Protein AF-A4HVX0-F1 (afdb_monomer_lite)

Organism: Leishmania infantum (NCBI:txid5671)

Foldseek 3Di:
DDPVPADPLLLLQLLQLQQAQQQDPVVLVVSLVLLLVVCLVPCQPHLQSNLLSLLQLLLLLDDLDLDLSSLRSNLSSLSSSLSNLLLCQDPVGSNVVGCNNVNNLVLLLQSLLFRLFARWHDPPDPPDPPPSVVVSVCGGWDWLCRRVCPPPRTGDPVSNVVSVVSSVVSLVSVVSRDDPVSSVSNVVSNVCCNVTTHDHDPVCCVRRDDDLSSSLSSNVNVDPADWQLRLVSLCVSLPNPQDFDDDPDPQKQFPRDGDADQDLVVLCVSDVSDDPVSSVRSVLCNVLVGDCSLQRDSPHHVCPQLQGPIAGLAQPDVVSVVVRQCRCCVSFVPPVQPQAFLLNLLVLCVVLVQAPVGDLQVLLQSLLVCLLVVHDCSNNQSSVCNSQQAGCGSLLSSLSSNCSVVVHGLCQFQVQAPDDPGTGPVLVVVVVVCVVSSVVVSNVSNVSSSVVCNCQPVVVHDDPLLVVLLVVCQVVLFDACSQQVSNDDPVRHCVQAGPCRVSSVVCSVCSRQAEQQRRRGHHYLVPDVVLVCVVVVVCVVCLQAQDPDRWPRDGSNLVSLCVLCVVQVNNPDDPPVRVVSLVVSLVVLVVPPDPCSSNSNVNNVVSCCCFPVPPDDQLPQPRHGPQTVVNLSVLLQVLCVVVVHALVNCLLPVVVLVVVLVVDDPPDPSNVSSVSNCSVRVDDPNHDDNLLVVLVVVCVVLVNQLLLLQLVVVLVLVLCVLVVVVVNNVSSVSSLDPPRAAAQLQPSHSRGHVLSDPRQDPLLNQQQVLCVSSVHHPSNCSVPVVVCVRSPPGPSPVNVVVSVVSSVLSSQLSHQVHVVLVCSCVVVVHQRPRPVVVVVVVVPVVDDDDDDDDDDDDDDDDDDDDDDDDDDDDDDDDDDDDDDDDDDDDDDDDDDDDDDDDDDDDDDDDDDDDDDDDYDDDDDDDDDDDDDDDDDDDDDDDDDDDDDDDDDDDDDDDDDDDD

Sequence (963 aa):
MFSSGLDEQFLHRCCVQLSAPLVDPAVLSTEQGNATRFAKQHAAAHPREVARALIWRVVDSADDTLDQSVNEDRAGAWSVLTAVIAECGDASSEVFRTSLGDHLASLLPYLVGYRWHTSVRSIQEDGLHSSAEVVLNYDKVVPASLINGFSSRNVDSYAVATMNRRYRNYLTLWKSVWRPDVYQTLKDMVKRVEATGNFLPPMAEDVLVVPDGYRESLWRLRRTAPRPSITLELLRNYGWPMTMIPRENNNTVRAPSYVLPKTEAELRQLDPAMHRTVFQWLKTMHQKRGGCAGCDSWDHTDTRCPCEGPFWRSPSDENAMKTHRALVATVTGGAALPVLTYVQSARILYASNLRLPLRVPEALDTIAMLIRDEKPYEELLAAFDTVRGAVTGPRERHALWRHASYHLLPSKTVFAKPHDEALSPCMNKIRNLFRSSRRFQEWEQLMDAVDVLDMCFRRRDVSSRVRRNLEEVQATASFFFCLVDGSLAASFNPATYARVPEEVEALAPLKDNLCRVCLEPFHTAVTCPIVREDEEAEHRRHSTGTSATKPVIEEWDLQVARRVLEDNDCLFMKYPAEAYRLAAAMERIDVDDRPAKDFRKAELQLAVKLIHERRVAVCPQCNVTGHSLRNCERRAYRALSRESLRPIDVRLDPHKLRQCVRRYASEDALHGELLDAMDLYGRGAQLLPTAFMKAIREMDDARIPLAAARYATDTVQSFLLFSNSTDLLQHLRQFRATRFPEVCIFCDSYHHRSEDCTRCREDERGYLQELRRTGLTLWTYLLHRDAYDQLLPTDYARGKESVLALVEQFETDYRPGGVGRSRFFKDNDLPDMTPGAMIANTYASITEAPIPTQTRAAAAETSTAATETATAETVGAAGGEAALNGGEEDTLGRVSDSSDDKHQSALANCALSEEGHPQKKRPRSDGDGEQADADARAGEEARVRQDTAEEPPTARVHVEKEA

Structure (mmCIF, N/CA/C/O backbone):
data_AF-A4HVX0-F1
#
_entry.id   AF-A4HVX0-F1
#
loop_
_atom_site.group_PDB
_atom_site.id
_atom_site.type_symbol
_atom_site.label_atom_id
_atom_site.label_alt_id
_atom_site.label_comp_id
_atom_site.label_asym_id
_atom_site.label_entity_id
_atom_site.label_seq_id
_atom_site.pdbx_PDB_ins_code
_atom_site.Cartn_x
_atom_site.Cartn_y
_atom_site.Cartn_z
_atom_site.occupancy
_atom_site.B_iso_or_equiv
_atom_site.auth_seq_id
_atom_site.auth_comp_id
_atom_site.auth_asym_id
_atom_site.auth_atom_id
_atom_site.pdbx_PDB_model_num
ATOM 1 N N . MET A 1 1 ? -29.251 -16.070 8.543 1.00 30.70 1 MET A N 1
ATOM 2 C CA . MET A 1 1 ? -30.402 -15.141 8.628 1.00 30.70 1 MET A CA 1
ATOM 3 C C . MET A 1 1 ? -30.089 -14.124 9.723 1.00 30.70 1 MET A C 1
ATOM 5 O O . MET A 1 1 ? -30.451 -14.325 10.866 1.00 30.70 1 MET A O 1
ATOM 9 N N . PHE A 1 2 ? -29.062 -13.300 9.517 1.00 41.66 2 PHE A N 1
ATOM 10 C CA . PHE A 1 2 ? -29.127 -11.874 9.158 1.00 41.66 2 PHE A CA 1
ATOM 11 C C . PHE A 1 2 ? -30.052 -11.049 10.054 1.00 41.66 2 PHE A C 1
ATOM 13 O O . PHE A 1 2 ? -31.232 -11.347 10.173 1.00 41.66 2 PHE A O 1
ATOM 20 N N . SER A 1 3 ? -29.475 -9.996 10.626 1.00 50.59 3 SER A N 1
ATOM 21 C CA . SER A 1 3 ? -29.982 -8.912 11.478 1.00 50.59 3 SER A CA 1
ATOM 22 C C . SER A 1 3 ? -31.218 -8.164 10.939 1.00 50.59 3 SER A C 1
ATOM 24 O O . SER A 1 3 ? -31.450 -7.021 11.319 1.00 50.59 3 SER A O 1
ATOM 26 N N . SER A 1 4 ? -32.016 -8.762 10.049 1.00 51.00 4 SER A N 1
ATOM 27 C CA . SER A 1 4 ? -33.147 -8.146 9.360 1.00 51.00 4 SER A CA 1
ATOM 28 C C . SER A 1 4 ? -34.122 -7.532 10.368 1.00 51.00 4 SER A C 1
ATOM 30 O O . SER A 1 4 ? -34.889 -8.242 11.019 1.00 51.00 4 SER A O 1
ATOM 32 N N . GLY A 1 5 ? -34.062 -6.207 10.506 1.00 74.44 5 GLY A N 1
ATOM 33 C CA . GLY A 1 5 ? -34.918 -5.410 11.383 1.00 74.44 5 GLY A CA 1
ATOM 34 C C . GLY A 1 5 ? -34.277 -4.894 12.677 1.00 74.44 5 GLY A C 1
ATOM 35 O O . GLY A 1 5 ? -34.974 -4.193 13.403 1.00 74.44 5 GLY A O 1
ATOM 36 N N . LEU A 1 6 ? -33.012 -5.213 12.978 1.00 83.69 6 LEU A N 1
ATOM 37 C CA . LEU A 1 6 ? -32.254 -4.549 14.048 1.00 83.69 6 LEU A CA 1
ATOM 38 C C . LEU A 1 6 ? -31.460 -3.371 13.483 1.00 83.69 6 LEU A C 1
ATOM 40 O O . LEU A 1 6 ? -30.903 -3.463 12.388 1.00 83.69 6 LEU A O 1
ATOM 44 N N . ASP A 1 7 ? -31.352 -2.292 14.252 1.00 90.12 7 ASP A N 1
ATOM 45 C CA . ASP A 1 7 ? -30.384 -1.236 13.963 1.00 90.12 7 ASP A CA 1
ATOM 46 C C . ASP A 1 7 ? -28.975 -1.728 14.328 1.00 90.12 7 ASP A C 1
ATOM 48 O O . ASP A 1 7 ? -28.592 -1.786 15.499 1.00 90.12 7 ASP A O 1
ATOM 52 N N . GLU A 1 8 ? -28.191 -2.110 13.318 1.00 91.62 8 GLU A N 1
ATOM 53 C CA . GLU A 1 8 ? -26.843 -2.649 13.517 1.00 91.62 8 GLU A CA 1
ATOM 54 C C . GLU A 1 8 ? -25.897 -1.647 14.194 1.00 91.62 8 GLU A C 1
ATOM 56 O O . GLU A 1 8 ? -25.105 -2.043 15.053 1.00 91.62 8 GLU A O 1
ATOM 61 N N . GLN A 1 9 ? -25.995 -0.355 13.858 1.00 91.44 9 GLN A N 1
ATOM 62 C CA . GLN A 1 9 ? -25.138 0.687 14.437 1.00 91.44 9 GLN A CA 1
ATOM 63 C C . GLN A 1 9 ? -25.470 0.876 15.916 1.00 91.44 9 GLN A C 1
ATOM 65 O O . GLN A 1 9 ? -24.575 0.922 16.770 1.00 91.44 9 GLN A O 1
ATOM 70 N N . PHE A 1 10 ? -26.766 0.910 16.232 1.00 94.62 10 PHE A N 1
ATOM 71 C CA . PHE A 1 10 ? -27.224 1.001 17.609 1.00 94.62 10 PHE A CA 1
ATOM 72 C C . PHE A 1 10 ? -26.897 -0.268 18.413 1.00 94.62 10 PHE A C 1
ATOM 74 O O . PHE A 1 10 ? -26.500 -0.178 19.577 1.00 94.62 10 PHE A O 1
ATOM 81 N N . LEU A 1 11 ? -26.967 -1.454 17.804 1.00 95.00 11 LEU A N 1
ATOM 82 C CA . LEU A 1 11 ? -26.571 -2.705 18.450 1.00 95.00 11 LEU A CA 1
ATOM 83 C C . LEU A 1 11 ? -25.074 -2.722 18.798 1.00 95.00 11 LEU A C 1
ATOM 85 O O . LEU A 1 11 ? -24.720 -3.062 19.928 1.00 95.00 11 LEU A O 1
ATOM 89 N N . HIS A 1 12 ? -24.194 -2.280 17.891 1.00 94.81 12 HIS A N 1
ATOM 90 C CA . HIS A 1 12 ? -22.771 -2.100 18.201 1.00 94.81 12 HIS A CA 1
ATOM 91 C C . HIS A 1 12 ? -22.565 -1.146 19.380 1.00 94.81 12 HIS A C 1
ATOM 93 O O . HIS A 1 12 ? -21.800 -1.447 20.298 1.00 94.81 12 HIS A O 1
ATOM 99 N N . ARG A 1 13 ? -23.286 -0.019 19.408 1.00 95.00 13 ARG A N 1
ATOM 100 C CA . ARG A 1 13 ? -23.265 0.915 20.541 1.00 95.00 13 ARG A CA 1
ATOM 101 C C . ARG A 1 13 ? -23.686 0.242 21.849 1.00 95.00 13 ARG A C 1
ATOM 103 O O . ARG A 1 13 ? -22.984 0.410 22.846 1.00 95.00 13 ARG A O 1
ATOM 110 N N . CYS A 1 14 ? -24.760 -0.549 21.845 1.00 95.88 14 CYS A N 1
ATOM 111 C CA . CYS A 1 14 ? -25.203 -1.316 23.014 1.00 95.88 14 CYS A CA 1
ATOM 112 C C . CYS A 1 14 ? -24.118 -2.287 23.498 1.00 95.88 14 CYS A C 1
ATOM 114 O O . CYS A 1 14 ? -23.804 -2.323 24.686 1.00 95.88 14 CYS A O 1
ATOM 116 N N . CYS A 1 15 ? -23.503 -3.041 22.583 1.00 95.62 15 CYS A N 1
ATOM 117 C CA . CYS A 1 15 ? -22.414 -3.960 22.907 1.00 95.62 15 CYS A CA 1
ATOM 118 C C . CYS A 1 15 ? -21.236 -3.239 23.576 1.00 95.62 15 CYS A C 1
ATOM 120 O O . CYS A 1 15 ? -20.710 -3.712 24.581 1.00 95.62 15 CYS A O 1
ATOM 122 N N . VAL A 1 16 ? -20.853 -2.066 23.067 1.00 94.50 16 VAL A N 1
ATOM 123 C CA . VAL A 1 16 ? -19.753 -1.280 23.639 1.00 94.50 16 VAL A CA 1
ATOM 124 C C . VAL A 1 16 ? -20.096 -0.758 25.028 1.00 94.50 16 VAL A C 1
ATOM 126 O O . VAL A 1 16 ? -19.263 -0.860 25.924 1.00 94.50 16 VAL A O 1
ATOM 129 N N . GLN A 1 17 ? -21.310 -0.250 25.235 1.00 94.44 17 GLN A N 1
ATOM 130 C CA . GLN A 1 17 ? -21.773 0.251 26.537 1.00 94.44 17 GLN A CA 1
ATOM 131 C C . GLN A 1 17 ? -21.705 -0.808 27.643 1.00 94.44 17 GLN A C 1
ATOM 133 O O . GLN A 1 17 ? -21.498 -0.477 28.804 1.00 94.44 17 GLN A O 1
ATOM 138 N N . LEU A 1 18 ? -21.826 -2.083 27.275 1.00 93.69 18 LEU A N 1
ATOM 139 C CA . LEU A 1 18 ? -21.809 -3.218 28.197 1.00 93.69 18 LEU A CA 1
ATOM 140 C C . LEU A 1 18 ? -20.448 -3.932 28.255 1.00 93.69 18 LEU A C 1
ATOM 142 O O . LEU A 1 18 ? -20.309 -4.947 28.934 1.00 93.69 18 LEU A O 1
ATOM 146 N N . SER A 1 19 ? -19.437 -3.436 27.537 1.00 92.50 19 SER A N 1
ATOM 147 C CA . SER A 1 19 ? -18.173 -4.155 27.324 1.00 92.50 19 SER A CA 1
ATOM 148 C C . SER A 1 19 ? -17.138 -4.012 28.444 1.00 92.50 19 SER A C 1
ATOM 150 O O . SER A 1 19 ? -16.074 -4.622 28.349 1.00 92.50 19 SER A O 1
ATOM 152 N N . ALA A 1 20 ? -17.413 -3.232 29.493 1.00 90.06 20 ALA A N 1
ATOM 153 C CA . ALA A 1 20 ? -16.489 -3.014 30.609 1.00 90.06 20 ALA A CA 1
ATOM 154 C C . ALA A 1 20 ? -16.117 -4.331 31.337 1.00 90.06 20 ALA A C 1
ATOM 156 O O . ALA A 1 20 ? -16.907 -5.285 31.321 1.00 90.06 20 ALA A O 1
ATOM 157 N N . PRO A 1 21 ? -14.926 -4.411 31.970 1.00 88.06 21 PRO A N 1
ATOM 158 C CA . PRO A 1 21 ? -14.564 -5.546 32.819 1.00 88.06 21 PRO A CA 1
ATOM 159 C C . PRO A 1 21 ? -15.384 -5.523 34.118 1.00 88.06 21 PRO A C 1
ATOM 161 O O . PRO A 1 21 ? -15.416 -4.510 34.813 1.00 88.06 21 PRO A O 1
ATOM 164 N N . LEU A 1 22 ? -16.025 -6.639 34.469 1.00 89.56 22 LEU A N 1
ATOM 165 C CA . LEU A 1 22 ? -16.975 -6.728 35.591 1.00 89.56 22 LEU A CA 1
ATOM 166 C C . LEU A 1 22 ? -16.444 -7.566 36.766 1.00 89.56 22 LEU A C 1
ATOM 168 O O . LEU A 1 22 ? -17.214 -8.180 37.503 1.00 89.56 22 LEU A O 1
ATOM 172 N N . VAL A 1 23 ? -15.119 -7.599 36.917 1.00 84.50 23 VAL A N 1
ATOM 173 C CA . VAL A 1 23 ? -14.402 -8.399 37.923 1.00 84.50 23 VAL A CA 1
ATOM 174 C C . VAL A 1 23 ? -14.424 -7.719 39.300 1.00 84.50 23 VAL A C 1
ATOM 176 O O . VAL A 1 23 ? -14.764 -8.344 40.301 1.00 84.50 23 VAL A O 1
ATOM 179 N N . ASP A 1 24 ? -14.120 -6.417 39.357 1.00 85.38 24 ASP A N 1
ATOM 180 C CA . ASP A 1 24 ? -14.088 -5.646 40.608 1.00 85.38 24 ASP A CA 1
ATOM 181 C C . ASP A 1 24 ? -15.514 -5.268 41.072 1.00 85.38 24 ASP A C 1
ATOM 183 O O . ASP A 1 24 ? -16.249 -4.622 40.318 1.00 85.38 24 ASP A O 1
ATOM 187 N N . PRO A 1 25 ? -15.918 -5.594 42.317 1.00 84.50 25 PRO A N 1
ATOM 188 C CA . PRO A 1 25 ? -17.199 -5.175 42.887 1.00 84.50 25 PRO A CA 1
ATOM 189 C C . PRO A 1 25 ? -17.485 -3.663 42.828 1.00 84.50 25 PRO A C 1
ATOM 191 O O . PRO A 1 25 ? -18.642 -3.272 42.646 1.00 84.50 25 PRO A O 1
ATOM 194 N N . ALA A 1 26 ? -16.470 -2.804 42.981 1.00 85.56 26 ALA A N 1
ATOM 195 C CA . ALA A 1 26 ? -16.647 -1.349 42.923 1.00 85.56 26 ALA A CA 1
ATOM 196 C C . ALA A 1 26 ? -16.970 -0.875 41.495 1.00 85.56 26 ALA A C 1
ATOM 198 O O . ALA A 1 26 ? -17.853 -0.034 41.287 1.00 85.56 26 ALA A O 1
ATOM 199 N N . VAL A 1 27 ? -16.297 -1.470 40.507 1.00 87.56 27 VAL A N 1
ATOM 200 C CA . VAL A 1 27 ? -16.576 -1.256 39.083 1.00 87.56 27 VAL A CA 1
ATOM 201 C C . VAL A 1 27 ? -17.963 -1.794 38.741 1.00 87.56 27 VAL A C 1
ATOM 203 O O . VAL A 1 27 ? -18.756 -1.078 38.139 1.00 87.56 27 VAL A O 1
ATOM 206 N N . LEU A 1 28 ? -18.318 -2.991 39.217 1.00 91.44 28 LEU A N 1
ATOM 207 C CA . LEU A 1 28 ? -19.610 -3.621 38.943 1.00 91.44 28 LEU A CA 1
ATOM 208 C C . LEU A 1 28 ? -20.805 -2.741 39.336 1.00 91.44 28 LEU A C 1
ATOM 210 O O . LEU A 1 28 ? -21.733 -2.598 38.545 1.00 91.44 28 LEU A O 1
ATOM 214 N N . SER A 1 29 ? -20.788 -2.129 40.524 1.00 92.31 29 SER A N 1
ATOM 215 C CA . SER A 1 29 ? -21.863 -1.220 40.960 1.00 92.31 29 SER A CA 1
ATOM 216 C C . SER A 1 29 ? -22.001 -0.005 40.031 1.00 92.31 29 SER A C 1
ATOM 218 O O . SER A 1 29 ? -23.105 0.397 39.652 1.00 92.31 29 SER A O 1
ATOM 220 N N . THR A 1 30 ? -20.865 0.545 39.594 1.00 92.38 30 THR A N 1
ATOM 221 C CA . THR A 1 30 ? -20.827 1.661 38.640 1.00 92.38 30 THR A CA 1
ATOM 222 C C . THR A 1 30 ? -21.393 1.243 37.281 1.00 92.38 30 THR A C 1
ATOM 224 O O . THR A 1 30 ? -22.219 1.959 36.712 1.00 92.38 30 THR A O 1
ATOM 227 N N . GLU A 1 31 ? -21.020 0.059 36.792 1.00 94.38 31 GLU A N 1
ATOM 228 C CA . GLU A 1 31 ? -21.482 -0.465 35.505 1.00 94.38 31 GLU A CA 1
ATOM 229 C C . GLU A 1 31 ? -22.955 -0.880 35.513 1.00 94.38 31 GLU A C 1
ATOM 231 O O . GLU A 1 31 ? -23.652 -0.664 34.524 1.00 94.38 31 GLU A O 1
ATOM 236 N N . GLN A 1 32 ? -23.483 -1.373 36.637 1.00 95.25 32 GLN A N 1
ATOM 237 C CA . GLN A 1 32 ? -24.927 -1.555 36.815 1.00 95.25 32 GLN A CA 1
ATOM 238 C C . GLN A 1 32 ? -25.669 -0.223 36.661 1.00 95.25 32 GLN A C 1
ATOM 240 O O . GLN A 1 32 ? -26.643 -0.138 35.914 1.00 95.25 32 GLN A O 1
ATOM 245 N N . GLY A 1 33 ? -25.179 0.838 37.312 1.00 94.00 33 GLY A N 1
ATOM 246 C CA . GLY A 1 33 ? -25.746 2.179 37.179 1.00 94.00 33 GLY A CA 1
ATOM 247 C C . GLY A 1 33 ? -25.676 2.723 35.748 1.00 94.00 33 GLY A C 1
ATOM 248 O O . GLY A 1 33 ? -26.645 3.316 35.268 1.00 94.00 33 GLY A O 1
ATOM 249 N N . ASN A 1 34 ? -24.559 2.503 35.046 1.00 94.06 34 ASN A N 1
ATOM 250 C CA . ASN A 1 34 ? -24.389 2.910 33.649 1.00 94.06 34 ASN A CA 1
ATOM 251 C C . ASN A 1 34 ? -25.337 2.148 32.712 1.00 94.06 34 ASN A C 1
ATOM 253 O O . ASN A 1 34 ? -26.031 2.780 31.916 1.00 94.06 34 ASN A O 1
ATOM 257 N N . ALA A 1 35 ? -25.428 0.822 32.844 1.00 95.50 35 ALA A N 1
ATOM 258 C CA . ALA A 1 35 ? -26.313 -0.013 32.036 1.00 95.50 35 ALA A CA 1
ATOM 259 C C . ALA A 1 35 ? -27.792 0.339 32.253 1.00 95.50 35 ALA A C 1
ATOM 261 O O . ALA A 1 35 ? -28.540 0.485 31.288 1.00 95.50 35 ALA A O 1
ATOM 262 N N . THR A 1 36 ? -28.206 0.556 33.505 1.00 95.12 36 THR A N 1
ATOM 263 C CA . THR A 1 36 ? -29.563 1.006 33.835 1.00 95.12 36 THR A CA 1
ATOM 264 C C . THR A 1 36 ? -29.868 2.382 33.248 1.00 95.12 36 THR A C 1
ATOM 266 O O . THR A 1 36 ? -30.939 2.579 32.676 1.00 95.12 36 THR A O 1
ATOM 269 N N . ARG A 1 37 ? -28.938 3.343 33.349 1.00 94.81 37 ARG A N 1
ATOM 270 C CA . ARG A 1 37 ? -29.102 4.674 32.741 1.00 94.81 37 ARG A CA 1
ATOM 271 C C . ARG A 1 37 ? -29.260 4.568 31.224 1.00 94.81 37 ARG A C 1
ATOM 273 O O . ARG A 1 37 ? -30.146 5.200 30.658 1.00 94.81 37 ARG A O 1
ATOM 280 N N . PHE A 1 38 ? -28.429 3.747 30.585 1.00 95.25 38 PHE A N 1
ATOM 281 C CA . PHE A 1 38 ? -28.488 3.508 29.147 1.00 95.25 38 PHE A CA 1
ATOM 282 C C . PHE A 1 38 ? -29.819 2.865 28.730 1.00 95.25 38 PHE A C 1
ATOM 284 O O . PHE A 1 38 ? -30.456 3.329 27.786 1.00 95.25 38 PHE A O 1
ATOM 291 N N . ALA A 1 39 ? -30.291 1.858 29.472 1.00 95.50 39 ALA A N 1
ATOM 292 C CA . ALA A 1 39 ? -31.586 1.228 29.233 1.00 95.50 39 ALA A CA 1
ATOM 293 C C . ALA A 1 39 ? -32.750 2.220 29.396 1.00 95.50 39 ALA A C 1
ATOM 295 O O . ALA A 1 39 ? -33.598 2.287 28.514 1.00 95.50 39 ALA A O 1
ATOM 296 N N . LYS A 1 40 ? -32.767 3.040 30.458 1.00 94.31 40 LYS A N 1
ATOM 297 C CA . LYS A 1 40 ? -33.793 4.084 30.666 1.00 94.31 40 LYS A CA 1
ATOM 298 C C . LYS A 1 40 ? -33.924 5.005 29.460 1.00 94.31 40 LYS A C 1
ATOM 300 O O . LYS A 1 40 ? -35.029 5.271 29.004 1.00 94.31 40 LYS A O 1
ATOM 305 N N . GLN A 1 41 ? -32.792 5.422 28.903 1.00 93.31 41 GLN A N 1
ATOM 306 C CA . GLN A 1 41 ? -32.785 6.381 27.811 1.00 93.31 41 GLN A CA 1
ATOM 307 C C . GLN A 1 41 ? -33.171 5.785 26.449 1.00 93.31 41 GLN A C 1
ATOM 309 O O . GLN A 1 41 ? -33.746 6.494 25.626 1.00 93.31 41 GLN A O 1
ATOM 314 N N . HIS A 1 42 ? -32.872 4.504 26.197 1.00 95.06 42 HIS A N 1
ATOM 315 C CA . HIS A 1 42 ? -32.956 3.937 24.842 1.00 95.06 42 HIS A CA 1
ATOM 316 C C . HIS A 1 42 ? -33.907 2.747 24.675 1.00 95.06 42 HIS A C 1
ATOM 318 O O . HIS A 1 42 ? -34.305 2.444 23.550 1.00 95.06 42 HIS A O 1
ATOM 324 N N . ALA A 1 43 ? -34.323 2.081 25.756 1.00 93.31 43 ALA A N 1
ATOM 325 C CA . ALA A 1 43 ? -35.149 0.871 25.685 1.00 93.31 43 ALA A CA 1
ATOM 326 C C . ALA A 1 43 ? -36.524 1.094 25.036 1.00 93.31 43 ALA A C 1
ATOM 328 O O . ALA A 1 43 ? -37.113 0.151 24.518 1.00 93.31 43 ALA A O 1
ATOM 329 N N . ALA A 1 44 ? -37.040 2.326 25.044 1.00 93.06 44 ALA A N 1
ATOM 330 C CA . ALA A 1 44 ? -38.305 2.652 24.391 1.00 93.06 44 ALA A CA 1
ATOM 331 C C . ALA A 1 44 ? -38.211 2.573 22.857 1.00 93.06 44 ALA A C 1
ATOM 333 O O . ALA A 1 44 ? -39.146 2.105 22.213 1.00 93.06 44 ALA A O 1
ATOM 334 N N . ALA A 1 45 ? -37.084 3.009 22.285 1.00 92.38 45 ALA A N 1
ATOM 335 C CA . ALA A 1 45 ? -36.860 3.036 20.840 1.00 92.38 45 ALA A CA 1
ATOM 336 C C . ALA A 1 45 ? -36.199 1.749 20.322 1.00 92.38 45 ALA A C 1
ATOM 338 O O . ALA A 1 45 ? -36.563 1.261 19.255 1.00 92.38 45 ALA A O 1
ATOM 339 N N . HIS A 1 46 ? -35.272 1.177 21.098 1.00 94.25 46 HIS A N 1
ATOM 340 C CA . HIS A 1 46 ? -34.432 0.044 20.692 1.00 94.25 46 HIS A CA 1
ATOM 341 C C . HIS A 1 46 ? -34.460 -1.123 21.705 1.00 94.25 46 HIS A C 1
ATOM 343 O O . HIS A 1 46 ? -33.411 -1.577 22.178 1.00 94.25 46 HIS A O 1
ATOM 349 N N . PRO A 1 47 ? -35.646 -1.628 22.103 1.00 94.38 47 PRO A N 1
ATOM 350 C CA . PRO A 1 47 ? -35.748 -2.673 23.127 1.00 94.38 47 PRO A CA 1
ATOM 351 C C . PRO A 1 47 ? -35.059 -3.977 22.703 1.00 94.38 47 PRO A C 1
ATOM 353 O O . PRO A 1 47 ? -34.501 -4.685 23.541 1.00 94.38 47 PRO A O 1
ATOM 356 N N . ARG A 1 48 ? -35.075 -4.297 21.404 1.00 94.81 48 ARG A N 1
ATOM 357 C CA . ARG A 1 48 ? -34.517 -5.541 20.857 1.00 94.81 48 ARG A CA 1
ATOM 358 C C . ARG A 1 48 ? -32.996 -5.545 20.885 1.00 94.81 48 ARG A C 1
ATOM 360 O O . ARG A 1 48 ? -32.402 -6.549 21.271 1.00 94.81 48 ARG A O 1
ATOM 367 N N . GLU A 1 49 ? -32.379 -4.437 20.500 1.00 95.31 49 GLU A N 1
ATOM 368 C CA . GLU A 1 49 ? -30.933 -4.249 20.466 1.00 95.31 49 GLU A CA 1
ATOM 369 C C . GLU A 1 49 ? -30.357 -4.261 21.883 1.00 95.31 49 GLU A C 1
ATOM 371 O O . GLU A 1 49 ? -29.386 -4.972 22.149 1.00 95.31 49 GLU A O 1
ATOM 376 N N . VAL A 1 50 ? -31.007 -3.550 22.814 1.00 96.19 50 VAL A N 1
ATOM 377 C CA . VAL A 1 50 ? -30.621 -3.536 24.232 1.00 96.19 50 VAL A CA 1
ATOM 378 C C . VAL A 1 50 ? -30.743 -4.936 24.834 1.00 96.19 50 VAL A C 1
ATOM 380 O O . VAL A 1 50 ? -29.789 -5.420 25.449 1.00 96.19 50 VAL A O 1
ATOM 383 N N . ALA A 1 51 ? -31.873 -5.623 24.616 1.00 95.81 51 ALA A N 1
ATOM 384 C CA . ALA A 1 51 ? -32.061 -6.996 25.085 1.00 95.81 51 ALA A CA 1
ATOM 385 C C . ALA A 1 51 ? -30.974 -7.924 24.533 1.00 95.81 51 ALA A C 1
ATOM 387 O O . ALA A 1 51 ? -30.340 -8.664 25.285 1.00 95.81 51 ALA A O 1
ATOM 388 N N . ARG A 1 52 ? -30.722 -7.861 23.221 1.00 94.19 52 ARG A N 1
ATOM 389 C CA . ARG A 1 52 ? -29.737 -8.711 22.552 1.00 94.19 52 ARG A CA 1
ATOM 390 C C . ARG A 1 52 ? -28.329 -8.482 23.096 1.00 94.19 52 ARG A C 1
ATOM 392 O O . ARG A 1 52 ? -27.657 -9.456 23.423 1.00 94.19 52 ARG A O 1
ATOM 399 N N . ALA A 1 53 ? -27.900 -7.229 23.240 1.00 95.81 53 ALA A N 1
ATOM 400 C CA . ALA A 1 53 ? -26.570 -6.899 23.742 1.00 95.81 53 ALA A CA 1
ATOM 401 C C . ALA A 1 53 ? -26.358 -7.346 25.198 1.00 95.81 53 ALA A C 1
ATOM 403 O O . ALA A 1 53 ? -25.286 -7.854 25.524 1.00 95.81 53 ALA A O 1
ATOM 404 N N . LEU A 1 54 ? -27.377 -7.225 26.060 1.00 96.19 54 LEU A N 1
ATOM 405 C CA . LEU A 1 54 ? -27.324 -7.720 27.442 1.00 96.19 54 LEU A CA 1
ATOM 406 C C . LEU A 1 54 ? -27.163 -9.242 27.498 1.00 96.19 54 LEU A C 1
ATOM 408 O O . LEU A 1 54 ? -26.312 -9.746 28.229 1.00 96.19 54 LEU A O 1
ATOM 412 N N . ILE A 1 55 ? -27.943 -9.973 26.697 1.00 94.38 55 ILE A N 1
ATOM 413 C CA . ILE A 1 55 ? -27.841 -11.434 26.606 1.00 94.38 55 ILE A CA 1
ATOM 414 C C . ILE A 1 55 ? -26.465 -11.837 26.065 1.00 94.38 55 ILE A C 1
ATOM 416 O O . ILE A 1 55 ? -25.792 -12.684 26.654 1.00 94.38 55 ILE A O 1
ATOM 420 N N . TRP A 1 56 ? -26.001 -11.197 24.990 1.00 93.81 56 TRP A N 1
ATOM 421 C CA . TRP A 1 56 ? -24.690 -11.477 24.411 1.00 93.81 56 TRP A CA 1
ATOM 422 C C . TRP A 1 56 ? -23.533 -11.143 25.347 1.00 93.81 56 TRP A C 1
ATOM 424 O O . TRP A 1 56 ? -22.566 -11.896 25.375 1.00 93.81 56 TRP A O 1
ATOM 434 N N . ARG A 1 57 ? -23.630 -10.099 26.178 1.00 92.81 57 ARG A N 1
ATOM 435 C CA . ARG A 1 57 ? -22.599 -9.787 27.181 1.00 92.81 57 ARG A CA 1
ATOM 436 C C . ARG A 1 57 ? -22.398 -10.914 28.197 1.00 92.81 57 ARG A C 1
ATOM 438 O O . ARG A 1 57 ? -21.270 -11.128 28.646 1.00 92.81 57 ARG A O 1
ATOM 445 N N . VAL A 1 58 ? -23.467 -11.633 28.545 1.00 90.62 58 VAL A N 1
ATOM 446 C CA . VAL A 1 58 ? -23.399 -12.827 29.403 1.00 90.62 58 VAL A CA 1
ATOM 447 C C . VAL A 1 58 ? -22.859 -14.032 28.631 1.00 90.62 58 VAL A C 1
ATOM 449 O O . VAL A 1 58 ? -22.092 -14.821 29.173 1.00 90.62 58 VAL A O 1
ATOM 452 N N . VAL A 1 59 ? -23.226 -14.184 27.357 1.00 87.25 59 VAL A N 1
ATOM 453 C CA . VAL A 1 59 ? -22.695 -15.264 26.509 1.00 87.25 59 VAL A CA 1
ATOM 454 C C . VAL A 1 59 ? -21.179 -15.143 26.305 1.00 87.25 59 VAL A C 1
ATOM 456 O O . VAL A 1 59 ? -20.472 -16.152 26.361 1.00 87.25 59 VAL A O 1
ATOM 459 N N . ASP A 1 60 ? -20.712 -13.918 26.074 1.00 83.62 60 ASP A N 1
ATOM 460 C CA . ASP A 1 60 ? -19.356 -13.538 25.669 1.00 83.62 60 ASP A CA 1
ATOM 461 C C . ASP A 1 60 ? -18.363 -13.407 26.843 1.00 83.62 60 ASP A C 1
ATOM 463 O O . ASP A 1 60 ? -17.166 -13.222 26.638 1.00 83.62 60 ASP A O 1
ATOM 467 N N . SER A 1 61 ? -18.821 -13.535 28.092 1.00 71.75 61 SER A N 1
ATOM 468 C CA . SER A 1 61 ? -17.987 -13.382 29.294 1.00 71.75 61 SER A CA 1
ATOM 469 C C . SER A 1 61 ? -16.960 -14.508 29.523 1.00 71.75 61 SER A C 1
ATOM 471 O O . SER A 1 61 ? -16.355 -14.547 30.587 1.00 71.75 61 SER A O 1
ATOM 473 N N . ALA A 1 62 ? -16.802 -15.460 28.599 1.00 57.91 62 ALA A N 1
ATOM 474 C CA . ALA A 1 62 ? -15.913 -16.612 28.748 1.00 57.91 62 ALA A CA 1
ATOM 475 C C . ALA A 1 62 ? -15.273 -17.021 27.409 1.00 57.91 62 ALA A C 1
ATOM 477 O O . ALA A 1 62 ? -15.996 -17.268 26.444 1.00 57.91 62 ALA A O 1
ATOM 478 N N . ASP A 1 63 ? -13.941 -17.134 27.404 1.00 52.69 63 ASP A N 1
ATOM 479 C CA . ASP A 1 63 ? -13.177 -18.118 26.622 1.00 52.69 63 ASP A CA 1
ATOM 480 C C . ASP A 1 63 ? -12.320 -18.926 27.603 1.00 52.69 63 ASP A C 1
ATOM 482 O O . ASP A 1 63 ? -11.889 -18.372 28.612 1.00 52.69 63 ASP A O 1
ATOM 486 N N . ASP A 1 64 ? -12.127 -20.203 27.267 1.00 47.81 64 ASP A N 1
ATOM 487 C CA . ASP A 1 64 ? -11.133 -21.261 27.555 1.00 47.81 64 ASP A CA 1
ATOM 488 C C . ASP A 1 64 ? -10.051 -21.130 28.645 1.00 47.81 64 ASP A C 1
ATOM 490 O O . ASP A 1 64 ? -9.360 -22.107 28.937 1.00 47.81 64 ASP A O 1
ATOM 494 N N . THR A 1 65 ? -9.862 -19.989 29.296 1.00 48.12 65 THR A N 1
ATOM 495 C CA . THR A 1 65 ? -8.963 -19.871 30.438 1.00 48.12 65 THR A CA 1
ATOM 496 C C . THR A 1 65 ? -9.740 -20.125 31.725 1.00 48.12 65 THR A C 1
ATOM 498 O O . THR A 1 65 ? -10.697 -19.440 32.075 1.00 48.12 65 THR A O 1
ATOM 501 N N . LEU A 1 66 ? -9.314 -21.141 32.474 1.00 50.81 66 LEU A N 1
ATOM 502 C CA . LEU A 1 66 ? -9.890 -21.529 33.767 1.00 50.81 66 LEU A CA 1
ATOM 503 C C . LEU A 1 66 ? -9.489 -20.565 34.906 1.00 50.81 66 LEU A C 1
ATOM 505 O O . LEU A 1 66 ? -9.243 -20.991 36.036 1.00 50.81 66 LEU A O 1
ATOM 509 N N . ASP A 1 67 ? -9.368 -19.275 34.591 1.00 58.19 67 ASP A N 1
ATOM 510 C CA . ASP A 1 67 ? -8.977 -18.218 35.517 1.00 58.19 67 ASP A CA 1
ATOM 511 C C . ASP A 1 67 ? -10.189 -17.745 36.343 1.00 58.19 67 ASP A C 1
ATOM 513 O O . ASP A 1 67 ? -11.310 -17.616 35.844 1.00 58.19 67 ASP A O 1
ATOM 517 N N . GLN A 1 68 ? -9.974 -17.474 37.630 1.00 63.81 68 GLN A N 1
ATOM 518 C CA . GLN A 1 68 ? -11.014 -17.017 38.554 1.00 63.81 68 GLN A CA 1
ATOM 519 C C . GLN A 1 68 ? -11.635 -15.685 38.104 1.00 63.81 68 GLN A C 1
ATOM 521 O O . GLN A 1 68 ? -12.841 -15.483 38.271 1.00 63.81 68 GLN A O 1
ATOM 526 N N . SER A 1 69 ? -10.839 -14.825 37.460 1.00 68.31 69 SER A N 1
ATOM 527 C CA . SER A 1 69 ? -11.278 -13.544 36.895 1.00 68.31 69 SER A CA 1
ATOM 528 C C . SER A 1 69 ? -12.440 -13.691 35.893 1.00 68.31 69 SER A C 1
ATOM 530 O O . SER A 1 69 ? -13.339 -12.850 35.855 1.00 68.31 69 SER A O 1
ATOM 532 N N . VAL A 1 70 ? -12.494 -14.799 35.144 1.00 69.75 70 VAL A N 1
ATOM 533 C CA . VAL A 1 70 ? -13.542 -15.094 34.147 1.00 69.75 70 VAL A CA 1
ATOM 534 C C . VAL A 1 70 ? -14.884 -15.394 34.820 1.00 69.75 70 VAL A C 1
ATOM 536 O O . VAL A 1 70 ? -15.948 -14.958 34.369 1.00 69.75 70 VAL A O 1
ATOM 539 N N . ASN A 1 71 ? -14.856 -16.124 35.938 1.00 74.06 71 ASN A N 1
ATOM 540 C CA . ASN A 1 71 ? -16.063 -16.421 36.710 1.00 74.06 71 ASN A CA 1
ATOM 541 C C . ASN A 1 71 ? -16.655 -15.152 37.328 1.00 74.06 71 ASN A C 1
ATOM 543 O O . ASN A 1 71 ? -17.877 -14.986 37.346 1.00 74.06 71 ASN A O 1
ATOM 547 N N . GLU A 1 72 ? -15.791 -14.256 37.800 1.00 80.88 72 GLU A N 1
ATOM 548 C CA . GLU A 1 72 ? -16.189 -12.970 38.361 1.00 80.88 72 GLU A CA 1
ATOM 549 C C . GLU A 1 72 ? -16.778 -12.042 37.295 1.00 80.88 72 GLU A C 1
ATOM 551 O O . GLU A 1 72 ? -17.871 -11.523 37.517 1.00 80.88 72 GLU A O 1
ATOM 556 N N . ASP A 1 73 ? -16.153 -11.928 36.117 1.00 85.19 73 ASP A N 1
ATOM 557 C CA . ASP A 1 73 ? -16.679 -11.125 35.003 1.00 85.19 73 ASP A CA 1
ATOM 558 C C . ASP A 1 73 ? -18.067 -11.597 34.550 1.00 85.19 73 ASP A C 1
ATOM 560 O O . ASP A 1 73 ? -18.977 -10.793 34.344 1.00 85.19 73 ASP A O 1
ATOM 564 N N . ARG A 1 74 ? -18.274 -12.913 34.460 1.00 84.19 74 ARG A N 1
ATOM 565 C CA . ARG A 1 74 ? -19.574 -13.495 34.107 1.00 84.19 74 ARG A CA 1
ATOM 566 C C . ARG A 1 74 ? -20.644 -13.261 35.162 1.00 84.19 74 ARG A C 1
ATOM 568 O O . ARG A 1 74 ? -21.777 -12.924 34.819 1.00 84.19 74 ARG A O 1
ATOM 575 N N . ALA A 1 75 ? -20.315 -13.458 36.438 1.00 85.25 75 ALA A N 1
ATOM 576 C CA . ALA A 1 75 ? -21.233 -13.113 37.521 1.00 85.25 75 ALA A CA 1
ATOM 577 C C . ALA A 1 75 ? -21.576 -11.621 37.471 1.00 85.25 75 ALA A C 1
ATOM 579 O O . ALA A 1 75 ? -22.729 -11.241 37.647 1.00 85.25 75 ALA A O 1
ATOM 580 N N . GLY A 1 76 ? -20.586 -10.784 37.168 1.00 90.56 76 GLY A N 1
ATOM 581 C CA . GLY A 1 76 ? -20.769 -9.372 36.895 1.00 90.56 76 GLY A CA 1
ATOM 582 C C . GLY A 1 76 ? -21.737 -9.114 35.736 1.00 90.56 76 GLY A C 1
ATOM 583 O O . GLY A 1 76 ? -22.666 -8.323 35.884 1.00 90.56 76 GLY A O 1
ATOM 584 N N . ALA A 1 77 ? -21.608 -9.829 34.617 1.00 92.50 77 ALA A N 1
ATOM 585 C CA . ALA A 1 77 ? -22.513 -9.706 33.472 1.00 92.50 77 ALA A CA 1
ATOM 586 C C . ALA A 1 77 ? -23.959 -10.092 33.834 1.00 92.50 77 ALA A C 1
ATOM 588 O O . ALA A 1 77 ? -24.900 -9.371 33.498 1.00 92.50 77 ALA A O 1
ATOM 589 N N . TRP A 1 78 ? -24.143 -11.178 34.593 1.00 93.38 78 TRP A N 1
ATOM 590 C CA . TRP A 1 78 ? -25.446 -11.557 35.147 1.00 93.38 78 TRP A CA 1
ATOM 591 C C . TRP A 1 78 ? -26.003 -10.506 36.109 1.00 93.38 78 TRP A C 1
ATOM 593 O O . TRP A 1 78 ? -27.196 -10.207 36.063 1.00 93.38 78 TRP A O 1
ATOM 603 N N . SER A 1 79 ? -25.155 -9.920 36.953 1.00 94.06 79 SER A N 1
ATOM 604 C CA . SER A 1 79 ? -25.502 -8.809 37.844 1.00 94.06 79 SER A CA 1
ATOM 605 C C . SER A 1 79 ? -25.961 -7.567 37.073 1.00 94.06 79 SER A C 1
ATOM 607 O O . SER A 1 79 ? -26.904 -6.910 37.513 1.00 94.06 79 SER A O 1
ATOM 609 N N . VAL A 1 80 ? -25.330 -7.240 35.941 1.00 95.56 80 VAL A N 1
ATOM 610 C CA . VAL A 1 80 ? -25.729 -6.124 35.064 1.00 95.56 80 VAL A CA 1
ATOM 611 C C . VAL A 1 80 ? -27.076 -6.410 34.401 1.00 95.56 80 VAL A C 1
ATOM 613 O O . VAL A 1 80 ? -27.995 -5.600 34.516 1.00 95.56 80 VAL A O 1
ATOM 616 N N . LEU A 1 81 ? -27.241 -7.588 33.790 1.00 96.25 81 LEU A N 1
ATOM 617 C CA . LEU A 1 81 ? -28.520 -8.020 33.215 1.00 96.25 81 LEU A CA 1
ATOM 618 C C . LEU A 1 81 ? -29.643 -7.985 34.264 1.00 96.25 81 LEU A C 1
ATOM 620 O O . LEU A 1 81 ? -30.728 -7.471 34.013 1.00 96.25 81 LEU A O 1
ATOM 624 N N . THR A 1 82 ? -29.367 -8.490 35.463 1.00 95.94 82 THR A N 1
ATOM 625 C CA . THR A 1 82 ? -30.337 -8.557 36.559 1.00 95.94 82 THR A CA 1
ATOM 626 C C . THR A 1 82 ? -30.702 -7.174 37.104 1.00 95.94 82 THR A C 1
ATOM 628 O O . THR A 1 82 ? -31.860 -6.961 37.457 1.00 95.94 82 THR A O 1
ATOM 631 N N . ALA A 1 83 ? -29.767 -6.218 37.119 1.00 95.81 83 ALA A N 1
ATOM 632 C CA . ALA A 1 83 ? -30.058 -4.829 37.476 1.00 95.81 83 ALA A CA 1
ATOM 633 C C . ALA A 1 83 ? -31.023 -4.169 36.474 1.00 95.81 83 ALA A C 1
ATOM 635 O O . ALA A 1 83 ? -31.975 -3.511 36.886 1.00 95.81 83 ALA A O 1
ATOM 636 N N . VAL A 1 84 ? -30.845 -4.412 35.170 1.00 96.62 84 VAL A N 1
ATOM 637 C CA . VAL A 1 84 ? -31.776 -3.919 34.138 1.00 96.62 84 VAL A CA 1
ATOM 638 C C . VAL A 1 84 ? -33.140 -4.617 34.228 1.00 96.62 84 VAL A C 1
ATOM 640 O O . VAL A 1 84 ? -34.174 -3.971 34.077 1.00 96.62 84 VAL A O 1
ATOM 643 N N . ILE A 1 85 ? -33.174 -5.920 34.530 1.00 96.31 85 ILE A N 1
ATOM 644 C CA . ILE A 1 85 ? -34.430 -6.652 34.771 1.00 96.31 85 ILE A CA 1
ATOM 645 C C . ILE A 1 85 ? -35.189 -6.061 35.966 1.00 96.31 85 ILE A C 1
ATOM 647 O O . ILE A 1 85 ? -36.403 -5.906 35.887 1.00 96.31 85 ILE A O 1
ATOM 651 N N . ALA A 1 86 ? -34.500 -5.697 37.051 1.00 95.25 86 ALA A N 1
ATOM 652 C CA . ALA A 1 86 ? -35.135 -5.075 38.215 1.00 95.25 86 ALA A CA 1
ATOM 653 C C . ALA A 1 86 ? -35.896 -3.795 37.838 1.00 95.25 86 ALA A C 1
ATOM 655 O O . ALA A 1 86 ? -37.030 -3.598 38.260 1.00 95.25 86 ALA A O 1
ATOM 656 N N . GLU A 1 87 ? -35.303 -2.979 36.968 1.00 94.75 87 GLU A N 1
ATOM 657 C CA . GLU A 1 87 ? -35.905 -1.752 36.437 1.00 94.75 87 GLU A CA 1
ATOM 658 C C . GLU A 1 87 ? -37.096 -2.029 35.507 1.00 94.75 87 GLU A C 1
ATOM 660 O O . GLU A 1 87 ? -38.024 -1.231 35.445 1.00 94.75 87 GLU A O 1
ATOM 665 N N . CYS A 1 88 ? -37.126 -3.182 34.830 1.00 93.44 88 CYS A N 1
ATOM 666 C CA . CYS A 1 88 ? -38.295 -3.618 34.058 1.00 93.44 88 CYS A CA 1
ATOM 667 C C . CYS A 1 88 ? -39.487 -4.007 34.950 1.00 93.44 88 CYS A C 1
ATOM 669 O O . CYS A 1 88 ? -40.604 -4.072 34.449 1.00 93.44 88 CYS A O 1
ATOM 671 N N . GLY A 1 89 ? -39.262 -4.305 36.237 1.00 90.25 89 GLY A N 1
ATOM 672 C CA . GLY A 1 89 ? -40.311 -4.625 37.215 1.00 90.25 89 GLY A CA 1
ATOM 673 C C . GLY A 1 89 ? -40.701 -3.461 38.125 1.00 90.25 89 GLY A C 1
ATOM 674 O O . GLY A 1 89 ? -41.703 -3.546 38.833 1.00 90.25 89 GLY A O 1
ATOM 675 N N . ASP A 1 90 ? -39.928 -2.377 38.119 1.00 91.19 90 ASP A N 1
ATOM 676 C CA . ASP A 1 90 ? -40.203 -1.187 38.914 1.00 91.19 90 ASP A CA 1
ATOM 677 C C . ASP A 1 90 ? -41.178 -0.267 38.173 1.00 91.19 90 ASP A C 1
ATOM 679 O O . ASP A 1 90 ? -40.808 0.419 37.224 1.00 91.19 90 ASP A O 1
ATOM 683 N N . ALA A 1 91 ? -42.426 -0.205 38.642 1.00 88.25 91 ALA A N 1
ATOM 684 C CA . ALA A 1 91 ? -43.471 0.639 38.061 1.00 88.25 91 ALA A CA 1
ATOM 685 C C . ALA A 1 91 ? -43.124 2.144 38.030 1.00 88.25 91 ALA A C 1
ATOM 687 O O . ALA A 1 91 ? -43.757 2.902 37.290 1.00 88.25 91 ALA A O 1
ATOM 688 N N . SER A 1 92 ? -42.148 2.589 38.831 1.00 90.12 92 SER A N 1
ATOM 689 C CA . SER A 1 92 ? -41.651 3.968 38.820 1.00 90.12 92 SER A CA 1
ATOM 690 C C . SER A 1 92 ? -40.594 4.230 37.738 1.00 90.12 92 SER A C 1
ATOM 692 O O . SER A 1 92 ? -40.333 5.388 37.406 1.00 90.12 92 SER A O 1
ATOM 694 N N . SER A 1 93 ? -40.019 3.179 37.149 1.00 90.88 93 SER A N 1
ATOM 695 C CA . SER A 1 93 ? -38.999 3.269 36.107 1.00 90.88 93 SER A CA 1
ATOM 696 C C . SER A 1 93 ? -39.606 3.506 34.725 1.00 90.88 93 SER A C 1
ATOM 698 O O . SER A 1 93 ? -40.628 2.929 34.355 1.00 90.88 93 SER A O 1
ATOM 700 N N . GLU A 1 94 ? -38.939 4.313 33.901 1.00 86.62 94 GLU A N 1
ATOM 701 C CA . GLU A 1 94 ? -39.326 4.509 32.496 1.00 86.62 94 GLU A CA 1
ATOM 702 C C . GLU A 1 94 ? -39.225 3.206 31.687 1.00 86.62 94 GLU A C 1
ATOM 704 O O . GLU A 1 94 ? -40.027 2.977 30.781 1.00 86.62 94 GLU A O 1
ATOM 709 N N . VAL A 1 95 ? -38.298 2.314 32.063 1.00 89.44 95 VAL A N 1
ATOM 710 C CA . VAL A 1 95 ? -38.069 1.023 31.394 1.00 89.44 95 VAL A CA 1
ATOM 711 C C . VAL A 1 95 ? -39.283 0.104 31.509 1.00 89.44 95 VAL A C 1
ATOM 713 O O . VAL A 1 95 ? -39.585 -0.613 30.555 1.00 89.44 95 VAL A O 1
ATOM 716 N N . PHE A 1 96 ? -40.021 0.161 32.622 1.00 89.88 96 PHE A N 1
ATOM 717 C CA . PHE A 1 96 ? -41.230 -0.638 32.849 1.00 89.88 96 PHE A CA 1
ATOM 718 C C . PHE A 1 96 ? -42.291 -0.438 31.757 1.00 89.88 96 PHE A C 1
ATOM 720 O O . PHE A 1 96 ? -43.053 -1.347 31.446 1.00 89.88 96 PHE A O 1
ATOM 727 N N . ARG A 1 97 ? -42.334 0.748 31.137 1.00 88.38 97 ARG A N 1
ATOM 728 C CA . ARG A 1 97 ? -43.291 1.077 30.065 1.00 88.38 97 ARG A CA 1
ATOM 729 C C . ARG A 1 97 ? -42.834 0.619 28.676 1.00 88.38 97 ARG A C 1
ATOM 731 O O . ARG A 1 97 ? -43.539 0.854 27.698 1.00 88.38 97 ARG A O 1
ATOM 738 N N . THR A 1 98 ? -41.655 0.012 28.571 1.00 92.44 98 THR A N 1
ATOM 739 C CA . THR A 1 98 ? -41.058 -0.441 27.309 1.00 92.44 98 THR A CA 1
ATOM 740 C C . THR A 1 98 ? -41.244 -1.945 27.122 1.00 92.44 98 THR A C 1
ATOM 742 O O . THR A 1 98 ? -41.478 -2.678 28.078 1.00 92.44 98 THR A O 1
ATOM 745 N N . SER A 1 99 ? -41.066 -2.441 25.896 1.00 93.38 99 SER A N 1
ATOM 746 C CA . SER A 1 99 ? -41.097 -3.887 25.621 1.00 93.38 99 SER A CA 1
ATOM 747 C C . SER A 1 99 ? -39.776 -4.603 25.946 1.00 93.38 99 SER A C 1
ATOM 749 O O . SER A 1 99 ? -39.615 -5.774 25.601 1.00 93.38 99 SER A O 1
ATOM 751 N N . LEU A 1 100 ? -38.804 -3.941 26.593 1.00 95.75 100 LEU A N 1
ATOM 752 C CA . LEU A 1 100 ? -37.510 -4.552 26.926 1.00 95.75 100 LEU A CA 1
ATOM 753 C C . LEU A 1 100 ? -37.677 -5.794 27.811 1.00 95.75 100 LEU A C 1
ATOM 755 O O . LEU A 1 100 ? -37.036 -6.814 27.556 1.00 95.75 100 LEU A O 1
ATOM 759 N N . GLY A 1 101 ? -38.566 -5.726 28.808 1.00 93.50 101 GLY A N 1
ATOM 760 C CA . GLY A 1 101 ? -38.866 -6.848 29.697 1.00 93.50 101 GLY A CA 1
ATOM 761 C C . GLY A 1 101 ? -39.346 -8.085 28.933 1.00 93.50 101 GLY A C 1
ATOM 762 O O . GLY A 1 101 ? -38.820 -9.174 29.148 1.00 93.50 101 GLY A O 1
ATOM 763 N N . ASP A 1 102 ? -40.262 -7.916 27.978 1.00 93.44 102 ASP A N 1
ATOM 764 C CA . ASP A 1 102 ? -40.784 -9.018 27.159 1.00 93.44 102 ASP A CA 1
ATOM 765 C C . ASP A 1 102 ? -39.689 -9.663 26.297 1.00 93.44 102 ASP A C 1
ATOM 767 O O . ASP A 1 102 ? -39.582 -10.891 26.216 1.00 93.44 102 ASP A O 1
ATOM 771 N N . HIS A 1 103 ? -38.824 -8.843 25.691 1.00 94.62 103 HIS A N 1
ATOM 772 C CA . HIS A 1 103 ? -37.708 -9.344 24.890 1.00 94.62 103 HIS A CA 1
ATOM 773 C C . HIS A 1 103 ? -36.692 -10.092 25.758 1.00 94.62 103 HIS A C 1
ATOM 775 O O . HIS A 1 103 ? -36.287 -11.195 25.395 1.00 94.62 103 HIS A O 1
ATOM 781 N N . LEU A 1 104 ? -36.326 -9.566 26.931 1.00 95.56 104 LEU A N 1
ATOM 782 C CA . LEU A 1 104 ? -35.457 -10.275 27.873 1.00 95.56 104 LEU A CA 1
ATOM 783 C C . LEU A 1 104 ? -36.091 -11.595 28.327 1.00 95.56 104 LEU A C 1
ATOM 785 O O . LEU A 1 104 ? -35.440 -12.636 28.243 1.00 95.56 104 LEU A O 1
ATOM 789 N N . ALA A 1 105 ? -37.367 -11.585 28.720 1.00 93.69 105 ALA A N 1
ATOM 790 C CA . ALA A 1 105 ? -38.097 -12.782 29.132 1.00 93.69 105 ALA A CA 1
ATOM 791 C C . ALA A 1 105 ? -38.093 -13.874 28.052 1.00 93.69 105 ALA A C 1
ATOM 793 O O . ALA A 1 105 ? -37.943 -15.050 28.379 1.00 93.69 105 ALA A O 1
ATOM 794 N N . SER A 1 106 ? -38.191 -13.498 26.773 1.00 92.12 106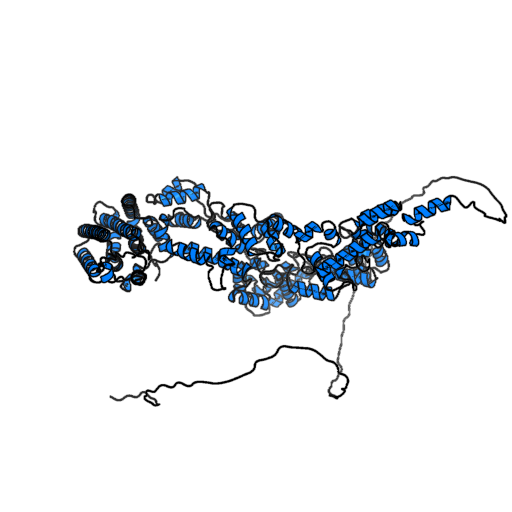 SER A N 1
ATOM 795 C CA . SER A 1 106 ? -38.143 -14.448 25.653 1.00 92.12 106 SER A CA 1
ATOM 796 C C . SER A 1 106 ? -36.762 -15.091 25.437 1.00 92.12 106 SER A C 1
ATOM 798 O O . SER A 1 106 ? -36.674 -16.219 24.956 1.00 92.12 106 SER A O 1
ATOM 800 N N . LEU A 1 107 ? -35.681 -14.397 25.813 1.00 93.44 107 LEU A N 1
ATOM 801 C CA . LEU A 1 107 ? -34.294 -14.829 25.598 1.00 93.44 107 LEU A CA 1
ATOM 802 C C . LEU A 1 107 ? -33.709 -15.568 26.811 1.00 93.44 107 LEU A C 1
ATOM 804 O O . LEU A 1 107 ? -32.814 -16.405 26.665 1.00 93.44 107 LEU A O 1
ATOM 808 N N . LEU A 1 108 ? -34.216 -15.276 28.012 1.00 93.62 108 LEU A N 1
ATOM 809 C CA . LEU A 1 108 ? -33.722 -15.830 29.272 1.00 93.62 108 LEU A CA 1
ATOM 810 C C . LEU A 1 108 ? -33.743 -17.367 29.339 1.00 93.62 108 LEU A C 1
ATOM 812 O O . LEU A 1 108 ? -32.744 -17.913 29.798 1.00 93.62 108 LEU A O 1
ATOM 816 N N . PRO A 1 109 ? -34.779 -18.102 28.883 1.00 91.88 109 PRO A N 1
ATOM 817 C CA . PRO A 1 109 ? -34.762 -19.566 28.928 1.00 91.88 109 PRO A CA 1
ATOM 818 C C . PRO A 1 109 ? -33.578 -20.171 28.168 1.00 91.88 109 PRO A C 1
ATOM 820 O O . PRO A 1 109 ? -32.957 -21.118 28.653 1.00 91.88 109 PRO A O 1
ATOM 823 N N . TYR A 1 110 ? -33.226 -19.591 27.015 1.00 91.50 110 TYR A N 1
ATOM 824 C CA . TYR A 1 110 ? -32.064 -20.004 26.232 1.00 91.50 110 TYR A CA 1
ATOM 825 C C . TYR A 1 110 ? -30.760 -19.651 26.948 1.00 91.50 110 TYR A C 1
ATOM 827 O O . TYR A 1 110 ? -29.875 -20.496 27.068 1.00 91.50 110 TYR A O 1
ATOM 835 N N . LEU A 1 111 ? -30.652 -18.424 27.472 1.00 91.12 111 LEU A N 1
ATOM 836 C CA . LEU A 1 111 ? -29.455 -17.983 28.186 1.00 91.12 111 LEU A CA 1
ATOM 837 C C . LEU A 1 111 ? -29.209 -18.796 29.465 1.00 91.12 111 LEU A C 1
ATOM 839 O O . LEU A 1 111 ? -28.072 -19.163 29.736 1.00 91.12 111 LEU A O 1
ATOM 843 N N . VAL A 1 112 ? -30.254 -19.097 30.239 1.00 90.19 112 VAL A N 1
ATOM 844 C CA . VAL A 1 112 ? -30.172 -19.948 31.434 1.00 90.19 112 VAL A CA 1
ATOM 845 C C . VAL A 1 112 ? -29.729 -21.353 31.033 1.00 90.19 112 VAL A C 1
ATOM 847 O O . VAL A 1 112 ? -28.746 -21.843 31.580 1.00 90.19 112 VAL A O 1
ATOM 850 N N . GLY A 1 113 ? -30.389 -21.962 30.038 1.00 86.69 113 GLY A N 1
ATOM 851 C CA . GLY A 1 113 ? -30.017 -23.280 29.509 1.00 86.69 113 GLY A CA 1
ATOM 852 C C . GLY A 1 113 ? -28.539 -23.378 29.121 1.00 86.69 113 GLY A C 1
ATOM 853 O O . GLY A 1 113 ? -27.896 -24.400 29.354 1.00 86.69 113 GLY A O 1
ATOM 854 N N . TYR A 1 114 ? -27.990 -22.286 28.587 1.00 83.69 114 TYR A N 1
ATOM 855 C CA . TYR A 1 114 ? -26.634 -22.241 28.058 1.00 83.69 114 TYR A CA 1
ATOM 856 C C . TYR A 1 114 ? -25.556 -21.778 29.062 1.00 83.69 114 TYR A C 1
ATOM 858 O O . TYR A 1 114 ? -24.437 -22.292 29.041 1.00 83.69 114 TYR A O 1
ATOM 866 N N . ARG A 1 115 ? -25.843 -20.785 29.917 1.00 80.00 115 ARG A N 1
ATOM 867 C CA . ARG A 1 115 ? -24.839 -20.030 30.704 1.00 80.00 115 ARG A CA 1
ATOM 868 C C . ARG A 1 115 ? -25.224 -19.769 32.166 1.00 80.00 115 ARG A C 1
ATOM 870 O O . ARG A 1 115 ? -24.651 -18.863 32.776 1.00 80.00 115 ARG A O 1
ATOM 877 N N . TRP A 1 116 ? -26.143 -20.541 32.754 1.00 78.19 116 TRP A N 1
ATOM 878 C CA . TRP A 1 116 ? -26.535 -20.341 34.157 1.00 78.19 116 TRP A CA 1
ATOM 879 C C . TRP A 1 116 ? -25.384 -20.542 35.149 1.00 78.19 116 TRP A C 1
ATOM 881 O O . TRP A 1 116 ? -25.063 -19.625 35.893 1.00 78.19 116 TRP A O 1
ATOM 891 N N . HIS A 1 117 ? -24.723 -21.704 35.159 1.00 68.06 117 HIS A N 1
ATOM 892 C CA . HIS A 1 117 ? -23.627 -21.980 36.092 1.00 68.06 117 HIS A CA 1
ATOM 893 C C . HIS A 1 117 ? -22.577 -22.888 35.444 1.00 68.06 117 HIS A C 1
ATOM 895 O O . HIS A 1 117 ? -22.895 -23.985 35.011 1.00 68.06 117 HIS A O 1
ATOM 901 N N . THR A 1 118 ? -21.310 -22.465 35.406 1.00 62.28 118 THR A N 1
ATOM 902 C CA . THR A 1 118 ? -20.162 -23.375 35.236 1.00 62.28 118 THR A CA 1
ATOM 903 C C . THR A 1 118 ? -19.059 -22.919 36.172 1.00 62.28 118 THR A C 1
ATOM 905 O O . THR A 1 118 ? -18.739 -21.737 36.212 1.00 62.28 118 THR A O 1
ATOM 908 N N . SER A 1 119 ? -18.469 -23.827 36.929 1.00 57.22 119 SER A N 1
ATOM 909 C CA . SER A 1 119 ? -17.308 -23.532 37.760 1.00 57.22 119 SER A CA 1
ATOM 910 C C . SER A 1 119 ? -16.290 -24.617 37.503 1.00 57.22 119 SER A C 1
ATOM 912 O O . SER A 1 119 ? -16.425 -25.724 38.019 1.00 57.22 119 SER A O 1
ATOM 914 N N . VAL A 1 120 ? -15.303 -24.325 36.669 1.00 52.41 120 VAL A N 1
ATOM 915 C CA . VAL A 1 120 ? -14.241 -25.284 36.396 1.00 52.41 120 VAL A CA 1
ATOM 916 C C . VAL A 1 120 ? -12.904 -24.634 36.712 1.00 52.41 120 VAL A C 1
ATOM 918 O O . VAL A 1 120 ? -12.709 -23.458 36.411 1.00 52.41 120 VAL A O 1
ATOM 921 N N . ARG A 1 121 ? -12.010 -25.377 37.372 1.00 47.09 121 ARG A N 1
ATOM 922 C CA . ARG A 1 121 ? -10.639 -24.954 37.670 1.00 47.09 121 ARG A CA 1
ATOM 923 C C . ARG A 1 121 ? -9.659 -25.702 36.767 1.00 47.09 121 ARG A C 1
ATOM 925 O O . ARG A 1 121 ? -9.838 -26.889 36.500 1.00 47.09 121 ARG A O 1
ATOM 932 N N . SER A 1 122 ? -8.598 -25.017 36.352 1.00 45.22 122 SER A N 1
ATOM 933 C CA . SER A 1 122 ? -7.393 -25.640 35.802 1.00 45.22 122 SER A CA 1
ATOM 934 C C . SER A 1 122 ? -6.617 -26.252 36.959 1.00 45.22 122 SER A C 1
ATOM 936 O O . SER A 1 122 ? -6.292 -25.558 37.924 1.00 45.22 122 SER A O 1
ATOM 938 N N . ILE A 1 123 ? -6.334 -27.550 36.880 1.00 44.72 123 ILE A N 1
ATOM 939 C CA . ILE A 1 123 ? -5.340 -28.176 37.749 1.00 44.72 123 ILE A CA 1
ATOM 940 C C . ILE A 1 123 ? -3.979 -27.878 37.118 1.00 44.72 123 ILE A C 1
ATOM 942 O O . ILE A 1 123 ? -3.560 -28.567 36.194 1.00 44.72 123 ILE A O 1
ATOM 946 N N . GLN A 1 124 ? -3.299 -26.836 37.592 1.00 41.50 124 GLN A N 1
ATOM 947 C CA . GLN A 1 124 ? -1.848 -26.717 37.434 1.00 41.50 124 GLN A CA 1
ATOM 948 C C . GLN A 1 124 ? -1.193 -27.357 38.662 1.00 41.50 124 GLN A C 1
ATOM 950 O O . GLN A 1 124 ? -0.720 -26.664 39.554 1.00 41.50 124 GLN A O 1
ATOM 955 N N . GLU A 1 125 ? -1.233 -28.684 38.746 1.00 41.19 125 GLU A N 1
ATOM 956 C CA . GLU A 1 125 ? -0.276 -29.429 39.567 1.00 41.19 125 GLU A CA 1
ATOM 957 C C . GLU A 1 125 ? 0.654 -30.173 38.610 1.00 41.19 125 GLU A C 1
ATOM 959 O O . GLU A 1 125 ? 0.192 -30.820 37.663 1.00 41.19 125 GLU A O 1
ATOM 964 N N . ASP A 1 126 ? 1.960 -30.029 38.841 1.00 42.56 126 ASP A N 1
ATOM 965 C CA . ASP A 1 126 ? 3.030 -30.613 38.034 1.00 42.56 126 ASP A CA 1
ATOM 966 C C . ASP A 1 126 ? 2.798 -32.126 37.843 1.00 42.56 126 ASP A C 1
ATOM 968 O O . ASP A 1 126 ? 2.996 -32.921 38.760 1.00 42.56 126 ASP A O 1
ATOM 972 N N . GLY A 1 127 ? 2.353 -32.531 36.646 1.00 47.19 127 GLY A N 1
ATOM 973 C CA . GLY A 1 127 ? 2.273 -33.939 36.229 1.00 47.19 127 GLY A CA 1
ATOM 974 C C . GLY A 1 127 ? 0.907 -34.474 35.773 1.00 47.19 127 GLY A C 1
ATOM 975 O O . GLY A 1 127 ? 0.860 -35.590 35.260 1.00 47.19 127 GLY A O 1
ATOM 976 N N . LEU A 1 128 ? -0.198 -33.725 35.885 1.00 45.69 128 LEU A N 1
ATOM 977 C CA . LEU A 1 128 ? -1.534 -34.173 35.437 1.00 45.69 128 LEU A CA 1
ATOM 978 C C . LEU A 1 128 ? -2.071 -33.328 34.271 1.00 45.69 128 LEU A C 1
ATOM 980 O O . LEU A 1 128 ? -3.024 -32.567 34.411 1.00 45.69 128 LEU A O 1
ATOM 984 N N . HIS A 1 129 ? -1.491 -33.494 33.080 1.00 44.47 129 HIS A N 1
ATOM 985 C CA . HIS A 1 129 ? -1.998 -32.848 31.860 1.00 44.47 129 HIS A CA 1
ATOM 986 C C . HIS A 1 129 ? -3.404 -33.333 31.431 1.00 44.47 129 HIS A C 1
ATOM 988 O O . HIS A 1 129 ? -4.106 -32.607 30.734 1.00 44.47 129 HIS A O 1
ATOM 994 N N . SER A 1 130 ? -3.874 -34.503 31.889 1.00 46.12 130 SER A N 1
ATOM 995 C CA . SER A 1 130 ? -5.090 -35.134 31.343 1.00 46.12 130 SER A CA 1
ATOM 996 C C . SER A 1 130 ? -6.417 -34.487 31.767 1.00 46.12 130 SER A C 1
ATOM 998 O O . SER A 1 130 ? -7.354 -34.435 30.975 1.00 46.12 130 SER A O 1
ATOM 1000 N N . SER A 1 131 ? -6.549 -33.973 32.995 1.00 46.19 131 SER A N 1
ATOM 1001 C CA . SER A 1 131 ? -7.836 -33.438 33.479 1.00 46.19 131 SER A CA 1
ATOM 1002 C C . SER A 1 131 ? -8.140 -32.020 32.994 1.00 46.19 131 SER A C 1
ATOM 1004 O O . SER A 1 131 ? -9.311 -31.671 32.854 1.00 46.19 131 SER A O 1
ATOM 1006 N N . ALA A 1 132 ? -7.111 -31.209 32.731 1.00 48.41 132 ALA A N 1
ATOM 1007 C CA . ALA A 1 132 ? -7.286 -29.876 32.156 1.00 48.41 132 ALA A CA 1
ATOM 1008 C C . ALA A 1 132 ? -7.735 -29.963 30.686 1.00 48.41 132 ALA A C 1
ATOM 1010 O O . ALA A 1 132 ? -8.656 -29.251 30.296 1.00 48.41 132 ALA A O 1
ATOM 1011 N N . GLU A 1 133 ? -7.173 -30.893 29.903 1.00 49.38 133 GLU A N 1
ATOM 1012 C CA . GLU A 1 133 ? -7.605 -31.158 28.521 1.00 49.38 133 GLU A CA 1
ATOM 1013 C C . GLU A 1 133 ? -9.064 -31.616 28.438 1.00 49.38 133 GLU A C 1
ATOM 1015 O O . GLU A 1 133 ? -9.814 -31.125 27.601 1.00 49.38 133 GLU A O 1
ATOM 1020 N N . VAL A 1 134 ? -9.508 -32.506 29.337 1.00 52.03 134 VAL A N 1
ATOM 1021 C CA . VAL A 1 134 ? -10.907 -32.972 29.356 1.00 52.03 134 VAL A CA 1
ATOM 1022 C C . VAL A 1 134 ? -11.882 -31.809 29.533 1.00 52.03 134 VAL A C 1
ATOM 1024 O O . VAL A 1 134 ? -12.930 -31.810 28.903 1.00 52.03 134 VAL A O 1
ATOM 1027 N N . VAL A 1 135 ? -11.542 -30.818 30.359 1.00 52.59 135 VAL A N 1
ATOM 1028 C CA . VAL A 1 135 ? -12.358 -29.613 30.566 1.00 52.59 135 VAL A CA 1
ATOM 1029 C C . VAL A 1 135 ? -12.342 -28.701 29.341 1.00 52.59 135 VAL A C 1
ATOM 1031 O O . VAL A 1 135 ? -13.398 -28.211 28.949 1.00 52.59 135 VAL A O 1
ATOM 1034 N N . LEU A 1 136 ? -11.168 -28.498 28.739 1.00 53.53 136 LEU A N 1
ATOM 1035 C CA . LEU A 1 136 ? -10.991 -27.679 27.536 1.00 53.53 136 LEU A CA 1
ATOM 1036 C C . LEU A 1 136 ? -11.700 -28.276 26.307 1.00 53.53 136 LEU A C 1
ATOM 1038 O O . LEU A 1 136 ? -12.089 -27.538 25.412 1.00 53.53 136 LEU A O 1
ATOM 1042 N N . ASN A 1 137 ? -11.925 -29.593 26.278 1.00 53.94 137 ASN A N 1
ATOM 1043 C CA . ASN A 1 137 ? -12.658 -30.262 25.199 1.00 53.94 137 ASN A CA 1
ATOM 1044 C C . ASN A 1 137 ? -14.177 -29.997 25.221 1.00 53.94 137 ASN A C 1
ATOM 1046 O O . ASN A 1 137 ? -14.855 -30.252 24.224 1.00 53.94 137 ASN A O 1
ATOM 1050 N N . TYR A 1 138 ? -14.741 -29.497 26.329 1.00 54.31 138 TYR A N 1
ATOM 1051 C CA . TYR A 1 138 ? -16.154 -29.109 26.390 1.00 54.31 138 TYR A CA 1
ATOM 1052 C C . TYR A 1 138 ? -16.327 -27.664 25.909 1.00 54.31 138 TYR A C 1
ATOM 1054 O O . TYR A 1 138 ? -16.516 -26.753 26.707 1.00 54.31 138 TYR A O 1
ATOM 1062 N N . ASP A 1 139 ? -16.298 -27.485 24.590 1.00 56.25 139 ASP A N 1
ATOM 1063 C CA . ASP A 1 139 ? -16.382 -26.200 23.878 1.00 56.25 139 ASP A CA 1
ATOM 1064 C C . ASP A 1 139 ? -17.514 -25.281 24.413 1.00 56.25 139 ASP A C 1
ATOM 1066 O O . ASP A 1 139 ? -17.294 -24.209 24.978 1.00 56.25 139 ASP A O 1
ATOM 1070 N N . LYS A 1 140 ? -18.773 -25.727 24.293 1.00 60.75 140 LYS A N 1
ATOM 1071 C CA . LYS A 1 140 ? -19.975 -24.924 24.620 1.00 60.75 140 LYS A CA 1
ATOM 1072 C C . LYS A 1 140 ? -20.896 -25.568 25.654 1.00 60.75 140 LYS A C 1
ATOM 1074 O O . LYS A 1 140 ? -21.581 -24.867 26.401 1.00 60.75 140 LYS A O 1
ATOM 1079 N N . VAL A 1 141 ? -20.930 -26.897 25.695 1.00 66.12 141 VAL A N 1
ATOM 1080 C CA . VAL A 1 141 ? -21.880 -27.684 26.487 1.00 66.12 141 VAL A CA 1
ATOM 1081 C C . VAL A 1 141 ? -21.115 -28.467 27.543 1.00 66.12 141 VAL A C 1
ATOM 1083 O O . VAL A 1 141 ? -20.402 -29.413 27.227 1.00 66.12 141 VAL A O 1
ATOM 1086 N N . VAL A 1 142 ? -21.265 -28.059 28.804 1.00 67.81 142 VAL A N 1
ATOM 1087 C CA . VAL A 1 142 ? -20.594 -28.689 29.946 1.00 67.81 142 VAL A CA 1
ATOM 1088 C C . VAL A 1 142 ? -21.578 -29.638 30.646 1.00 67.81 142 VAL A C 1
ATOM 1090 O O . VAL A 1 142 ? -22.662 -29.189 31.031 1.00 67.81 142 VAL A O 1
ATOM 1093 N N . PRO A 1 143 ? -21.240 -30.924 30.845 1.00 66.38 143 PRO A N 1
ATOM 1094 C CA . PRO A 1 143 ? -22.093 -31.872 31.559 1.00 66.38 143 PRO A CA 1
ATOM 1095 C C . PRO A 1 143 ? -22.167 -31.558 33.060 1.00 66.38 143 PRO A C 1
ATOM 1097 O O . PRO A 1 143 ? -21.214 -31.037 33.645 1.00 66.38 143 PRO A O 1
ATOM 1100 N N . ALA A 1 144 ? -23.266 -31.951 33.719 1.00 65.06 144 ALA A N 1
ATOM 1101 C CA . ALA A 1 144 ? -23.465 -31.743 35.163 1.00 65.06 144 ALA A CA 1
ATOM 1102 C C . ALA A 1 144 ? -22.299 -32.234 36.036 1.00 65.06 144 ALA A C 1
ATOM 1104 O O . ALA A 1 144 ? -22.000 -31.625 37.061 1.00 65.06 144 ALA A O 1
ATOM 1105 N N . SER A 1 145 ? -21.618 -33.311 35.635 1.00 60.72 145 SER A N 1
ATOM 1106 C CA . SER A 1 145 ? -20.477 -33.876 36.368 1.00 60.72 145 SER A CA 1
ATOM 1107 C C . SER A 1 145 ? -19.332 -32.874 36.572 1.00 60.72 145 SER A C 1
ATOM 1109 O O . SER A 1 145 ? -18.681 -32.902 37.618 1.00 60.72 145 SER A O 1
ATOM 1111 N N . LEU A 1 146 ? -19.122 -31.968 35.612 1.00 60.31 146 LEU A N 1
ATOM 1112 C CA . LEU A 1 146 ? -18.117 -30.904 35.671 1.00 60.31 146 LEU A CA 1
ATOM 1113 C C . LEU A 1 146 ? -18.664 -29.604 36.270 1.00 60.31 146 LEU A C 1
ATOM 1115 O O . LEU A 1 146 ? -17.914 -28.872 36.908 1.00 60.31 146 LEU A O 1
ATOM 1119 N N . ILE A 1 147 ? -19.963 -29.330 36.110 1.00 57.72 147 ILE A N 1
ATOM 1120 C CA . ILE A 1 147 ? -20.613 -28.150 36.705 1.00 57.72 147 ILE A CA 1
ATOM 1121 C C . ILE A 1 147 ? -20.709 -28.274 38.231 1.00 57.72 147 ILE A C 1
ATOM 1123 O O . ILE A 1 147 ? -20.496 -27.293 38.941 1.00 57.72 147 ILE A O 1
ATOM 1127 N N . ASN A 1 148 ? -21.010 -29.477 38.72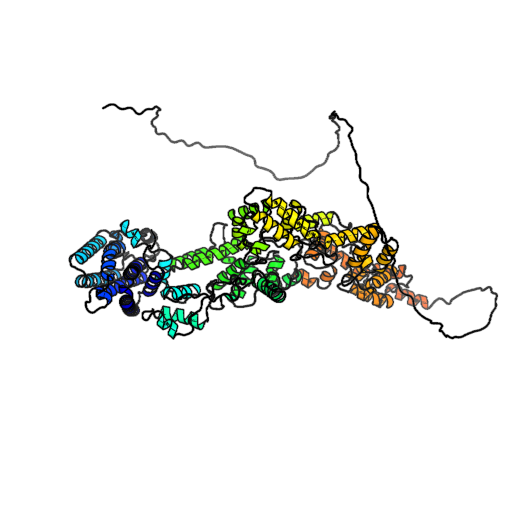5 1.00 53.69 148 ASN A N 1
ATOM 1128 C CA . ASN A 1 148 ? -21.319 -29.734 40.133 1.00 53.69 148 ASN A CA 1
ATOM 1129 C C . ASN A 1 148 ? -20.119 -30.225 40.954 1.00 53.69 148 ASN A C 1
ATOM 1131 O O . ASN A 1 148 ? -20.269 -30.498 42.142 1.00 53.69 148 ASN A O 1
ATOM 1135 N N . GLY A 1 149 ? -18.933 -30.336 40.347 1.00 47.97 149 GLY A N 1
ATOM 1136 C CA . GLY A 1 149 ? -17.693 -30.562 41.086 1.00 47.97 149 GLY A CA 1
ATOM 1137 C C . GLY A 1 149 ? -17.592 -31.898 41.820 1.00 47.97 149 GLY A C 1
ATOM 1138 O O . GLY A 1 149 ? -17.091 -31.926 42.940 1.00 47.97 149 GLY A O 1
ATOM 1139 N N . PHE A 1 150 ? -17.997 -33.018 41.207 1.00 45.81 150 PHE A N 1
ATOM 1140 C CA . PHE A 1 150 ? -17.813 -34.338 41.839 1.00 45.81 150 PHE A CA 1
ATOM 1141 C C . PHE A 1 150 ? -16.338 -34.683 42.137 1.00 45.81 150 PHE A C 1
ATOM 1143 O O . PHE A 1 150 ? -16.074 -35.529 42.986 1.00 45.81 150 PHE A O 1
ATOM 1150 N N . SER A 1 151 ? -15.369 -34.002 41.511 1.00 48.91 151 SER A N 1
ATOM 1151 C CA . SER A 1 151 ? -13.975 -34.016 41.967 1.00 48.91 151 SER A CA 1
ATOM 1152 C C . SER A 1 151 ? -13.700 -32.800 42.854 1.00 48.91 151 SER A C 1
ATOM 1154 O O . SER A 1 151 ? -13.558 -31.683 42.350 1.00 48.91 151 SER A O 1
ATOM 1156 N N . SER A 1 152 ? -13.530 -33.021 44.161 1.00 48.25 152 SER A N 1
ATOM 1157 C CA . SER A 1 152 ? -13.069 -31.997 45.114 1.00 48.25 152 SER A CA 1
ATOM 1158 C C . SER A 1 152 ? -11.703 -31.397 44.752 1.00 48.25 152 SER A C 1
ATOM 1160 O O . SER A 1 152 ? -11.350 -30.339 45.263 1.00 48.25 152 SER A O 1
ATOM 1162 N N . ARG A 1 153 ? -10.941 -32.032 43.847 1.00 51.81 153 ARG A N 1
ATOM 1163 C CA . ARG A 1 153 ? -9.662 -31.518 43.333 1.00 51.81 153 ARG A CA 1
ATOM 1164 C C . ARG A 1 153 ? -9.818 -30.449 42.243 1.00 51.81 153 ARG A C 1
ATOM 1166 O O . ARG A 1 153 ? -8.898 -29.664 42.041 1.00 51.81 153 ARG A O 1
ATOM 1173 N N . ASN A 1 154 ? -10.965 -30.380 41.560 1.00 51.38 154 ASN A N 1
ATOM 1174 C CA . ASN A 1 154 ? -11.122 -29.585 40.329 1.00 51.38 154 ASN A CA 1
ATOM 1175 C C . ASN A 1 154 ? -11.936 -28.299 40.535 1.00 51.38 154 ASN A C 1
ATOM 1177 O O . ASN A 1 154 ? -12.216 -27.584 39.572 1.00 51.38 154 ASN A O 1
ATOM 1181 N N . VAL A 1 155 ? -12.367 -28.020 41.766 1.00 56.03 155 VAL A N 1
ATOM 1182 C CA . VAL A 1 155 ? -13.327 -26.957 42.066 1.00 56.03 155 VAL A CA 1
ATOM 1183 C C . VAL A 1 155 ? -12.930 -26.249 43.355 1.00 56.03 155 VAL A C 1
ATOM 1185 O O . VAL A 1 155 ? -12.758 -26.886 44.390 1.00 56.03 155 VAL A O 1
ATOM 1188 N N . ASP A 1 156 ? -12.819 -24.920 43.310 1.00 60.88 156 ASP A N 1
ATOM 1189 C CA . ASP A 1 156 ? -12.746 -24.120 44.531 1.00 60.88 156 ASP A CA 1
ATOM 1190 C C . ASP A 1 156 ? -14.137 -24.069 45.179 1.00 60.88 156 ASP A C 1
ATOM 1192 O O . ASP A 1 156 ? -15.036 -23.355 44.726 1.00 60.88 156 ASP A O 1
ATOM 1196 N N . SER A 1 157 ? -14.318 -24.837 46.255 1.00 67.38 157 SER A N 1
ATOM 1197 C CA . SER A 1 157 ? -15.576 -24.887 47.003 1.00 67.38 157 SER A CA 1
ATOM 1198 C C . SER A 1 157 ? -16.047 -23.511 47.482 1.00 67.38 157 SER A C 1
ATOM 1200 O O . SER A 1 157 ? -17.254 -23.266 47.537 1.00 67.38 157 SER A O 1
ATOM 1202 N N . TYR A 1 158 ? -15.119 -22.601 47.804 1.00 69.25 158 TYR A N 1
ATOM 1203 C CA . TYR A 1 158 ? -15.451 -21.255 48.263 1.00 69.25 158 TYR A CA 1
ATOM 1204 C C . TYR A 1 158 ? -15.966 -20.389 47.109 1.00 69.25 158 TYR A C 1
ATOM 1206 O O . TYR A 1 158 ? -17.021 -19.752 47.233 1.00 69.25 158 TYR A O 1
ATOM 1214 N N . ALA A 1 159 ? -15.281 -20.411 45.962 1.00 68.75 159 ALA A N 1
ATOM 1215 C CA . ALA A 1 159 ? -15.736 -19.721 44.757 1.00 68.75 159 ALA A CA 1
ATOM 1216 C C . ALA A 1 159 ? -17.110 -20.237 44.300 1.00 68.75 159 ALA A C 1
ATOM 1218 O O . ALA A 1 159 ? -18.004 -19.438 44.019 1.00 68.75 159 ALA A O 1
ATOM 1219 N N . VAL A 1 160 ? -17.332 -21.555 44.313 1.00 71.12 160 VAL A N 1
ATOM 1220 C CA . VAL A 1 160 ? -18.627 -22.153 43.946 1.00 71.12 160 VAL A CA 1
ATOM 1221 C C . VAL A 1 160 ? -19.735 -21.775 44.912 1.00 71.12 160 VAL A C 1
ATOM 1223 O O . VAL A 1 160 ? -20.815 -21.375 44.477 1.00 71.12 160 VAL A O 1
ATOM 1226 N N . ALA A 1 161 ? -19.491 -21.840 46.222 1.00 76.88 161 ALA A N 1
ATOM 1227 C CA . ALA A 1 161 ? -20.472 -21.399 47.210 1.00 76.88 161 ALA A CA 1
ATOM 1228 C C . ALA A 1 161 ? -20.844 -19.918 47.014 1.00 76.88 161 ALA A C 1
ATOM 1230 O O . ALA A 1 161 ? -22.021 -19.552 47.082 1.00 76.88 161 ALA A O 1
ATOM 1231 N N . THR A 1 162 ? -19.853 -19.078 46.707 1.00 77.50 162 THR A N 1
ATOM 1232 C CA . THR A 1 162 ? -20.044 -17.650 46.432 1.00 77.50 162 THR A CA 1
ATOM 1233 C C . THR A 1 162 ? -20.865 -17.421 45.162 1.00 77.50 162 THR A C 1
ATOM 1235 O O . THR A 1 162 ? -21.825 -16.648 45.186 1.00 77.50 162 THR A O 1
ATOM 1238 N N . MET A 1 163 ? -20.552 -18.126 44.073 1.00 77.88 163 MET A N 1
ATOM 1239 C CA . MET A 1 163 ? -21.300 -18.059 42.813 1.00 77.88 163 MET A CA 1
ATOM 1240 C C . MET A 1 163 ? -22.743 -18.532 42.987 1.00 77.88 163 MET A C 1
ATOM 1242 O O . MET A 1 163 ? -23.673 -17.815 42.624 1.00 77.88 163 MET A O 1
ATOM 1246 N N . ASN A 1 164 ? -22.951 -19.680 43.634 1.00 80.81 164 ASN A N 1
ATOM 1247 C CA . ASN A 1 164 ? -24.284 -20.203 43.937 1.00 80.81 164 ASN A CA 1
ATOM 1248 C C . ASN A 1 164 ? -25.115 -19.218 44.760 1.00 80.81 164 ASN A C 1
ATOM 1250 O O . ASN A 1 164 ? -26.307 -19.034 44.506 1.00 80.81 164 ASN A O 1
ATOM 1254 N N . ARG A 1 165 ? -24.495 -18.538 45.731 1.00 85.56 165 ARG A N 1
ATOM 1255 C CA . ARG A 1 165 ? -25.164 -17.483 46.497 1.00 85.56 165 ARG A CA 1
ATOM 1256 C C . ARG A 1 165 ? -25.583 -16.314 45.598 1.00 85.56 165 ARG A C 1
ATOM 1258 O O . ARG A 1 165 ? -26.714 -15.852 45.724 1.00 85.56 165 ARG A O 1
ATOM 1265 N N . ARG A 1 166 ? -24.720 -15.863 44.681 1.00 86.44 166 ARG A N 1
ATOM 1266 C CA . ARG A 1 166 ? -25.040 -14.791 43.717 1.00 86.44 166 ARG A CA 1
ATOM 1267 C C . ARG A 1 166 ? -26.203 -15.184 42.794 1.00 86.44 166 ARG A C 1
ATOM 1269 O O . ARG A 1 166 ? -27.181 -14.447 42.727 1.00 86.44 166 ARG A O 1
ATOM 1276 N N . TYR A 1 167 ? -26.170 -16.372 42.190 1.00 87.38 167 TYR A N 1
ATOM 1277 C CA . TYR A 1 167 ? -27.248 -16.853 41.311 1.00 87.38 167 TYR A CA 1
ATOM 1278 C C . TYR A 1 167 ? -28.592 -17.021 42.025 1.00 87.38 167 TYR A C 1
ATOM 1280 O O . TYR A 1 167 ? -29.639 -16.650 41.489 1.00 87.38 167 TYR A O 1
ATOM 1288 N N . ARG A 1 168 ? -28.585 -17.507 43.273 1.00 88.50 168 ARG A N 1
ATOM 1289 C CA . ARG A 1 168 ? -29.800 -17.562 44.105 1.00 88.50 168 ARG A CA 1
ATOM 1290 C C . ARG A 1 168 ? -30.367 -16.175 44.394 1.00 88.50 168 ARG A C 1
ATOM 1292 O O . ARG A 1 168 ? -31.589 -16.011 44.400 1.00 88.50 168 ARG A O 1
ATOM 1299 N N . ASN A 1 169 ? -29.508 -15.177 44.600 1.00 90.88 169 ASN A N 1
ATOM 1300 C CA . ASN A 1 169 ? -29.954 -13.796 44.764 1.00 90.88 169 ASN A CA 1
ATOM 1301 C C . ASN A 1 169 ? -30.607 -13.270 43.475 1.00 90.88 169 ASN A C 1
ATOM 1303 O O . ASN A 1 169 ? -31.664 -12.648 43.560 1.00 90.88 169 ASN A O 1
ATOM 1307 N N . TYR A 1 170 ? -30.057 -13.584 42.294 1.00 92.56 170 TYR A N 1
ATOM 1308 C CA . TYR A 1 170 ? -30.678 -13.207 41.016 1.00 92.56 170 TYR A CA 1
ATOM 1309 C C . TYR A 1 170 ? -32.062 -13.841 40.846 1.00 92.56 170 TYR A C 1
ATOM 1311 O O . TYR A 1 170 ? -33.022 -13.131 40.565 1.00 92.56 170 TYR A O 1
ATOM 1319 N N . LEU A 1 171 ? -32.209 -15.144 41.121 1.00 91.38 171 LEU A N 1
ATOM 1320 C CA . LEU A 1 171 ? -33.519 -15.811 41.094 1.00 91.38 171 LEU A CA 1
ATOM 1321 C C . LEU A 1 171 ? -34.521 -15.204 42.073 1.00 91.38 171 LEU A C 1
ATOM 1323 O O . LEU A 1 171 ? -35.714 -15.137 41.779 1.00 91.38 171 LEU A O 1
ATOM 1327 N N . THR A 1 172 ? -34.055 -14.793 43.249 1.00 93.06 172 THR A N 1
ATOM 1328 C CA . THR A 1 172 ? -34.917 -14.163 44.253 1.00 93.06 172 THR A CA 1
ATOM 1329 C C . THR A 1 172 ? -35.446 -12.827 43.743 1.00 93.06 172 THR A C 1
ATOM 1331 O O . THR A 1 172 ? -36.640 -12.570 43.869 1.00 93.06 172 THR A O 1
ATOM 1334 N N . LEU A 1 173 ? -34.595 -12.024 43.098 1.00 92.94 173 LEU A N 1
ATOM 1335 C CA . LEU A 1 173 ? -35.006 -10.770 42.466 1.00 92.94 173 LEU A CA 1
ATOM 1336 C C . LEU A 1 173 ? -35.950 -11.007 41.280 1.00 92.94 173 LEU A C 1
ATOM 1338 O O . LEU A 1 173 ? -36.964 -10.340 41.129 1.00 92.94 173 LEU A O 1
ATOM 1342 N N . TRP A 1 174 ? -35.661 -12.000 40.446 1.00 94.00 174 TRP A N 1
ATOM 1343 C CA . TRP A 1 174 ? -36.503 -12.335 39.299 1.00 94.00 174 TRP A CA 1
ATOM 1344 C C . TRP A 1 174 ? -37.912 -12.772 39.704 1.00 94.00 174 TRP A C 1
ATOM 1346 O O . TRP A 1 174 ? -38.862 -12.504 38.973 1.00 94.00 174 TRP A O 1
ATOM 1356 N N . LYS A 1 175 ? -38.071 -13.390 40.882 1.00 93.38 175 LYS A N 1
ATOM 1357 C CA . LYS A 1 175 ? -39.381 -13.750 41.439 1.00 93.38 175 LYS A CA 1
ATOM 1358 C C . LYS A 1 175 ? -40.272 -12.531 41.699 1.00 93.38 175 LYS A C 1
ATOM 1360 O O . LYS A 1 175 ? -41.487 -12.663 41.612 1.00 93.38 175 LYS A O 1
ATOM 1365 N N . SER A 1 176 ? -39.695 -11.380 42.056 1.00 90.62 176 SER A N 1
ATOM 1366 C CA . SER A 1 176 ? -40.466 -10.151 42.285 1.00 90.62 176 SER A CA 1
ATOM 1367 C C . SER A 1 176 ? -40.765 -9.373 41.004 1.00 90.62 176 SER A C 1
ATOM 1369 O O . SER A 1 176 ? -41.631 -8.510 41.029 1.00 90.62 176 SER A O 1
ATOM 1371 N N . VAL A 1 177 ? -40.056 -9.660 39.909 1.00 91.75 177 VAL A N 1
ATOM 1372 C CA . VAL A 1 177 ? -40.205 -8.952 38.628 1.00 91.75 177 VAL A CA 1
ATOM 1373 C C . VAL A 1 177 ? -41.128 -9.705 37.675 1.00 91.75 177 VAL A C 1
ATOM 1375 O O . VAL A 1 177 ? -42.047 -9.127 37.101 1.00 91.75 177 VAL A O 1
ATOM 1378 N N . TRP A 1 178 ? -40.882 -11.000 37.479 1.00 92.56 178 TRP A N 1
ATOM 1379 C CA . TRP A 1 178 ? -41.591 -11.778 36.471 1.00 92.56 178 TRP A CA 1
ATOM 1380 C C . TRP A 1 178 ? -42.923 -12.305 36.984 1.00 92.56 178 TRP A C 1
ATOM 1382 O O . TRP A 1 178 ? -43.079 -12.655 38.156 1.00 92.56 178 TRP A O 1
ATOM 1392 N N . ARG A 1 179 ? -43.873 -12.456 36.057 1.00 89.81 179 ARG A N 1
ATOM 1393 C CA . ARG A 1 179 ? -45.118 -13.174 36.331 1.00 89.81 179 ARG A CA 1
ATOM 1394 C C . ARG A 1 179 ? -44.824 -14.607 36.816 1.00 89.81 179 ARG A C 1
ATOM 1396 O O . ARG A 1 179 ? -43.809 -15.189 36.414 1.00 89.81 179 ARG A O 1
ATOM 1403 N N . PRO A 1 180 ? -45.707 -15.205 37.638 1.00 92.06 180 PRO A N 1
ATOM 1404 C CA . PRO A 1 180 ? -45.466 -16.523 38.225 1.00 92.06 180 PRO A CA 1
ATOM 1405 C C . PRO A 1 180 ? -45.158 -17.638 37.212 1.00 92.06 180 PRO A C 1
ATOM 1407 O O . PRO A 1 180 ? -44.309 -18.481 37.491 1.00 92.06 180 PRO A O 1
ATOM 1410 N N . ASP A 1 181 ? -45.798 -17.630 36.040 1.00 92.06 181 ASP A N 1
ATOM 1411 C CA . ASP A 1 181 ? -45.594 -18.584 34.938 1.00 92.06 181 ASP A CA 1
ATOM 1412 C C . ASP A 1 181 ? -44.182 -18.492 34.336 1.00 92.06 181 ASP A C 1
ATOM 1414 O O . ASP A 1 181 ? -43.479 -19.499 34.191 1.00 92.06 181 ASP A O 1
ATOM 1418 N N . VAL A 1 182 ? -43.736 -17.268 34.046 1.00 91.88 182 VAL A N 1
ATOM 1419 C CA . VAL A 1 182 ? -42.406 -16.988 33.489 1.00 91.88 182 VAL A CA 1
ATOM 1420 C C . VAL A 1 182 ? -41.327 -17.335 34.513 1.00 91.88 182 VAL A C 1
ATOM 1422 O O . VAL A 1 182 ? -40.375 -18.050 34.198 1.00 91.88 182 VAL A O 1
ATOM 1425 N N . TYR A 1 183 ? -41.499 -16.901 35.765 1.00 95.06 183 TYR A N 1
ATOM 1426 C CA . TYR A 1 183 ? -40.567 -17.221 36.845 1.00 95.06 183 TYR A CA 1
ATOM 1427 C C . TYR A 1 183 ? -40.435 -18.732 37.064 1.00 95.06 183 TYR A C 1
ATOM 1429 O O . TYR A 1 183 ? -39.319 -19.238 37.194 1.00 95.06 183 TYR A O 1
ATOM 1437 N N . GLN A 1 184 ? -41.555 -19.459 37.092 1.00 94.62 184 GLN A N 1
ATOM 1438 C CA . GLN A 1 184 ? -41.540 -20.903 37.302 1.00 94.62 184 GLN A CA 1
ATOM 1439 C C . GLN A 1 184 ? -40.819 -21.623 36.153 1.00 94.62 184 GLN A C 1
ATOM 1441 O O . GLN A 1 184 ? -39.983 -22.485 36.416 1.00 94.62 184 GLN A O 1
ATOM 1446 N N . THR A 1 185 ? -41.030 -21.185 34.907 1.00 93.38 185 THR A N 1
ATOM 1447 C CA . THR A 1 185 ? -40.301 -21.690 33.730 1.00 93.38 185 THR A CA 1
ATOM 1448 C C . THR A 1 185 ? -38.789 -21.490 33.864 1.00 93.38 185 THR A C 1
ATOM 1450 O O . THR A 1 185 ? -38.015 -22.424 33.650 1.00 93.38 185 THR A O 1
ATOM 1453 N N . LEU A 1 186 ? -38.347 -20.295 34.270 1.00 93.12 186 LEU A N 1
ATOM 1454 C CA . LEU A 1 186 ? -36.926 -19.998 34.484 1.00 93.12 186 LEU A CA 1
ATOM 1455 C C . LEU A 1 186 ? -36.339 -20.823 35.633 1.00 93.12 186 LEU A C 1
ATOM 1457 O O . LEU A 1 186 ? -35.252 -21.379 35.506 1.00 93.12 186 LEU A O 1
ATOM 1461 N N . LYS A 1 187 ? -37.069 -20.951 36.743 1.00 93.44 187 LYS A N 1
ATOM 1462 C CA . LYS A 1 187 ? -36.657 -21.746 37.905 1.00 93.44 187 LYS A CA 1
ATOM 1463 C C . LYS A 1 187 ? -36.505 -23.229 37.561 1.00 93.44 187 LYS A C 1
ATOM 1465 O O . LYS A 1 187 ? -35.555 -23.863 38.019 1.00 93.44 187 LYS A O 1
ATOM 1470 N N . ASP A 1 188 ? -37.419 -23.783 36.772 1.00 93.12 188 ASP A N 1
ATOM 1471 C CA . ASP A 1 188 ? -37.341 -25.175 36.328 1.00 93.12 188 ASP A CA 1
ATOM 1472 C C . ASP A 1 188 ? -36.202 -25.380 35.324 1.00 93.12 188 ASP A C 1
ATOM 1474 O O . ASP A 1 188 ? -35.525 -26.408 35.370 1.00 93.12 188 ASP A O 1
ATOM 1478 N N . MET A 1 189 ? -35.917 -24.374 34.490 1.00 90.88 189 MET A N 1
ATOM 1479 C CA . MET A 1 189 ? -34.740 -24.377 33.623 1.00 90.88 189 MET A CA 1
ATOM 1480 C C . MET A 1 189 ? -33.435 -24.378 34.424 1.00 90.88 189 MET A C 1
ATOM 1482 O O . MET A 1 189 ? -32.546 -25.172 34.136 1.00 90.88 189 MET A O 1
ATOM 1486 N N . VAL A 1 190 ? -33.341 -23.554 35.472 1.00 89.50 190 VAL A N 1
ATOM 1487 C CA . VAL A 1 190 ? -32.186 -23.543 36.381 1.00 89.50 190 VAL A CA 1
ATOM 1488 C C . VAL A 1 190 ? -31.973 -24.908 37.020 1.00 89.50 190 VAL A C 1
ATOM 1490 O O . VAL A 1 190 ? -30.879 -25.456 36.929 1.00 89.50 190 VAL A O 1
ATOM 1493 N N . LYS A 1 191 ? -33.021 -25.492 37.612 1.00 88.75 191 LYS A N 1
ATOM 1494 C CA . LYS A 1 191 ? -32.935 -26.826 38.223 1.00 88.75 191 LYS A CA 1
ATOM 1495 C C . LYS A 1 191 ? -32.485 -27.885 37.225 1.00 88.75 191 LYS A C 1
ATOM 1497 O O . LYS A 1 191 ? -31.744 -28.790 37.592 1.00 88.75 191 LYS A O 1
ATOM 1502 N N . ARG A 1 192 ? -32.946 -27.786 35.975 1.00 88.31 192 ARG A N 1
ATOM 1503 C CA . ARG A 1 192 ? -32.524 -28.684 34.901 1.00 88.31 192 ARG A CA 1
ATOM 1504 C C . ARG A 1 192 ? -31.034 -28.524 34.629 1.00 88.31 192 ARG A C 1
ATOM 1506 O O . ARG A 1 192 ? -30.334 -29.521 34.675 1.00 88.31 192 ARG A O 1
ATOM 1513 N N . VAL A 1 193 ? -30.544 -27.302 34.424 1.00 85.25 193 VAL A N 1
ATOM 1514 C CA . VAL A 1 193 ? -29.117 -27.045 34.165 1.00 85.25 193 VAL A CA 1
ATOM 1515 C C . VAL A 1 193 ? -28.238 -27.507 35.327 1.00 85.25 193 VAL A C 1
ATOM 1517 O O . VAL A 1 193 ? -27.231 -28.174 35.105 1.00 85.25 193 VAL A O 1
ATOM 1520 N N . GLU A 1 194 ? -28.653 -27.235 36.566 1.00 82.19 194 GLU A N 1
ATOM 1521 C CA . GLU A 1 194 ? -27.980 -27.731 37.772 1.00 82.19 194 GLU A CA 1
ATOM 1522 C C . GLU A 1 194 ? -27.984 -29.268 37.844 1.00 82.19 194 GLU A C 1
ATOM 1524 O O . GLU A 1 194 ? -27.013 -29.858 38.300 1.00 82.19 194 GLU A O 1
ATOM 1529 N N . ALA A 1 195 ? -29.036 -29.948 37.380 1.00 80.75 195 ALA A N 1
ATOM 1530 C CA . ALA A 1 195 ? -29.120 -31.409 37.417 1.00 80.75 195 ALA A CA 1
ATOM 1531 C C . ALA A 1 195 ? -28.385 -32.105 36.257 1.00 80.75 195 ALA A C 1
ATOM 1533 O O . ALA A 1 195 ? -27.771 -33.150 36.467 1.00 80.75 195 ALA A O 1
ATOM 1534 N N . THR A 1 196 ? -28.471 -31.570 35.035 1.00 81.25 196 THR A N 1
ATOM 1535 C CA . THR A 1 196 ? -28.068 -32.269 33.798 1.00 81.25 196 THR A CA 1
ATOM 1536 C C . THR A 1 196 ? -26.856 -31.659 33.104 1.00 81.25 196 THR A C 1
ATOM 1538 O O . THR A 1 196 ? -26.187 -32.344 32.334 1.00 81.25 196 THR A O 1
ATOM 1541 N N . GLY A 1 197 ? -26.525 -30.403 33.392 1.00 78.31 197 GLY A N 1
ATOM 1542 C CA . GLY A 1 197 ? -25.522 -29.649 32.650 1.00 78.31 197 GLY A CA 1
ATOM 1543 C C . GLY A 1 197 ? -26.144 -28.568 31.771 1.00 78.31 197 GLY A C 1
ATOM 1544 O O . GLY A 1 197 ? -27.367 -28.503 31.618 1.00 78.31 197 GLY A O 1
ATOM 1545 N N . ASN A 1 198 ? -25.292 -27.741 31.164 1.00 81.88 198 ASN A N 1
ATOM 1546 C CA . ASN A 1 198 ? -25.735 -26.779 30.155 1.00 81.88 198 ASN A CA 1
ATOM 1547 C C . ASN A 1 198 ? -26.241 -27.517 28.913 1.00 81.88 198 ASN A C 1
ATOM 1549 O O . ASN A 1 198 ? -25.850 -28.650 28.644 1.00 81.88 198 ASN A O 1
ATOM 1553 N N . PHE A 1 199 ? -27.061 -26.853 28.112 1.00 82.25 199 PHE A N 1
ATOM 1554 C CA . PHE A 1 199 ? -27.444 -27.330 26.791 1.00 82.25 199 PHE A CA 1
ATOM 1555 C C . PHE A 1 199 ? -27.713 -26.140 25.866 1.00 82.25 199 PHE A C 1
ATOM 1557 O O . PHE A 1 199 ? -28.134 -25.072 26.311 1.00 82.25 199 PHE A O 1
ATOM 1564 N N . LEU A 1 200 ? -27.475 -26.325 24.568 1.00 78.81 200 LEU A N 1
ATOM 1565 C CA . LEU A 1 200 ? -27.769 -25.332 23.539 1.00 78.81 200 LEU A CA 1
ATOM 1566 C C . LEU A 1 200 ? -28.762 -25.956 22.551 1.00 78.81 200 LEU A C 1
ATOM 1568 O O . LEU A 1 200 ? -28.359 -26.785 21.738 1.00 78.81 200 LEU A O 1
ATOM 1572 N N . PRO A 1 201 ? -30.068 -25.655 22.647 1.00 79.12 201 PRO A N 1
ATOM 1573 C CA . PRO A 1 201 ? -31.017 -26.155 21.662 1.00 79.12 201 PRO A CA 1
ATOM 1574 C C . PRO A 1 201 ? -30.744 -25.494 20.297 1.00 79.12 201 PRO A C 1
ATOM 1576 O O . PRO A 1 201 ? -30.319 -24.339 20.282 1.00 79.12 201 PRO A O 1
ATOM 1579 N N . PRO A 1 202 ? -31.050 -26.147 19.158 1.00 78.62 202 PRO A N 1
ATOM 1580 C CA . PRO A 1 202 ? -30.780 -25.589 17.826 1.00 78.62 202 PRO A CA 1
ATOM 1581 C C . PRO A 1 202 ? -31.363 -24.181 17.623 1.00 78.62 202 PRO A C 1
ATOM 1583 O O . PRO A 1 202 ? -30.704 -23.295 17.098 1.00 78.62 202 PRO A O 1
ATOM 1586 N N . MET A 1 203 ? -32.567 -23.929 18.149 1.00 79.25 203 MET A N 1
ATOM 1587 C CA . MET A 1 203 ? -33.214 -22.607 18.108 1.00 79.25 203 MET A CA 1
ATOM 1588 C C . MET A 1 203 ? -32.468 -21.516 18.896 1.00 79.25 203 MET A C 1
ATOM 1590 O O . MET A 1 203 ? -32.651 -20.331 18.633 1.00 79.25 203 MET A O 1
ATOM 1594 N N . ALA A 1 204 ? -31.656 -21.891 19.888 1.00 82.25 204 ALA A N 1
ATOM 1595 C CA . ALA A 1 204 ? -30.852 -20.944 20.651 1.00 82.25 204 ALA A CA 1
ATOM 1596 C C . ALA A 1 204 ? -29.551 -20.570 19.939 1.00 82.25 204 ALA A C 1
ATOM 1598 O O . ALA A 1 204 ? -28.983 -19.533 20.277 1.00 82.25 204 ALA A O 1
ATOM 1599 N N . GLU A 1 205 ? -29.073 -21.365 18.975 1.00 78.44 205 GLU A N 1
ATOM 1600 C CA . GLU A 1 205 ? -27.853 -21.041 18.226 1.00 78.44 205 GLU A CA 1
ATOM 1601 C C . GLU A 1 205 ? -28.010 -19.709 17.487 1.00 78.44 205 GLU A C 1
ATOM 1603 O O . GLU A 1 205 ? -27.185 -18.815 17.664 1.00 78.44 205 GLU A O 1
ATOM 1608 N N . ASP A 1 206 ? -29.136 -19.506 16.799 1.00 78.88 206 ASP A N 1
ATOM 1609 C CA . ASP A 1 206 ? -29.454 -18.257 16.086 1.00 78.88 206 ASP A CA 1
ATOM 1610 C C . ASP A 1 206 ? -29.524 -17.022 17.005 1.00 78.88 206 ASP A C 1
ATOM 1612 O O . ASP A 1 206 ? -29.413 -15.867 16.576 1.00 78.88 206 ASP A O 1
ATOM 1616 N N . VAL A 1 207 ? -29.746 -17.248 18.299 1.00 83.44 207 VAL A N 1
ATOM 1617 C CA . VAL A 1 207 ? -29.981 -16.189 19.276 1.00 83.44 207 VAL A CA 1
ATOM 1618 C C . VAL A 1 207 ? -28.726 -15.865 20.081 1.00 83.44 207 VAL A C 1
ATOM 1620 O O . VAL A 1 207 ? -28.413 -14.690 20.297 1.00 83.44 207 VAL A O 1
ATOM 1623 N N . LEU A 1 208 ? -28.022 -16.900 20.535 1.00 87.00 208 LEU A N 1
ATOM 1624 C CA . LEU A 1 208 ? -26.905 -16.805 21.469 1.00 87.00 208 LEU A CA 1
ATOM 1625 C C . LEU A 1 208 ? -25.547 -16.776 20.768 1.00 87.00 208 LEU A C 1
ATOM 1627 O O . LEU A 1 208 ? -24.586 -16.312 21.377 1.00 87.00 208 LEU A O 1
ATOM 1631 N N . VAL A 1 209 ? -25.430 -17.225 19.512 1.00 85.06 209 VAL A N 1
ATOM 1632 C CA . VAL A 1 209 ? -24.176 -17.063 18.766 1.00 85.06 209 VAL A CA 1
ATOM 1633 C C . VAL A 1 209 ? -23.936 -15.578 18.523 1.00 85.06 209 VAL A C 1
ATOM 1635 O O . VAL A 1 209 ? -24.727 -14.894 17.880 1.00 85.06 209 VAL A O 1
ATOM 1638 N N . VAL A 1 210 ? -22.819 -15.088 19.051 1.00 87.06 210 VAL A N 1
ATOM 1639 C CA . VAL A 1 210 ? -22.359 -13.716 18.840 1.00 87.06 210 VAL A CA 1
ATOM 1640 C C . VAL A 1 210 ? -21.455 -13.695 17.604 1.00 87.06 210 VAL A C 1
ATOM 1642 O O . VAL A 1 210 ? -20.423 -14.371 17.642 1.00 87.06 210 VAL A O 1
ATOM 1645 N N . PRO A 1 211 ? -21.791 -12.950 16.537 1.00 87.19 211 PRO A N 1
ATOM 1646 C CA . PRO A 1 211 ? -20.889 -12.732 15.405 1.00 87.19 211 PRO A CA 1
ATOM 1647 C C . PRO A 1 211 ? -19.618 -11.974 15.816 1.00 87.19 211 PRO A C 1
ATOM 1649 O O . PRO A 1 211 ? -19.651 -11.161 16.742 1.00 87.19 211 PRO A O 1
ATOM 1652 N N . ASP A 1 212 ? -18.510 -12.182 15.101 1.00 85.00 212 ASP A N 1
ATOM 1653 C CA . ASP A 1 212 ? -17.187 -11.683 15.510 1.00 85.00 212 ASP A CA 1
ATOM 1654 C C . ASP A 1 212 ? -17.111 -10.153 15.653 1.00 85.00 212 ASP A C 1
ATOM 1656 O O . ASP A 1 212 ? -16.535 -9.661 16.624 1.00 85.00 212 ASP A O 1
ATOM 1660 N N . GLY A 1 213 ? -17.785 -9.387 14.786 1.00 87.06 213 GLY A N 1
ATOM 1661 C CA . GLY A 1 213 ? -17.848 -7.922 14.911 1.00 87.06 213 GLY A CA 1
ATOM 1662 C C . GLY A 1 213 ? -18.521 -7.437 16.209 1.00 87.06 213 GLY A C 1
ATOM 1663 O O . GLY A 1 213 ? -18.113 -6.435 16.810 1.00 87.06 213 GLY A O 1
ATOM 1664 N N . TYR A 1 214 ? -19.523 -8.170 16.703 1.00 91.31 214 TYR A N 1
ATOM 1665 C CA . TYR A 1 214 ? -20.175 -7.864 17.979 1.00 91.31 214 TYR A CA 1
ATOM 1666 C C . TYR A 1 214 ? -19.378 -8.391 19.174 1.00 91.31 214 TYR A C 1
ATOM 1668 O O . TYR A 1 214 ? -19.349 -7.721 20.205 1.00 91.31 214 TYR A O 1
ATOM 1676 N N . ARG A 1 215 ? -18.670 -9.523 19.037 1.00 88.38 215 ARG A N 1
ATOM 1677 C CA . ARG A 1 215 ? -17.707 -9.997 20.052 1.00 88.38 215 ARG A CA 1
ATOM 1678 C C . ARG A 1 215 ? -16.610 -8.968 20.288 1.00 88.38 215 ARG A C 1
ATOM 1680 O O . ARG A 1 215 ? -16.323 -8.611 21.425 1.00 88.38 215 ARG A O 1
ATOM 1687 N N . GLU A 1 216 ? -16.052 -8.433 19.206 1.00 88.38 216 GLU A N 1
ATOM 1688 C CA . GLU A 1 216 ? -15.089 -7.336 19.257 1.00 88.38 216 GLU A CA 1
ATOM 1689 C C . GLU A 1 216 ? -15.684 -6.120 19.988 1.00 88.38 216 GLU A C 1
ATOM 1691 O O . GLU A 1 216 ? -15.043 -5.555 20.875 1.00 88.38 216 GLU A O 1
ATOM 1696 N N . SER A 1 217 ? -16.940 -5.767 19.695 1.00 92.12 217 SER A N 1
ATOM 1697 C CA . SER A 1 217 ? -17.662 -4.669 20.358 1.00 92.12 217 SER A CA 1
ATOM 1698 C C . SER A 1 217 ? -17.865 -4.892 21.862 1.00 92.12 217 SER A C 1
ATOM 1700 O O . SER A 1 217 ? -17.637 -3.973 22.648 1.00 92.12 217 SER A O 1
ATOM 1702 N N . LEU A 1 218 ? -18.216 -6.114 22.273 1.00 91.81 218 LEU A N 1
ATOM 1703 C CA . LEU A 1 218 ? -18.397 -6.543 23.672 1.00 91.81 218 LEU A CA 1
ATOM 1704 C C . LEU A 1 218 ? -17.092 -6.630 24.479 1.00 91.81 218 LEU A C 1
ATOM 1706 O O . LEU A 1 218 ? -17.130 -6.797 25.704 1.00 91.81 218 LEU A O 1
ATOM 1710 N N . TRP A 1 219 ? -15.950 -6.462 23.814 1.00 88.00 219 TRP A N 1
ATOM 1711 C CA . TRP A 1 219 ? -14.624 -6.410 24.427 1.00 88.00 219 TRP A CA 1
ATOM 1712 C C . TRP A 1 219 ? -13.956 -5.043 24.357 1.00 88.00 219 TRP A C 1
ATOM 1714 O O . TRP A 1 219 ? -12.880 -4.870 24.935 1.00 88.00 219 TRP A O 1
ATOM 1724 N N . ARG A 1 220 ? -14.563 -4.053 23.686 1.00 88.69 220 ARG A N 1
ATOM 1725 C CA . ARG A 1 220 ? -13.900 -2.763 23.439 1.00 88.69 220 ARG A CA 1
ATOM 1726 C C . ARG A 1 220 ? -13.441 -2.096 24.727 1.00 88.69 220 ARG A C 1
ATOM 1728 O O . ARG A 1 220 ? -12.255 -1.818 24.850 1.00 88.69 220 ARG A O 1
ATOM 1735 N N . LEU A 1 221 ? -14.314 -1.898 25.713 1.00 88.62 221 LEU A N 1
ATOM 1736 C CA . LEU A 1 221 ? -13.959 -1.178 26.944 1.00 88.62 221 LEU A CA 1
ATOM 1737 C C . LEU A 1 221 ? -13.021 -1.940 27.891 1.00 88.62 221 LEU A C 1
ATOM 1739 O O . LEU A 1 221 ? -12.590 -1.373 28.892 1.00 88.62 221 LEU A O 1
ATOM 1743 N N . ARG A 1 222 ? -12.652 -3.187 27.570 1.00 85.88 222 ARG A N 1
ATOM 1744 C CA . ARG A 1 222 ? -11.587 -3.928 28.272 1.00 85.88 222 ARG A CA 1
ATOM 1745 C C . ARG A 1 222 ? -10.194 -3.582 27.738 1.00 85.88 222 ARG A C 1
ATOM 1747 O O . ARG A 1 222 ? -9.192 -3.982 28.325 1.00 85.88 222 ARG A O 1
ATOM 1754 N N . ARG A 1 223 ? -10.114 -2.844 26.625 1.00 82.31 223 ARG A N 1
ATOM 1755 C CA . ARG A 1 223 ? -8.859 -2.356 26.039 1.00 82.31 223 ARG A CA 1
ATOM 1756 C C . ARG A 1 223 ? -8.376 -1.125 26.808 1.00 82.31 223 ARG A C 1
ATOM 1758 O O . ARG A 1 223 ? -9.165 -0.265 27.189 1.00 82.31 223 ARG A O 1
ATOM 1765 N N . THR A 1 224 ? -7.065 -1.013 26.996 1.00 74.81 224 THR A N 1
ATOM 1766 C CA . THR A 1 224 ? -6.449 0.100 27.739 1.00 74.81 224 THR A CA 1
ATOM 1767 C C . THR A 1 224 ? -6.364 1.396 26.932 1.00 74.81 224 THR A C 1
ATOM 1769 O O . THR A 1 224 ? -6.396 2.476 27.517 1.00 74.81 224 THR A O 1
ATOM 1772 N N . ALA A 1 225 ? -6.267 1.310 25.602 1.00 82.19 225 ALA A N 1
ATOM 1773 C CA . ALA A 1 225 ? -6.083 2.463 24.725 1.00 82.19 225 ALA A CA 1
ATOM 1774 C C . ALA A 1 225 ? -6.988 2.399 23.480 1.00 82.19 225 ALA A C 1
ATOM 1776 O O . ALA A 1 225 ? -7.137 1.321 22.895 1.00 82.19 225 ALA A O 1
ATOM 1777 N N . PRO A 1 226 ? -7.559 3.540 23.042 1.00 87.31 226 PRO A N 1
ATOM 1778 C CA . PRO A 1 226 ? -8.301 3.615 21.789 1.00 87.31 226 PRO A CA 1
ATOM 1779 C C . PRO A 1 226 ? -7.372 3.559 20.573 1.00 87.31 226 PRO A C 1
ATOM 1781 O O . PRO A 1 226 ? -6.241 4.044 20.629 1.00 87.31 226 PRO A O 1
ATOM 1784 N N . ARG A 1 227 ? -7.886 3.070 19.440 1.00 88.12 227 ARG A N 1
ATOM 1785 C CA . ARG A 1 227 ? -7.258 3.215 18.113 1.00 88.12 227 ARG A CA 1
ATOM 1786 C C . ARG A 1 227 ? -8.123 4.077 17.192 1.00 88.12 227 ARG A C 1
ATOM 1788 O O . ARG A 1 227 ? -9.339 4.091 17.387 1.00 88.12 227 ARG A O 1
ATOM 1795 N N . PRO A 1 228 ? -7.539 4.783 16.210 1.00 89.69 228 PRO A N 1
ATOM 1796 C CA . PRO A 1 228 ? -8.288 5.677 15.332 1.00 89.69 228 PRO A CA 1
ATOM 1797 C C . PRO A 1 228 ? -9.462 5.014 14.603 1.00 89.69 228 PRO A C 1
ATOM 1799 O O . PRO A 1 228 ? -10.554 5.580 14.637 1.00 89.69 228 PRO A O 1
ATOM 1802 N N . SER A 1 229 ? -9.282 3.825 14.005 1.00 88.50 229 SER A N 1
ATOM 1803 C CA . SER A 1 229 ? -10.365 3.128 13.286 1.00 88.50 229 SER A CA 1
ATOM 1804 C C . SER A 1 229 ? -11.545 2.813 14.207 1.00 88.50 229 SER A C 1
ATOM 1806 O O . SER A 1 229 ? -12.688 3.154 13.904 1.00 88.50 229 SER A O 1
ATOM 1808 N N . ILE A 1 230 ? -11.251 2.263 15.387 1.00 88.44 230 ILE A N 1
ATOM 1809 C CA . ILE A 1 230 ? -12.240 1.917 16.411 1.00 88.44 230 ILE A CA 1
ATOM 1810 C C . ILE A 1 230 ? -12.966 3.170 16.888 1.00 88.44 230 ILE A C 1
ATOM 1812 O O . ILE A 1 230 ? -14.190 3.186 16.976 1.00 88.44 230 ILE A O 1
ATOM 1816 N N . THR A 1 231 ? -12.231 4.234 17.207 1.00 92.19 231 THR A N 1
ATOM 1817 C CA . THR A 1 231 ? -12.836 5.476 17.689 1.00 92.19 231 THR A CA 1
ATOM 1818 C C . THR A 1 231 ? -13.720 6.111 16.618 1.00 92.19 231 THR A C 1
ATOM 1820 O O . THR A 1 231 ? -14.742 6.703 16.958 1.00 92.19 231 THR A O 1
ATOM 1823 N N . LEU A 1 232 ? -13.366 5.984 15.333 1.00 91.25 232 LEU A N 1
ATOM 1824 C CA . LEU A 1 232 ? -14.167 6.504 14.220 1.00 91.25 232 LEU A CA 1
ATOM 1825 C C . LEU A 1 232 ? -15.468 5.717 14.062 1.00 91.25 232 LEU A C 1
ATOM 1827 O O . LEU A 1 232 ? -16.535 6.301 13.879 1.00 91.25 232 LEU A O 1
ATOM 1831 N N . GLU A 1 233 ? -15.395 4.398 14.202 1.00 90.81 233 GLU A N 1
ATOM 1832 C CA . GLU A 1 233 ? -16.575 3.543 14.206 1.00 90.81 233 GLU A CA 1
ATOM 1833 C C . GLU A 1 233 ? -17.474 3.827 15.418 1.00 90.81 233 GLU A C 1
ATOM 1835 O O . GLU A 1 233 ? -18.691 3.915 15.282 1.00 90.81 233 GLU A O 1
ATOM 1840 N N . LEU A 1 234 ? -16.892 4.061 16.599 1.00 93.12 234 LEU A N 1
ATOM 1841 C CA . LEU A 1 234 ? -17.648 4.507 17.770 1.00 93.12 234 LEU A CA 1
ATOM 1842 C C . LEU A 1 234 ? -18.344 5.839 17.502 1.00 93.12 234 LEU A C 1
ATOM 1844 O O . LEU A 1 234 ? -19.526 5.966 17.791 1.00 93.12 234 LEU A O 1
ATOM 1848 N N . LEU A 1 235 ? -17.653 6.814 16.914 1.00 93.25 235 LEU A N 1
ATOM 1849 C CA . LEU A 1 235 ? -18.254 8.102 16.586 1.00 93.25 235 LEU A CA 1
ATOM 1850 C C . LEU A 1 235 ? -19.501 7.925 15.698 1.00 93.25 235 LEU A C 1
ATOM 1852 O O . LEU A 1 235 ? -20.552 8.492 16.000 1.00 93.25 235 LEU A O 1
ATOM 1856 N N . ARG A 1 236 ? -19.408 7.071 14.670 1.00 92.94 236 ARG A N 1
ATOM 1857 C CA . ARG A 1 236 ? -20.539 6.685 13.813 1.00 92.94 236 ARG A CA 1
ATOM 1858 C C . ARG A 1 236 ? -21.664 6.013 14.605 1.00 92.94 236 ARG A C 1
ATOM 1860 O O . ARG A 1 236 ? -22.805 6.452 14.526 1.00 92.94 236 ARG A O 1
ATOM 1867 N N . ASN A 1 237 ? -21.351 4.985 15.394 1.00 92.88 237 ASN A N 1
ATOM 1868 C CA . ASN A 1 237 ? -22.345 4.200 16.138 1.00 92.88 237 ASN A CA 1
ATOM 1869 C C . ASN A 1 237 ? -23.083 5.031 17.205 1.00 92.88 237 ASN A C 1
ATOM 1871 O O . ASN A 1 237 ? -24.205 4.707 17.588 1.00 92.88 237 ASN A O 1
ATOM 1875 N N . TYR A 1 238 ? -22.473 6.120 17.682 1.00 94.19 238 TYR A N 1
ATOM 1876 C CA . TYR A 1 238 ? -23.096 7.081 18.597 1.00 94.19 238 TYR A CA 1
ATOM 1877 C C . TYR A 1 238 ? -23.921 8.168 17.889 1.00 94.19 238 TYR A C 1
ATOM 1879 O O . TYR A 1 238 ? -24.400 9.087 18.547 1.00 94.19 238 TYR A O 1
ATOM 1887 N N . GLY A 1 239 ? -24.144 8.043 16.578 1.00 90.31 239 GLY A N 1
ATOM 1888 C CA . GLY A 1 239 ? -25.070 8.887 15.823 1.00 90.31 239 GLY A CA 1
ATOM 1889 C C . GLY A 1 239 ? -24.435 10.127 15.204 1.00 90.31 239 GLY A C 1
ATOM 1890 O O . GLY A 1 239 ? -25.153 11.015 14.746 1.00 90.31 239 GLY A O 1
ATOM 1891 N N . TRP A 1 240 ? -23.103 10.217 15.160 1.00 93.19 240 TRP A N 1
ATOM 1892 C CA . TRP A 1 240 ? -22.473 11.270 14.374 1.00 93.19 240 TRP A CA 1
ATOM 1893 C C . TRP A 1 240 ? -22.803 11.063 12.886 1.00 93.19 240 TRP A C 1
ATOM 1895 O O . TRP A 1 240 ? -22.634 9.949 12.387 1.00 93.19 240 TRP A O 1
ATOM 1905 N N . PRO A 1 241 ? -23.227 12.101 12.141 1.00 88.56 241 PRO A N 1
ATOM 1906 C CA . PRO A 1 241 ? -23.768 11.950 10.785 1.00 88.56 241 PRO A CA 1
ATOM 1907 C C . PRO A 1 241 ? -22.755 11.460 9.740 1.00 88.56 241 PRO A C 1
ATOM 1909 O O . PRO A 1 241 ? -23.137 11.217 8.599 1.00 88.56 241 PRO A O 1
ATOM 1912 N N . MET A 1 242 ? -21.471 11.332 10.100 1.00 89.44 242 MET A N 1
ATOM 1913 C CA . MET A 1 242 ? -20.385 10.918 9.203 1.00 89.44 242 MET A CA 1
ATOM 1914 C C . MET A 1 242 ? -20.406 11.690 7.876 1.00 89.44 242 MET A C 1
ATOM 1916 O O . MET A 1 242 ? -20.248 11.127 6.793 1.00 89.44 242 MET A O 1
ATOM 1920 N N . THR A 1 243 ? -20.592 13.010 7.957 1.00 88.75 243 THR A N 1
ATOM 1921 C CA . THR A 1 243 ? -20.560 13.882 6.784 1.00 88.75 243 THR A CA 1
ATOM 1922 C C . THR A 1 243 ? -19.163 13.856 6.180 1.00 88.75 243 THR A C 1
ATOM 1924 O O . THR A 1 243 ? -18.198 14.284 6.818 1.00 88.75 243 THR A O 1
ATOM 1927 N N . MET A 1 244 ? -19.039 13.358 4.951 1.00 85.94 244 MET A N 1
ATOM 1928 C CA . MET A 1 244 ? -17.771 13.394 4.227 1.00 85.94 244 MET A CA 1
ATOM 1929 C C . MET A 1 244 ? -17.386 14.842 3.917 1.00 85.94 244 MET A C 1
ATOM 1931 O O . MET A 1 244 ? -18.223 15.635 3.487 1.00 85.94 244 MET A O 1
ATOM 1935 N N . ILE A 1 245 ? -16.111 15.186 4.093 1.00 82.62 245 ILE A N 1
ATOM 1936 C CA . ILE A 1 245 ? -15.578 16.469 3.642 1.00 82.62 245 ILE A CA 1
ATOM 1937 C C . ILE A 1 245 ? -15.627 16.454 2.109 1.00 82.62 245 ILE A C 1
ATOM 1939 O O . ILE A 1 245 ? -14.922 15.637 1.495 1.00 82.62 245 ILE A O 1
ATOM 1943 N N . PRO A 1 246 ? -16.422 17.339 1.475 1.00 76.19 246 PRO A N 1
ATOM 1944 C CA . PRO A 1 246 ? -16.548 17.356 0.028 1.00 76.19 246 PRO A CA 1
ATOM 1945 C C . PRO A 1 246 ? -15.167 17.526 -0.596 1.00 76.19 246 PRO A C 1
ATOM 1947 O O . PRO A 1 246 ? -14.323 18.293 -0.119 1.00 76.19 246 PRO A O 1
ATOM 1950 N N . ARG A 1 247 ? -14.908 16.736 -1.637 1.00 72.25 247 ARG A N 1
ATOM 1951 C CA . ARG A 1 247 ? -13.699 16.891 -2.439 1.00 72.25 247 ARG A CA 1
ATOM 1952 C C . ARG A 1 247 ? -13.782 18.252 -3.122 1.00 72.25 247 ARG A C 1
ATOM 1954 O O . ARG A 1 247 ? -14.819 18.584 -3.684 1.00 72.25 247 ARG A O 1
ATOM 1961 N N . GLU A 1 248 ? -12.697 19.020 -3.075 1.00 71.06 248 GLU A N 1
ATOM 1962 C CA . GLU A 1 248 ? -12.614 20.307 -3.783 1.00 71.06 248 GLU A CA 1
ATOM 1963 C C . GLU A 1 248 ? -12.800 20.116 -5.296 1.00 71.06 248 GLU A C 1
ATOM 1965 O O . GLU A 1 248 ? -13.317 20.995 -5.978 1.00 71.06 248 GLU A O 1
ATOM 1970 N N . ASN A 1 249 ? -12.425 18.939 -5.814 1.00 67.44 249 ASN A N 1
ATOM 1971 C CA . ASN A 1 249 ? -12.610 18.550 -7.203 1.00 67.44 249 ASN A CA 1
ATOM 1972 C C . ASN A 1 249 ? -12.905 17.037 -7.318 1.00 67.44 249 ASN A C 1
ATOM 1974 O O . ASN A 1 249 ? -12.261 16.223 -6.654 1.00 67.44 249 ASN A O 1
ATOM 1978 N N . ASN A 1 250 ? -13.827 16.640 -8.207 1.00 67.12 250 ASN A N 1
ATOM 1979 C CA . ASN A 1 250 ? -14.081 15.231 -8.576 1.00 67.12 250 ASN A CA 1
ATOM 1980 C C . ASN A 1 250 ? -12.842 14.528 -9.150 1.00 67.12 250 ASN A C 1
ATOM 1982 O O . ASN A 1 250 ? -12.723 13.305 -9.114 1.00 67.12 250 ASN A O 1
ATOM 1986 N N . ASN A 1 251 ? -11.915 15.321 -9.667 1.00 62.44 251 ASN A N 1
ATOM 1987 C CA . ASN A 1 251 ? -10.633 14.894 -10.177 1.00 62.44 251 ASN A CA 1
ATOM 1988 C C . ASN A 1 251 ? -9.613 14.570 -9.068 1.00 62.44 251 ASN A C 1
ATOM 1990 O O . ASN A 1 251 ? -8.580 13.984 -9.357 1.00 62.44 251 ASN A O 1
ATOM 1994 N N . THR A 1 252 ? -9.865 14.931 -7.807 1.00 64.38 252 THR A N 1
ATOM 1995 C CA . THR A 1 252 ? -8.994 14.578 -6.676 1.00 64.38 252 THR A CA 1
ATOM 1996 C C . THR A 1 252 ? -9.412 13.223 -6.097 1.00 64.38 252 THR A C 1
ATOM 1998 O O . THR A 1 252 ? -10.521 13.065 -5.586 1.00 64.38 252 THR A O 1
ATOM 2001 N N . VAL A 1 253 ? -8.524 12.231 -6.143 1.00 64.81 253 VAL A N 1
ATOM 2002 C CA . VAL A 1 253 ? -8.669 10.949 -5.446 1.00 64.81 253 VAL A CA 1
ATOM 2003 C C . VAL A 1 253 ? -8.049 11.080 -4.066 1.00 64.81 253 VAL A C 1
ATOM 2005 O O . VAL A 1 253 ? -6.858 11.328 -3.932 1.00 64.81 253 VAL A O 1
ATOM 2008 N N . ARG A 1 254 ? -8.873 10.937 -3.033 1.00 68.81 254 ARG A N 1
ATOM 2009 C CA . ARG A 1 254 ? -8.449 10.873 -1.632 1.00 68.81 254 ARG A CA 1
ATOM 2010 C C . ARG A 1 254 ? -9.410 9.992 -0.845 1.00 68.81 254 ARG A C 1
ATOM 2012 O O . ARG A 1 254 ? -10.580 9.882 -1.253 1.00 68.81 254 ARG A O 1
ATOM 2019 N N . ALA A 1 255 ? -8.941 9.454 0.278 1.00 68.62 255 ALA A N 1
ATOM 2020 C CA . ALA A 1 255 ? -9.778 8.784 1.269 1.00 68.62 255 ALA A CA 1
ATOM 2021 C C . ALA A 1 255 ? -11.040 9.597 1.580 1.00 68.62 255 ALA A C 1
ATOM 2023 O O . ALA A 1 255 ? -10.984 10.836 1.607 1.00 68.62 255 ALA A O 1
ATOM 2024 N N . PRO A 1 256 ? -12.168 8.943 1.886 1.00 73.44 256 PRO A N 1
ATOM 2025 C CA . PRO A 1 256 ? -13.257 9.594 2.593 1.00 73.44 256 PRO A CA 1
ATOM 2026 C C . PRO A 1 256 ? -12.741 10.125 3.936 1.00 73.44 256 PRO A C 1
ATOM 2028 O O . PRO A 1 256 ? -12.485 9.365 4.864 1.00 73.44 256 PRO A O 1
ATOM 2031 N N . SER A 1 257 ? -12.580 11.441 4.039 1.00 79.00 257 SER A N 1
ATOM 2032 C CA . SER A 1 257 ? -12.371 12.115 5.315 1.00 79.00 257 SER A CA 1
ATOM 2033 C C . SER A 1 257 ? -13.712 12.608 5.838 1.00 79.00 257 SER A C 1
ATOM 2035 O O . SER A 1 257 ? -14.554 13.079 5.072 1.00 79.00 257 SER A O 1
ATOM 2037 N N . TYR A 1 258 ? -13.920 12.498 7.145 1.00 85.94 258 TYR A N 1
ATOM 2038 C CA . TYR A 1 258 ? -15.178 12.868 7.785 1.00 85.94 258 TYR A CA 1
ATOM 2039 C C . TYR A 1 258 ? -15.015 14.167 8.565 1.00 85.94 258 TYR A C 1
ATOM 2041 O O . TYR A 1 258 ? -13.973 14.420 9.171 1.00 85.94 258 TYR A O 1
ATOM 2049 N N . VAL A 1 259 ? -16.056 14.998 8.564 1.00 88.19 259 VAL A N 1
ATOM 2050 C CA . VAL A 1 259 ? -16.140 16.142 9.472 1.00 88.19 259 VAL A CA 1
ATOM 2051 C C . VAL A 1 259 ? -16.148 15.591 10.892 1.00 88.19 259 VAL A C 1
ATOM 2053 O O . VAL A 1 259 ? -17.029 14.808 11.230 1.00 88.19 259 VAL A O 1
ATOM 2056 N N . LEU A 1 260 ? -15.170 15.976 11.710 1.00 89.50 260 LEU A N 1
ATOM 2057 C CA . LEU A 1 260 ? -15.067 15.536 13.101 1.00 89.50 260 LEU A CA 1
ATOM 2058 C C . LEU A 1 260 ? -15.690 16.565 14.061 1.00 89.50 260 LEU A C 1
ATOM 2060 O O . LEU A 1 260 ? -15.715 17.758 13.734 1.00 89.50 260 LEU A O 1
ATOM 2064 N N . PRO A 1 261 ? -16.133 16.133 15.256 1.00 91.00 261 PRO A N 1
ATOM 2065 C CA . PRO A 1 261 ? -16.575 17.029 16.317 1.00 91.00 261 PRO A CA 1
ATOM 2066 C C . PRO A 1 261 ? -15.502 18.062 16.677 1.00 91.00 261 PRO A C 1
ATOM 2068 O O . PRO A 1 261 ? -14.338 17.732 16.939 1.00 91.00 261 PRO A O 1
ATOM 2071 N N . LYS A 1 262 ? -15.900 19.333 16.701 1.00 88.88 262 LYS A N 1
ATOM 2072 C CA . LYS A 1 262 ? -15.028 20.485 16.958 1.00 88.88 262 LYS A CA 1
ATOM 2073 C C . LYS A 1 262 ? -14.945 20.846 18.432 1.00 88.88 262 LYS A C 1
ATOM 2075 O O . LYS A 1 262 ? -14.032 21.572 18.814 1.00 88.88 262 LYS A O 1
ATOM 2080 N N . THR A 1 263 ? -15.884 20.386 19.254 1.00 91.06 263 THR A N 1
ATOM 2081 C CA . THR A 1 263 ? -15.934 20.731 20.678 1.00 91.06 263 THR A CA 1
ATOM 2082 C C . THR A 1 263 ? -16.303 19.531 21.542 1.00 91.06 263 THR A C 1
ATOM 2084 O O . THR A 1 263 ? -16.996 18.611 21.112 1.00 91.06 263 THR A O 1
ATOM 2087 N N . GLU A 1 264 ? -15.902 19.557 22.816 1.00 91.19 264 GLU A N 1
ATOM 2088 C CA . GLU A 1 264 ? -16.379 18.559 23.781 1.00 91.19 264 GLU A CA 1
ATOM 2089 C C . GLU A 1 264 ? -17.899 18.631 24.007 1.00 91.19 264 GLU A C 1
ATOM 2091 O O . GLU A 1 264 ? -18.497 17.650 24.439 1.00 91.19 264 GLU A O 1
ATOM 2096 N N . ALA A 1 265 ? -18.527 19.787 23.766 1.00 92.56 265 ALA A N 1
ATOM 2097 C CA . ALA A 1 265 ? -19.971 19.951 23.904 1.00 92.56 265 ALA A CA 1
ATOM 2098 C C . ALA A 1 265 ? -20.726 19.127 22.851 1.00 92.56 265 ALA A C 1
ATOM 2100 O O . ALA A 1 265 ? -21.659 18.416 23.209 1.00 92.56 265 ALA A O 1
ATOM 2101 N N . GLU A 1 266 ? -20.265 19.141 21.596 1.00 93.56 266 GLU A N 1
ATOM 2102 C CA . GLU A 1 266 ? -20.804 18.295 20.520 1.00 93.56 266 GLU A CA 1
ATOM 2103 C C . GLU A 1 266 ? -20.690 16.805 20.869 1.00 93.56 266 GLU A C 1
ATOM 2105 O O . GLU A 1 266 ? -21.646 16.053 20.706 1.00 93.56 266 GLU A O 1
ATOM 2110 N N . LEU A 1 267 ? -19.556 16.385 21.443 1.00 93.12 267 LEU A N 1
ATOM 2111 C CA . LEU A 1 267 ? -19.372 15.003 21.897 1.00 93.12 267 LEU A CA 1
ATOM 2112 C C . LEU A 1 267 ? -20.347 14.607 23.014 1.00 93.12 267 LEU A C 1
ATOM 2114 O O . LEU A 1 267 ? -20.852 13.489 23.011 1.00 93.12 267 LEU A O 1
ATOM 2118 N N . ARG A 1 268 ? -20.627 15.507 23.968 1.00 92.31 268 ARG A N 1
ATOM 2119 C CA . ARG A 1 268 ? -21.606 15.252 25.044 1.00 92.31 268 ARG A CA 1
ATOM 2120 C C . ARG A 1 268 ? -23.045 15.209 24.525 1.00 92.31 268 ARG A C 1
ATOM 2122 O O . ARG A 1 268 ? -23.872 14.529 25.121 1.00 92.31 268 ARG A O 1
ATOM 2129 N N . GLN A 1 269 ? -23.345 15.928 23.444 1.00 93.25 269 GLN A N 1
ATOM 2130 C CA . GLN A 1 269 ? -24.676 15.953 22.830 1.00 93.25 269 GLN A CA 1
ATOM 2131 C C . GLN A 1 269 ? -25.014 14.668 22.065 1.00 93.25 269 GLN A C 1
ATOM 2133 O O . GLN A 1 269 ? -26.196 14.381 21.904 1.00 93.25 269 GLN A O 1
ATOM 2138 N N . LEU A 1 270 ? -24.011 13.889 21.635 1.00 92.38 270 LEU A N 1
ATOM 2139 C CA . LEU A 1 270 ? -24.224 12.610 20.945 1.00 92.38 270 LEU A CA 1
ATOM 2140 C C . LEU A 1 270 ? -25.083 11.640 21.766 1.00 92.38 270 LEU A C 1
ATOM 2142 O O . LEU A 1 270 ? -26.011 11.024 21.249 1.00 92.38 270 LEU A O 1
ATOM 2146 N N . ASP A 1 271 ? -24.759 11.494 23.051 1.00 92.12 271 ASP A N 1
ATOM 2147 C CA . ASP A 1 271 ? -25.497 10.624 23.960 1.00 92.12 271 ASP A CA 1
ATOM 2148 C C . ASP A 1 271 ? -25.276 11.022 25.428 1.00 92.12 271 ASP A C 1
ATOM 2150 O O . ASP A 1 271 ? -24.178 10.830 25.958 1.00 92.12 271 ASP A O 1
ATOM 2154 N N . PRO A 1 272 ? -26.316 11.499 26.130 1.00 90.19 272 PRO A N 1
ATOM 2155 C CA . PRO A 1 272 ? -26.257 11.739 27.571 1.00 90.19 272 PRO A CA 1
ATOM 2156 C C . PRO A 1 272 ? -25.947 10.484 28.408 1.00 90.19 272 PRO A C 1
ATOM 2158 O O . PRO A 1 272 ? -25.395 10.607 29.502 1.00 90.19 272 PRO A O 1
ATOM 2161 N N . ALA A 1 273 ? -26.254 9.284 27.902 1.00 92.69 273 ALA A N 1
ATOM 2162 C CA . ALA A 1 273 ? -25.929 8.005 28.535 1.00 92.69 273 ALA A CA 1
ATOM 2163 C C . ALA A 1 273 ? -24.605 7.390 28.033 1.00 92.69 273 ALA A C 1
ATOM 2165 O O . ALA A 1 273 ? -24.348 6.206 28.258 1.00 92.69 273 ALA A O 1
ATOM 2166 N N . MET A 1 274 ? -23.739 8.163 27.365 1.00 94.25 274 MET A N 1
ATOM 2167 C CA . MET A 1 274 ? -22.439 7.679 26.891 1.00 94.25 274 MET A CA 1
ATOM 2168 C C . MET A 1 274 ? -21.556 7.186 28.044 1.00 94.25 274 MET A C 1
ATOM 2170 O O . MET A 1 274 ? -21.328 7.906 29.020 1.00 94.25 274 MET A O 1
ATOM 2174 N N . HIS A 1 275 ? -20.982 5.987 27.905 1.00 93.81 275 HIS A N 1
ATOM 2175 C CA . HIS A 1 275 ? -19.999 5.492 28.865 1.00 93.81 275 HIS A CA 1
ATOM 2176 C C . HIS A 1 275 ? -18.795 6.443 28.965 1.00 93.81 275 HIS A C 1
ATOM 2178 O O . HIS A 1 275 ? -18.247 6.892 27.953 1.00 93.81 275 HIS A O 1
ATOM 2184 N N . ARG A 1 276 ? -18.309 6.701 30.186 1.00 91.50 276 ARG A N 1
ATOM 2185 C CA . ARG A 1 276 ? -17.218 7.661 30.444 1.00 91.50 276 ARG A CA 1
ATOM 2186 C C . ARG A 1 276 ? -15.951 7.361 29.637 1.00 91.50 276 ARG A C 1
ATOM 2188 O O . ARG A 1 276 ? -15.333 8.282 29.107 1.00 91.50 276 ARG A O 1
ATOM 2195 N N . THR A 1 277 ? -15.569 6.091 29.528 1.00 91.94 277 THR A N 1
ATOM 2196 C CA . THR A 1 277 ? -14.405 5.661 28.733 1.00 91.94 277 THR A CA 1
ATOM 2197 C C . THR A 1 277 ? -14.609 5.904 27.237 1.00 91.94 277 THR A C 1
ATOM 2199 O O . THR A 1 277 ? -13.689 6.372 26.575 1.00 91.94 277 THR A O 1
ATOM 2202 N N . VAL A 1 278 ? -15.819 5.682 26.704 1.00 93.81 278 VAL A N 1
ATOM 2203 C CA . VAL A 1 278 ? -16.121 5.999 25.297 1.00 93.81 278 VAL A CA 1
ATOM 2204 C C . VAL A 1 278 ? -15.996 7.499 25.062 1.00 93.81 278 VAL A C 1
ATOM 2206 O O . VAL A 1 278 ? -15.336 7.917 24.115 1.00 93.81 278 VAL A O 1
ATOM 2209 N N . PHE A 1 279 ? -16.544 8.312 25.968 1.00 94.06 279 PHE A N 1
ATOM 2210 C CA . PHE A 1 279 ? -16.393 9.763 25.902 1.00 94.06 279 PHE A CA 1
ATOM 2211 C C . PHE A 1 279 ? -14.917 10.184 25.902 1.00 94.06 279 PHE A C 1
ATOM 2213 O O . PHE A 1 279 ? -14.516 11.037 25.112 1.00 94.06 279 PHE A O 1
ATOM 2220 N N . GLN A 1 280 ? -14.083 9.565 26.747 1.00 92.50 280 GLN A N 1
ATOM 2221 C CA . GLN A 1 280 ? -12.639 9.817 26.762 1.00 92.50 280 GLN A CA 1
ATOM 2222 C C . GLN A 1 280 ? -11.969 9.443 25.436 1.00 92.50 280 GLN A C 1
ATOM 2224 O O . GLN A 1 280 ? -11.144 10.209 24.947 1.00 92.50 280 GLN A O 1
ATOM 2229 N N . TRP A 1 281 ? -12.342 8.317 24.828 1.00 92.94 281 TRP A N 1
ATOM 2230 C CA . TRP A 1 281 ? -11.799 7.891 23.539 1.00 92.94 281 TRP A CA 1
ATOM 2231 C C . TRP A 1 281 ? -12.187 8.840 22.399 1.00 92.94 281 TRP A C 1
ATOM 2233 O O . TRP A 1 281 ? -11.320 9.266 21.634 1.00 92.94 281 TRP A O 1
ATOM 2243 N N . LEU A 1 282 ? -13.460 9.245 22.318 1.00 93.62 282 LEU A N 1
ATOM 2244 C CA . LEU A 1 282 ? -13.916 10.247 21.346 1.00 93.62 282 LEU A CA 1
ATOM 2245 C C . LEU A 1 282 ? -13.229 11.602 21.573 1.00 93.62 282 LEU A C 1
ATOM 2247 O O . LEU A 1 282 ? -12.829 12.278 20.623 1.00 93.62 282 LEU A O 1
ATOM 2251 N N . LYS A 1 283 ? -13.008 11.976 22.838 1.00 92.69 283 LYS A N 1
ATOM 2252 C CA . LYS A 1 283 ? -12.225 13.160 23.198 1.00 92.69 283 LYS A CA 1
ATOM 2253 C C . LYS A 1 283 ? -10.773 13.054 22.720 1.00 92.69 283 LYS A C 1
ATOM 2255 O O . LYS A 1 283 ? -10.247 14.053 22.237 1.00 92.69 283 LYS A O 1
ATOM 2260 N N . THR A 1 284 ? -10.132 11.884 22.787 1.00 92.12 284 THR A N 1
ATOM 2261 C CA . THR A 1 284 ? -8.782 11.678 22.227 1.00 92.12 284 THR A CA 1
ATOM 2262 C C . THR A 1 284 ? -8.748 11.944 20.722 1.00 92.12 284 THR A C 1
ATOM 2264 O O . THR A 1 284 ? -7.845 12.639 20.260 1.00 92.12 284 THR A O 1
ATOM 2267 N N . MET A 1 285 ? -9.745 11.475 19.963 1.00 90.50 285 MET A N 1
ATOM 2268 C CA . MET A 1 285 ? -9.841 11.774 18.527 1.00 90.50 285 MET A CA 1
ATOM 2269 C C . MET A 1 285 ? -9.931 13.277 18.261 1.00 90.50 285 MET A C 1
ATOM 2271 O O . MET A 1 285 ? -9.216 13.790 17.399 1.00 90.50 285 MET A O 1
ATOM 2275 N N . HIS A 1 286 ? -10.768 13.983 19.023 1.00 86.81 286 HIS A N 1
ATOM 2276 C CA . HIS A 1 286 ? -10.873 15.436 18.942 1.00 86.81 286 HIS A CA 1
ATOM 2277 C C . HIS A 1 286 ? -9.529 16.124 19.259 1.00 86.81 286 HIS A C 1
ATOM 2279 O O . HIS A 1 286 ? -9.054 16.947 18.478 1.00 86.81 286 HIS A O 1
ATOM 2285 N N . GLN A 1 287 ? -8.865 15.740 20.356 1.00 88.81 287 GLN A N 1
ATOM 2286 C CA . GLN A 1 287 ? -7.576 16.306 20.781 1.00 88.81 287 GLN A CA 1
ATOM 2287 C C . GLN A 1 287 ? -6.453 16.086 19.761 1.00 88.81 287 GLN A C 1
ATOM 2289 O O . GLN A 1 287 ? -5.637 16.979 19.541 1.00 88.81 287 GLN A O 1
ATOM 2294 N N . LYS A 1 288 ? -6.417 14.910 19.127 1.00 87.50 288 LYS A N 1
ATOM 2295 C CA . LYS A 1 288 ? -5.438 14.565 18.089 1.00 87.50 288 LYS A CA 1
ATOM 2296 C C . LYS A 1 288 ? -5.775 15.156 16.716 1.00 87.50 288 LYS A C 1
ATOM 2298 O O . LYS A 1 288 ? -4.954 15.054 15.817 1.00 87.50 288 LYS A O 1
ATOM 2303 N N . ARG A 1 289 ? -6.926 15.834 16.573 1.00 81.94 289 ARG A N 1
ATOM 2304 C CA . ARG A 1 289 ? -7.466 16.357 15.301 1.00 81.94 289 ARG A CA 1
ATOM 2305 C C . ARG A 1 289 ? -7.690 15.259 14.250 1.00 81.94 289 ARG A C 1
ATOM 2307 O O . ARG A 1 289 ? -7.568 15.509 13.055 1.00 81.94 289 ARG A O 1
ATOM 2314 N N . GLY A 1 290 ? -8.046 14.061 14.708 1.00 80.62 290 GLY A N 1
ATOM 2315 C CA . GLY A 1 290 ? -8.058 12.848 13.893 1.00 80.62 290 GLY A CA 1
ATOM 2316 C C . GLY A 1 290 ? -6.716 12.108 13.928 1.00 80.62 290 GLY A C 1
ATOM 2317 O O . GLY A 1 290 ? -5.661 12.703 14.108 1.00 80.62 290 GLY A O 1
ATOM 2318 N N . GLY A 1 291 ? -6.776 10.786 13.800 1.00 84.88 291 GLY A N 1
ATOM 2319 C CA . GLY A 1 291 ? -5.621 9.913 13.570 1.00 84.88 291 GLY A CA 1
ATOM 2320 C C . GLY A 1 291 ? -5.828 9.144 12.270 1.00 84.88 291 GLY A C 1
ATOM 2321 O O . GLY A 1 291 ? -6.889 9.271 11.658 1.00 84.88 291 GLY A O 1
ATOM 2322 N N . CYS A 1 292 ? -4.853 8.344 11.849 1.00 86.38 292 CYS A N 1
ATOM 2323 C CA . CYS A 1 292 ? -5.021 7.533 10.655 1.00 86.38 292 CYS A CA 1
ATOM 2324 C C . CYS A 1 292 ? -5.838 6.273 10.965 1.00 86.38 292 CYS A C 1
ATOM 2326 O O . CYS A 1 292 ? -5.338 5.356 11.621 1.00 86.38 292 CYS A O 1
ATOM 2328 N N . ALA A 1 293 ? -7.083 6.207 10.484 1.00 84.25 293 ALA A N 1
ATOM 2329 C CA . ALA A 1 293 ? -7.903 4.993 10.574 1.00 84.25 293 ALA A CA 1
ATOM 2330 C C . ALA A 1 293 ? -7.369 3.892 9.645 1.00 84.25 293 ALA A C 1
ATOM 2332 O O . ALA A 1 293 ? -7.517 2.707 9.935 1.00 84.25 293 ALA A O 1
ATOM 2333 N N . GLY A 1 294 ? -6.699 4.298 8.563 1.00 82.50 294 GLY A N 1
ATOM 2334 C CA . GLY A 1 294 ? -6.069 3.400 7.609 1.00 82.50 294 GLY A CA 1
ATOM 2335 C C . GLY A 1 294 ? -4.959 2.555 8.222 1.00 82.50 294 GLY A C 1
ATOM 2336 O O . GLY A 1 294 ? -4.934 1.367 7.943 1.00 82.50 294 GLY A O 1
ATOM 2337 N N . CYS A 1 295 ? -4.051 3.115 9.035 1.00 83.88 295 CYS A N 1
ATOM 2338 C CA . CYS A 1 295 ? -2.928 2.380 9.649 1.00 83.88 295 CYS A CA 1
ATOM 2339 C C . CYS A 1 295 ? -3.014 2.235 11.184 1.00 83.88 295 CYS A C 1
ATOM 2341 O O . CYS A 1 295 ? -2.078 1.736 11.805 1.00 83.88 295 CYS A O 1
ATOM 2343 N N . ASP A 1 296 ? -4.102 2.704 11.797 1.00 86.44 296 ASP A N 1
ATOM 2344 C CA . ASP A 1 296 ? -4.341 2.729 13.246 1.00 86.44 296 ASP A CA 1
ATOM 2345 C C . ASP A 1 296 ? -3.278 3.438 14.102 1.00 86.44 296 ASP A C 1
ATOM 2347 O O . ASP A 1 296 ? -2.965 3.000 15.213 1.00 86.44 296 ASP A O 1
ATOM 2351 N N . SER A 1 297 ? -2.754 4.572 13.629 1.00 87.31 297 SER A N 1
ATOM 2352 C CA . SER A 1 297 ? -1.814 5.409 14.392 1.00 87.31 297 SER A CA 1
ATOM 2353 C C . SER A 1 297 ? -2.400 6.778 14.748 1.00 87.31 297 SER A C 1
ATOM 2355 O O . SER A 1 297 ? -3.075 7.425 13.947 1.00 87.31 297 SER A O 1
ATOM 2357 N N . TRP A 1 298 ? -2.110 7.232 15.971 1.00 87.25 298 TRP A N 1
ATOM 2358 C CA . TRP A 1 298 ? -2.415 8.585 16.455 1.00 87.25 298 TRP A CA 1
ATOM 2359 C C . TRP A 1 298 ? -1.304 9.602 16.168 1.00 87.25 298 TRP A C 1
ATOM 2361 O O . TRP A 1 298 ? -1.453 10.773 16.526 1.00 87.25 298 TRP A O 1
ATOM 2371 N N . ASP A 1 299 ? -0.186 9.163 15.594 1.00 84.19 299 ASP A N 1
ATOM 2372 C CA . ASP A 1 299 ? 1.015 9.984 15.400 1.00 84.19 299 ASP A CA 1
ATOM 2373 C C . ASP A 1 299 ? 0.951 10.788 14.095 1.00 84.19 299 ASP A C 1
ATOM 2375 O O . ASP A 1 299 ? 1.646 11.789 13.924 1.00 84.19 299 ASP A O 1
ATOM 2379 N N . HIS A 1 300 ? 0.042 10.408 13.197 1.00 81.62 300 HIS A N 1
ATOM 2380 C CA . HIS A 1 300 ? -0.241 11.122 11.961 1.00 81.62 300 HIS A CA 1
ATOM 2381 C C . HIS A 1 300 ? -1.706 10.980 11.530 1.00 81.62 300 HIS A C 1
ATOM 2383 O O . HIS A 1 300 ? -2.464 10.158 12.041 1.00 81.62 300 HIS A O 1
ATOM 2389 N N . THR A 1 301 ? -2.099 11.808 10.565 1.00 77.69 301 THR A N 1
ATOM 2390 C CA . THR A 1 301 ? -3.436 11.841 9.960 1.00 77.69 301 THR A CA 1
ATOM 2391 C C . THR A 1 301 ? -3.499 11.002 8.683 1.00 77.69 301 THR A C 1
ATOM 2393 O O . THR A 1 301 ? -2.463 10.749 8.070 1.00 77.69 301 THR A O 1
ATOM 2396 N N . ASP A 1 302 ? -4.704 10.646 8.217 1.00 73.69 302 ASP A N 1
ATOM 2397 C CA . ASP A 1 302 ? -4.904 9.867 6.975 1.00 73.69 302 ASP A CA 1
ATOM 2398 C C . ASP A 1 302 ? -4.149 10.447 5.766 1.00 73.69 302 ASP A C 1
ATOM 2400 O O . ASP A 1 302 ? -3.624 9.707 4.945 1.00 73.69 302 ASP A O 1
ATOM 2404 N N . THR A 1 303 ? -3.986 11.770 5.702 1.00 68.62 303 THR A N 1
ATOM 2405 C CA . THR A 1 303 ? -3.229 12.465 4.645 1.00 68.62 303 THR A CA 1
ATOM 2406 C C . THR A 1 303 ? -1.758 12.059 4.525 1.00 68.62 303 THR A C 1
ATOM 2408 O O . THR A 1 303 ? -1.161 12.296 3.477 1.00 68.62 303 THR A O 1
ATOM 2411 N N . ARG A 1 304 ? -1.163 11.476 5.574 1.00 74.44 304 ARG A N 1
ATOM 2412 C CA . ARG A 1 304 ? 0.213 10.963 5.562 1.00 74.44 304 ARG A CA 1
ATOM 2413 C C . ARG A 1 304 ? 0.274 9.460 5.275 1.00 74.44 304 ARG A C 1
ATOM 2415 O O . ARG A 1 304 ? 1.368 8.977 4.995 1.00 74.44 304 ARG A O 1
ATOM 2422 N N . CYS A 1 305 ? -0.849 8.722 5.292 1.00 74.81 305 CYS A N 1
ATOM 2423 C CA . CYS A 1 305 ? -0.809 7.330 4.839 1.00 74.81 305 CYS A CA 1
ATOM 2424 C C . CYS A 1 305 ? -0.402 7.304 3.360 1.00 74.81 305 CYS A C 1
ATOM 2426 O O . CYS A 1 305 ? -1.070 7.948 2.548 1.00 74.81 305 CYS A O 1
ATOM 2428 N N . PRO A 1 306 ? 0.593 6.490 2.970 1.00 71.44 306 PRO A N 1
ATOM 2429 C CA . PRO A 1 306 ? 0.933 6.278 1.564 1.00 71.44 306 PRO A CA 1
ATOM 2430 C C . PRO A 1 306 ? -0.274 5.836 0.722 1.00 71.44 306 PRO A C 1
ATOM 2432 O O . PRO A 1 306 ? -0.410 6.225 -0.430 1.00 71.44 306 PRO A O 1
ATOM 2435 N N . CYS A 1 307 ? -1.173 5.056 1.324 1.00 66.25 307 CYS A N 1
ATOM 2436 C CA . CYS A 1 307 ? -2.399 4.549 0.723 1.00 66.25 307 CYS A CA 1
ATOM 2437 C C . CYS A 1 307 ? -3.491 5.604 0.478 1.00 66.25 307 CYS A C 1
ATOM 2439 O O . CYS A 1 307 ? -4.261 5.468 -0.467 1.00 66.25 307 CYS A O 1
ATOM 2441 N N . GLU A 1 308 ? -3.555 6.639 1.321 1.00 60.56 308 GLU A N 1
ATOM 2442 C CA . GLU A 1 308 ? -4.644 7.628 1.343 1.00 60.56 308 GLU A CA 1
ATOM 2443 C C . GLU A 1 308 ? -4.200 9.026 0.887 1.00 60.56 308 GLU A C 1
ATOM 2445 O O . GLU A 1 308 ? -4.993 9.977 0.914 1.00 60.56 308 GLU A O 1
ATOM 2450 N N . GLY A 1 309 ? -2.935 9.170 0.476 1.00 62.28 309 GLY A N 1
ATOM 2451 C CA . GLY A 1 309 ? -2.389 10.428 -0.011 1.00 62.28 309 GLY A CA 1
ATOM 2452 C C . GLY A 1 309 ? -3.268 11.003 -1.131 1.00 62.28 309 GLY A C 1
ATOM 2453 O O . GLY A 1 309 ? -3.552 10.296 -2.101 1.00 62.28 309 GLY A O 1
ATOM 2454 N N . PRO A 1 310 ? -3.729 12.264 -1.029 1.00 61.03 310 PRO A N 1
ATOM 2455 C CA . PRO A 1 310 ? -4.555 12.855 -2.070 1.00 61.03 310 PRO A CA 1
ATOM 2456 C C . PRO A 1 310 ? -3.751 12.971 -3.369 1.00 61.03 310 PRO A C 1
ATOM 2458 O O . PRO A 1 310 ? -2.672 13.555 -3.377 1.00 61.03 310 PRO A O 1
ATOM 2461 N N . PHE A 1 311 ? -4.283 12.481 -4.484 1.00 60.03 311 PHE A N 1
ATOM 2462 C CA . PHE A 1 311 ? -3.700 12.689 -5.811 1.00 60.03 311 PHE A CA 1
ATOM 2463 C C . PHE A 1 311 ? -4.755 13.175 -6.805 1.00 60.03 311 PHE A C 1
ATOM 2465 O O . PHE A 1 311 ? -5.955 13.040 -6.583 1.00 60.03 311 PHE A O 1
ATOM 2472 N N . TRP A 1 312 ? -4.322 13.792 -7.900 1.00 55.59 312 TRP A N 1
ATOM 2473 C CA . TRP A 1 312 ? -5.218 14.188 -8.990 1.00 55.59 312 TRP A CA 1
ATOM 2474 C C . TRP A 1 312 ? -5.291 13.053 -10.008 1.00 55.59 312 TRP A C 1
ATOM 2476 O O . TRP A 1 312 ? -4.268 12.445 -10.272 1.00 55.59 312 TRP A O 1
ATOM 2486 N N . ARG A 1 313 ? -6.456 12.766 -10.594 1.00 56.22 313 ARG A N 1
ATOM 2487 C CA . ARG A 1 313 ? -6.552 11.864 -11.747 1.00 56.22 313 ARG A CA 1
ATOM 2488 C C . ARG A 1 313 ? -5.866 12.553 -12.934 1.00 56.22 313 ARG A C 1
ATOM 2490 O O . ARG A 1 313 ? -4.736 12.234 -13.285 1.00 56.22 313 ARG A O 1
ATOM 2497 N N . SER A 1 314 ? -6.480 13.596 -13.484 1.00 54.84 314 SER A N 1
ATOM 2498 C CA . SER A 1 314 ? -5.946 14.313 -14.645 1.00 54.84 314 SER A CA 1
ATOM 2499 C C . SER A 1 314 ? -5.674 15.784 -14.317 1.00 54.84 314 SER A C 1
ATOM 2501 O O . SER A 1 314 ? -6.635 16.542 -14.200 1.00 54.84 314 SER A O 1
ATOM 2503 N N . PRO A 1 315 ? -4.429 16.257 -14.161 1.00 51.97 315 PRO A N 1
ATOM 2504 C CA . PRO A 1 315 ? -4.186 17.669 -13.860 1.00 51.97 315 PRO A CA 1
ATOM 2505 C C . PRO A 1 315 ? -4.847 18.596 -14.897 1.00 51.97 315 PRO A C 1
ATOM 2507 O O . PRO A 1 315 ? -4.764 18.346 -16.098 1.00 51.97 315 PRO A O 1
ATOM 2510 N N . SER A 1 316 ? -5.549 19.630 -14.422 1.00 58.47 316 SER A N 1
ATOM 2511 C CA . SER A 1 316 ? -6.351 20.548 -15.250 1.00 58.47 316 SER A CA 1
ATOM 2512 C C . SER A 1 316 ? -5.513 21.524 -16.077 1.00 58.47 316 SER A C 1
ATOM 2514 O O . SER A 1 316 ? -5.966 22.001 -17.111 1.00 58.47 316 SER A O 1
ATOM 2516 N N . ASP A 1 317 ? -4.305 21.830 -15.612 1.00 56.41 317 ASP A N 1
ATOM 2517 C CA . ASP A 1 317 ? -3.373 22.798 -16.184 1.00 56.41 317 ASP A CA 1
ATOM 2518 C C . ASP A 1 317 ? -1.918 22.343 -15.959 1.00 56.41 317 ASP A C 1
ATOM 2520 O O . ASP A 1 317 ? -1.646 21.404 -15.207 1.00 56.41 317 ASP A O 1
ATOM 2524 N N . GLU A 1 318 ? -0.951 23.003 -16.604 1.00 51.53 318 GLU A N 1
ATOM 2525 C CA . GLU A 1 318 ? 0.469 22.647 -16.459 1.00 51.53 318 GLU A CA 1
ATOM 2526 C C . GLU A 1 318 ? 0.984 22.786 -15.018 1.00 51.53 318 GLU A C 1
ATOM 2528 O O . GLU A 1 318 ? 1.830 21.996 -14.588 1.00 51.53 318 GLU A O 1
ATOM 2533 N N . ASN A 1 319 ? 0.482 23.765 -14.256 1.00 54.03 319 ASN A N 1
ATOM 2534 C CA . ASN A 1 319 ? 0.862 23.935 -12.856 1.00 54.03 319 ASN A CA 1
ATOM 2535 C C . ASN A 1 319 ? 0.311 22.798 -11.995 1.00 54.03 319 ASN A C 1
ATOM 2537 O O . ASN A 1 319 ? 1.092 22.187 -11.265 1.00 54.03 319 ASN A O 1
ATOM 2541 N N . ALA A 1 320 ? -0.968 22.423 -12.131 1.00 53.38 320 ALA A N 1
ATOM 2542 C CA . ALA A 1 320 ? -1.468 21.210 -11.494 1.00 53.38 320 ALA A CA 1
ATOM 2543 C C . ALA A 1 320 ? -0.739 19.975 -12.011 1.00 53.38 320 ALA A C 1
ATOM 2545 O O . ALA A 1 320 ? -0.604 19.034 -11.249 1.00 53.38 320 ALA A O 1
ATOM 2546 N N . MET A 1 321 ? -0.223 19.950 -13.244 1.00 50.31 321 MET A N 1
ATOM 2547 C CA . MET A 1 321 ? 0.538 18.812 -13.770 1.00 50.31 321 MET A CA 1
ATOM 2548 C C . MET A 1 321 ? 1.911 18.679 -13.118 1.00 50.31 321 MET A C 1
ATOM 2550 O O . MET A 1 321 ? 2.319 17.564 -12.792 1.00 50.31 321 MET A O 1
ATOM 2554 N N . LYS A 1 322 ? 2.599 19.795 -12.853 1.00 52.75 322 LYS A N 1
ATOM 2555 C CA . LYS A 1 322 ? 3.822 19.822 -12.036 1.00 52.75 322 LYS A CA 1
ATOM 2556 C C . LYS A 1 322 ? 3.529 19.399 -10.599 1.00 52.75 322 LYS A C 1
ATOM 2558 O O . LYS A 1 322 ? 4.217 18.526 -10.080 1.00 52.75 322 LYS A O 1
ATOM 2563 N N . THR A 1 323 ? 2.477 19.949 -9.995 1.00 55.34 323 THR A N 1
ATOM 2564 C CA . THR A 1 323 ? 2.054 19.618 -8.627 1.00 55.34 323 THR A CA 1
ATOM 2565 C C . THR A 1 323 ? 1.572 18.172 -8.508 1.00 55.34 323 THR A C 1
ATOM 2567 O O . THR A 1 323 ? 1.884 17.513 -7.530 1.00 55.34 323 THR A O 1
ATOM 2570 N N . HIS A 1 324 ? 0.882 17.640 -9.517 1.00 50.28 324 HIS A N 1
ATOM 2571 C CA . HIS A 1 324 ? 0.432 16.251 -9.629 1.00 50.28 324 HIS A CA 1
ATOM 2572 C C . HIS A 1 324 ? 1.610 15.302 -9.790 1.00 50.28 324 HIS A C 1
ATOM 2574 O O . HIS A 1 324 ? 1.693 14.325 -9.057 1.00 50.28 324 HIS A O 1
ATOM 2580 N N . ARG A 1 325 ? 2.544 15.597 -10.706 1.00 50.78 325 ARG A N 1
ATOM 2581 C CA . ARG A 1 325 ? 3.784 14.824 -10.827 1.00 50.78 325 ARG A CA 1
ATOM 2582 C C . ARG A 1 325 ? 4.540 14.841 -9.509 1.00 50.78 325 ARG A C 1
ATOM 2584 O O . ARG A 1 325 ? 4.980 13.785 -9.102 1.00 50.78 325 ARG A O 1
ATOM 2591 N N . ALA A 1 326 ? 4.623 15.976 -8.815 1.00 53.19 326 ALA A N 1
ATOM 2592 C CA . ALA A 1 326 ? 5.228 16.043 -7.489 1.00 53.19 326 ALA A CA 1
ATOM 2593 C C . ALA A 1 326 ? 4.460 15.201 -6.450 1.00 53.19 326 ALA A C 1
ATOM 2595 O O . ALA A 1 326 ? 5.083 14.400 -5.768 1.00 53.19 326 ALA A O 1
ATOM 2596 N N . LEU A 1 327 ? 3.128 15.319 -6.369 1.00 52.97 327 LEU A N 1
ATOM 2597 C CA . LEU A 1 327 ? 2.271 14.626 -5.394 1.00 52.97 327 LEU A CA 1
ATOM 2598 C C . LEU A 1 327 ? 2.203 13.119 -5.614 1.00 52.97 327 LEU A C 1
ATOM 2600 O O . LEU A 1 327 ? 2.509 12.369 -4.691 1.00 52.97 327 LEU A O 1
ATOM 2604 N N . VAL A 1 328 ? 1.857 12.669 -6.826 1.00 50.91 328 VAL A N 1
ATOM 2605 C CA . VAL A 1 328 ? 1.920 11.247 -7.195 1.00 50.91 328 VAL A CA 1
ATOM 2606 C C . VAL A 1 328 ? 3.305 10.736 -6.888 1.00 50.91 328 VAL A C 1
ATOM 2608 O O . VAL A 1 328 ? 3.437 9.712 -6.248 1.00 50.91 328 VAL A O 1
ATOM 2611 N N . ALA A 1 329 ? 4.344 11.485 -7.227 1.00 52.41 329 ALA A N 1
ATOM 2612 C CA . ALA A 1 329 ? 5.683 11.007 -7.003 1.00 52.41 329 ALA A CA 1
ATOM 2613 C C . ALA A 1 329 ? 6.184 11.077 -5.553 1.00 52.41 329 ALA A C 1
ATOM 2615 O O . ALA A 1 329 ? 7.139 10.372 -5.241 1.00 52.41 329 ALA A O 1
ATOM 2616 N N . THR A 1 330 ? 5.562 11.865 -4.671 1.00 48.47 330 THR A N 1
ATOM 2617 C CA . THR A 1 330 ? 5.754 11.766 -3.214 1.00 48.47 330 THR A CA 1
ATOM 2618 C C . THR A 1 330 ? 4.956 10.614 -2.606 1.00 48.47 330 THR A C 1
ATOM 2620 O O . THR A 1 330 ? 5.452 9.943 -1.711 1.00 48.47 330 THR A O 1
ATOM 2623 N N . VAL A 1 331 ? 3.742 10.350 -3.103 1.00 49.56 331 VAL A N 1
ATOM 2624 C CA . VAL A 1 331 ? 2.826 9.330 -2.562 1.00 49.56 331 VAL A CA 1
ATOM 2625 C C . VAL A 1 331 ? 3.208 7.923 -3.042 1.00 49.56 331 VAL A C 1
ATOM 2627 O O . VAL A 1 331 ? 3.260 6.985 -2.251 1.00 49.56 331 VAL A O 1
ATOM 2630 N N . THR A 1 332 ? 3.544 7.776 -4.325 1.00 48.19 332 THR A N 1
ATOM 2631 C CA . THR A 1 332 ? 4.022 6.529 -4.947 1.00 48.19 332 THR A CA 1
ATOM 2632 C C . THR A 1 332 ? 5.545 6.397 -4.923 1.00 48.19 332 THR A C 1
ATOM 2634 O O . THR A 1 332 ? 6.077 5.390 -5.378 1.00 48.19 332 THR A O 1
ATOM 2637 N N . GLY A 1 333 ? 6.261 7.418 -4.434 1.00 45.47 333 GLY A N 1
ATOM 2638 C CA . GLY A 1 333 ? 7.726 7.473 -4.390 1.00 45.47 333 GLY A CA 1
ATOM 2639 C C . GLY A 1 333 ? 8.448 7.425 -5.738 1.00 45.47 333 GLY A C 1
ATOM 2640 O O . GLY A 1 333 ? 9.665 7.276 -5.758 1.00 45.47 333 GLY A O 1
ATOM 2641 N N . GLY A 1 334 ? 7.733 7.510 -6.864 1.00 43.75 334 GLY A N 1
ATOM 2642 C 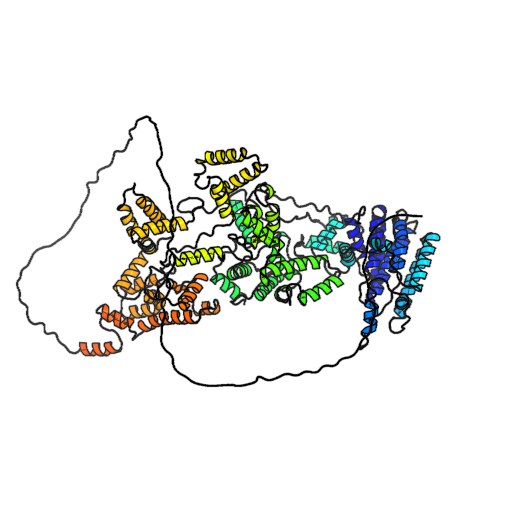CA . GLY A 1 334 ? 8.281 7.093 -8.157 1.00 43.75 334 GLY A CA 1
ATOM 2643 C C . GLY A 1 334 ? 9.104 8.122 -8.945 1.00 43.75 334 GLY A C 1
ATOM 2644 O O . GLY A 1 334 ? 9.819 7.722 -9.857 1.00 43.75 334 GLY A O 1
ATOM 2645 N N . ALA A 1 335 ? 9.000 9.432 -8.680 1.00 38.50 335 ALA A N 1
ATOM 2646 C CA . ALA A 1 335 ? 9.593 10.451 -9.581 1.00 38.50 335 ALA A CA 1
ATOM 2647 C C . ALA A 1 335 ? 9.989 11.830 -8.987 1.00 38.50 335 ALA A C 1
ATOM 2649 O O . ALA A 1 335 ? 10.629 12.611 -9.687 1.00 38.50 335 ALA A O 1
ATOM 2650 N N . ALA A 1 336 ? 9.615 12.173 -7.748 1.00 40.91 336 ALA A N 1
ATOM 2651 C CA . ALA A 1 336 ? 9.987 13.430 -7.086 1.00 40.91 336 ALA A CA 1
ATOM 2652 C C . ALA A 1 336 ? 11.132 13.205 -6.103 1.00 40.91 336 ALA A C 1
ATOM 2654 O O . ALA A 1 336 ? 11.906 14.123 -5.840 1.00 40.91 336 ALA A O 1
ATOM 2655 N N . LEU A 1 337 ? 11.277 11.970 -5.614 1.00 49.19 337 LEU A N 1
ATOM 2656 C CA . LEU A 1 337 ? 12.563 11.518 -5.117 1.00 49.19 337 LEU A CA 1
ATOM 2657 C C . LEU A 1 337 ? 13.520 11.562 -6.316 1.00 49.19 337 LEU A C 1
ATOM 2659 O O . LEU A 1 337 ? 13.142 11.088 -7.395 1.00 49.19 337 LEU A O 1
ATOM 2663 N N . PRO A 1 338 ? 14.695 12.206 -6.185 1.00 52.41 338 PRO A N 1
ATOM 2664 C CA . PRO A 1 338 ? 15.653 12.270 -7.277 1.00 52.41 338 PRO A CA 1
ATOM 2665 C C . PRO A 1 338 ? 15.855 10.855 -7.812 1.00 52.41 338 PRO A C 1
ATOM 2667 O O . PRO A 1 338 ? 15.949 9.921 -7.019 1.00 52.41 338 PRO A O 1
ATOM 2670 N N . VAL A 1 339 ? 15.885 10.687 -9.138 1.00 62.66 339 VAL A N 1
ATOM 2671 C CA . VAL A 1 339 ? 16.271 9.406 -9.741 1.00 62.66 339 VAL A CA 1
ATOM 2672 C C . VAL A 1 339 ? 17.695 9.136 -9.274 1.00 62.66 339 VAL A C 1
ATOM 2674 O O . VAL A 1 339 ? 18.651 9.697 -9.813 1.00 62.66 339 VAL A O 1
ATOM 2677 N N . LEU A 1 340 ? 17.819 8.362 -8.197 1.00 75.56 340 LEU A N 1
ATOM 2678 C CA . LEU A 1 340 ? 19.098 8.058 -7.596 1.00 75.56 340 LEU A CA 1
ATOM 2679 C C . LEU A 1 340 ? 19.842 7.161 -8.570 1.00 75.56 340 LEU A C 1
ATOM 2681 O O . LEU A 1 340 ? 19.300 6.194 -9.107 1.00 75.56 340 LEU A O 1
ATOM 2685 N N . THR A 1 341 ? 21.112 7.465 -8.798 1.00 78.69 341 THR A N 1
ATOM 2686 C CA . THR A 1 341 ? 21.976 6.491 -9.456 1.00 78.69 341 THR A CA 1
ATOM 2687 C C . THR A 1 341 ? 22.165 5.290 -8.531 1.00 78.69 341 THR A C 1
ATOM 2689 O O . THR A 1 341 ? 22.022 5.390 -7.306 1.00 78.69 341 THR A O 1
ATOM 2692 N N . TYR A 1 342 ? 22.529 4.141 -9.097 1.00 84.12 342 TYR A N 1
ATOM 2693 C CA . TYR A 1 342 ? 22.819 2.944 -8.305 1.00 84.12 342 TYR A CA 1
ATOM 2694 C C . TYR A 1 342 ? 23.888 3.223 -7.231 1.00 84.12 342 TYR A C 1
ATOM 2696 O O . TYR A 1 342 ? 23.746 2.819 -6.082 1.00 84.12 342 TYR A O 1
ATOM 2704 N N . VAL A 1 343 ? 24.913 4.016 -7.565 1.00 86.12 343 VAL A N 1
ATOM 2705 C CA . VAL A 1 343 ? 25.962 4.450 -6.627 1.00 86.12 343 VAL A CA 1
ATOM 2706 C C . VAL A 1 343 ? 25.428 5.335 -5.501 1.00 86.12 343 VAL A C 1
ATOM 2708 O O . VAL A 1 343 ? 25.801 5.143 -4.345 1.00 86.12 343 VAL A O 1
ATOM 2711 N N . GLN A 1 344 ? 24.584 6.326 -5.813 1.00 88.25 344 GLN A N 1
ATOM 2712 C CA . GLN A 1 344 ? 23.969 7.176 -4.785 1.00 88.25 344 GLN A CA 1
ATOM 2713 C C . GLN A 1 344 ? 23.122 6.331 -3.832 1.00 88.25 344 GLN A C 1
ATOM 2715 O O . GLN A 1 344 ? 23.219 6.484 -2.616 1.00 88.25 344 GLN A O 1
ATOM 2720 N N . SER A 1 345 ? 22.382 5.375 -4.390 1.00 89.25 345 SER A N 1
ATOM 2721 C CA . SER A 1 345 ? 21.575 4.423 -3.632 1.00 89.25 345 SER A CA 1
ATOM 2722 C C . SER A 1 345 ? 22.433 3.542 -2.722 1.00 89.25 345 SER A C 1
ATOM 2724 O O . SER A 1 345 ? 22.152 3.429 -1.532 1.00 89.25 345 SER A O 1
ATOM 2726 N N . ALA A 1 346 ? 23.538 2.990 -3.233 1.00 90.25 346 ALA A N 1
ATOM 2727 C CA . ALA A 1 346 ? 24.477 2.199 -2.440 1.00 90.25 346 ALA A CA 1
ATOM 2728 C C . ALA A 1 346 ? 25.071 3.000 -1.267 1.00 90.25 346 ALA A C 1
ATOM 2730 O O . ALA A 1 346 ? 25.198 2.473 -0.165 1.00 90.25 346 ALA A O 1
ATOM 2731 N N . ARG A 1 347 ? 25.377 4.291 -1.463 1.00 91.62 347 ARG A N 1
ATOM 2732 C CA . ARG A 1 347 ? 25.869 5.176 -0.390 1.00 91.62 347 ARG A CA 1
ATOM 2733 C C . ARG A 1 347 ? 24.825 5.415 0.701 1.00 91.62 347 ARG A C 1
ATOM 2735 O O . ARG A 1 347 ? 25.172 5.361 1.877 1.00 91.62 347 ARG A O 1
ATOM 2742 N N . ILE A 1 348 ? 23.569 5.658 0.324 1.00 92.06 348 ILE A N 1
ATOM 2743 C CA . ILE A 1 348 ? 22.456 5.861 1.269 1.00 92.06 348 ILE A CA 1
ATOM 2744 C C . ILE A 1 348 ? 22.196 4.585 2.082 1.00 92.06 348 ILE A C 1
ATOM 2746 O O . ILE A 1 348 ? 22.064 4.640 3.308 1.00 92.06 348 ILE A O 1
ATOM 2750 N N . LEU A 1 349 ? 22.176 3.427 1.413 1.00 93.44 349 LEU A N 1
ATOM 2751 C CA . LEU A 1 349 ? 22.038 2.123 2.065 1.00 93.44 349 LEU A CA 1
ATOM 2752 C C . LEU A 1 349 ? 23.187 1.881 3.049 1.00 93.44 349 LEU A C 1
ATOM 2754 O O . LEU A 1 349 ? 22.941 1.574 4.215 1.00 93.44 349 LEU A O 1
ATOM 2758 N N . TYR A 1 350 ? 24.429 2.119 2.623 1.00 92.56 350 TYR A N 1
ATOM 2759 C CA . TYR A 1 350 ? 25.608 1.942 3.467 1.00 92.56 350 TYR A CA 1
ATOM 2760 C C . TYR A 1 350 ? 25.601 2.861 4.695 1.00 92.56 350 TYR A C 1
ATOM 2762 O O . TYR A 1 350 ? 25.892 2.406 5.800 1.00 92.56 350 TYR A O 1
ATOM 2770 N N . ALA A 1 351 ? 25.199 4.128 4.538 1.00 91.81 351 ALA A N 1
ATOM 2771 C CA . ALA A 1 351 ? 25.030 5.070 5.650 1.00 91.81 351 ALA A CA 1
ATOM 2772 C C . ALA A 1 351 ? 23.972 4.608 6.670 1.00 91.81 351 ALA A C 1
ATOM 2774 O O . ALA A 1 351 ? 24.050 4.953 7.847 1.00 91.81 351 ALA A O 1
ATOM 2775 N N . SER A 1 352 ? 23.021 3.783 6.229 1.00 92.06 352 SER A N 1
ATOM 2776 C CA . SER A 1 352 ? 22.000 3.149 7.069 1.00 92.06 352 SER A CA 1
ATOM 2777 C C . SER A 1 352 ? 22.408 1.753 7.566 1.00 92.06 352 SER A C 1
ATOM 2779 O O . SER A 1 352 ? 21.568 1.014 8.070 1.00 92.06 352 SER A O 1
ATOM 2781 N N . ASN A 1 353 ? 23.692 1.385 7.446 1.00 92.31 353 ASN A N 1
ATOM 2782 C CA . ASN A 1 353 ? 24.261 0.069 7.772 1.00 92.31 353 ASN A CA 1
ATOM 2783 C C . ASN A 1 353 ? 23.718 -1.107 6.937 1.00 92.31 353 ASN A C 1
ATOM 2785 O O . ASN A 1 353 ? 23.844 -2.261 7.343 1.00 92.31 353 ASN A O 1
ATOM 2789 N N . LEU A 1 354 ? 23.161 -0.841 5.754 1.00 92.62 354 LEU A N 1
ATOM 2790 C CA . LEU A 1 354 ? 22.718 -1.865 4.811 1.00 92.62 354 LEU A CA 1
ATOM 2791 C C . LEU A 1 354 ? 23.792 -2.070 3.741 1.00 92.62 354 LEU A C 1
ATOM 2793 O O . LEU A 1 354 ? 24.067 -1.182 2.933 1.00 92.62 354 LEU A O 1
ATOM 2797 N N . ARG A 1 355 ? 24.422 -3.248 3.746 1.00 89.81 355 ARG A N 1
ATOM 2798 C CA . ARG A 1 355 ? 25.479 -3.608 2.789 1.00 89.81 355 ARG A CA 1
ATOM 2799 C C . ARG A 1 355 ? 24.910 -4.351 1.584 1.00 89.81 355 ARG A C 1
ATOM 2801 O O . ARG A 1 355 ? 23.875 -5.008 1.681 1.00 89.81 355 ARG A O 1
ATOM 2808 N N . LEU A 1 356 ? 25.614 -4.259 0.458 1.00 87.62 356 LEU A N 1
ATOM 2809 C CA . LEU A 1 356 ? 25.371 -5.107 -0.706 1.00 87.62 356 LEU A CA 1
ATOM 2810 C C . LEU A 1 356 ? 26.136 -6.443 -0.553 1.00 87.62 356 LEU A C 1
ATOM 2812 O O . LEU A 1 356 ? 27.199 -6.438 0.072 1.00 87.62 356 LEU A O 1
ATOM 2816 N N . PRO A 1 357 ? 25.627 -7.577 -1.081 1.00 86.31 357 PRO A N 1
ATOM 2817 C CA . PRO A 1 357 ? 24.352 -7.736 -1.786 1.00 86.31 357 PRO A CA 1
ATOM 2818 C C . PRO A 1 357 ? 23.146 -7.481 -0.873 1.00 86.31 357 PRO A C 1
ATOM 2820 O O . PRO A 1 357 ? 23.148 -7.827 0.308 1.00 86.31 357 PRO A O 1
ATOM 2823 N N . LEU A 1 358 ? 22.121 -6.834 -1.429 1.00 88.38 358 LEU A N 1
ATOM 2824 C CA . LEU A 1 358 ? 21.002 -6.291 -0.665 1.00 88.38 358 LEU A CA 1
ATOM 2825 C C . LEU A 1 358 ? 20.199 -7.390 0.049 1.00 88.38 358 LEU A C 1
ATOM 2827 O O . LEU A 1 358 ? 19.525 -8.203 -0.586 1.00 88.38 358 LEU A O 1
ATOM 2831 N N . ARG A 1 359 ? 20.190 -7.358 1.385 1.00 91.75 359 ARG A N 1
ATOM 2832 C CA . ARG A 1 359 ? 19.333 -8.216 2.211 1.00 91.75 359 ARG A CA 1
ATOM 2833 C C . ARG A 1 359 ? 17.979 -7.557 2.443 1.00 91.75 359 ARG A C 1
ATOM 2835 O O . ARG A 1 359 ? 17.825 -6.692 3.302 1.00 91.75 359 ARG A O 1
ATOM 2842 N N . VAL A 1 360 ? 16.977 -8.010 1.691 1.00 93.25 360 VAL A N 1
ATOM 2843 C CA . VAL A 1 360 ? 15.602 -7.485 1.759 1.00 93.25 360 VAL A CA 1
ATOM 2844 C C . VAL A 1 360 ? 15.024 -7.455 3.188 1.00 93.25 360 VAL A C 1
ATOM 2846 O O . VAL A 1 360 ? 14.483 -6.413 3.554 1.00 93.25 360 VAL A O 1
ATOM 2849 N N . PRO A 1 361 ? 15.158 -8.506 4.028 1.00 95.44 361 PRO A N 1
ATOM 2850 C CA . PRO A 1 361 ? 14.584 -8.486 5.376 1.00 95.44 361 PRO A CA 1
ATOM 2851 C C . PRO A 1 361 ? 15.167 -7.379 6.265 1.00 95.44 361 PRO A C 1
ATOM 2853 O O . PRO A 1 361 ? 14.424 -6.686 6.951 1.00 95.44 361 PRO A O 1
ATOM 2856 N N . GLU A 1 362 ? 16.488 -7.183 6.225 1.00 95.62 362 GLU A N 1
ATOM 2857 C CA . GLU A 1 362 ? 17.194 -6.181 7.039 1.00 95.62 362 GLU A CA 1
ATOM 2858 C C . GLU A 1 362 ? 16.824 -4.752 6.615 1.00 95.62 362 GLU A C 1
ATOM 2860 O O . GLU A 1 362 ? 16.619 -3.872 7.457 1.00 95.62 362 GLU A O 1
ATOM 2865 N N . ALA A 1 363 ? 16.681 -4.525 5.305 1.00 95.69 363 ALA A N 1
ATOM 2866 C CA . ALA A 1 363 ? 16.272 -3.234 4.767 1.00 95.69 363 ALA A CA 1
ATOM 2867 C C . ALA A 1 363 ? 14.837 -2.871 5.177 1.00 95.69 363 ALA A C 1
ATOM 2869 O O . ALA A 1 363 ? 14.596 -1.766 5.666 1.00 95.69 363 ALA A O 1
ATOM 2870 N N . LEU A 1 364 ? 13.894 -3.810 5.037 1.00 96.38 364 LEU A N 1
ATOM 2871 C CA . LEU A 1 364 ? 12.495 -3.583 5.405 1.00 96.38 364 LEU A CA 1
ATOM 2872 C C . LEU A 1 364 ? 12.310 -3.399 6.915 1.00 96.38 364 LEU A C 1
ATOM 2874 O O . LEU A 1 364 ? 11.519 -2.552 7.324 1.00 96.38 364 LEU A O 1
ATOM 2878 N N . ASP A 1 365 ? 13.066 -4.122 7.743 1.00 97.06 365 ASP A N 1
ATOM 2879 C CA . ASP A 1 365 ? 13.100 -3.896 9.191 1.00 97.06 365 ASP A CA 1
ATOM 2880 C C . ASP A 1 365 ? 13.591 -2.487 9.532 1.00 97.06 365 ASP A C 1
ATOM 2882 O O . ASP A 1 365 ? 12.983 -1.800 10.352 1.00 97.06 365 ASP A O 1
ATOM 2886 N N . THR A 1 366 ? 14.667 -2.035 8.884 1.00 96.44 366 THR A N 1
ATOM 2887 C CA . THR A 1 366 ? 15.217 -0.687 9.087 1.00 96.44 366 THR A CA 1
ATOM 2888 C C . THR A 1 366 ? 14.197 0.384 8.707 1.00 96.44 366 THR A C 1
ATOM 2890 O O . THR A 1 366 ? 13.958 1.307 9.484 1.00 96.44 366 THR A O 1
ATOM 2893 N N . ILE A 1 367 ? 13.527 0.230 7.562 1.00 95.12 367 ILE A N 1
ATOM 2894 C CA . ILE A 1 367 ? 12.467 1.142 7.113 1.00 95.12 367 ILE A CA 1
ATOM 2895 C C . ILE A 1 367 ? 11.282 1.134 8.091 1.00 95.12 367 ILE A C 1
ATOM 2897 O O . ILE A 1 367 ? 10.821 2.200 8.497 1.00 95.12 367 ILE A O 1
ATOM 2901 N N . ALA A 1 368 ? 10.820 -0.040 8.534 1.00 94.88 368 ALA A N 1
ATOM 2902 C CA . ALA A 1 368 ? 9.732 -0.154 9.508 1.00 94.88 368 ALA A CA 1
ATOM 2903 C C . ALA A 1 368 ? 10.087 0.497 10.858 1.00 94.88 368 ALA A C 1
ATOM 2905 O O . ALA A 1 368 ? 9.241 1.148 11.472 1.00 94.88 368 ALA A O 1
ATOM 2906 N N . MET A 1 369 ? 11.340 0.377 11.310 1.00 95.69 369 MET A N 1
ATOM 2907 C CA . MET A 1 369 ? 11.823 1.069 12.509 1.00 95.69 369 MET A CA 1
ATOM 2908 C C . MET A 1 369 ? 11.865 2.588 12.325 1.00 95.69 369 MET A C 1
ATOM 2910 O O . MET A 1 369 ? 11.458 3.302 13.235 1.00 95.69 369 MET A O 1
ATOM 2914 N N . LEU A 1 370 ? 12.303 3.091 11.166 1.00 93.69 370 LEU A N 1
ATOM 2915 C CA . LEU A 1 370 ? 12.275 4.529 10.877 1.00 93.69 370 LEU A CA 1
ATOM 2916 C C . LEU A 1 370 ? 10.844 5.079 10.882 1.00 93.69 370 LEU A C 1
ATOM 2918 O O . LEU A 1 370 ? 10.619 6.129 11.476 1.00 93.69 370 LEU A O 1
ATOM 2922 N N . ILE A 1 371 ? 9.880 4.357 10.297 1.00 91.25 371 ILE A N 1
ATOM 2923 C CA . ILE A 1 371 ? 8.456 4.731 10.335 1.00 91.25 371 ILE A CA 1
ATOM 2924 C C . ILE A 1 371 ? 7.959 4.786 11.781 1.00 91.25 371 ILE A C 1
ATOM 2926 O O . ILE A 1 371 ? 7.392 5.789 12.203 1.00 91.25 371 ILE A O 1
ATOM 2930 N N . ARG A 1 372 ? 8.204 3.722 12.554 1.00 89.81 372 ARG A N 1
ATOM 2931 C CA . ARG A 1 372 ? 7.791 3.626 13.961 1.00 89.81 372 ARG A CA 1
ATOM 2932 C C . ARG A 1 372 ? 8.369 4.754 14.817 1.00 89.81 372 ARG A C 1
ATOM 2934 O O . ARG A 1 372 ? 7.694 5.255 15.707 1.00 89.81 372 ARG A O 1
ATOM 2941 N N . ASP A 1 373 ? 9.622 5.118 14.567 1.00 90.94 373 ASP A N 1
ATOM 2942 C CA . ASP A 1 373 ? 10.331 6.167 15.296 1.00 90.94 373 ASP A CA 1
ATOM 2943 C C . ASP A 1 373 ? 10.032 7.580 14.739 1.00 90.94 373 ASP A C 1
ATOM 2945 O O . ASP A 1 373 ? 10.673 8.544 15.159 1.00 90.94 373 ASP A O 1
ATOM 2949 N N . GLU A 1 374 ? 9.099 7.711 13.787 1.00 85.38 374 GLU A N 1
ATOM 2950 C CA . GLU A 1 374 ? 8.709 8.970 13.135 1.00 85.38 374 GLU A CA 1
ATOM 2951 C C . GLU A 1 374 ? 9.877 9.713 12.453 1.00 85.38 374 GLU A C 1
ATOM 2953 O O . GLU A 1 374 ? 9.947 10.944 12.412 1.00 85.38 374 GLU A O 1
ATOM 2958 N N . LYS A 1 375 ? 10.811 8.946 11.880 1.00 87.75 375 LYS A N 1
ATOM 2959 C CA . LYS A 1 375 ? 11.985 9.434 11.144 1.00 87.75 375 LYS A CA 1
ATOM 2960 C C . LYS A 1 375 ? 11.765 9.375 9.625 1.00 87.75 375 LYS A C 1
ATOM 2962 O O . LYS A 1 375 ? 10.995 8.542 9.140 1.00 87.75 375 LYS A O 1
ATOM 2967 N N . PRO A 1 376 ? 12.452 10.227 8.839 1.00 85.31 376 PRO A N 1
ATOM 2968 C CA . PRO A 1 376 ? 12.373 10.166 7.382 1.00 85.31 376 PRO A CA 1
ATOM 2969 C C . PRO A 1 376 ? 12.924 8.829 6.867 1.00 85.31 376 PRO A C 1
ATOM 2971 O O . PRO A 1 376 ? 14.058 8.466 7.168 1.00 85.31 376 PRO A O 1
ATOM 2974 N N . TYR A 1 377 ? 12.123 8.109 6.079 1.00 89.31 377 TYR A N 1
ATOM 2975 C CA . TYR A 1 377 ? 12.500 6.820 5.479 1.00 89.31 377 TYR A CA 1
ATOM 2976 C C . TYR A 1 377 ? 12.472 6.833 3.942 1.00 89.31 377 TYR A C 1
ATOM 2978 O O . TYR A 1 377 ? 12.967 5.900 3.318 1.00 89.31 377 TYR A O 1
ATOM 2986 N N . GLU A 1 378 ? 11.901 7.871 3.323 1.00 86.00 378 GLU A N 1
ATOM 2987 C CA . GLU A 1 378 ? 11.641 7.924 1.876 1.00 86.00 378 GLU A CA 1
ATOM 2988 C C . GLU A 1 378 ? 12.922 7.845 1.033 1.00 86.00 378 GLU A C 1
ATOM 2990 O O . GLU A 1 378 ? 12.963 7.130 0.036 1.00 86.00 378 GLU A O 1
ATOM 2995 N N . GLU A 1 379 ? 13.996 8.520 1.454 1.00 87.50 379 GLU A N 1
ATOM 2996 C CA . GLU A 1 379 ? 15.294 8.464 0.766 1.00 87.50 379 GLU A CA 1
ATOM 2997 C C . GLU A 1 379 ? 15.911 7.058 0.828 1.00 87.50 379 GLU A C 1
ATOM 2999 O O . GLU A 1 379 ? 16.393 6.541 -0.182 1.00 87.50 379 GLU A O 1
ATOM 3004 N N . LEU A 1 380 ? 15.830 6.402 1.992 1.00 91.88 380 LEU A N 1
ATOM 3005 C CA . LEU A 1 380 ? 16.291 5.025 2.161 1.00 91.88 380 LEU A CA 1
ATOM 3006 C C . LEU A 1 380 ? 15.458 4.047 1.325 1.00 91.88 380 LEU A C 1
ATOM 3008 O O . LEU A 1 380 ? 16.012 3.131 0.720 1.00 91.88 380 LEU A O 1
ATOM 3012 N N . LEU A 1 381 ? 14.140 4.251 1.267 1.00 90.62 381 LEU A N 1
ATOM 3013 C CA . LEU A 1 381 ? 13.233 3.431 0.472 1.00 90.62 381 LEU A CA 1
ATOM 3014 C C . LEU A 1 381 ? 13.498 3.590 -1.032 1.00 90.62 381 LEU A C 1
ATOM 3016 O O . LEU A 1 381 ? 13.549 2.588 -1.738 1.00 90.62 381 LEU A O 1
ATOM 3020 N N . ALA A 1 382 ? 13.747 4.809 -1.519 1.00 85.38 382 ALA A N 1
ATOM 3021 C CA . ALA A 1 382 ? 14.133 5.037 -2.914 1.00 85.38 382 ALA A CA 1
ATOM 3022 C C . ALA A 1 382 ? 15.476 4.385 -3.262 1.00 85.38 382 ALA A C 1
ATOM 3024 O O . ALA A 1 382 ? 15.618 3.786 -4.331 1.00 85.38 382 ALA A O 1
ATOM 3025 N N . ALA A 1 383 ? 16.457 4.460 -2.359 1.00 89.44 383 ALA A N 1
ATOM 3026 C CA . ALA A 1 383 ? 17.734 3.778 -2.533 1.00 89.44 383 ALA A CA 1
ATOM 3027 C C . ALA A 1 383 ? 17.556 2.249 -2.577 1.00 89.44 383 ALA A C 1
ATOM 3029 O O . ALA A 1 383 ? 18.111 1.571 -3.445 1.00 89.44 383 ALA A O 1
ATOM 3030 N N . PHE A 1 384 ? 16.732 1.710 -1.678 1.00 92.12 384 PHE A N 1
ATOM 3031 C CA . PHE A 1 384 ? 16.359 0.300 -1.648 1.00 92.12 384 PHE A CA 1
ATOM 3032 C C . PHE A 1 384 ? 15.659 -0.145 -2.943 1.00 92.12 384 PHE A C 1
ATOM 3034 O O . PHE A 1 384 ? 16.071 -1.139 -3.539 1.00 92.12 384 PHE A O 1
ATOM 3041 N N . ASP A 1 385 ? 14.660 0.601 -3.421 1.00 88.19 385 ASP A N 1
ATOM 3042 C CA . ASP A 1 385 ? 13.920 0.303 -4.654 1.00 88.19 385 ASP A CA 1
ATOM 3043 C C . ASP A 1 385 ? 14.818 0.357 -5.897 1.00 88.19 385 ASP A C 1
ATOM 3045 O O . ASP A 1 385 ? 14.721 -0.506 -6.774 1.00 88.19 385 ASP A O 1
ATOM 3049 N N . THR A 1 386 ? 15.744 1.319 -5.942 1.00 83.12 386 THR A N 1
ATOM 3050 C CA . THR A 1 386 ? 16.714 1.468 -7.037 1.00 83.12 386 THR A CA 1
ATOM 3051 C C . THR A 1 386 ? 17.652 0.265 -7.123 1.00 83.12 386 THR A C 1
ATOM 3053 O O . THR A 1 386 ? 17.863 -0.268 -8.211 1.00 83.12 386 THR A O 1
ATOM 3056 N N . VAL A 1 387 ? 18.193 -0.198 -5.990 1.00 86.19 387 VAL A N 1
ATOM 3057 C CA . VAL A 1 387 ? 19.088 -1.369 -5.957 1.00 86.19 387 VAL A CA 1
ATOM 3058 C C . VAL A 1 387 ? 18.322 -2.672 -6.176 1.00 86.19 387 VAL A C 1
ATOM 3060 O O . VAL A 1 387 ? 18.798 -3.547 -6.896 1.00 86.19 387 VAL A O 1
ATOM 3063 N N . ARG A 1 388 ? 17.124 -2.810 -5.594 1.00 86.56 388 ARG A N 1
ATOM 3064 C CA . ARG A 1 388 ? 16.240 -3.965 -5.822 1.00 86.56 388 ARG A CA 1
ATOM 3065 C C . ARG A 1 388 ? 15.788 -4.051 -7.282 1.00 86.56 388 ARG A C 1
ATOM 3067 O O . ARG A 1 388 ? 15.501 -5.147 -7.759 1.00 86.56 388 ARG A O 1
ATOM 3074 N N . GLY A 1 389 ? 15.704 -2.913 -7.972 1.00 78.81 389 GLY A N 1
ATOM 3075 C CA . GLY A 1 389 ? 15.211 -2.816 -9.340 1.00 78.81 389 GLY A CA 1
ATOM 3076 C C . GLY A 1 389 ? 13.696 -2.981 -9.446 1.00 78.81 389 GLY A C 1
ATOM 3077 O O . GLY A 1 389 ? 13.220 -3.411 -10.494 1.00 78.81 389 GLY A O 1
ATOM 3078 N N . ALA A 1 390 ? 12.950 -2.663 -8.383 1.00 81.25 390 ALA A N 1
ATOM 3079 C CA . ALA A 1 390 ? 11.488 -2.715 -8.318 1.00 81.25 390 ALA A CA 1
ATOM 3080 C C . ALA A 1 390 ? 10.970 -1.625 -7.368 1.00 81.25 390 ALA A C 1
ATOM 3082 O O . ALA A 1 390 ? 11.612 -1.350 -6.355 1.00 81.25 390 ALA A O 1
ATOM 3083 N N . VAL A 1 391 ? 9.812 -1.034 -7.676 1.00 80.06 391 VAL A N 1
ATOM 3084 C CA . VAL A 1 391 ? 9.201 0.047 -6.879 1.00 80.06 391 VAL A CA 1
ATOM 3085 C C . VAL A 1 391 ? 8.384 -0.535 -5.728 1.00 80.06 391 VAL A C 1
ATOM 3087 O O . VAL A 1 391 ? 7.708 -1.550 -5.880 1.00 80.06 391 VAL A O 1
ATOM 3090 N N . THR A 1 392 ? 8.472 0.073 -4.548 1.00 84.62 392 THR A N 1
ATOM 3091 C CA . THR A 1 392 ? 7.593 -0.218 -3.415 1.00 84.62 392 THR A CA 1
ATOM 3092 C C . THR A 1 392 ? 6.388 0.713 -3.496 1.00 84.62 392 THR A C 1
ATOM 3094 O O . THR A 1 392 ? 6.494 1.906 -3.190 1.00 84.62 392 THR A O 1
ATOM 3097 N N . GLY A 1 393 ? 5.251 0.175 -3.931 1.00 78.50 393 GLY A N 1
ATOM 3098 C CA . GLY A 1 393 ? 4.023 0.931 -4.131 1.00 78.50 393 GLY A CA 1
ATOM 3099 C C . GLY A 1 393 ? 3.324 1.360 -2.829 1.00 78.50 393 GLY A C 1
ATOM 3100 O O . GLY A 1 393 ? 3.751 1.033 -1.715 1.00 78.50 393 GLY A O 1
ATOM 3101 N N . PRO A 1 394 ? 2.221 2.122 -2.940 1.00 78.88 394 PRO A N 1
ATOM 3102 C CA . PRO A 1 394 ? 1.467 2.638 -1.796 1.00 78.88 394 PRO A CA 1
ATOM 3103 C C . PRO A 1 394 ? 0.953 1.555 -0.842 1.00 78.88 394 PRO A C 1
ATOM 3105 O O . PRO A 1 394 ? 0.890 1.780 0.367 1.00 78.88 394 PRO A O 1
ATOM 3108 N N . ARG A 1 395 ? 0.596 0.376 -1.369 1.00 82.62 395 ARG A N 1
ATOM 3109 C CA . ARG A 1 395 ? 0.076 -0.751 -0.580 1.00 82.62 395 ARG A CA 1
ATOM 3110 C C . ARG A 1 395 ? 1.165 -1.409 0.252 1.00 82.62 395 ARG A C 1
ATOM 3112 O O . ARG A 1 395 ? 0.959 -1.679 1.430 1.00 82.62 395 ARG A O 1
ATOM 3119 N N . GLU A 1 396 ? 2.335 -1.612 -0.335 1.00 87.81 396 GLU A N 1
ATOM 3120 C CA . GLU A 1 396 ? 3.499 -2.182 0.335 1.00 87.81 396 GLU A CA 1
ATOM 3121 C C . GLU A 1 396 ? 4.009 -1.217 1.407 1.00 87.81 396 GLU A C 1
ATOM 3123 O O . GLU A 1 396 ? 4.267 -1.621 2.541 1.00 87.81 396 GLU A O 1
ATOM 3128 N N . ARG A 1 397 ? 4.067 0.085 1.090 1.00 89.06 397 ARG A N 1
ATOM 3129 C CA . ARG A 1 397 ? 4.362 1.134 2.074 1.00 89.06 397 ARG A CA 1
ATOM 3130 C C . ARG A 1 397 ? 3.346 1.104 3.209 1.00 89.06 397 ARG A C 1
ATOM 3132 O O . ARG A 1 397 ? 3.735 1.060 4.369 1.00 89.06 397 ARG A O 1
ATOM 3139 N N . HIS A 1 398 ? 2.052 1.073 2.898 1.00 88.44 398 HIS A N 1
ATOM 3140 C CA . HIS A 1 398 ? 1.006 0.981 3.912 1.00 88.44 398 HIS A CA 1
ATOM 3141 C C . HIS A 1 398 ? 1.167 -0.252 4.808 1.00 88.44 398 HIS A C 1
ATOM 3143 O O . HIS A 1 398 ? 1.052 -0.151 6.029 1.00 88.44 398 HIS A O 1
ATOM 3149 N N . ALA A 1 399 ? 1.499 -1.400 4.222 1.00 92.00 399 ALA A N 1
ATOM 3150 C CA . ALA A 1 399 ? 1.773 -2.606 4.978 1.00 92.00 399 ALA A CA 1
ATOM 3151 C C . ALA A 1 399 ? 2.968 -2.425 5.932 1.00 92.00 399 ALA A C 1
ATOM 3153 O O . ALA A 1 399 ? 2.889 -2.865 7.079 1.00 92.00 399 ALA A O 1
ATOM 3154 N N . LEU A 1 400 ? 4.034 -1.720 5.530 1.00 93.56 400 LEU A N 1
ATOM 3155 C CA . LEU A 1 400 ? 5.143 -1.361 6.429 1.00 93.56 400 LEU A CA 1
ATOM 3156 C C . LEU A 1 400 ? 4.698 -0.430 7.568 1.00 93.56 400 LEU A C 1
ATOM 3158 O O . LEU A 1 400 ? 5.093 -0.642 8.713 1.00 93.56 400 LEU A O 1
ATOM 3162 N N . TRP A 1 401 ? 3.832 0.547 7.291 1.00 91.75 401 TRP A N 1
ATOM 3163 C CA . TRP A 1 401 ? 3.239 1.408 8.323 1.00 91.75 401 TRP A CA 1
ATOM 3164 C C . TRP A 1 401 ? 2.376 0.614 9.308 1.00 91.75 401 TRP A C 1
ATOM 3166 O O . TRP A 1 401 ? 2.472 0.815 10.520 1.00 91.75 401 TRP A O 1
ATOM 3176 N N . ARG A 1 402 ? 1.584 -0.345 8.817 1.00 91.81 402 ARG A N 1
ATOM 3177 C CA . ARG A 1 402 ? 0.833 -1.278 9.665 1.00 91.81 402 ARG A CA 1
ATOM 3178 C C . ARG A 1 402 ? 1.776 -2.093 10.549 1.00 91.81 402 ARG A C 1
ATOM 3180 O O . ARG A 1 402 ? 1.567 -2.123 11.759 1.00 91.81 402 ARG A O 1
ATOM 3187 N N . HIS A 1 403 ? 2.849 -2.665 10.002 1.00 93.75 403 HIS A N 1
ATOM 3188 C CA . HIS A 1 403 ? 3.863 -3.373 10.796 1.00 93.75 403 HIS A CA 1
ATOM 3189 C C . HIS A 1 403 ? 4.468 -2.473 11.884 1.00 93.75 403 HIS A C 1
ATOM 3191 O O . HIS A 1 403 ? 4.507 -2.867 13.052 1.00 93.75 403 HIS A O 1
ATOM 3197 N N . ALA A 1 404 ? 4.852 -1.244 11.533 1.00 92.62 404 ALA A N 1
ATOM 3198 C CA . ALA A 1 404 ? 5.385 -0.256 12.468 1.00 92.62 404 ALA A CA 1
ATOM 3199 C C . ALA A 1 404 ? 4.396 0.071 13.605 1.00 92.62 404 ALA A C 1
ATOM 3201 O O . ALA A 1 404 ? 4.791 0.061 14.772 1.00 92.62 404 ALA A O 1
ATOM 3202 N N . SER A 1 405 ? 3.105 0.253 13.291 1.00 89.88 405 SER A N 1
ATOM 3203 C CA . SER A 1 405 ? 2.038 0.547 14.268 1.00 89.88 405 SER A CA 1
ATOM 3204 C C . SER A 1 405 ? 1.800 -0.567 15.301 1.00 89.88 405 SER A C 1
ATOM 3206 O O . SER A 1 405 ? 1.288 -0.322 16.397 1.00 89.88 405 SER A O 1
ATOM 3208 N N . TYR A 1 406 ? 2.165 -1.806 14.956 1.00 90.25 406 TYR A N 1
ATOM 3209 C CA . TYR A 1 406 ? 2.092 -2.973 15.838 1.00 90.25 406 TYR A CA 1
ATOM 3210 C C . TYR A 1 406 ? 3.458 -3.363 16.419 1.00 90.25 406 TYR A C 1
ATOM 3212 O O . TYR A 1 406 ? 3.565 -4.390 17.088 1.00 90.25 406 TYR A O 1
ATOM 3220 N N . HIS A 1 407 ? 4.494 -2.544 16.203 1.00 91.06 407 HIS A N 1
ATOM 3221 C CA . HIS A 1 407 ? 5.876 -2.809 16.616 1.00 91.06 407 HIS A CA 1
ATOM 3222 C C . HIS A 1 407 ? 6.426 -4.139 16.071 1.00 91.06 407 HIS A C 1
ATOM 3224 O O . HIS A 1 407 ? 7.213 -4.825 16.728 1.00 91.06 407 HIS A O 1
ATOM 3230 N N . LEU A 1 408 ? 6.007 -4.503 14.859 1.00 94.50 408 LEU A N 1
ATOM 3231 C CA . LEU A 1 408 ? 6.402 -5.725 14.175 1.00 94.50 408 LEU A CA 1
ATOM 3232 C C . LEU A 1 408 ? 7.478 -5.444 13.136 1.00 94.50 408 LEU A C 1
ATOM 3234 O O . LEU A 1 408 ? 7.534 -4.374 12.535 1.00 94.50 408 LEU A O 1
ATOM 3238 N N . LEU A 1 409 ? 8.321 -6.448 12.925 1.00 96.38 409 LEU A N 1
ATOM 3239 C CA . LEU A 1 409 ? 9.411 -6.409 11.962 1.00 96.38 409 LEU A CA 1
ATOM 3240 C C . LEU A 1 409 ? 9.122 -7.412 10.836 1.00 96.38 409 LEU A C 1
ATOM 3242 O O . LEU A 1 409 ? 8.882 -8.585 11.156 1.00 96.38 409 LEU A O 1
ATOM 3246 N N . PRO A 1 410 ? 9.150 -6.992 9.555 1.00 96.56 410 PRO A N 1
ATOM 3247 C CA . PRO A 1 410 ? 8.980 -7.877 8.404 1.00 96.56 410 PRO A CA 1
ATOM 3248 C C . PRO A 1 410 ? 9.848 -9.140 8.452 1.00 96.56 410 PRO A C 1
ATOM 3250 O O . PRO A 1 410 ? 9.376 -10.217 8.081 1.00 96.56 410 PRO A O 1
ATOM 3253 N N . SER A 1 411 ? 11.080 -9.061 8.966 1.00 96.38 411 SER A N 1
ATOM 3254 C CA . SER A 1 411 ? 11.962 -10.226 9.131 1.00 96.38 411 SER A CA 1
ATOM 3255 C C . SER A 1 411 ? 11.354 -11.329 10.003 1.00 96.38 411 SER A C 1
ATOM 3257 O O . SER A 1 411 ? 11.554 -12.512 9.738 1.00 96.38 411 SER A O 1
ATOM 3259 N N . LYS A 1 412 ? 10.568 -10.956 11.021 1.00 96.25 412 LYS A N 1
ATOM 3260 C CA . LYS A 1 412 ? 9.935 -11.873 11.981 1.00 96.25 412 LYS A CA 1
ATOM 3261 C C . LYS A 1 412 ? 8.530 -12.297 11.560 1.00 96.25 412 LYS A C 1
ATOM 3263 O O . LYS A 1 412 ? 8.046 -13.331 12.026 1.00 96.25 412 LYS A O 1
ATOM 3268 N N . THR A 1 413 ? 7.855 -11.519 10.719 1.00 95.50 413 THR A N 1
ATOM 3269 C CA . THR A 1 413 ? 6.489 -11.808 10.257 1.00 95.50 413 THR A CA 1
ATOM 3270 C C . THR A 1 413 ? 6.491 -12.515 8.907 1.00 95.50 413 THR A C 1
ATOM 3272 O O . THR A 1 413 ? 5.999 -13.634 8.803 1.00 95.50 413 THR A O 1
ATOM 3275 N N . VAL A 1 414 ? 7.093 -11.901 7.894 1.00 93.94 414 VAL A N 1
ATOM 3276 C CA . VAL A 1 414 ? 7.077 -12.367 6.504 1.00 93.94 414 VAL A CA 1
ATOM 3277 C C . VAL A 1 414 ? 8.216 -13.350 6.247 1.00 93.94 414 VAL A C 1
ATOM 3279 O O . VAL A 1 414 ? 7.982 -14.460 5.778 1.00 93.94 414 VAL A O 1
ATOM 3282 N N . PHE A 1 415 ? 9.452 -12.979 6.589 1.00 94.38 415 PHE A N 1
ATOM 3283 C CA . PHE A 1 415 ? 10.640 -13.763 6.213 1.00 94.38 415 PHE A CA 1
ATOM 3284 C C . PHE A 1 415 ? 10.964 -14.922 7.160 1.00 94.38 415 PHE A C 1
ATOM 3286 O O . PHE A 1 415 ? 11.786 -15.766 6.821 1.00 94.38 415 PHE A O 1
ATOM 3293 N N . ALA A 1 416 ? 10.291 -15.010 8.308 1.00 93.81 416 ALA A N 1
ATOM 3294 C CA . ALA A 1 416 ? 10.409 -16.130 9.244 1.00 93.81 416 ALA A CA 1
ATOM 3295 C C . ALA A 1 416 ? 9.318 -17.204 9.051 1.00 93.81 416 ALA A C 1
ATOM 3297 O O . ALA A 1 416 ? 9.076 -18.006 9.958 1.00 93.81 416 ALA A O 1
ATOM 3298 N N . LYS A 1 417 ? 8.607 -17.203 7.913 1.00 91.31 417 LYS A N 1
ATOM 3299 C CA . LYS A 1 417 ? 7.659 -18.270 7.559 1.00 91.31 417 LYS A CA 1
ATOM 3300 C C . LYS A 1 417 ? 8.428 -19.567 7.233 1.00 91.31 417 LYS A C 1
ATOM 3302 O O . LYS A 1 417 ? 9.359 -19.507 6.432 1.00 91.31 417 LYS A O 1
ATOM 3307 N N . PRO A 1 418 ? 8.055 -20.728 7.810 1.00 89.19 418 PRO A N 1
ATOM 3308 C CA . PRO A 1 418 ? 8.734 -21.996 7.527 1.00 89.19 418 PRO A CA 1
ATOM 3309 C C . PRO A 1 418 ? 8.412 -22.547 6.127 1.00 89.19 418 PRO A C 1
ATOM 3311 O O . PRO A 1 418 ? 9.260 -23.179 5.508 1.00 89.19 418 PRO A O 1
ATOM 3314 N N . HIS A 1 419 ? 7.202 -22.295 5.623 1.00 86.38 419 HIS A N 1
ATOM 3315 C CA . HIS A 1 419 ? 6.757 -22.577 4.257 1.00 86.38 419 HIS A CA 1
ATOM 3316 C C . HIS A 1 419 ? 5.640 -21.593 3.881 1.00 86.38 419 HIS A C 1
ATOM 3318 O O . HIS A 1 419 ? 5.142 -20.861 4.738 1.00 86.38 419 HIS A O 1
ATOM 3324 N N . ASP A 1 420 ? 5.244 -21.558 2.610 1.00 84.44 420 ASP A N 1
ATOM 3325 C CA . ASP A 1 420 ? 4.384 -20.499 2.073 1.00 84.44 420 ASP A CA 1
ATOM 3326 C C . ASP A 1 420 ? 3.008 -20.404 2.733 1.00 84.44 420 ASP A C 1
ATOM 3328 O O . ASP A 1 420 ? 2.549 -19.305 3.042 1.00 84.44 420 ASP A O 1
ATOM 3332 N N . GLU A 1 421 ? 2.384 -21.539 3.017 1.00 85.69 421 GLU A N 1
ATOM 3333 C CA . GLU A 1 421 ? 1.060 -21.595 3.645 1.00 85.69 421 GLU A CA 1
ATOM 3334 C C . GLU A 1 421 ? 1.087 -21.390 5.171 1.00 85.69 421 GLU A C 1
ATOM 3336 O O . GLU A 1 421 ? 0.042 -21.190 5.788 1.00 85.69 421 GLU A O 1
ATOM 3341 N N . ALA A 1 422 ? 2.264 -21.422 5.806 1.00 90.19 422 ALA A N 1
ATOM 3342 C CA . ALA A 1 422 ? 2.376 -21.282 7.253 1.00 90.19 422 ALA A CA 1
ATOM 3343 C C . ALA A 1 422 ? 2.521 -19.828 7.709 1.00 90.19 422 ALA A C 1
ATOM 3345 O O . ALA A 1 422 ? 3.168 -18.986 7.084 1.00 90.19 422 ALA A O 1
ATOM 3346 N N . LEU A 1 423 ? 1.991 -19.564 8.903 1.00 92.12 423 LEU A N 1
ATOM 3347 C CA . LEU A 1 423 ? 2.291 -18.356 9.661 1.00 92.12 423 LEU A CA 1
ATOM 3348 C C . LEU A 1 423 ? 3.668 -18.473 10.319 1.00 92.12 423 LEU A C 1
ATOM 3350 O O . LEU A 1 423 ? 4.046 -19.538 10.815 1.00 92.12 423 LEU A O 1
ATOM 3354 N N . SER A 1 424 ? 4.394 -17.358 10.399 1.00 94.50 424 SER A N 1
ATOM 3355 C CA . SER A 1 424 ? 5.634 -17.318 11.172 1.00 94.50 424 SER A CA 1
ATOM 3356 C C . SER A 1 424 ? 5.372 -17.549 12.668 1.00 94.50 424 SER A C 1
ATOM 3358 O O . SER A 1 424 ? 4.260 -17.311 13.158 1.00 94.50 424 SER A O 1
ATOM 3360 N N . PRO A 1 425 ? 6.387 -17.946 13.458 1.00 93.75 425 PRO A N 1
ATOM 3361 C CA . PRO A 1 425 ? 6.242 -18.077 14.909 1.00 93.75 425 PRO A CA 1
ATOM 3362 C C . PRO A 1 425 ? 5.760 -16.786 15.588 1.00 93.75 425 PRO A C 1
ATOM 3364 O O . PRO A 1 425 ? 5.010 -16.836 16.562 1.00 93.75 425 PRO A O 1
ATOM 3367 N N . CYS A 1 426 ? 6.162 -15.622 15.065 1.00 94.06 426 CYS A N 1
ATOM 3368 C CA . CYS A 1 426 ? 5.692 -14.325 15.545 1.00 94.06 426 CYS A CA 1
ATOM 3369 C C . CYS A 1 426 ? 4.203 -14.129 15.232 1.00 94.06 426 CYS A C 1
ATOM 3371 O O . CYS A 1 426 ? 3.432 -13.819 16.138 1.00 94.06 426 CYS A O 1
ATOM 3373 N N . MET A 1 427 ? 3.783 -14.408 13.995 1.00 95.12 427 MET A N 1
ATOM 3374 C CA . MET A 1 427 ? 2.381 -14.306 13.584 1.00 95.12 427 MET A CA 1
ATOM 3375 C C . MET A 1 427 ? 1.475 -15.297 14.318 1.00 95.12 427 MET A C 1
ATOM 3377 O O . MET A 1 427 ? 0.363 -14.935 14.679 1.00 95.12 427 MET A O 1
ATOM 3381 N N . ASN A 1 428 ? 1.950 -16.502 14.643 1.00 93.50 428 ASN A N 1
ATOM 3382 C CA . ASN A 1 428 ? 1.203 -17.443 15.483 1.00 93.50 428 ASN A CA 1
ATOM 3383 C C . ASN A 1 428 ? 0.981 -16.907 16.907 1.00 93.50 428 ASN A C 1
ATOM 3385 O O . ASN A 1 428 ? -0.126 -17.012 17.437 1.00 93.50 428 ASN A O 1
ATOM 3389 N N . LYS A 1 429 ? 2.000 -16.285 17.520 1.00 92.69 429 LYS A N 1
ATOM 3390 C CA . LYS A 1 429 ? 1.854 -15.627 18.831 1.00 92.69 429 LYS A CA 1
ATOM 3391 C C . LYS A 1 429 ? 0.856 -14.470 18.769 1.00 92.69 429 LYS A C 1
ATOM 3393 O O . LYS A 1 429 ? 0.018 -14.347 19.657 1.00 92.69 429 LYS A O 1
ATOM 3398 N N . ILE A 1 430 ? 0.919 -13.659 17.712 1.00 91.81 430 ILE A N 1
ATOM 3399 C CA . ILE A 1 430 ? 0.003 -12.531 17.503 1.00 91.81 430 ILE A CA 1
ATOM 3400 C C . ILE A 1 430 ? -1.421 -13.022 17.265 1.00 91.81 430 ILE A C 1
ATOM 3402 O O . ILE A 1 430 ? -2.339 -12.494 17.878 1.00 91.81 430 ILE A O 1
ATOM 3406 N N . ARG A 1 431 ? -1.611 -14.068 16.454 1.00 91.69 431 ARG A N 1
ATOM 3407 C CA . ARG A 1 431 ? -2.915 -14.700 16.235 1.00 91.69 431 ARG A CA 1
ATOM 3408 C C . ARG A 1 431 ? -3.547 -15.107 17.556 1.00 91.69 431 ARG A C 1
ATOM 3410 O O . ARG A 1 431 ? -4.707 -14.798 17.796 1.00 91.69 431 ARG A O 1
ATOM 3417 N N . ASN A 1 432 ? -2.780 -15.776 18.416 1.00 86.38 432 ASN A N 1
ATOM 3418 C CA . ASN A 1 432 ? -3.265 -16.208 19.723 1.00 86.38 432 ASN A CA 1
ATOM 3419 C C . ASN A 1 432 ? -3.605 -15.001 20.608 1.00 86.38 432 ASN A C 1
ATOM 3421 O O . ASN A 1 432 ? -4.686 -14.977 21.183 1.00 86.38 432 ASN A O 1
ATOM 3425 N N . LEU A 1 433 ? -2.744 -13.976 20.644 1.00 87.00 433 LEU A N 1
ATOM 3426 C CA . LEU A 1 433 ? -2.982 -12.733 21.387 1.00 87.00 433 LEU A CA 1
ATOM 3427 C C . LEU A 1 433 ? -4.231 -11.982 20.899 1.00 87.00 433 LEU A C 1
ATOM 3429 O O . LEU A 1 433 ? -5.007 -11.469 21.702 1.00 87.00 433 LEU A O 1
ATOM 3433 N N . PHE A 1 434 ? -4.423 -11.865 19.587 1.00 88.62 434 PHE A N 1
ATOM 3434 C CA . PHE A 1 434 ? -5.538 -11.124 18.999 1.00 88.62 434 PHE A CA 1
ATOM 3435 C C . PHE A 1 434 ? -6.840 -11.903 19.142 1.00 88.62 434 PHE A C 1
ATOM 3437 O O . PHE A 1 434 ? -7.852 -11.306 19.489 1.00 88.62 434 PHE A O 1
ATOM 3444 N N . ARG A 1 435 ? -6.817 -13.232 18.986 1.00 83.62 435 ARG A N 1
ATOM 3445 C CA . ARG A 1 435 ? -7.973 -14.086 19.290 1.00 83.62 435 ARG A CA 1
ATOM 3446 C C . ARG A 1 435 ? -8.355 -14.004 20.765 1.00 83.62 435 ARG A C 1
ATOM 3448 O O . ARG A 1 435 ? -9.507 -13.713 21.057 1.00 83.62 435 ARG A O 1
ATOM 3455 N N . SER A 1 436 ? -7.393 -14.142 21.681 1.00 78.75 436 SER A N 1
ATOM 3456 C CA . SER A 1 436 ? -7.659 -14.069 23.125 1.00 78.75 436 SER A CA 1
ATOM 3457 C C . SER A 1 436 ? -8.131 -12.685 23.584 1.00 78.75 436 SER A C 1
ATOM 3459 O O . SER A 1 436 ? -8.795 -12.570 24.606 1.00 78.75 436 SER A O 1
ATOM 3461 N N . SER A 1 437 ? -7.789 -11.622 22.847 1.00 80.69 437 SER A N 1
ATOM 3462 C CA . SER A 1 437 ? -8.269 -10.253 23.102 1.00 80.69 437 SER A CA 1
ATOM 3463 C C . SER A 1 437 ? -9.447 -9.828 22.215 1.00 80.69 437 SER A C 1
ATOM 3465 O O . SER A 1 437 ? -9.855 -8.665 22.263 1.00 80.69 437 SER A O 1
ATOM 3467 N N . ARG A 1 438 ? -9.994 -10.751 21.410 1.00 80.38 438 ARG A N 1
ATOM 3468 C CA . ARG A 1 438 ? -11.101 -10.526 20.462 1.00 80.38 438 ARG A CA 1
ATOM 3469 C C . ARG A 1 438 ? -10.883 -9.326 19.532 1.00 80.38 438 ARG A C 1
ATOM 3471 O O . ARG A 1 438 ? -11.772 -8.502 19.323 1.00 80.38 438 ARG A O 1
ATOM 3478 N N . ARG A 1 439 ? -9.662 -9.201 19.009 1.00 84.44 439 ARG A N 1
ATOM 3479 C CA . ARG A 1 439 ? -9.217 -8.182 18.042 1.00 84.44 439 ARG A CA 1
ATOM 3480 C C . ARG A 1 439 ? -9.205 -8.787 16.640 1.00 84.44 439 ARG A C 1
ATOM 3482 O O . ARG A 1 439 ? -8.145 -8.959 16.038 1.00 84.44 439 ARG A O 1
ATOM 3489 N N . PHE A 1 440 ? -10.379 -9.196 16.168 1.00 86.62 440 PHE A N 1
ATOM 3490 C CA . PHE A 1 440 ? -10.520 -9.957 14.925 1.00 86.62 440 PHE A CA 1
ATOM 3491 C C . PHE A 1 440 ? -10.290 -9.076 13.699 1.00 86.62 440 PHE A C 1
ATOM 3493 O O . PHE A 1 440 ? -9.499 -9.443 12.836 1.00 86.62 440 PHE A O 1
ATOM 3500 N N . GLN A 1 441 ? -10.877 -7.879 13.670 1.00 84.62 441 GLN A N 1
ATOM 3501 C CA . GLN A 1 441 ? -10.691 -6.954 12.554 1.00 84.62 441 GLN A CA 1
ATOM 3502 C C . GLN A 1 441 ? -9.226 -6.513 12.420 1.00 84.62 441 GLN A C 1
ATOM 3504 O O . GLN A 1 441 ? -8.677 -6.442 11.324 1.00 84.62 441 GLN A O 1
ATOM 3509 N N . GLU A 1 442 ? -8.561 -6.258 13.548 1.00 87.06 442 GLU A N 1
ATOM 3510 C CA . GLU A 1 442 ? -7.137 -5.913 13.560 1.00 87.06 442 GLU A CA 1
ATOM 3511 C C . GLU A 1 442 ? -6.252 -7.081 13.100 1.00 87.06 442 GLU A C 1
ATOM 3513 O O . GLU A 1 442 ? -5.206 -6.864 12.490 1.00 87.06 442 GLU A O 1
ATOM 3518 N N . TRP A 1 443 ? -6.661 -8.323 13.389 1.00 90.44 443 TRP A N 1
ATOM 3519 C CA . TRP A 1 443 ? -5.975 -9.522 12.907 1.00 90.44 443 TRP A CA 1
ATOM 3520 C C . TRP A 1 443 ? -6.075 -9.638 11.389 1.00 90.44 443 TRP A C 1
ATOM 3522 O O . TRP A 1 443 ? -5.052 -9.849 10.744 1.00 90.44 443 TRP A O 1
ATOM 3532 N N . GLU A 1 444 ? -7.270 -9.461 10.827 1.00 90.44 444 GLU A N 1
ATOM 3533 C CA . GLU A 1 444 ? -7.496 -9.488 9.377 1.00 90.44 444 GLU A CA 1
ATOM 3534 C C . GLU A 1 444 ? -6.679 -8.404 8.666 1.00 90.44 444 GLU A C 1
ATOM 3536 O O . GLU A 1 444 ? -5.910 -8.709 7.761 1.00 90.44 444 GLU A O 1
ATOM 3541 N N . GLN A 1 445 ? -6.725 -7.161 9.156 1.00 89.19 445 GLN A N 1
ATOM 3542 C CA . GLN A 1 445 ? -5.952 -6.052 8.584 1.00 89.19 445 GLN A CA 1
ATOM 3543 C C . GLN A 1 445 ? -4.436 -6.288 8.642 1.00 89.19 445 GLN A C 1
ATOM 3545 O O . GLN A 1 445 ? -3.705 -5.940 7.711 1.00 89.19 445 GLN A O 1
ATOM 3550 N N . LEU A 1 446 ? -3.935 -6.860 9.742 1.00 92.31 446 LEU A N 1
ATOM 3551 C CA . LEU A 1 446 ? -2.521 -7.206 9.859 1.00 92.31 446 LEU A CA 1
ATOM 3552 C C . LEU A 1 446 ? -2.146 -8.369 8.929 1.00 92.31 446 LEU A C 1
ATOM 3554 O O . LEU A 1 446 ? -1.057 -8.353 8.359 1.00 92.31 446 LEU A O 1
ATOM 3558 N N . MET A 1 447 ? -3.025 -9.360 8.772 1.00 93.75 447 MET A N 1
ATOM 3559 C CA . MET A 1 447 ? -2.824 -10.474 7.846 1.00 93.75 447 MET A CA 1
ATOM 3560 C C . MET A 1 447 ? -2.757 -9.995 6.399 1.00 93.75 447 MET A C 1
ATOM 3562 O O . MET A 1 447 ? -1.794 -10.332 5.715 1.00 93.75 447 MET A O 1
ATOM 3566 N N . ASP A 1 448 ? -3.672 -9.121 5.982 1.00 91.31 448 ASP A N 1
ATOM 3567 C CA . ASP A 1 448 ? -3.644 -8.507 4.652 1.00 91.31 448 ASP A CA 1
ATOM 3568 C C . ASP A 1 448 ? -2.321 -7.763 4.411 1.00 91.31 448 ASP A C 1
ATOM 3570 O O . ASP A 1 448 ? -1.695 -7.899 3.359 1.00 91.31 448 ASP A O 1
ATOM 3574 N N . ALA A 1 449 ? -1.837 -7.015 5.410 1.00 92.69 449 ALA A N 1
ATOM 3575 C CA . ALA A 1 449 ? -0.544 -6.339 5.329 1.00 92.69 449 ALA A CA 1
ATOM 3576 C C . ALA A 1 449 ? 0.631 -7.328 5.203 1.00 92.69 449 ALA A C 1
ATOM 3578 O O . ALA A 1 449 ? 1.564 -7.088 4.435 1.00 92.69 449 ALA A O 1
ATOM 3579 N N . VAL A 1 450 ? 0.613 -8.439 5.944 1.00 94.25 450 VAL A N 1
ATOM 3580 C CA . VAL A 1 450 ? 1.637 -9.492 5.844 1.00 94.25 450 VAL A CA 1
ATOM 3581 C C . VAL A 1 450 ? 1.602 -10.163 4.476 1.00 94.25 450 VAL A C 1
ATOM 3583 O O . VAL A 1 450 ? 2.666 -10.388 3.902 1.00 94.25 450 VAL A O 1
ATOM 3586 N N . ASP A 1 451 ? 0.421 -10.439 3.933 1.00 91.31 451 ASP A N 1
ATOM 3587 C CA . ASP A 1 451 ? 0.263 -11.102 2.639 1.00 91.31 451 ASP A CA 1
ATOM 3588 C C . ASP A 1 451 ? 0.709 -10.204 1.480 1.00 91.31 451 ASP A C 1
ATOM 3590 O O . ASP A 1 451 ? 1.416 -10.673 0.584 1.00 91.31 451 ASP A O 1
ATOM 3594 N N . VAL A 1 452 ? 0.423 -8.897 1.541 1.00 90.25 452 VAL A N 1
ATOM 3595 C CA . VAL A 1 452 ? 0.964 -7.910 0.589 1.00 90.25 452 VAL A CA 1
ATOM 3596 C C . VAL A 1 452 ? 2.494 -7.944 0.581 1.00 90.25 452 VAL A C 1
ATOM 3598 O O . VAL A 1 452 ? 3.104 -8.032 -0.488 1.00 90.25 452 VAL A O 1
ATOM 3601 N N . LEU A 1 453 ? 3.139 -7.916 1.753 1.00 93.12 453 LEU A N 1
ATOM 3602 C CA . LEU A 1 453 ? 4.602 -7.970 1.822 1.00 93.12 453 LEU A CA 1
ATOM 3603 C C . LEU A 1 453 ? 5.163 -9.344 1.406 1.00 93.12 453 LEU A C 1
ATOM 3605 O O . LEU A 1 453 ? 6.221 -9.415 0.778 1.00 93.12 453 LEU A O 1
ATOM 3609 N N . ASP A 1 454 ? 4.472 -10.437 1.731 1.00 92.44 454 ASP A N 1
ATOM 3610 C CA . ASP A 1 454 ? 4.876 -11.794 1.354 1.00 92.44 454 ASP A CA 1
ATOM 3611 C C . ASP A 1 454 ? 4.903 -11.964 -0.166 1.00 92.44 454 ASP A C 1
ATOM 3613 O O . ASP A 1 454 ? 5.921 -12.385 -0.726 1.00 92.44 454 ASP A O 1
ATOM 3617 N N . MET A 1 455 ? 3.827 -11.547 -0.839 1.00 88.62 455 MET A N 1
ATOM 3618 C CA . MET A 1 455 ? 3.731 -11.548 -2.297 1.00 88.62 455 MET A CA 1
ATOM 3619 C C . MET A 1 455 ? 4.828 -10.691 -2.932 1.00 88.62 455 MET A C 1
ATOM 3621 O O . MET A 1 455 ? 5.523 -11.158 -3.832 1.00 88.62 455 MET A O 1
ATOM 3625 N N . CYS A 1 456 ? 5.033 -9.467 -2.436 1.00 88.38 456 CYS A N 1
ATOM 3626 C CA . CYS A 1 456 ? 5.891 -8.490 -3.108 1.00 88.38 456 CYS A CA 1
ATOM 3627 C C . CYS A 1 456 ? 7.391 -8.652 -2.844 1.00 88.38 456 CYS A C 1
ATOM 3629 O O . CYS A 1 456 ? 8.208 -8.246 -3.674 1.00 88.38 456 CYS A O 1
ATOM 3631 N N . PHE A 1 457 ? 7.780 -9.213 -1.696 1.00 91.94 457 PHE A N 1
ATOM 3632 C CA . PHE A 1 457 ? 9.185 -9.224 -1.280 1.00 91.94 457 PHE A CA 1
ATOM 3633 C C . PHE A 1 457 ? 9.773 -10.614 -1.073 1.00 91.94 457 PHE A C 1
ATOM 3635 O O . PHE A 1 457 ? 10.933 -10.813 -1.444 1.00 91.94 457 PHE A O 1
ATOM 3642 N N . ARG A 1 458 ? 9.020 -11.556 -0.486 1.00 90.50 458 ARG A N 1
ATOM 3643 C CA . ARG A 1 458 ? 9.524 -12.910 -0.207 1.00 90.50 458 ARG A CA 1
ATOM 3644 C C . ARG A 1 458 ? 9.281 -13.852 -1.379 1.00 90.50 458 ARG A C 1
ATOM 3646 O O . ARG A 1 458 ? 10.245 -14.399 -1.899 1.00 90.50 458 ARG A O 1
ATOM 3653 N N . ARG A 1 459 ? 8.023 -14.020 -1.799 1.00 87.12 459 ARG A N 1
ATOM 3654 C CA . ARG A 1 459 ? 7.666 -14.895 -2.927 1.00 87.12 459 ARG A CA 1
ATOM 3655 C C . ARG A 1 459 ? 8.016 -14.265 -4.267 1.00 87.12 459 ARG A C 1
ATOM 3657 O O . ARG A 1 459 ? 8.449 -14.974 -5.165 1.00 87.12 459 ARG A O 1
ATOM 3664 N N . ARG A 1 460 ? 7.835 -12.941 -4.382 1.00 84.00 460 ARG A N 1
ATOM 3665 C CA . ARG A 1 460 ? 7.862 -12.219 -5.666 1.00 84.00 460 ARG A CA 1
ATOM 3666 C C . ARG A 1 460 ? 6.959 -12.907 -6.687 1.00 84.00 460 ARG A C 1
ATOM 3668 O O . ARG A 1 460 ? 7.328 -13.078 -7.845 1.00 84.00 460 ARG A O 1
ATOM 3675 N N . ASP A 1 461 ? 5.781 -13.310 -6.223 1.00 84.88 461 ASP A N 1
ATOM 3676 C CA . ASP A 1 461 ? 4.782 -13.970 -7.047 1.00 84.88 461 ASP A CA 1
ATOM 3677 C C . ASP A 1 461 ? 3.394 -13.370 -6.805 1.00 84.88 461 ASP A C 1
ATOM 3679 O O . ASP A 1 461 ? 3.067 -12.898 -5.711 1.00 84.88 461 ASP A O 1
ATOM 3683 N N . VAL A 1 462 ? 2.581 -13.376 -7.855 1.00 84.75 462 VAL A N 1
ATOM 3684 C CA . VAL A 1 462 ? 1.187 -12.947 -7.834 1.00 84.75 462 VAL A CA 1
ATOM 3685 C C . VAL A 1 462 ? 0.261 -14.152 -7.682 1.00 84.75 462 VAL A C 1
ATOM 3687 O O . VAL A 1 462 ? 0.597 -15.278 -8.039 1.00 84.75 462 VAL A O 1
ATOM 3690 N N . SER A 1 463 ? -0.946 -13.929 -7.155 1.00 84.38 463 SER A N 1
ATOM 3691 C CA . SER A 1 463 ? -1.938 -15.007 -7.059 1.00 84.38 463 SER A CA 1
ATOM 3692 C C . SER A 1 463 ? -2.314 -15.555 -8.443 1.00 84.38 463 SER A C 1
ATOM 3694 O O . SER A 1 463 ? -2.290 -14.834 -9.441 1.00 84.38 463 SER A O 1
ATOM 3696 N N . SER A 1 464 ? -2.754 -16.813 -8.508 1.00 87.94 464 SER A N 1
ATOM 3697 C CA . SER A 1 464 ? -3.181 -17.451 -9.765 1.00 87.94 464 SER A CA 1
ATOM 3698 C C . SER A 1 464 ? -4.339 -16.726 -10.462 1.00 87.94 464 SER A C 1
ATOM 3700 O O . SER A 1 464 ? -4.459 -16.774 -11.683 1.00 87.94 464 SER A O 1
ATOM 3702 N N . ARG A 1 465 ? -5.209 -16.041 -9.708 1.00 89.44 465 ARG A N 1
ATOM 3703 C CA . ARG A 1 465 ? -6.265 -15.186 -10.272 1.00 89.44 465 ARG A CA 1
ATOM 3704 C C . ARG A 1 465 ? -5.677 -13.938 -10.927 1.00 89.44 465 ARG A C 1
ATOM 3706 O O . ARG A 1 465 ? -6.060 -13.609 -12.039 1.00 89.44 465 ARG A O 1
ATOM 3713 N N . VAL A 1 466 ? -4.741 -13.275 -10.254 1.00 89.12 466 VAL A N 1
ATOM 3714 C CA . VAL A 1 466 ? -4.058 -12.091 -10.792 1.00 89.12 466 VAL A CA 1
ATOM 3715 C C . VAL A 1 466 ? -3.268 -12.449 -12.047 1.00 89.12 466 VAL A C 1
ATOM 3717 O O . VAL A 1 466 ? -3.367 -11.729 -13.031 1.00 89.12 466 VAL A O 1
ATOM 3720 N N . ARG A 1 467 ? -2.542 -13.573 -12.038 1.00 91.06 467 ARG A N 1
ATOM 3721 C CA . ARG A 1 467 ? -1.806 -14.067 -13.209 1.00 91.06 467 ARG A CA 1
ATOM 3722 C C . ARG A 1 467 ? -2.721 -14.261 -14.420 1.00 91.06 467 ARG A C 1
ATOM 3724 O O . ARG A 1 467 ? -2.419 -13.729 -15.475 1.00 91.06 467 ARG A O 1
ATOM 3731 N N . ARG A 1 468 ? -3.874 -14.918 -14.246 1.00 93.06 468 ARG A N 1
ATOM 3732 C CA . ARG A 1 468 ? -4.866 -15.077 -15.325 1.00 93.06 468 ARG A CA 1
ATOM 3733 C C . ARG A 1 468 ? -5.372 -13.740 -15.865 1.00 93.06 468 ARG A C 1
ATOM 3735 O O . ARG A 1 468 ? -5.467 -13.570 -17.070 1.00 93.06 468 ARG A O 1
ATOM 3742 N N . ASN A 1 469 ? -5.655 -12.780 -14.985 1.00 93.31 469 ASN A N 1
ATOM 3743 C CA . ASN A 1 469 ? -6.071 -11.448 -15.425 1.00 93.31 469 ASN A CA 1
ATOM 3744 C C . ASN A 1 469 ? -4.951 -10.727 -16.199 1.00 93.31 469 ASN A C 1
ATOM 3746 O O . ASN A 1 469 ? -5.241 -10.012 -17.152 1.00 93.31 469 ASN A O 1
ATOM 3750 N N . LEU A 1 470 ? -3.682 -10.892 -15.796 1.00 93.19 470 LEU A N 1
ATOM 3751 C CA . LEU A 1 470 ? -2.533 -10.321 -16.513 1.00 93.19 470 LEU A CA 1
ATOM 3752 C C . LEU A 1 470 ? -2.389 -10.940 -17.902 1.00 93.19 470 LEU A C 1
ATOM 3754 O O . LEU A 1 470 ? -2.261 -10.201 -18.873 1.00 93.19 470 LEU A O 1
ATOM 3758 N N . GLU A 1 471 ? -2.465 -12.267 -17.992 1.00 93.94 471 GLU A N 1
ATOM 3759 C CA . GLU A 1 471 ? -2.429 -13.011 -19.255 1.00 93.94 471 GLU A CA 1
ATOM 3760 C C . GLU A 1 471 ? -3.551 -12.554 -20.197 1.00 93.94 471 GLU A C 1
ATOM 3762 O O . GLU A 1 471 ? -3.310 -12.344 -21.383 1.00 93.94 471 GLU A O 1
ATOM 3767 N N . GLU A 1 472 ? -4.754 -12.315 -19.674 1.00 93.56 472 GLU A N 1
ATOM 3768 C CA . GLU A 1 472 ? -5.899 -11.844 -20.457 1.00 93.56 472 GLU A CA 1
ATOM 3769 C C . GLU A 1 472 ? -5.713 -10.396 -20.959 1.00 93.56 472 GLU A C 1
ATOM 3771 O O . GLU A 1 472 ? -5.935 -10.099 -22.138 1.00 93.56 472 GLU A O 1
ATOM 3776 N N . VAL A 1 473 ? -5.222 -9.485 -20.108 1.00 92.69 473 VAL A N 1
ATOM 3777 C CA . VAL A 1 473 ? -4.857 -8.112 -20.516 1.00 92.69 473 VAL A CA 1
ATOM 3778 C C . VAL A 1 473 ? -3.749 -8.126 -21.572 1.00 92.69 473 VAL A C 1
ATOM 3780 O O . VAL A 1 473 ? -3.809 -7.363 -22.543 1.00 92.69 473 VAL A O 1
ATOM 3783 N N . GLN A 1 474 ? -2.755 -9.003 -21.412 1.00 92.31 474 GLN A N 1
ATOM 3784 C CA . GLN A 1 474 ? -1.661 -9.176 -22.363 1.00 92.31 474 GLN A CA 1
ATOM 3785 C C . GLN A 1 474 ? -2.157 -9.729 -23.707 1.00 92.31 474 GLN A C 1
ATOM 3787 O O . GLN A 1 474 ? -1.816 -9.177 -24.757 1.00 92.31 474 GLN A O 1
ATOM 3792 N N . ALA A 1 475 ? -2.986 -10.776 -23.684 1.00 89.94 475 ALA A N 1
ATOM 3793 C CA . ALA A 1 475 ? -3.518 -11.445 -24.869 1.00 89.94 475 ALA A CA 1
ATOM 3794 C C . ALA A 1 475 ? -4.434 -10.533 -25.692 1.00 89.94 475 ALA A C 1
ATOM 3796 O O . ALA A 1 475 ? -4.367 -10.519 -26.921 1.00 89.94 475 ALA A O 1
ATOM 3797 N N . THR A 1 476 ? -5.257 -9.727 -25.022 1.00 88.19 476 THR A N 1
ATOM 3798 C CA . THR A 1 476 ? -6.167 -8.789 -25.691 1.00 88.19 476 THR A CA 1
ATOM 3799 C C . THR A 1 476 ? -5.495 -7.483 -26.101 1.00 88.19 476 THR A C 1
ATOM 3801 O O . THR A 1 476 ? -6.091 -6.722 -26.866 1.00 88.19 476 THR A O 1
ATOM 3804 N N . ALA A 1 477 ? -4.259 -7.227 -25.653 1.00 89.12 477 ALA A N 1
ATOM 3805 C CA . ALA A 1 477 ? -3.574 -5.944 -25.795 1.00 89.12 477 ALA A CA 1
ATOM 3806 C C . ALA A 1 477 ? -4.442 -4.788 -25.272 1.00 89.12 477 ALA A C 1
ATOM 3808 O O . ALA A 1 477 ? -4.634 -3.789 -25.957 1.00 89.12 477 ALA A O 1
ATOM 3809 N N . SER A 1 478 ? -5.022 -4.943 -24.080 1.00 89.81 478 SER A N 1
ATOM 3810 C CA . SER A 1 478 ? -5.842 -3.885 -23.489 1.00 89.81 478 SER A CA 1
ATOM 3811 C C . SER A 1 478 ? -4.967 -2.754 -22.953 1.00 89.81 478 SER A C 1
ATOM 3813 O O . SER A 1 478 ? -3.915 -2.995 -22.352 1.00 89.81 478 SER A O 1
ATOM 3815 N N . PHE A 1 479 ? -5.438 -1.515 -23.116 1.00 86.38 479 PHE A N 1
ATOM 3816 C CA . PHE A 1 479 ? -4.912 -0.380 -22.363 1.00 86.38 479 PHE A CA 1
ATOM 3817 C C . PHE A 1 479 ? -4.990 -0.685 -20.866 1.00 86.38 479 PHE A C 1
ATOM 3819 O O . PHE A 1 479 ? -5.979 -1.254 -20.396 1.00 86.38 479 PHE A O 1
ATOM 3826 N N . PHE A 1 480 ? -3.944 -0.320 -20.131 1.00 85.31 480 PHE A N 1
ATOM 3827 C CA . PHE A 1 480 ? -3.832 -0.590 -18.708 1.00 85.31 480 PHE A CA 1
ATOM 3828 C C . PHE A 1 480 ? -3.465 0.675 -17.935 1.00 85.31 480 PHE A C 1
ATOM 3830 O O . PHE A 1 480 ? -4.319 1.224 -17.242 1.00 85.31 480 PHE A O 1
ATOM 3837 N N . PHE A 1 481 ? -2.233 1.180 -18.064 1.00 76.00 481 PHE A N 1
ATOM 3838 C CA . PHE A 1 481 ? -1.710 2.212 -17.161 1.00 76.00 481 PHE A CA 1
ATOM 3839 C C . PHE A 1 481 ? -2.501 3.515 -17.219 1.00 76.00 481 PHE A C 1
ATOM 3841 O O . PHE A 1 481 ? -2.879 4.006 -16.169 1.00 76.00 481 PHE A O 1
ATOM 3848 N N . CYS A 1 482 ? -2.837 4.025 -18.397 1.00 71.69 482 CYS A N 1
ATOM 3849 C CA . CYS A 1 482 ? -3.600 5.250 -18.600 1.00 71.69 482 CYS A CA 1
ATOM 3850 C C . CYS A 1 482 ? -5.034 5.163 -18.054 1.00 71.69 482 CYS A C 1
ATOM 3852 O O . CYS A 1 482 ? -5.639 6.189 -17.739 1.00 71.69 482 CYS A O 1
ATOM 3854 N N . LEU A 1 483 ? -5.573 3.947 -17.905 1.00 70.75 483 LEU A N 1
ATOM 3855 C CA . LEU A 1 483 ? -6.883 3.706 -17.300 1.00 70.75 483 LEU A CA 1
ATOM 3856 C C . LEU A 1 483 ? -6.810 3.627 -15.768 1.00 70.75 483 LEU A C 1
ATOM 3858 O O . LEU A 1 483 ? -7.785 3.963 -15.097 1.00 70.75 483 LEU A O 1
ATOM 3862 N N . VAL A 1 484 ? -5.671 3.205 -15.203 1.00 69.94 484 VAL A N 1
ATOM 3863 C CA . VAL A 1 484 ? -5.530 2.927 -13.757 1.00 69.94 484 VAL A CA 1
ATOM 3864 C C . VAL A 1 484 ? -4.642 3.920 -13.000 1.00 69.94 484 VAL A C 1
ATOM 3866 O O . VAL A 1 484 ? -4.750 4.037 -11.780 1.00 69.94 484 VAL A O 1
ATOM 3869 N N . ASP A 1 485 ? -3.769 4.663 -13.682 1.00 63.78 485 ASP A N 1
ATOM 3870 C CA . ASP A 1 485 ? -2.899 5.693 -13.097 1.00 63.78 485 ASP A CA 1
ATOM 3871 C C . ASP A 1 485 ? -3.642 7.005 -12.815 1.00 63.78 485 ASP A C 1
ATOM 3873 O O . ASP A 1 485 ? -3.128 7.876 -12.114 1.00 63.78 485 ASP A O 1
ATOM 3877 N N . GLY A 1 486 ? -4.869 7.111 -13.324 1.00 59.38 486 GLY A N 1
ATOM 3878 C CA . GLY A 1 486 ? -5.714 8.283 -13.218 1.00 59.38 486 GLY A CA 1
ATOM 3879 C C . GLY A 1 486 ? -5.430 9.338 -14.278 1.00 59.38 486 GLY A C 1
ATOM 3880 O O . GLY A 1 486 ? -6.194 10.280 -14.342 1.00 59.38 486 GLY A O 1
ATOM 3881 N N . SER A 1 487 ? -4.429 9.202 -15.149 1.00 58.06 487 SER A N 1
ATOM 3882 C CA . SER A 1 487 ? -4.016 10.235 -16.118 1.00 58.06 487 SER A CA 1
ATOM 3883 C C . SER A 1 487 ? -5.145 10.763 -17.018 1.00 58.06 487 SER A C 1
ATOM 3885 O O . SER A 1 487 ? -5.064 11.885 -17.544 1.00 58.06 487 SER A O 1
ATOM 3887 N N . LEU A 1 488 ? -6.208 9.978 -17.192 1.00 61.47 488 LEU A N 1
ATOM 3888 C CA . LEU A 1 488 ? -7.427 10.335 -17.903 1.00 61.47 488 LEU A CA 1
ATOM 3889 C C . LEU A 1 488 ? -8.497 10.945 -16.978 1.00 61.47 488 LEU A C 1
ATOM 3891 O O . LEU A 1 488 ? -8.556 10.707 -15.774 1.00 61.47 488 LEU A O 1
ATOM 3895 N N . ALA A 1 489 ? -9.372 11.770 -17.556 1.00 63.34 489 ALA A N 1
ATOM 3896 C CA . ALA A 1 489 ? -10.464 12.387 -16.806 1.00 63.34 489 ALA A CA 1
ATOM 3897 C C . ALA A 1 489 ? -11.420 11.322 -16.238 1.00 63.34 489 ALA A C 1
ATOM 3899 O O . ALA A 1 489 ? -11.554 10.243 -16.804 1.00 63.34 489 ALA A O 1
ATOM 3900 N N . ALA A 1 490 ? -12.152 11.648 -15.167 1.00 64.19 490 ALA A N 1
ATOM 3901 C CA . ALA A 1 490 ? -13.055 10.711 -14.480 1.00 64.19 490 ALA A CA 1
ATOM 3902 C C . ALA A 1 490 ? -14.157 10.086 -15.368 1.00 64.19 490 ALA A C 1
ATOM 3904 O O . ALA A 1 490 ? -14.751 9.088 -14.975 1.00 64.19 490 ALA A O 1
ATOM 3905 N N . SER A 1 491 ? -14.428 10.657 -16.547 1.00 65.38 491 SER A N 1
ATOM 3906 C CA . SER A 1 491 ? -15.333 10.093 -17.555 1.00 65.38 491 SER A CA 1
ATOM 3907 C C . SER A 1 491 ? -14.771 8.862 -18.280 1.00 65.38 491 SER A C 1
ATOM 3909 O O . SER A 1 491 ? -15.537 8.131 -18.895 1.00 65.38 491 SER A O 1
ATOM 3911 N N . PHE A 1 492 ? -13.455 8.643 -18.236 1.00 69.00 492 PHE A N 1
ATOM 3912 C CA . PHE A 1 492 ? -12.777 7.492 -18.828 1.00 69.00 492 PHE A CA 1
ATOM 3913 C C . PHE A 1 492 ? -12.643 6.404 -17.759 1.00 69.00 492 PHE A C 1
ATOM 3915 O O . PHE A 1 492 ? -11.694 6.404 -16.976 1.00 69.00 492 PHE A O 1
ATOM 3922 N N . ASN A 1 493 ? -13.623 5.506 -17.689 1.00 72.56 493 ASN A N 1
ATOM 3923 C CA . ASN A 1 493 ? -13.531 4.293 -16.875 1.00 72.56 493 ASN A CA 1
ATOM 3924 C C . ASN A 1 493 ? -13.014 3.116 -17.731 1.00 72.56 493 ASN A C 1
ATOM 3926 O O . ASN A 1 493 ? -13.091 3.177 -18.958 1.00 72.56 493 ASN A O 1
ATOM 3930 N N . PRO A 1 494 ? -12.502 2.027 -17.136 1.00 76.25 494 PRO A N 1
ATOM 3931 C CA . PRO A 1 494 ? -12.089 0.861 -17.914 1.00 76.25 494 PRO A CA 1
ATOM 3932 C C . PRO A 1 494 ? -13.207 0.331 -18.819 1.00 76.25 494 PRO A C 1
ATOM 3934 O O . PRO A 1 494 ? -12.952 0.051 -19.984 1.00 76.25 494 PRO A O 1
ATOM 3937 N N . ALA A 1 495 ? -14.460 0.329 -18.355 1.00 79.31 495 ALA A N 1
ATOM 3938 C CA . ALA A 1 495 ? -15.622 -0.108 -19.136 1.00 79.31 495 ALA A CA 1
ATOM 3939 C C . ALA A 1 495 ? -15.855 0.642 -20.465 1.00 79.31 495 ALA A C 1
ATOM 3941 O O . ALA A 1 495 ? -16.561 0.132 -21.331 1.00 79.31 495 ALA A O 1
ATOM 3942 N N . THR A 1 496 ? -15.288 1.838 -20.650 1.00 78.62 496 THR A N 1
ATOM 3943 C CA . THR A 1 496 ? -15.469 2.623 -21.882 1.00 78.62 496 THR A CA 1
ATOM 3944 C C . THR A 1 496 ? -14.410 2.350 -22.955 1.00 78.62 496 THR A C 1
ATOM 3946 O O . THR A 1 496 ? -14.703 2.572 -24.127 1.00 78.62 496 THR A O 1
ATOM 3949 N N . TYR A 1 497 ? -13.214 1.860 -22.591 1.00 74.31 497 TYR A N 1
ATOM 3950 C CA . TYR A 1 497 ? -12.059 1.759 -23.510 1.00 74.31 497 TYR A CA 1
ATOM 3951 C C . TYR A 1 497 ? -11.212 0.482 -23.357 1.00 74.31 497 TYR A C 1
ATOM 3953 O O . TYR A 1 497 ? -10.472 0.137 -24.275 1.00 74.31 497 TYR A O 1
ATOM 3961 N N . ALA A 1 498 ? -11.281 -0.225 -22.224 1.00 82.88 498 ALA A N 1
ATOM 3962 C CA . ALA A 1 498 ? -10.562 -1.485 -22.034 1.00 82.88 498 ALA A CA 1
ATOM 3963 C C . ALA A 1 498 ? -11.284 -2.635 -22.733 1.00 82.88 498 ALA A C 1
ATOM 3965 O O . ALA A 1 498 ? -12.485 -2.826 -22.549 1.00 82.88 498 ALA A O 1
ATOM 3966 N N . ARG A 1 499 ? -10.532 -3.462 -23.464 1.00 85.06 499 ARG A N 1
ATOM 3967 C CA . ARG A 1 499 ? -11.071 -4.688 -24.079 1.00 85.06 499 ARG A CA 1
ATOM 3968 C C . ARG A 1 499 ? -11.536 -5.695 -23.025 1.00 85.06 499 ARG A C 1
ATOM 3970 O O . ARG A 1 499 ? -12.450 -6.466 -23.290 1.00 85.06 499 ARG A O 1
ATOM 3977 N N . VAL A 1 500 ? -10.912 -5.648 -21.847 1.00 87.56 500 VAL A N 1
ATOM 3978 C CA . VAL A 1 500 ? -11.145 -6.529 -20.692 1.00 87.56 500 VAL A CA 1
ATOM 3979 C C . VAL A 1 500 ? -11.285 -5.677 -19.420 1.00 87.56 500 VAL A C 1
ATOM 3981 O O . VAL A 1 500 ? -10.349 -5.539 -18.629 1.00 87.56 500 VAL A O 1
ATOM 3984 N N . PRO A 1 501 ? -12.417 -4.961 -19.267 1.00 86.56 501 PRO A N 1
ATOM 3985 C CA . PRO A 1 501 ? -12.564 -3.944 -18.230 1.00 86.56 501 PRO A CA 1
ATOM 3986 C C . PRO A 1 501 ? -12.572 -4.535 -16.819 1.00 86.56 501 PRO A C 1
ATOM 3988 O O . PRO A 1 501 ? -11.992 -3.932 -15.919 1.00 86.56 501 PRO A O 1
ATOM 3991 N N . GLU A 1 502 ? -13.164 -5.715 -16.630 1.00 89.81 502 GLU A N 1
ATOM 3992 C CA . GLU A 1 502 ? -13.225 -6.391 -15.329 1.00 89.81 502 GLU A CA 1
ATOM 3993 C C . GLU A 1 502 ? -11.822 -6.795 -14.846 1.00 89.81 502 GLU A C 1
ATOM 3995 O O . GLU A 1 502 ? -11.470 -6.614 -13.677 1.00 89.81 502 GLU A O 1
ATOM 4000 N N . GLU A 1 503 ? -10.981 -7.286 -15.756 1.00 91.31 503 GLU A N 1
ATOM 4001 C CA . GLU A 1 503 ? -9.596 -7.671 -15.507 1.00 91.31 503 GLU A CA 1
ATOM 4002 C C . GLU A 1 503 ? -8.724 -6.448 -15.214 1.00 91.31 503 GLU A C 1
ATOM 4004 O O . GLU A 1 503 ? -7.959 -6.467 -14.246 1.00 91.31 503 GLU A O 1
ATOM 4009 N N . VAL A 1 504 ? -8.867 -5.368 -15.996 1.00 87.25 504 VAL A N 1
ATOM 4010 C CA . VAL A 1 504 ? -8.162 -4.096 -15.762 1.00 87.25 504 VAL A CA 1
ATOM 4011 C C . VAL A 1 504 ? -8.541 -3.508 -14.402 1.00 87.25 504 VAL A C 1
ATOM 4013 O O . VAL A 1 504 ? -7.656 -3.104 -13.646 1.00 87.25 504 VAL A O 1
ATOM 4016 N N . GLU A 1 505 ? -9.827 -3.502 -14.044 1.00 86.06 505 GLU A N 1
ATOM 4017 C CA . GLU A 1 505 ? -10.297 -3.039 -12.732 1.00 86.06 505 GLU A CA 1
ATOM 4018 C C . GLU A 1 505 ? -9.755 -3.905 -11.591 1.00 86.06 505 GLU A C 1
ATOM 4020 O O . GLU A 1 505 ? -9.295 -3.379 -10.574 1.00 86.06 505 GLU A O 1
ATOM 4025 N N . ALA A 1 506 ? -9.734 -5.227 -11.771 1.00 86.50 506 ALA A N 1
ATOM 4026 C CA . ALA A 1 506 ? -9.178 -6.152 -10.792 1.00 86.50 506 ALA A CA 1
ATOM 4027 C C . ALA A 1 506 ? -7.655 -5.991 -10.608 1.00 86.50 506 ALA A C 1
ATOM 4029 O O . ALA A 1 506 ? -7.139 -6.236 -9.514 1.00 86.50 506 ALA A O 1
ATOM 4030 N N . LEU A 1 507 ? -6.935 -5.577 -11.656 1.00 87.19 507 LEU A N 1
ATOM 4031 C CA . LEU A 1 507 ? -5.482 -5.377 -11.656 1.00 87.19 507 LEU A CA 1
ATOM 4032 C C . LEU A 1 507 ? -5.043 -3.959 -11.278 1.00 87.19 507 LEU A C 1
ATOM 4034 O O . LEU A 1 507 ? -3.891 -3.775 -10.878 1.00 87.19 507 LEU A O 1
ATOM 4038 N N . ALA A 1 508 ? -5.936 -2.968 -11.343 1.00 81.56 508 ALA A N 1
ATOM 4039 C CA . ALA A 1 508 ? -5.656 -1.577 -10.982 1.00 81.56 508 ALA A CA 1
ATOM 4040 C C . ALA A 1 508 ? -4.884 -1.412 -9.658 1.00 81.56 508 ALA A C 1
ATOM 4042 O O . ALA A 1 508 ? -3.957 -0.597 -9.606 1.00 81.56 508 ALA A O 1
ATOM 4043 N N . PRO A 1 509 ? -5.163 -2.193 -8.596 1.00 76.75 509 PRO A N 1
ATOM 4044 C CA . PRO A 1 509 ? -4.436 -2.036 -7.348 1.00 76.75 509 PRO A CA 1
ATOM 4045 C C . PRO A 1 509 ? -2.997 -2.571 -7.347 1.00 76.75 509 PRO A C 1
ATOM 4047 O O . PRO A 1 509 ? -2.261 -2.300 -6.401 1.00 76.75 509 PRO A O 1
ATOM 4050 N N . LEU A 1 510 ? -2.598 -3.334 -8.368 1.00 78.69 510 LEU A N 1
ATOM 4051 C CA . LEU A 1 510 ? -1.239 -3.850 -8.551 1.00 78.69 510 LEU A CA 1
ATOM 4052 C C . LEU A 1 510 ? -0.416 -3.018 -9.533 1.00 78.69 510 LEU A C 1
ATOM 4054 O O . LEU A 1 510 ? 0.754 -3.330 -9.731 1.00 78.69 510 LEU A O 1
ATOM 4058 N N . LYS A 1 511 ? -0.985 -1.958 -10.124 1.00 78.88 511 LYS A N 1
ATOM 4059 C CA . LYS A 1 511 ? -0.340 -1.171 -11.186 1.00 78.88 511 LYS A CA 1
ATOM 4060 C C . LYS A 1 511 ? 1.096 -0.742 -10.861 1.00 78.88 511 LYS A C 1
ATOM 4062 O O . LYS A 1 511 ? 1.936 -0.731 -11.748 1.00 78.88 511 LYS A O 1
ATOM 4067 N N . ASP A 1 512 ? 1.385 -0.417 -9.600 1.00 74.06 512 ASP A N 1
ATOM 4068 C CA . ASP A 1 512 ? 2.700 0.085 -9.180 1.00 74.06 512 ASP A CA 1
ATOM 4069 C C . ASP A 1 512 ? 3.746 -1.039 -9.021 1.00 74.06 512 ASP A C 1
ATOM 4071 O O . ASP A 1 512 ? 4.944 -0.766 -8.999 1.00 74.06 512 ASP A O 1
ATOM 4075 N N . ASN A 1 513 ? 3.302 -2.300 -8.973 1.00 79.19 513 ASN A N 1
ATOM 4076 C CA . ASN A 1 513 ? 4.156 -3.488 -8.937 1.00 79.19 513 ASN A CA 1
ATOM 4077 C C . ASN A 1 513 ? 4.411 -4.082 -10.325 1.00 79.19 513 ASN A C 1
ATOM 4079 O O . ASN A 1 513 ? 5.283 -4.940 -10.459 1.00 79.19 513 ASN A O 1
ATOM 4083 N N . LEU A 1 514 ? 3.642 -3.675 -11.338 1.00 84.56 514 LEU A N 1
ATOM 4084 C CA . LEU A 1 514 ? 3.760 -4.187 -12.698 1.00 84.56 514 LEU A CA 1
ATOM 4085 C C . LEU A 1 514 ? 4.762 -3.356 -13.487 1.00 84.56 514 LEU A C 1
ATOM 4087 O O . LEU A 1 514 ? 4.761 -2.122 -13.457 1.00 84.56 514 LEU A O 1
ATOM 4091 N N . CYS A 1 515 ? 5.608 -4.040 -14.245 1.00 84.12 515 CYS A N 1
ATOM 4092 C CA . CYS A 1 515 ? 6.496 -3.372 -15.167 1.00 84.12 515 CYS A CA 1
ATOM 4093 C C . CYS A 1 515 ? 5.686 -2.657 -16.242 1.00 84.12 515 CYS A C 1
ATOM 4095 O O . CYS A 1 515 ? 4.863 -3.256 -16.937 1.00 84.12 515 CYS A O 1
ATOM 4097 N N . ARG A 1 516 ? 5.995 -1.375 -16.442 1.00 78.69 516 ARG A N 1
ATOM 4098 C CA . ARG A 1 516 ? 5.351 -0.553 -17.467 1.00 78.69 516 ARG A CA 1
ATOM 4099 C C . ARG A 1 516 ? 5.565 -1.029 -18.896 1.00 78.69 516 ARG A C 1
ATOM 4101 O O . ARG A 1 516 ? 4.957 -0.459 -19.780 1.00 78.69 516 ARG A O 1
ATOM 4108 N N . VAL A 1 517 ? 6.420 -2.020 -19.135 1.00 80.00 517 VAL A N 1
ATOM 4109 C CA . VAL A 1 517 ? 6.796 -2.487 -20.478 1.00 80.00 517 VAL A CA 1
ATOM 4110 C C . VAL A 1 517 ? 6.131 -3.801 -20.826 1.00 80.00 517 VAL A C 1
ATOM 4112 O O . VAL A 1 517 ? 5.561 -3.924 -21.900 1.00 80.00 517 VAL A O 1
ATOM 4115 N N . CYS A 1 518 ? 6.250 -4.787 -19.938 1.00 86.19 518 CYS A N 1
ATOM 4116 C CA . CYS A 1 518 ? 5.836 -6.164 -20.194 1.00 86.19 518 CYS A CA 1
ATOM 4117 C C . CYS A 1 518 ? 4.630 -6.601 -19.358 1.00 86.19 518 CYS A C 1
ATOM 4119 O O . CYS A 1 518 ? 4.155 -7.714 -19.540 1.00 86.19 518 CYS A O 1
ATOM 4121 N N . LEU A 1 519 ? 4.156 -5.762 -18.428 1.00 87.94 519 LEU A N 1
ATOM 4122 C CA . LEU A 1 519 ? 3.139 -6.107 -17.428 1.00 87.94 519 LEU A CA 1
ATOM 4123 C C . LEU A 1 519 ? 3.501 -7.282 -16.504 1.00 87.94 519 LEU A C 1
ATOM 4125 O O . LEU A 1 519 ? 2.660 -7.711 -15.723 1.00 87.94 519 LEU A O 1
ATOM 4129 N N . GLU A 1 520 ? 4.748 -7.756 -16.509 1.00 87.50 520 GLU A N 1
ATOM 4130 C CA . GLU A 1 520 ? 5.211 -8.727 -15.516 1.00 87.50 520 GLU A CA 1
ATOM 4131 C C . GLU A 1 520 ? 5.528 -8.024 -14.183 1.00 87.50 520 GLU A C 1
ATOM 4133 O O . GLU A 1 520 ? 6.023 -6.886 -14.175 1.00 87.50 520 GLU A O 1
ATOM 4138 N N . PRO A 1 521 ? 5.250 -8.659 -13.034 1.00 86.25 521 PRO A N 1
ATOM 4139 C CA . PRO A 1 521 ? 5.394 -8.022 -11.734 1.00 86.25 521 PRO A CA 1
ATOM 4140 C C . PRO A 1 521 ? 6.859 -7.913 -11.263 1.00 86.25 521 PRO A C 1
ATOM 4142 O O . PRO A 1 521 ? 7.782 -8.529 -11.800 1.00 86.25 521 PRO A O 1
ATOM 4145 N N . PHE A 1 522 ? 7.064 -7.118 -10.210 1.00 83.75 522 PHE A N 1
ATOM 4146 C CA . PHE A 1 522 ? 8.266 -7.055 -9.364 1.00 83.75 522 PHE A CA 1
ATOM 4147 C C . PHE A 1 522 ? 9.575 -6.651 -10.053 1.00 83.75 522 PHE A C 1
ATOM 4149 O O . PHE A 1 522 ? 10.655 -7.031 -9.595 1.00 83.75 522 PHE A O 1
ATOM 4156 N N . HIS A 1 523 ? 9.507 -5.835 -11.105 1.00 81.00 523 HIS A N 1
ATOM 4157 C CA . HIS A 1 523 ? 10.685 -5.181 -11.672 1.00 81.00 523 HIS A CA 1
ATOM 4158 C C . HIS A 1 523 ? 10.333 -3.872 -12.396 1.00 81.00 523 HIS A C 1
ATOM 4160 O O . HIS A 1 523 ? 9.202 -3.644 -12.824 1.00 81.00 523 HIS A O 1
ATOM 4166 N N . THR A 1 524 ? 11.315 -2.982 -12.520 1.00 72.56 524 THR A N 1
ATOM 4167 C CA . THR A 1 524 ? 11.163 -1.710 -13.233 1.00 72.56 524 THR A CA 1
ATOM 4168 C C . THR A 1 524 ? 11.329 -1.873 -14.738 1.00 72.56 524 THR A C 1
ATOM 4170 O O . THR A 1 524 ? 12.041 -2.750 -15.216 1.00 72.56 524 THR A O 1
ATOM 4173 N N . ALA A 1 525 ? 10.788 -0.917 -15.490 1.00 67.06 525 ALA A N 1
ATOM 4174 C CA . ALA A 1 525 ? 11.037 -0.768 -16.922 1.00 67.06 525 ALA A CA 1
ATOM 4175 C C . ALA A 1 525 ? 12.542 -0.808 -17.276 1.00 67.06 525 ALA A C 1
ATOM 4177 O O . ALA A 1 525 ? 12.942 -1.394 -18.277 1.00 67.06 525 ALA A O 1
ATOM 4178 N N . VAL A 1 526 ? 13.389 -0.227 -16.417 1.00 65.31 526 VAL A N 1
ATOM 4179 C CA . VAL A 1 526 ? 14.852 -0.156 -16.573 1.00 65.31 526 VAL A CA 1
ATOM 4180 C C . VAL A 1 526 ? 15.528 -1.522 -16.457 1.00 65.31 526 VAL A C 1
ATOM 4182 O O . VAL A 1 526 ? 16.565 -1.713 -17.091 1.00 65.31 526 VAL A O 1
ATOM 4185 N N . THR A 1 527 ? 14.956 -2.434 -15.674 1.00 67.88 527 THR A N 1
ATOM 4186 C CA . THR A 1 527 ? 15.463 -3.787 -15.405 1.00 67.88 527 THR A CA 1
ATOM 4187 C C . THR A 1 527 ? 14.658 -4.876 -16.124 1.00 67.88 527 THR A C 1
ATOM 4189 O O . THR A 1 527 ? 14.869 -6.059 -15.864 1.00 67.88 527 THR A O 1
ATOM 4192 N N . CYS A 1 528 ? 13.757 -4.490 -17.033 1.00 75.88 528 CYS A N 1
ATOM 4193 C CA . CYS A 1 528 ? 12.863 -5.400 -17.742 1.00 75.88 528 CYS A CA 1
ATOM 4194 C C . CYS A 1 528 ? 13.626 -6.426 -18.588 1.00 75.88 528 CYS A C 1
ATOM 4196 O O . CYS A 1 528 ? 14.467 -6.021 -19.391 1.00 75.88 528 CYS A O 1
ATOM 4198 N N . PRO A 1 529 ? 13.330 -7.736 -18.463 1.00 73.31 529 PRO A N 1
ATOM 4199 C CA . PRO A 1 529 ? 14.000 -8.772 -19.243 1.00 73.31 529 PRO A CA 1
ATOM 4200 C C . PRO A 1 529 ? 13.778 -8.601 -20.749 1.00 73.31 529 PRO A C 1
ATOM 4202 O O . PRO A 1 529 ? 14.725 -8.783 -21.497 1.00 73.31 529 PRO A O 1
ATOM 4205 N N . ILE A 1 530 ? 12.598 -8.147 -21.193 1.00 70.25 530 ILE A N 1
ATOM 4206 C CA . ILE A 1 530 ? 12.332 -7.865 -22.619 1.00 70.25 530 ILE A CA 1
ATOM 4207 C C . ILE A 1 530 ? 13.243 -6.741 -23.124 1.00 70.25 530 ILE A C 1
ATOM 4209 O O . ILE A 1 530 ? 13.898 -6.872 -24.152 1.00 70.25 530 ILE A O 1
ATOM 4213 N N . VAL A 1 531 ? 13.357 -5.657 -22.348 1.00 62.94 531 VAL A N 1
ATOM 4214 C CA . VAL A 1 531 ? 14.271 -4.551 -22.672 1.00 62.94 531 VAL A CA 1
ATOM 4215 C C . VAL A 1 531 ? 15.716 -5.040 -22.666 1.00 62.94 531 VAL A C 1
ATOM 4217 O O . VAL A 1 531 ? 16.491 -4.610 -23.508 1.00 62.94 531 VAL A O 1
ATOM 4220 N N . ARG A 1 532 ? 16.084 -5.945 -21.752 1.00 59.34 532 ARG A N 1
ATOM 4221 C CA . ARG A 1 532 ? 17.426 -6.530 -21.682 1.00 59.34 532 ARG A CA 1
ATOM 4222 C C . ARG A 1 532 ? 17.735 -7.449 -22.853 1.00 59.34 532 ARG A C 1
ATOM 4224 O O . ARG A 1 532 ? 18.846 -7.385 -23.353 1.00 59.34 532 ARG A O 1
ATOM 4231 N N . GLU A 1 533 ? 16.805 -8.290 -23.287 1.00 58.06 533 GLU A N 1
ATOM 4232 C CA . GLU A 1 533 ? 16.985 -9.148 -24.459 1.00 58.06 533 GLU A CA 1
ATOM 4233 C C . GLU A 1 533 ? 17.123 -8.307 -25.724 1.00 58.06 533 GLU A C 1
ATOM 4235 O O . GLU A 1 533 ? 18.039 -8.548 -26.508 1.00 58.06 533 GLU A O 1
ATOM 4240 N N . ASP A 1 534 ? 16.301 -7.268 -25.877 1.00 55.41 534 ASP A N 1
ATOM 4241 C CA . ASP A 1 534 ? 16.434 -6.301 -26.964 1.00 55.41 534 ASP A CA 1
ATOM 4242 C C . ASP A 1 534 ? 17.752 -5.521 -26.863 1.00 55.41 534 ASP A C 1
ATOM 4244 O O . ASP A 1 534 ? 18.455 -5.374 -27.861 1.00 55.41 534 ASP A O 1
ATOM 4248 N N . GLU A 1 535 ? 18.142 -5.066 -25.667 1.00 51.50 535 GLU A N 1
ATOM 4249 C CA . GLU A 1 535 ? 19.428 -4.412 -25.411 1.00 51.50 535 GLU A CA 1
ATOM 4250 C C . GLU A 1 535 ? 20.594 -5.340 -25.744 1.00 51.50 535 GLU A C 1
ATOM 4252 O O . GLU A 1 535 ? 21.461 -4.922 -26.491 1.00 51.50 535 GLU A O 1
ATOM 4257 N N . GLU A 1 536 ? 20.635 -6.580 -25.253 1.00 51.25 536 GLU A N 1
ATOM 4258 C CA . GLU A 1 536 ? 21.721 -7.549 -25.444 1.00 51.25 536 GLU A CA 1
ATOM 4259 C C . GLU A 1 536 ? 21.771 -8.091 -26.879 1.00 51.25 536 GLU A C 1
ATOM 4261 O O . GLU A 1 536 ? 22.858 -8.252 -27.440 1.00 51.25 536 GLU A O 1
ATOM 4266 N N . ALA A 1 537 ? 20.623 -8.375 -27.502 1.00 51.03 537 ALA A N 1
ATOM 4267 C CA . ALA A 1 537 ? 20.543 -8.756 -28.910 1.00 51.03 537 ALA A CA 1
ATOM 4268 C C . ALA A 1 537 ? 20.985 -7.600 -29.808 1.00 51.03 537 ALA A C 1
ATOM 4270 O O . ALA A 1 537 ? 21.635 -7.826 -30.828 1.00 51.03 537 ALA A O 1
ATOM 4271 N N . GLU A 1 538 ? 20.686 -6.360 -29.434 1.00 44.12 538 GLU A N 1
ATOM 4272 C CA . GLU A 1 538 ? 21.103 -5.187 -30.187 1.00 44.12 538 GLU A CA 1
ATOM 4273 C C . GLU A 1 538 ? 22.549 -4.759 -29.891 1.00 44.12 538 GLU A C 1
ATOM 4275 O O . GLU A 1 538 ? 23.257 -4.349 -30.807 1.00 44.12 538 GLU A O 1
ATOM 4280 N N . HIS A 1 539 ? 23.034 -4.933 -28.661 1.00 45.81 539 HIS A N 1
ATOM 4281 C CA . HIS A 1 539 ? 24.432 -4.737 -28.268 1.00 45.81 539 HIS A CA 1
ATOM 4282 C C . HIS A 1 539 ? 25.325 -5.735 -29.011 1.00 45.81 539 HIS A C 1
ATOM 4284 O O . HIS A 1 539 ? 26.349 -5.349 -29.571 1.00 45.81 539 HIS A O 1
ATOM 4290 N N . ARG A 1 540 ? 24.879 -6.996 -29.140 1.00 45.22 540 ARG A N 1
ATOM 4291 C CA . ARG A 1 540 ? 25.511 -8.008 -30.004 1.00 45.22 540 ARG A CA 1
ATOM 4292 C C . ARG A 1 540 ? 25.475 -7.632 -31.487 1.00 45.22 540 ARG A C 1
ATOM 4294 O O . ARG A 1 540 ? 26.449 -7.886 -32.188 1.00 45.22 540 ARG A O 1
ATOM 4301 N N . ARG A 1 541 ? 24.396 -7.006 -31.977 1.00 44.84 541 ARG A N 1
ATOM 4302 C CA . ARG A 1 541 ? 24.321 -6.498 -33.364 1.00 44.84 541 ARG A CA 1
ATOM 4303 C C . ARG A 1 541 ? 25.216 -5.273 -33.603 1.00 44.84 541 ARG A C 1
ATOM 4305 O O . ARG A 1 541 ? 25.558 -5.004 -34.753 1.00 44.84 541 ARG A O 1
ATOM 4312 N N . HIS A 1 542 ? 25.590 -4.530 -32.558 1.00 42.12 542 HIS A N 1
ATOM 4313 C CA . HIS A 1 542 ? 26.243 -3.223 -32.677 1.00 42.12 542 HIS A CA 1
ATOM 4314 C C . HIS A 1 542 ? 27.390 -3.007 -31.675 1.00 42.12 542 HIS A C 1
ATOM 4316 O O . HIS A 1 542 ? 27.474 -1.944 -31.056 1.00 42.12 542 HIS A O 1
ATOM 4322 N N . SER A 1 543 ? 28.328 -3.960 -31.592 1.00 39.72 543 SER A N 1
ATOM 4323 C CA . SER A 1 543 ? 29.590 -3.892 -30.822 1.00 39.72 543 SER A CA 1
ATOM 4324 C C . SER A 1 543 ? 30.559 -2.763 -31.247 1.00 39.72 543 SER A C 1
ATOM 4326 O O . SER A 1 543 ? 31.763 -2.847 -31.027 1.00 39.72 543 SER A O 1
ATOM 4328 N N . THR A 1 544 ? 30.071 -1.710 -31.905 1.00 42.66 544 THR A N 1
ATOM 4329 C CA . THR A 1 544 ? 30.846 -0.592 -32.461 1.00 42.66 544 THR A CA 1
ATOM 4330 C C . THR A 1 544 ? 30.639 0.731 -31.704 1.00 42.66 544 THR A C 1
ATOM 4332 O O . THR A 1 544 ? 30.931 1.795 -32.243 1.00 42.66 544 THR A O 1
ATOM 4335 N N . GLY A 1 545 ? 30.174 0.694 -30.445 1.00 39.59 545 GLY A N 1
ATOM 4336 C CA . GLY A 1 545 ? 30.123 1.874 -29.559 1.00 39.59 545 GLY A CA 1
ATOM 4337 C C . GLY A 1 545 ? 29.011 2.891 -29.883 1.00 39.59 545 GLY A C 1
ATOM 4338 O O . GLY A 1 545 ? 29.201 4.096 -29.724 1.00 39.59 545 GLY A O 1
ATOM 4339 N N . THR A 1 546 ? 27.855 2.418 -30.360 1.00 45.28 546 THR A N 1
ATOM 4340 C CA . THR A 1 546 ? 26.869 3.167 -31.171 1.00 45.28 546 THR A CA 1
ATOM 4341 C C . THR A 1 546 ? 25.882 4.110 -30.465 1.00 45.28 546 THR A C 1
ATOM 4343 O O . THR A 1 546 ? 25.213 4.865 -31.165 1.00 45.28 546 THR A O 1
ATOM 4346 N N . SER A 1 547 ? 25.782 4.183 -29.133 1.00 42.66 547 SER A N 1
ATOM 4347 C CA . SER A 1 547 ? 25.029 5.279 -28.485 1.00 42.66 547 SER A CA 1
ATOM 4348 C C . SER A 1 547 ? 25.496 5.561 -27.051 1.00 42.66 547 SER A C 1
ATOM 4350 O O . SER A 1 547 ? 25.916 4.674 -26.306 1.00 42.66 547 SER A O 1
ATOM 4352 N N . ALA A 1 548 ? 25.440 6.833 -26.643 1.00 43.31 548 ALA A N 1
ATOM 4353 C CA . ALA A 1 548 ? 25.600 7.239 -25.242 1.00 43.31 548 ALA A CA 1
ATOM 4354 C C . ALA A 1 548 ? 24.284 7.105 -24.446 1.00 43.31 548 ALA A C 1
ATOM 4356 O O . ALA A 1 548 ? 24.253 7.371 -23.248 1.00 43.31 548 ALA A O 1
ATOM 4357 N N . THR A 1 549 ? 23.203 6.711 -25.112 1.00 40.84 549 THR A N 1
ATOM 4358 C CA . THR A 1 549 ? 21.817 6.879 -24.679 1.00 40.84 549 THR A CA 1
ATOM 4359 C C . THR A 1 549 ? 21.100 5.531 -24.711 1.00 40.84 549 THR A C 1
ATOM 4361 O O . THR A 1 549 ? 21.052 4.846 -25.734 1.00 40.84 549 THR A O 1
ATOM 4364 N N . LYS A 1 550 ? 20.582 5.136 -23.543 1.00 45.69 550 LYS A N 1
ATOM 4365 C CA . LYS A 1 550 ? 19.805 3.911 -23.302 1.00 45.69 550 LYS A CA 1
ATOM 4366 C C . LYS A 1 550 ? 18.609 3.821 -24.276 1.00 45.69 550 LYS A C 1
ATOM 4368 O O . LYS A 1 550 ? 18.077 4.882 -24.616 1.00 45.69 550 LYS A O 1
ATOM 4373 N N . PRO A 1 551 ? 18.158 2.627 -24.725 1.00 49.00 551 PRO A N 1
ATOM 4374 C CA . PRO A 1 551 ? 16.892 2.509 -25.442 1.00 49.00 551 PRO A CA 1
ATOM 4375 C C . PRO A 1 551 ? 15.787 3.306 -24.760 1.00 49.00 551 PRO A C 1
ATOM 4377 O O . PRO A 1 551 ? 15.653 3.261 -23.535 1.00 49.00 551 PRO A O 1
ATOM 4380 N N . VAL A 1 552 ? 14.978 4.014 -25.551 1.00 50.69 552 VAL A N 1
ATOM 4381 C CA . VAL A 1 552 ? 13.710 4.516 -25.023 1.00 50.69 552 VAL A CA 1
ATOM 4382 C C . VAL A 1 552 ? 12.838 3.297 -24.795 1.00 50.69 552 VAL A C 1
ATOM 4384 O O . VAL A 1 552 ? 12.503 2.580 -25.735 1.00 50.69 552 VAL A O 1
ATOM 4387 N N . ILE A 1 553 ? 12.535 3.057 -23.531 1.00 61.06 553 ILE A N 1
ATOM 4388 C CA . ILE A 1 553 ? 11.674 1.976 -23.101 1.00 61.06 553 ILE A CA 1
ATOM 4389 C C . ILE A 1 553 ? 10.237 2.358 -23.465 1.00 61.06 553 ILE A C 1
ATOM 4391 O O . ILE A 1 553 ? 9.716 3.348 -22.951 1.00 61.06 553 ILE A O 1
ATOM 4395 N N . GLU A 1 554 ? 9.624 1.618 -24.387 1.00 65.75 554 GLU A N 1
ATOM 4396 C CA . GLU A 1 554 ? 8.241 1.859 -24.799 1.00 65.75 554 GLU A CA 1
ATOM 4397 C C . GLU A 1 554 ? 7.276 1.260 -23.771 1.00 65.75 554 GLU A C 1
ATOM 4399 O O . GLU A 1 554 ? 7.270 0.050 -23.531 1.00 65.75 554 GLU A O 1
ATOM 4404 N N . GLU A 1 555 ? 6.467 2.113 -23.143 1.00 74.56 555 GLU A N 1
ATOM 4405 C CA . GLU A 1 555 ? 5.455 1.677 -22.179 1.00 74.56 555 GLU A CA 1
ATOM 4406 C C . GLU A 1 555 ? 4.336 0.876 -22.871 1.00 74.56 555 GLU A C 1
ATOM 4408 O O . GLU A 1 555 ? 4.022 1.093 -24.040 1.00 74.56 555 GLU A O 1
ATOM 4413 N N . TRP A 1 556 ? 3.708 -0.037 -22.134 1.00 84.06 556 TRP A N 1
ATOM 4414 C CA . TRP A 1 556 ? 2.698 -0.984 -22.597 1.00 84.06 556 TRP A CA 1
ATOM 4415 C C . TRP A 1 556 ? 1.569 -0.298 -23.362 1.00 84.06 556 TRP A C 1
ATOM 4417 O O . TRP A 1 556 ? 1.257 -0.681 -24.485 1.00 84.06 556 TRP A O 1
ATOM 4427 N N . ASP A 1 557 ? 1.010 0.776 -22.806 1.00 81.75 557 ASP A N 1
ATOM 4428 C CA . ASP A 1 557 ? -0.088 1.501 -23.448 1.00 81.75 557 ASP A CA 1
ATOM 4429 C C . ASP A 1 557 ? 0.315 2.145 -24.773 1.00 81.75 557 ASP A C 1
ATOM 4431 O O . ASP A 1 557 ? -0.535 2.361 -25.630 1.00 81.75 557 ASP A O 1
ATOM 4435 N N . LEU A 1 558 ? 1.602 2.438 -24.972 1.00 76.94 558 LEU A N 1
ATOM 4436 C CA . LEU A 1 558 ? 2.107 2.919 -26.258 1.00 76.94 558 LEU A CA 1
ATOM 4437 C C . LEU A 1 558 ? 2.186 1.787 -27.267 1.00 76.94 558 LEU A C 1
ATOM 4439 O O . LEU A 1 558 ? 1.807 1.978 -28.420 1.00 76.94 558 LEU A O 1
ATOM 4443 N N . GLN A 1 559 ? 2.609 0.604 -26.823 1.00 83.44 559 GLN A N 1
ATOM 4444 C CA . GLN A 1 559 ? 2.596 -0.595 -27.656 1.00 83.44 559 GLN A CA 1
ATOM 4445 C C . GLN A 1 559 ? 1.161 -0.935 -28.082 1.00 83.44 559 GLN A C 1
ATOM 4447 O O . GLN A 1 559 ? 0.925 -1.242 -29.250 1.00 83.44 559 GLN A O 1
ATOM 4452 N N . VAL A 1 560 ? 0.196 -0.819 -27.162 1.00 86.81 560 VAL A N 1
ATOM 4453 C CA . VAL A 1 560 ? -1.236 -0.986 -27.444 1.00 86.81 560 VAL A CA 1
ATOM 4454 C C . VAL A 1 560 ? -1.743 0.099 -28.391 1.00 86.81 560 VAL A C 1
ATOM 4456 O O . VAL A 1 560 ? -2.312 -0.228 -29.429 1.00 86.81 560 VAL A O 1
ATOM 4459 N N . ALA A 1 561 ? -1.499 1.380 -28.094 1.00 85.00 561 ALA A N 1
ATOM 4460 C CA . ALA A 1 561 ? -1.923 2.486 -28.950 1.00 85.00 561 ALA A CA 1
ATOM 4461 C C . ALA A 1 561 ? -1.375 2.341 -30.371 1.00 85.00 561 ALA A C 1
ATOM 4463 O O . ALA A 1 561 ? -2.104 2.570 -31.333 1.00 85.00 561 ALA A O 1
ATOM 4464 N N . ARG A 1 562 ? -0.113 1.921 -30.516 1.00 83.50 562 ARG A N 1
ATOM 4465 C CA . ARG A 1 562 ? 0.496 1.671 -31.822 1.00 83.50 562 ARG A CA 1
ATOM 4466 C C . ARG A 1 562 ? -0.264 0.584 -32.571 1.00 83.50 562 ARG A C 1
ATOM 4468 O O . ARG A 1 562 ? -0.649 0.834 -33.704 1.00 83.50 562 ARG A O 1
ATOM 4475 N N . ARG A 1 563 ? -0.530 -0.561 -31.932 1.00 86.19 563 ARG A N 1
ATOM 4476 C CA . ARG A 1 563 ? -1.311 -1.657 -32.534 1.00 86.19 563 ARG A CA 1
ATOM 4477 C C . ARG A 1 563 ? -2.702 -1.186 -32.964 1.00 86.19 563 ARG A C 1
ATOM 4479 O O . ARG A 1 563 ? -3.089 -1.413 -34.098 1.00 86.19 563 ARG A O 1
ATOM 4486 N N . VAL A 1 564 ? -3.412 -0.443 -32.112 1.00 88.12 564 VAL A N 1
ATOM 4487 C CA . VAL A 1 564 ? -4.742 0.107 -32.439 1.00 88.12 564 VAL A CA 1
ATOM 4488 C C . VAL A 1 564 ? -4.684 1.059 -33.639 1.00 88.12 564 VAL A C 1
ATOM 4490 O O . VAL A 1 564 ? -5.562 1.025 -34.502 1.00 88.12 564 VAL A O 1
ATOM 4493 N N . LEU A 1 565 ? -3.666 1.921 -33.716 1.00 86.19 565 LEU A N 1
ATOM 4494 C CA . LEU A 1 565 ? -3.488 2.818 -34.858 1.00 86.19 565 LEU A CA 1
ATOM 4495 C C . LEU A 1 565 ? -3.075 2.073 -36.131 1.00 86.19 565 LEU A C 1
ATOM 4497 O O . LEU A 1 565 ? -3.500 2.478 -37.210 1.00 86.19 565 LEU A O 1
ATOM 4501 N N . GLU A 1 566 ? -2.253 1.030 -36.024 1.00 83.81 566 GLU A N 1
ATOM 4502 C CA . GLU A 1 566 ? -1.892 0.145 -37.139 1.00 83.81 566 GLU A CA 1
ATOM 4503 C C . GLU A 1 566 ? -3.135 -0.568 -37.684 1.00 83.81 566 GLU A C 1
ATOM 4505 O O . GLU A 1 566 ? -3.396 -0.469 -38.879 1.00 83.81 566 GLU A O 1
ATOM 4510 N N . ASP A 1 567 ? -3.957 -1.164 -36.813 1.00 85.50 567 ASP A N 1
ATOM 4511 C CA . ASP A 1 567 ? -5.200 -1.869 -37.171 1.00 85.50 567 ASP A CA 1
ATOM 4512 C C . ASP A 1 567 ? -6.212 -0.974 -37.917 1.00 85.50 567 ASP A C 1
ATOM 4514 O O . ASP A 1 567 ? -7.071 -1.469 -38.646 1.00 85.50 567 ASP A O 1
ATOM 4518 N N . ASN A 1 568 ? -6.129 0.350 -37.736 1.00 85.31 568 ASN A N 1
ATOM 4519 C CA . ASN A 1 568 ? -7.031 1.339 -38.335 1.00 85.31 568 ASN A CA 1
ATOM 4520 C C . ASN A 1 568 ? -6.362 2.221 -39.409 1.00 85.31 568 ASN A C 1
ATOM 4522 O O . ASN A 1 568 ? -6.934 3.245 -39.793 1.00 85.31 568 ASN A O 1
ATOM 4526 N N . ASP A 1 569 ? -5.163 1.875 -39.891 1.00 81.75 569 ASP A N 1
ATOM 4527 C CA . ASP A 1 569 ? -4.381 2.649 -40.878 1.00 81.75 569 ASP A CA 1
ATOM 4528 C C . ASP A 1 569 ? -4.082 4.110 -40.464 1.00 81.75 569 ASP A C 1
ATOM 4530 O O . ASP A 1 569 ? -3.881 4.995 -41.298 1.00 81.75 569 ASP A O 1
ATOM 4534 N N . CYS A 1 570 ? -4.057 4.393 -39.162 1.00 82.75 570 CYS A N 1
ATOM 4535 C CA . CYS A 1 570 ? -3.891 5.737 -38.599 1.00 82.75 570 CYS A CA 1
ATOM 4536 C C . CYS A 1 570 ? -2.501 5.976 -37.984 1.00 82.75 570 CYS A C 1
ATOM 4538 O O . CYS A 1 570 ? -2.241 7.066 -37.467 1.00 82.75 570 CYS A O 1
ATOM 4540 N N . LEU A 1 571 ? -1.586 4.997 -38.018 1.00 77.19 571 LEU A N 1
ATOM 4541 C CA . LEU A 1 571 ? -0.275 5.134 -37.370 1.00 77.19 571 LEU A CA 1
ATOM 4542 C C . LEU A 1 571 ? 0.555 6.283 -37.965 1.00 77.19 571 LEU A C 1
ATOM 4544 O O . LEU A 1 571 ? 1.090 7.109 -37.229 1.00 77.19 571 LEU A O 1
ATOM 4548 N N . PHE A 1 572 ? 0.626 6.366 -39.294 1.00 74.69 572 PHE A N 1
ATOM 4549 C CA . PHE A 1 572 ? 1.466 7.339 -40.005 1.00 74.69 572 PHE A CA 1
ATOM 4550 C C . PHE A 1 572 ? 0.746 8.651 -40.344 1.00 74.69 572 PHE A C 1
ATOM 4552 O O . PHE A 1 572 ? 1.216 9.407 -41.197 1.00 74.69 572 PHE A O 1
ATOM 4559 N N . MET A 1 573 ? -0.398 8.931 -39.713 1.00 73.31 573 MET A N 1
ATOM 4560 C CA . MET A 1 573 ? -1.147 10.146 -40.018 1.00 73.31 573 MET A CA 1
ATOM 4561 C C . MET A 1 573 ? -0.460 11.404 -39.465 1.00 73.31 573 MET A C 1
ATOM 4563 O O . MET A 1 573 ? 0.068 11.410 -38.353 1.00 73.31 573 MET A O 1
ATOM 4567 N N . LYS A 1 574 ? -0.512 12.507 -40.215 1.00 67.75 574 LYS A N 1
ATOM 4568 C CA . LYS A 1 574 ? -0.025 13.823 -39.769 1.00 67.75 574 LYS A CA 1
ATOM 4569 C C . LYS A 1 574 ? -1.117 14.576 -39.011 1.00 67.75 574 LYS A C 1
ATOM 4571 O O . LYS A 1 574 ? -1.827 15.391 -39.591 1.00 67.75 574 LYS A O 1
ATOM 4576 N N . TYR A 1 575 ? -1.269 14.341 -37.714 1.00 60.59 575 TYR A N 1
ATOM 4577 C CA . TYR A 1 575 ? -2.242 15.077 -36.896 1.00 60.59 575 TYR A CA 1
ATOM 4578 C C . TYR A 1 575 ? -1.725 16.482 -36.509 1.00 60.59 575 TYR A C 1
ATOM 4580 O O . TYR A 1 575 ? -0.535 16.624 -36.217 1.00 60.59 575 TYR A O 1
ATOM 4588 N N . PRO A 1 576 ? -2.568 17.537 -36.478 1.00 70.88 576 PRO A N 1
ATOM 4589 C CA . PRO A 1 576 ? -4.013 17.561 -36.752 1.00 70.88 576 PRO A CA 1
ATOM 4590 C C . PRO A 1 576 ? -4.391 17.718 -38.238 1.00 70.88 576 PRO A C 1
ATOM 4592 O O . PRO A 1 576 ? -5.570 17.654 -38.571 1.00 70.88 576 PRO A O 1
ATOM 4595 N N . ALA A 1 577 ? -3.422 17.916 -39.140 1.00 73.06 577 ALA A N 1
ATOM 4596 C CA . ALA A 1 577 ? -3.672 18.200 -40.560 1.00 73.06 577 ALA A CA 1
ATOM 4597 C C . ALA A 1 577 ? -4.446 17.085 -41.297 1.00 73.06 577 ALA A C 1
ATOM 4599 O O . ALA A 1 577 ? -5.263 17.362 -42.169 1.00 73.06 577 ALA A O 1
ATOM 4600 N N . GLU A 1 578 ? -4.221 15.825 -40.929 1.00 75.75 578 GLU A N 1
ATOM 4601 C CA . GLU A 1 578 ? -4.873 14.643 -41.497 1.00 75.75 578 GLU A CA 1
ATOM 4602 C C . GLU A 1 578 ? -6.016 14.104 -40.619 1.00 75.75 578 GLU A C 1
ATOM 4604 O O . GLU A 1 578 ? -6.346 12.922 -40.687 1.00 75.75 578 GLU A O 1
ATOM 4609 N N . ALA A 1 579 ? -6.664 14.953 -39.810 1.00 81.19 579 ALA A N 1
ATOM 4610 C CA . ALA A 1 579 ? -7.797 14.550 -38.964 1.00 81.19 579 ALA A CA 1
ATOM 4611 C C . ALA A 1 579 ? -8.961 13.901 -39.747 1.00 81.19 579 ALA A C 1
ATOM 4613 O O . ALA A 1 579 ? -9.706 13.096 -39.192 1.00 81.19 579 ALA A O 1
ATOM 4614 N N . TYR A 1 580 ? -9.091 14.177 -41.049 1.00 82.94 580 TYR A N 1
ATOM 4615 C CA . TYR A 1 580 ? -10.062 13.509 -41.923 1.00 82.94 580 TYR A CA 1
ATOM 4616 C C . TYR A 1 580 ? -9.835 11.988 -42.027 1.00 82.94 580 TYR A C 1
ATOM 4618 O O . TYR A 1 580 ? -10.797 11.245 -42.192 1.00 82.94 580 TYR A O 1
ATOM 4626 N N . ARG A 1 581 ? -8.589 11.499 -41.894 1.00 82.56 581 ARG A N 1
ATOM 4627 C CA . ARG A 1 581 ? -8.279 10.056 -41.889 1.00 82.56 581 ARG A CA 1
ATOM 4628 C C . ARG A 1 581 ? -8.836 9.372 -40.646 1.00 82.56 581 ARG A C 1
ATOM 4630 O O . ARG A 1 581 ? -9.358 8.266 -40.740 1.00 82.56 581 ARG A O 1
ATOM 4637 N N . LEU A 1 582 ? -8.787 10.065 -39.507 1.00 85.56 582 LEU A N 1
ATOM 4638 C CA . LEU A 1 582 ? -9.424 9.614 -38.275 1.00 85.56 582 LEU A CA 1
ATOM 4639 C C . LEU A 1 582 ? -10.949 9.579 -38.427 1.00 85.56 582 LEU A C 1
ATOM 4641 O O . LEU A 1 582 ? -11.562 8.578 -38.071 1.00 85.56 582 LEU A O 1
ATOM 4645 N N . ALA A 1 583 ? -11.555 10.627 -38.994 1.00 85.19 583 ALA A N 1
ATOM 4646 C CA . ALA A 1 583 ? -12.995 10.645 -39.258 1.00 85.19 583 ALA A CA 1
ATOM 4647 C C . ALA A 1 583 ? -13.422 9.475 -40.166 1.00 85.19 583 ALA A C 1
ATOM 4649 O O . ALA A 1 583 ? -14.351 8.749 -39.827 1.00 85.19 583 ALA A O 1
ATOM 4650 N N . ALA A 1 584 ? -12.676 9.211 -41.245 1.00 86.44 584 ALA A N 1
ATOM 4651 C CA . ALA A 1 584 ? -12.921 8.072 -42.130 1.00 86.44 584 ALA A CA 1
ATOM 4652 C C . ALA A 1 584 ? -12.754 6.715 -41.418 1.00 86.44 584 ALA A C 1
ATOM 4654 O O . ALA A 1 584 ? -13.524 5.786 -41.652 1.00 86.44 584 ALA A O 1
ATOM 4655 N N . ALA A 1 585 ? -11.773 6.575 -40.520 1.00 85.56 585 ALA A N 1
ATOM 4656 C CA . ALA A 1 585 ? -11.634 5.374 -39.698 1.00 85.56 585 ALA A CA 1
ATOM 4657 C C . ALA A 1 585 ? -12.826 5.188 -38.740 1.00 85.56 585 ALA A C 1
ATOM 4659 O O . ALA A 1 585 ? -13.333 4.077 -38.608 1.00 85.56 585 ALA A O 1
ATOM 4660 N N . MET A 1 586 ? -13.329 6.268 -38.135 1.00 86.75 586 MET A N 1
ATOM 4661 C CA . MET A 1 586 ? -14.529 6.228 -37.292 1.00 86.75 586 MET A CA 1
ATOM 4662 C C . MET A 1 586 ? -15.793 5.858 -38.081 1.00 86.75 586 MET A C 1
ATOM 4664 O O . MET A 1 586 ? -16.611 5.094 -37.571 1.00 86.75 586 MET A O 1
ATOM 4668 N N . GLU A 1 587 ? -15.936 6.341 -39.317 1.00 85.44 587 GLU A N 1
ATOM 4669 C CA . GLU A 1 587 ? -17.024 5.942 -40.221 1.00 85.44 587 GLU A CA 1
ATOM 4670 C C . GLU A 1 587 ? -16.923 4.463 -40.619 1.00 85.44 587 GLU A C 1
ATOM 4672 O O . GLU A 1 587 ? -17.931 3.762 -40.618 1.00 85.44 587 GLU A O 1
ATOM 4677 N N . ARG A 1 588 ? -15.716 3.941 -40.891 1.00 82.94 588 ARG A N 1
ATOM 4678 C CA . ARG A 1 588 ? -15.517 2.497 -41.140 1.00 82.94 588 ARG A CA 1
ATOM 4679 C C . ARG A 1 588 ? -15.985 1.652 -39.953 1.00 82.94 588 ARG A C 1
ATOM 4681 O O . ARG A 1 588 ? -16.648 0.640 -40.155 1.00 82.94 588 ARG A O 1
ATOM 4688 N N . ILE A 1 589 ? -15.696 2.091 -38.727 1.00 83.38 589 ILE A N 1
ATOM 4689 C CA . ILE A 1 589 ? -16.174 1.423 -37.508 1.00 83.38 589 ILE A CA 1
ATOM 4690 C C . ILE A 1 589 ? -17.711 1.449 -37.428 1.00 83.38 589 ILE A C 1
ATOM 4692 O O . ILE A 1 589 ? -18.300 0.466 -36.987 1.00 83.38 589 ILE A O 1
ATOM 4696 N N . ASP A 1 590 ? -18.375 2.518 -37.883 1.00 78.06 590 ASP A N 1
ATOM 4697 C CA . ASP A 1 590 ? -19.845 2.597 -37.903 1.00 78.06 590 ASP A CA 1
ATOM 4698 C C . ASP A 1 590 ? -20.517 1.605 -38.849 1.00 78.06 590 ASP A C 1
ATOM 4700 O O . ASP A 1 590 ? -21.672 1.236 -38.625 1.00 78.06 590 ASP A O 1
ATOM 4704 N N . VAL A 1 591 ? -19.818 1.161 -39.891 1.00 77.88 591 VAL A N 1
ATOM 4705 C CA . VAL A 1 591 ? -20.350 0.186 -40.851 1.00 77.88 591 VAL A CA 1
ATOM 4706 C C . VAL A 1 591 ? -20.340 -1.236 -40.270 1.00 77.88 591 VAL A C 1
ATOM 4708 O O . VAL A 1 591 ? -21.210 -2.039 -40.602 1.00 77.88 591 VAL A O 1
ATOM 4711 N N . ASP A 1 592 ? -19.427 -1.545 -39.346 1.00 68.06 592 ASP A N 1
ATOM 4712 C CA . ASP A 1 592 ? -19.331 -2.858 -38.698 1.00 68.06 592 ASP A CA 1
ATOM 4713 C C . ASP A 1 592 ? -20.473 -3.074 -37.691 1.00 68.06 592 ASP A C 1
ATOM 4715 O O . ASP A 1 592 ? -20.418 -2.560 -36.580 1.00 68.06 592 ASP A O 1
ATOM 4719 N N . ASP A 1 593 ? -21.480 -3.888 -38.024 1.00 53.69 593 ASP A N 1
ATOM 4720 C CA . ASP A 1 593 ? -22.749 -4.111 -37.289 1.00 53.69 593 ASP A CA 1
ATOM 4721 C C . ASP A 1 593 ? -22.663 -4.739 -35.872 1.00 53.69 593 ASP A C 1
ATOM 4723 O O . ASP A 1 593 ? -23.605 -5.345 -35.362 1.00 53.69 593 ASP A O 1
ATOM 4727 N N . ARG A 1 594 ? -21.525 -4.609 -35.189 1.00 62.16 594 ARG A N 1
ATOM 4728 C CA . ARG A 1 594 ? -21.318 -5.124 -33.833 1.00 62.16 594 ARG A CA 1
ATOM 4729 C C . ARG A 1 594 ? -21.754 -4.096 -32.780 1.00 62.16 594 ARG A C 1
ATOM 4731 O O . ARG A 1 594 ? -21.478 -2.912 -32.940 1.00 62.16 594 ARG A O 1
ATOM 4738 N N . PRO A 1 595 ? -22.298 -4.521 -31.626 1.00 63.06 595 PRO A N 1
ATOM 4739 C CA . PRO A 1 595 ? -22.618 -3.633 -30.496 1.00 63.06 595 PRO A CA 1
ATOM 4740 C C . PRO A 1 595 ? -21.408 -2.883 -29.892 1.00 63.06 595 PRO A C 1
ATOM 4742 O O . PRO A 1 595 ? -21.580 -2.069 -28.995 1.00 63.06 595 PRO A O 1
ATOM 4745 N N . ALA A 1 596 ? -20.185 -3.118 -30.382 1.00 67.50 596 ALA A N 1
ATOM 4746 C CA . ALA A 1 596 ? -18.941 -2.519 -29.896 1.00 67.50 596 ALA A CA 1
ATOM 4747 C C . ALA A 1 596 ? -18.486 -1.254 -30.669 1.00 67.50 596 ALA A C 1
ATOM 4749 O O . ALA A 1 596 ? -17.328 -0.856 -30.531 1.00 67.50 596 ALA A O 1
ATOM 4750 N N . LYS A 1 597 ? -19.342 -0.631 -31.500 1.00 79.75 597 LYS A N 1
ATOM 4751 C CA . LYS A 1 597 ? -18.989 0.562 -32.309 1.00 79.75 597 LYS A CA 1
ATOM 4752 C C . LYS A 1 597 ? -18.461 1.715 -31.452 1.00 79.75 597 LYS A C 1
ATOM 4754 O O . LYS A 1 597 ? -17.361 2.207 -31.696 1.00 79.75 597 LYS A O 1
ATOM 4759 N N . ASP A 1 598 ? -19.217 2.101 -30.423 1.00 80.19 598 ASP A N 1
ATOM 4760 C CA . ASP A 1 598 ? -18.860 3.223 -29.546 1.00 80.19 598 ASP A CA 1
ATOM 4761 C C . ASP A 1 598 ? -17.548 2.960 -28.810 1.00 80.19 598 ASP A C 1
ATOM 4763 O O . ASP A 1 598 ? -16.665 3.813 -28.796 1.00 80.19 598 ASP A O 1
ATOM 4767 N N . PHE A 1 599 ? -17.384 1.740 -28.296 1.00 83.88 599 PHE A N 1
ATOM 4768 C CA . PHE A 1 599 ? -16.154 1.279 -27.661 1.00 83.88 599 PHE A CA 1
ATOM 4769 C C . PHE A 1 599 ? -14.936 1.417 -28.588 1.00 83.88 599 PHE A C 1
ATOM 4771 O O . PHE A 1 599 ? -13.945 2.041 -28.220 1.00 83.88 599 PHE A O 1
ATOM 4778 N N . ARG A 1 600 ? -15.011 0.883 -29.814 1.00 85.44 600 ARG A N 1
ATOM 4779 C CA . ARG A 1 600 ? -13.893 0.906 -30.776 1.00 85.44 600 ARG A CA 1
ATOM 4780 C C . ARG A 1 600 ? -13.526 2.324 -31.202 1.00 85.44 600 ARG A C 1
ATOM 4782 O O . ARG A 1 600 ? -12.348 2.645 -31.343 1.00 85.44 600 ARG A O 1
ATOM 4789 N N . LYS A 1 601 ? -14.524 3.193 -31.390 1.00 85.94 601 LYS A N 1
ATOM 4790 C CA . LYS A 1 601 ? -14.289 4.617 -31.665 1.00 85.94 601 LYS A CA 1
ATOM 4791 C C . LYS A 1 601 ? -13.549 5.284 -30.516 1.00 85.94 601 LYS A C 1
ATOM 4793 O O . LYS A 1 601 ? -12.605 6.035 -30.749 1.00 85.94 601 LYS A O 1
ATOM 4798 N N . ALA A 1 602 ? -13.977 5.002 -29.292 1.00 83.56 602 ALA A N 1
ATOM 4799 C CA . ALA A 1 602 ? -13.377 5.544 -28.091 1.00 83.56 602 ALA A CA 1
ATOM 4800 C C . ALA A 1 602 ? -11.921 5.042 -27.942 1.00 83.56 602 ALA A C 1
ATOM 4802 O O . ALA A 1 602 ? -11.006 5.842 -27.738 1.00 83.56 602 ALA A O 1
ATOM 4803 N N . GLU A 1 603 ? -11.680 3.742 -28.140 1.00 87.25 603 GLU A N 1
ATOM 4804 C CA . GLU A 1 603 ? -10.350 3.114 -28.154 1.00 87.25 603 GLU A CA 1
ATOM 4805 C C . GLU A 1 603 ? -9.411 3.783 -29.176 1.00 87.25 603 GLU A C 1
ATOM 4807 O O . GLU A 1 603 ? -8.293 4.182 -28.835 1.00 87.25 603 GLU A O 1
ATOM 4812 N N . LEU A 1 604 ? -9.885 3.988 -30.411 1.00 88.25 604 LEU A N 1
ATOM 4813 C CA . LEU A 1 604 ? -9.127 4.665 -31.463 1.00 88.25 604 LEU A CA 1
ATOM 4814 C C . LEU A 1 604 ? -8.821 6.126 -31.098 1.00 88.25 604 LEU A C 1
ATOM 4816 O O . LEU A 1 604 ? -7.686 6.577 -31.252 1.00 88.25 604 LEU A O 1
ATOM 4820 N N . GLN A 1 605 ? -9.800 6.867 -30.572 1.00 84.88 605 GLN A N 1
ATOM 4821 C CA . GLN A 1 605 ? -9.597 8.245 -30.112 1.00 84.88 605 GLN A CA 1
ATOM 4822 C C . GLN A 1 605 ? -8.550 8.330 -28.996 1.00 84.88 605 GLN A C 1
ATOM 4824 O O . GLN A 1 605 ? -7.717 9.239 -29.002 1.00 84.88 605 GLN A O 1
ATOM 4829 N N . LEU A 1 606 ? -8.554 7.380 -28.057 1.00 82.06 606 LEU A N 1
ATOM 4830 C CA . LEU A 1 606 ? -7.548 7.304 -27.003 1.00 82.06 606 LEU A CA 1
ATOM 4831 C C . LEU A 1 606 ? -6.154 7.025 -27.581 1.00 82.06 606 LEU A C 1
ATOM 4833 O O . LEU A 1 606 ? -5.201 7.709 -27.210 1.00 82.06 606 LEU A O 1
ATOM 4837 N N . ALA A 1 607 ? -6.033 6.089 -28.525 1.00 85.12 607 ALA A N 1
ATOM 4838 C CA . ALA A 1 607 ? -4.769 5.786 -29.194 1.00 85.12 607 ALA A CA 1
ATOM 4839 C C . ALA A 1 607 ? -4.203 7.010 -29.940 1.00 85.12 607 ALA A C 1
ATOM 4841 O O . ALA A 1 607 ? -3.018 7.333 -29.802 1.00 85.12 607 ALA A O 1
ATOM 4842 N N . VAL A 1 608 ? -5.061 7.749 -30.657 1.00 80.12 608 VAL A N 1
ATOM 4843 C CA . VAL A 1 608 ? -4.692 9.018 -31.305 1.00 80.12 608 VAL A CA 1
ATOM 4844 C C . VAL A 1 608 ? -4.247 10.046 -30.274 1.00 80.12 608 VAL A C 1
ATOM 4846 O O . VAL A 1 608 ? -3.212 10.682 -30.445 1.00 80.12 608 VAL A O 1
ATOM 4849 N N . LYS A 1 609 ? -4.984 10.198 -29.178 1.00 75.81 609 LYS A N 1
ATOM 4850 C CA . LYS A 1 609 ? -4.641 11.144 -28.116 1.00 75.81 609 LYS A CA 1
ATOM 4851 C C . LYS A 1 609 ? -3.303 10.828 -27.447 1.00 75.81 609 LYS A C 1
ATOM 4853 O O . LYS A 1 609 ? -2.525 11.738 -27.159 1.00 75.81 609 LYS A O 1
ATOM 4858 N N . LEU A 1 610 ? -3.016 9.554 -27.195 1.00 74.38 610 LEU A N 1
ATOM 4859 C CA . LEU A 1 610 ? -1.745 9.136 -26.610 1.00 74.38 610 LEU A CA 1
ATOM 4860 C C . LEU A 1 610 ? -0.595 9.423 -27.578 1.00 74.38 610 LEU A C 1
ATOM 4862 O O . LEU A 1 610 ? 0.321 10.169 -27.237 1.00 74.38 610 LEU A O 1
ATOM 4866 N N . ILE A 1 611 ? -0.663 8.900 -28.801 1.00 72.31 611 ILE A N 1
ATOM 4867 C CA . ILE A 1 611 ? 0.450 8.997 -29.748 1.00 72.31 611 ILE A CA 1
ATOM 4868 C C . ILE A 1 611 ? 0.562 10.406 -30.340 1.00 72.31 611 ILE A C 1
ATOM 4870 O O . ILE A 1 611 ? 1.641 10.986 -30.296 1.00 72.31 611 ILE A O 1
ATOM 4874 N N . HIS A 1 612 ? -0.522 10.991 -30.849 1.00 66.31 612 HIS A N 1
ATOM 4875 C CA . HIS A 1 612 ? -0.503 12.216 -31.661 1.00 66.31 612 HIS A CA 1
ATOM 4876 C C . HIS A 1 612 ? -0.760 13.517 -30.887 1.00 66.31 612 HIS A C 1
ATOM 4878 O O . HIS A 1 612 ? -0.140 14.533 -31.205 1.00 66.31 612 HIS A O 1
ATOM 4884 N N . GLU A 1 613 ? -1.592 13.517 -29.836 1.00 60.53 613 GLU A N 1
ATOM 4885 C CA . GLU A 1 613 ? -1.829 14.713 -28.989 1.00 60.53 613 GLU A CA 1
ATOM 4886 C C . GLU A 1 613 ? -0.750 14.928 -27.908 1.00 60.53 613 GLU A C 1
ATOM 4888 O O . GLU A 1 613 ? -0.906 15.753 -27.007 1.00 60.53 613 GLU A O 1
ATOM 4893 N N . ARG A 1 614 ? 0.392 14.235 -28.021 1.00 54.75 614 ARG A N 1
ATOM 4894 C CA . ARG A 1 614 ? 1.617 14.483 -27.237 1.00 54.75 614 ARG A CA 1
ATOM 4895 C C . ARG A 1 614 ? 1.477 14.289 -25.723 1.00 54.75 614 ARG A C 1
ATOM 4897 O O . ARG A 1 614 ? 2.204 14.914 -24.952 1.00 54.75 614 ARG A O 1
ATOM 4904 N N . ARG A 1 615 ? 0.633 13.358 -25.265 1.00 47.09 615 ARG A N 1
ATOM 4905 C CA . ARG A 1 615 ? 0.728 12.855 -23.874 1.00 47.09 615 ARG A CA 1
ATOM 4906 C C . ARG A 1 615 ? 1.910 11.899 -23.656 1.00 47.09 615 ARG A C 1
ATOM 4908 O O . ARG A 1 615 ? 2.095 11.384 -22.559 1.00 47.09 615 ARG A O 1
ATOM 4915 N N . VAL A 1 616 ? 2.729 11.717 -24.688 1.00 43.50 616 VAL A N 1
ATOM 4916 C CA . VAL A 1 616 ? 3.819 10.751 -24.799 1.00 43.50 616 VAL A CA 1
ATOM 4917 C C . VAL A 1 616 ? 5.096 11.476 -25.204 1.00 43.50 616 VAL A C 1
ATOM 4919 O O . VAL A 1 616 ? 5.042 12.506 -25.879 1.00 43.50 616 VAL A O 1
ATOM 4922 N N . ALA A 1 617 ? 6.246 10.949 -24.774 1.00 41.09 617 ALA A N 1
ATOM 4923 C CA . ALA A 1 617 ? 7.552 11.488 -25.124 1.00 41.09 617 ALA A CA 1
ATOM 4924 C C . ALA A 1 617 ? 7.732 11.512 -26.650 1.00 41.09 617 ALA A C 1
ATOM 4926 O O . ALA A 1 617 ? 7.995 10.497 -27.292 1.00 41.09 617 ALA A O 1
ATOM 4927 N N . VAL A 1 618 ? 7.582 12.698 -27.228 1.00 41.16 618 VAL A N 1
ATOM 4928 C CA . VAL A 1 618 ? 7.957 12.985 -28.608 1.00 41.16 618 VAL A CA 1
ATOM 4929 C C . VAL A 1 618 ? 9.480 12.963 -28.685 1.00 41.16 618 VAL A C 1
ATOM 4931 O O . VAL A 1 618 ? 10.143 13.432 -27.756 1.00 41.16 618 VAL A O 1
ATOM 4934 N N . CYS A 1 619 ? 10.061 12.458 -29.777 1.00 46.28 619 CYS A N 1
ATOM 4935 C CA . CYS A 1 619 ? 11.490 12.661 -29.987 1.00 46.28 619 CYS A CA 1
ATOM 4936 C C . CYS A 1 619 ? 11.775 14.174 -30.015 1.00 46.28 619 CYS A C 1
ATOM 4938 O O . CYS A 1 619 ? 11.293 14.851 -30.927 1.00 46.28 619 CYS A O 1
ATOM 4940 N N . PRO A 1 620 ? 12.570 14.724 -29.075 1.00 47.53 620 PRO A N 1
ATOM 4941 C CA . PRO A 1 620 ? 12.800 16.166 -28.997 1.00 47.53 620 PRO A CA 1
ATOM 4942 C C . PRO A 1 620 ? 13.554 16.715 -30.215 1.00 47.53 620 PRO A C 1
ATOM 4944 O O . PRO A 1 620 ? 13.599 17.924 -30.404 1.00 47.53 620 PRO A O 1
ATOM 4947 N N . GLN A 1 621 ? 14.157 15.842 -31.027 1.00 49.81 621 GLN A N 1
ATOM 4948 C CA . GLN A 1 621 ? 14.973 16.229 -32.176 1.00 49.81 621 GLN A CA 1
ATOM 4949 C C . GLN A 1 621 ? 14.187 16.288 -33.476 1.00 49.81 621 GLN A C 1
ATOM 4951 O O . GLN A 1 621 ? 14.305 17.258 -34.210 1.00 49.81 621 GLN A O 1
ATOM 4956 N N . CYS A 1 622 ? 13.374 15.269 -33.749 1.00 51.94 622 CYS A N 1
ATOM 4957 C CA . CYS A 1 622 ? 12.635 15.169 -35.005 1.00 51.94 622 CYS A CA 1
ATOM 4958 C C . CYS A 1 622 ? 11.132 15.467 -34.854 1.00 51.94 622 CYS A C 1
ATOM 4960 O O . CYS A 1 622 ? 10.424 15.537 -35.850 1.00 51.94 622 CYS A O 1
ATOM 4962 N N . ASN A 1 623 ? 10.636 15.691 -33.628 1.00 40.75 623 ASN A N 1
ATOM 4963 C CA . ASN A 1 623 ? 9.242 16.045 -33.321 1.00 40.75 623 ASN A CA 1
ATOM 4964 C C . ASN A 1 623 ? 8.188 15.034 -33.835 1.00 40.75 623 ASN A C 1
ATOM 4966 O O . ASN A 1 623 ? 7.002 15.351 -33.916 1.00 40.75 623 ASN A O 1
ATOM 4970 N N . VAL A 1 624 ? 8.623 13.816 -34.177 1.00 40.34 624 VAL A N 1
ATOM 4971 C CA . VAL A 1 624 ? 7.771 12.709 -34.626 1.00 40.34 624 VAL A CA 1
ATOM 4972 C C . VAL A 1 624 ? 7.346 11.869 -33.422 1.00 40.34 624 VAL A C 1
ATOM 4974 O O . VAL A 1 624 ? 8.155 11.533 -32.552 1.00 40.34 624 VAL A O 1
ATOM 4977 N N . THR A 1 625 ? 6.061 11.537 -33.381 1.00 40.38 625 THR A N 1
ATOM 4978 C CA . THR A 1 625 ? 5.394 10.712 -32.370 1.00 40.38 625 THR A CA 1
ATOM 4979 C C . THR A 1 625 ? 5.576 9.218 -32.671 1.00 40.38 625 THR A C 1
ATOM 4981 O O . THR A 1 625 ? 5.652 8.820 -33.828 1.00 40.38 625 THR A O 1
ATOM 4984 N N . GLY A 1 626 ? 5.754 8.376 -31.642 1.00 39.34 626 GLY A N 1
ATOM 4985 C CA . GLY A 1 626 ? 6.068 6.936 -31.803 1.00 39.34 626 GLY A CA 1
ATOM 4986 C C . GLY A 1 626 ? 7.489 6.633 -32.307 1.00 39.34 626 GLY A C 1
ATOM 4987 O O . GLY A 1 626 ? 7.926 5.486 -32.368 1.00 39.34 626 GLY A O 1
ATOM 4988 N N . HIS A 1 627 ? 8.249 7.671 -32.637 1.00 41.53 627 HIS A N 1
ATOM 4989 C CA . HIS A 1 627 ? 9.622 7.574 -33.081 1.00 41.53 627 HIS A CA 1
ATOM 4990 C C . HIS A 1 627 ? 10.563 7.812 -31.886 1.00 41.53 627 HIS A C 1
ATOM 4992 O O . HIS A 1 627 ? 10.604 8.904 -31.322 1.00 41.53 627 HIS A O 1
ATOM 4998 N N . SER A 1 628 ? 11.349 6.808 -31.487 1.00 46.12 628 SER A N 1
ATOM 4999 C CA . SER A 1 628 ? 12.315 6.966 -30.391 1.00 46.12 628 SER A CA 1
ATOM 5000 C C . SER A 1 628 ? 13.452 7.920 -30.786 1.00 46.12 628 SER A C 1
ATOM 5002 O O . SER A 1 628 ? 13.889 7.925 -31.936 1.00 46.12 628 SER A O 1
ATOM 5004 N N . LEU A 1 629 ? 14.006 8.685 -29.834 1.00 53.38 629 LEU A N 1
ATOM 5005 C CA . LEU A 1 629 ? 15.281 9.405 -30.031 1.00 53.38 629 LEU A CA 1
ATOM 5006 C C . LEU A 1 629 ? 16.339 8.482 -30.663 1.00 53.38 629 LEU A C 1
ATOM 5008 O O . LEU A 1 629 ? 17.054 8.882 -31.574 1.00 53.38 629 LEU A O 1
ATOM 5012 N N . ARG A 1 630 ? 16.322 7.207 -30.265 1.00 50.44 630 ARG A N 1
ATOM 5013 C CA . ARG A 1 630 ? 17.174 6.136 -30.776 1.00 50.44 630 ARG A CA 1
ATOM 5014 C C . ARG A 1 630 ? 16.991 5.840 -32.265 1.00 50.44 630 ARG A C 1
ATOM 5016 O O . ARG A 1 630 ? 17.970 5.529 -32.925 1.00 50.44 630 ARG A O 1
ATOM 5023 N N . ASN A 1 631 ? 15.784 5.920 -32.827 1.00 56.38 631 ASN A N 1
ATOM 5024 C CA . ASN A 1 631 ? 15.599 5.757 -34.273 1.00 56.38 631 ASN A CA 1
ATOM 5025 C C . ASN A 1 631 ? 16.216 6.940 -35.045 1.00 56.38 631 ASN A C 1
ATOM 5027 O O . ASN A 1 631 ? 16.828 6.711 -36.089 1.00 56.38 631 ASN A O 1
ATOM 5031 N N . CYS A 1 632 ? 16.165 8.161 -34.489 1.00 63.31 632 CYS A N 1
ATOM 5032 C CA . CYS A 1 632 ? 16.805 9.354 -35.068 1.00 63.31 632 CYS A CA 1
ATOM 5033 C C . CYS A 1 632 ? 18.330 9.212 -34.924 1.00 63.31 632 CYS A C 1
ATOM 5035 O O . CYS A 1 632 ? 19.047 9.407 -35.899 1.00 63.31 632 CYS A O 1
ATOM 5037 N N . GLU A 1 633 ? 18.825 8.716 -33.785 1.00 65.50 633 GLU A N 1
ATOM 5038 C CA . GLU A 1 633 ? 20.239 8.369 -33.584 1.00 65.50 633 GLU A CA 1
ATOM 5039 C C . GLU A 1 633 ? 20.732 7.245 -34.499 1.00 65.50 633 GLU A C 1
ATOM 5041 O O . GLU A 1 633 ? 21.802 7.369 -35.081 1.00 65.50 633 GLU A O 1
ATOM 5046 N N . ARG A 1 634 ? 19.967 6.164 -34.693 1.00 62.62 634 ARG A N 1
ATOM 5047 C CA . ARG A 1 634 ? 20.320 5.077 -35.620 1.00 62.62 634 ARG A CA 1
ATOM 5048 C C . ARG A 1 634 ? 20.345 5.576 -37.060 1.00 62.62 634 ARG A C 1
ATOM 5050 O O . ARG A 1 634 ? 21.247 5.202 -37.807 1.00 62.62 634 ARG A O 1
ATOM 5057 N N . ARG A 1 635 ? 19.366 6.391 -37.468 1.00 69.06 635 ARG A N 1
ATOM 5058 C CA . ARG A 1 635 ? 19.327 6.980 -38.812 1.00 69.06 635 ARG A CA 1
ATOM 5059 C C . ARG A 1 635 ? 20.516 7.907 -39.028 1.00 69.06 635 ARG A C 1
ATOM 5061 O O . ARG A 1 635 ? 21.255 7.717 -39.989 1.00 69.06 635 ARG A O 1
ATOM 5068 N N . ALA A 1 636 ? 20.754 8.818 -38.090 1.00 75.81 636 ALA A N 1
ATOM 5069 C CA . ALA A 1 636 ? 21.905 9.704 -38.094 1.00 75.81 636 ALA A CA 1
ATOM 5070 C C . ALA A 1 636 ? 23.227 8.929 -38.116 1.00 75.81 636 ALA A C 1
ATOM 5072 O O . ALA A 1 636 ? 24.104 9.224 -38.916 1.00 75.81 636 ALA A O 1
ATOM 5073 N N . TYR A 1 637 ? 23.367 7.888 -37.295 1.00 73.31 637 TYR A N 1
ATOM 5074 C CA . TYR A 1 637 ? 24.545 7.027 -37.282 1.00 73.31 637 TYR A CA 1
ATOM 5075 C C . TYR A 1 637 ? 24.750 6.306 -38.614 1.00 73.31 637 TYR A C 1
ATOM 5077 O O . TYR A 1 637 ? 25.878 6.246 -39.095 1.00 73.31 637 TYR A O 1
ATOM 5085 N N . ARG A 1 638 ? 23.691 5.763 -39.231 1.00 77.62 638 ARG A N 1
ATOM 5086 C CA . ARG A 1 638 ? 23.775 5.149 -40.567 1.00 77.62 638 ARG A CA 1
ATOM 5087 C C . ARG A 1 638 ? 24.230 6.168 -41.606 1.00 77.62 638 ARG A C 1
ATOM 5089 O O . ARG A 1 638 ? 25.087 5.835 -42.419 1.00 77.62 638 ARG A O 1
ATOM 5096 N N . ALA A 1 639 ? 23.706 7.391 -41.547 1.00 82.06 639 ALA A N 1
ATOM 5097 C CA . ALA A 1 639 ? 24.129 8.483 -42.415 1.00 82.06 639 ALA A CA 1
ATOM 5098 C C . ALA A 1 639 ? 25.620 8.809 -42.220 1.00 82.06 639 ALA A C 1
ATOM 5100 O O . ALA A 1 639 ? 26.371 8.827 -43.188 1.00 82.06 639 ALA A O 1
ATOM 5101 N N . LEU A 1 640 ? 26.079 8.947 -40.970 1.00 83.88 640 LEU A N 1
ATOM 5102 C CA . LEU A 1 640 ? 27.498 9.150 -40.647 1.00 83.88 640 LEU A CA 1
ATOM 5103 C C . LEU A 1 640 ? 28.383 7.977 -41.090 1.00 83.88 640 LEU A C 1
ATOM 5105 O O . LEU A 1 640 ? 29.466 8.188 -41.628 1.00 83.88 640 LEU A O 1
ATOM 5109 N N . SER A 1 641 ? 27.920 6.743 -40.892 1.00 81.50 641 SER A N 1
ATOM 5110 C CA . SER A 1 641 ? 28.674 5.526 -41.211 1.00 81.50 641 SER A CA 1
ATOM 5111 C C . SER A 1 641 ? 28.879 5.352 -42.710 1.00 81.50 641 SER A C 1
ATOM 5113 O O . SER A 1 641 ? 29.943 4.891 -43.116 1.00 81.50 641 SER A O 1
ATOM 5115 N N . ARG A 1 642 ? 27.904 5.758 -43.538 1.00 82.88 642 ARG A N 1
ATOM 5116 C CA . ARG A 1 642 ? 28.066 5.815 -45.004 1.00 82.88 642 ARG A CA 1
ATOM 5117 C C . ARG A 1 642 ? 29.241 6.710 -45.411 1.00 82.88 642 ARG A C 1
ATOM 5119 O O . ARG A 1 642 ? 29.924 6.410 -46.379 1.00 82.88 642 ARG A O 1
ATOM 5126 N N . GLU A 1 643 ? 29.523 7.732 -44.610 1.00 85.62 643 GLU A N 1
ATOM 5127 C CA . GLU A 1 643 ? 30.605 8.702 -44.807 1.00 85.62 643 GLU A CA 1
ATOM 5128 C C . GLU A 1 643 ? 31.863 8.386 -43.986 1.00 85.62 643 GLU A C 1
ATOM 5130 O O . GLU A 1 643 ? 32.764 9.216 -43.869 1.00 85.62 643 GLU A O 1
ATOM 5135 N N . SER A 1 644 ? 31.941 7.189 -43.391 1.00 84.00 644 SER A N 1
ATOM 5136 C CA . SER A 1 644 ? 33.034 6.780 -42.494 1.00 84.00 644 SER A CA 1
ATOM 5137 C C . SER A 1 644 ? 33.268 7.735 -41.310 1.00 84.00 644 SER A C 1
ATOM 5139 O O . SER A 1 644 ? 34.350 7.755 -40.721 1.00 84.00 644 SER A O 1
ATOM 5141 N N . LEU A 1 645 ? 32.257 8.520 -40.931 1.00 83.69 645 LEU A N 1
ATOM 5142 C CA . LEU A 1 645 ? 32.292 9.400 -39.770 1.00 83.69 645 LEU A CA 1
ATOM 5143 C C . LEU A 1 645 ? 31.774 8.657 -38.539 1.00 83.69 645 LEU A C 1
ATOM 5145 O O . LEU A 1 645 ? 30.766 7.950 -38.592 1.00 83.69 645 LEU A O 1
ATOM 5149 N N . ARG A 1 646 ? 32.436 8.851 -37.393 1.00 83.06 646 ARG A N 1
ATOM 5150 C CA . ARG A 1 646 ? 31.954 8.338 -36.104 1.00 83.06 646 ARG A CA 1
ATOM 5151 C C . ARG A 1 646 ? 31.291 9.461 -35.305 1.00 83.06 646 ARG A C 1
ATOM 5153 O O . ARG A 1 646 ? 31.784 10.590 -35.326 1.00 83.06 646 ARG A O 1
ATOM 5160 N N . PRO A 1 647 ? 30.229 9.177 -34.529 1.00 82.06 647 PRO A N 1
ATOM 5161 C CA . PRO A 1 647 ? 29.553 10.195 -33.723 1.00 82.06 647 PRO A CA 1
ATOM 5162 C C . PRO A 1 647 ? 30.484 10.955 -32.779 1.00 82.06 647 PRO A C 1
ATOM 5164 O O . PRO A 1 647 ? 30.340 12.161 -32.608 1.00 82.06 647 PRO A O 1
ATOM 5167 N N . ILE A 1 648 ? 31.458 10.274 -32.167 1.00 83.50 648 ILE A N 1
ATOM 5168 C CA . ILE A 1 648 ? 32.398 10.923 -31.247 1.00 83.50 648 ILE A CA 1
ATOM 5169 C C . ILE A 1 648 ? 33.304 11.932 -31.956 1.00 83.50 648 ILE A C 1
ATOM 5171 O O . ILE A 1 648 ? 33.559 13.001 -31.407 1.00 83.50 648 ILE A O 1
ATOM 5175 N N . ASP A 1 649 ? 33.698 11.645 -33.198 1.00 84.81 649 ASP A N 1
ATOM 5176 C CA . ASP A 1 649 ? 34.516 12.550 -34.004 1.00 84.81 649 ASP A CA 1
ATOM 5177 C C . ASP A 1 649 ? 33.721 13.792 -34.391 1.00 84.81 649 ASP A C 1
ATOM 5179 O O . ASP A 1 649 ? 34.259 14.892 -34.356 1.00 84.81 649 ASP A O 1
ATOM 5183 N N . VAL A 1 650 ? 32.430 13.630 -34.693 1.00 85.31 650 VAL A N 1
ATOM 5184 C CA . VAL A 1 650 ? 31.507 14.745 -34.950 1.00 85.31 650 VAL A CA 1
ATOM 5185 C C . VAL A 1 650 ? 31.283 15.584 -33.688 1.00 85.31 650 VAL A C 1
ATOM 5187 O O . VAL A 1 650 ? 31.198 16.807 -33.765 1.00 85.31 650 VAL A O 1
ATOM 5190 N N . ARG A 1 651 ? 31.208 14.953 -32.512 1.00 85.44 651 ARG A N 1
ATOM 5191 C CA . ARG A 1 651 ? 31.022 15.654 -31.229 1.00 85.44 651 ARG A CA 1
ATOM 5192 C C . ARG A 1 651 ? 32.268 16.411 -30.773 1.00 85.44 651 ARG A C 1
ATOM 5194 O O . ARG A 1 651 ? 32.127 17.424 -30.090 1.00 85.44 651 ARG A O 1
ATOM 5201 N N . LEU A 1 652 ? 33.456 15.901 -31.099 1.00 85.81 652 LEU A N 1
ATOM 5202 C CA . LEU A 1 652 ? 34.745 16.562 -30.868 1.00 85.81 652 LEU A CA 1
ATOM 5203 C C . LEU A 1 652 ? 35.013 17.655 -31.910 1.00 85.81 652 LEU A C 1
ATOM 5205 O O . LEU A 1 652 ? 35.572 18.699 -31.575 1.00 85.81 652 LEU A O 1
ATOM 5209 N N . ASP A 1 653 ? 34.612 17.414 -33.158 1.00 86.44 653 ASP A N 1
ATOM 5210 C CA . ASP A 1 653 ? 34.804 18.309 -34.292 1.00 86.44 653 ASP A CA 1
ATOM 5211 C C . ASP A 1 653 ? 33.586 18.296 -35.245 1.00 86.44 653 ASP A C 1
ATOM 5213 O O . ASP A 1 653 ? 33.542 17.540 -36.226 1.00 86.44 653 ASP A O 1
ATOM 5217 N N . PRO A 1 654 ? 32.593 19.175 -35.015 1.00 84.31 654 PRO A N 1
ATOM 5218 C CA . PRO A 1 654 ? 31.402 19.245 -35.858 1.00 84.31 654 PRO A CA 1
ATOM 5219 C C . PRO A 1 654 ? 31.700 19.767 -37.272 1.00 84.31 654 PRO A C 1
ATOM 5221 O O . PRO A 1 654 ? 30.850 19.643 -38.160 1.00 84.31 654 PRO A O 1
ATOM 5224 N N . HIS A 1 655 ? 32.884 20.345 -37.525 1.00 87.06 655 HIS A N 1
ATOM 5225 C CA . HIS A 1 655 ? 33.239 20.832 -38.858 1.00 87.06 655 HIS A CA 1
ATOM 5226 C C . HIS A 1 655 ? 33.380 19.695 -39.870 1.00 87.06 655 HIS A C 1
ATOM 5228 O O . HIS A 1 655 ? 33.016 19.894 -41.029 1.00 87.06 655 HIS A O 1
ATOM 5234 N N . LYS A 1 656 ? 33.808 18.500 -39.440 1.00 86.19 656 LYS A N 1
ATOM 5235 C CA . LYS A 1 656 ? 33.896 17.312 -40.307 1.00 86.19 656 LYS A CA 1
ATOM 5236 C C . LYS A 1 656 ? 32.552 16.975 -40.950 1.00 86.19 656 LYS A C 1
ATOM 5238 O O . LYS A 1 656 ? 32.468 16.788 -42.162 1.00 86.19 656 LYS A O 1
ATOM 5243 N N . LEU A 1 657 ? 31.486 16.968 -40.148 1.00 86.00 657 LEU A N 1
ATOM 5244 C CA . LEU A 1 657 ? 30.139 16.697 -40.642 1.00 86.00 657 LEU A CA 1
ATOM 5245 C C . LEU A 1 657 ? 29.613 17.837 -41.515 1.00 86.00 657 LEU A C 1
ATOM 5247 O O . LEU A 1 657 ? 29.069 17.579 -42.580 1.00 86.00 657 LEU A O 1
ATOM 5251 N N . ARG A 1 658 ? 29.839 19.101 -41.134 1.00 88.38 658 ARG A N 1
ATOM 5252 C CA . ARG A 1 658 ? 29.449 20.254 -41.971 1.00 88.38 658 ARG A CA 1
ATOM 5253 C C . ARG A 1 658 ? 30.109 20.217 -43.348 1.00 88.38 658 ARG A C 1
ATOM 5255 O O . ARG A 1 658 ? 29.470 20.546 -44.343 1.00 88.38 658 ARG A O 1
ATOM 5262 N N . GLN A 1 659 ? 31.385 19.840 -43.412 1.00 87.44 659 GLN A N 1
ATOM 5263 C CA . GLN A 1 659 ? 32.107 19.704 -44.673 1.00 87.44 659 GLN A CA 1
ATOM 5264 C C . GLN A 1 659 ? 31.546 18.557 -45.518 1.00 87.44 659 GLN A C 1
ATOM 5266 O O . GLN A 1 659 ? 31.441 18.704 -46.731 1.00 87.44 659 GLN A O 1
ATOM 5271 N N . CYS A 1 660 ? 31.172 17.446 -44.884 1.00 87.75 660 CYS A N 1
ATOM 5272 C CA . CYS A 1 660 ? 30.535 16.310 -45.538 1.00 87.75 660 CYS A CA 1
ATOM 5273 C C . CYS A 1 660 ? 29.145 16.671 -46.096 1.00 87.75 660 CYS A C 1
ATOM 5275 O O . CYS A 1 660 ? 28.910 16.477 -47.282 1.00 87.75 660 CYS A O 1
ATOM 5277 N N . VAL A 1 661 ? 28.274 17.309 -45.303 1.00 86.75 661 VAL A N 1
ATOM 5278 C CA . VAL A 1 661 ? 26.937 17.774 -45.734 1.00 86.75 661 VAL A CA 1
ATOM 5279 C C . VAL A 1 661 ? 27.019 18.663 -46.981 1.00 86.75 661 VAL A C 1
ATOM 5281 O O . VAL A 1 661 ? 26.219 18.511 -47.898 1.00 86.75 661 VAL A O 1
ATOM 5284 N N . ARG A 1 662 ? 28.014 19.561 -47.054 1.00 88.31 662 ARG A N 1
ATOM 5285 C CA . ARG A 1 662 ? 28.230 20.455 -48.211 1.00 88.31 662 ARG A CA 1
ATOM 5286 C C . ARG A 1 662 ? 28.579 19.733 -49.517 1.00 88.31 662 ARG A C 1
ATOM 5288 O O . ARG A 1 662 ? 28.576 20.380 -50.558 1.00 88.31 662 ARG A O 1
ATOM 5295 N N . ARG A 1 663 ? 28.926 18.442 -49.476 1.00 88.75 663 ARG A N 1
ATOM 5296 C CA . ARG A 1 663 ? 29.204 17.635 -50.678 1.00 88.75 663 ARG A CA 1
ATOM 5297 C C . ARG A 1 663 ? 27.932 17.127 -51.355 1.00 88.75 663 ARG A C 1
ATOM 5299 O O . ARG A 1 663 ? 28.016 16.682 -52.491 1.00 88.75 663 ARG A O 1
ATOM 5306 N N . TYR A 1 664 ? 26.796 17.195 -50.665 1.00 87.00 664 TYR A N 1
ATOM 5307 C CA . TYR A 1 664 ? 25.514 16.679 -51.128 1.00 87.00 664 TYR A CA 1
ATOM 5308 C C . TYR A 1 664 ? 24.583 17.815 -51.544 1.00 87.00 664 TYR A C 1
ATOM 5310 O O . TYR A 1 664 ? 24.525 18.846 -50.864 1.00 87.00 664 TYR A O 1
ATOM 5318 N N . ALA A 1 665 ? 23.851 17.623 -52.641 1.00 82.94 665 ALA A N 1
ATOM 5319 C CA . ALA A 1 665 ? 22.840 18.572 -53.096 1.00 82.94 665 ALA A CA 1
ATOM 5320 C C . ALA A 1 665 ? 21.610 18.521 -52.177 1.00 82.94 665 ALA A C 1
ATOM 5322 O O . ALA A 1 665 ? 21.341 17.500 -51.550 1.00 82.94 665 ALA A O 1
ATOM 5323 N N . SER A 1 666 ? 20.823 19.598 -52.110 1.00 81.75 666 SER A N 1
ATOM 5324 C CA . SER A 1 666 ? 19.633 19.654 -51.240 1.00 81.75 666 SER A CA 1
ATOM 5325 C C . SER A 1 666 ? 18.557 18.617 -51.584 1.00 81.75 666 SER A C 1
ATOM 5327 O O . SER A 1 666 ? 17.720 18.310 -50.741 1.00 81.75 666 SER A O 1
ATOM 5329 N N . GLU A 1 667 ? 18.573 18.094 -52.811 1.00 80.50 667 GLU A N 1
ATOM 5330 C CA . GLU A 1 667 ? 17.644 17.071 -53.305 1.00 80.50 667 GLU A CA 1
ATOM 5331 C C . GLU A 1 667 ? 18.077 15.641 -52.936 1.00 80.50 667 GLU A C 1
ATOM 5333 O O . GLU A 1 667 ? 17.261 14.720 -52.985 1.00 80.50 667 GLU A O 1
ATOM 5338 N N . ASP A 1 668 ? 19.336 15.437 -52.529 1.00 82.31 668 ASP A N 1
ATOM 5339 C CA . ASP A 1 668 ? 19.827 14.117 -52.147 1.00 82.31 668 ASP A CA 1
ATOM 5340 C C . ASP A 1 668 ? 19.155 13.651 -50.853 1.00 82.31 668 ASP A C 1
ATOM 5342 O O . ASP A 1 668 ? 19.225 14.311 -49.814 1.00 82.31 668 ASP A O 1
ATOM 5346 N N . ALA A 1 669 ? 18.592 12.441 -50.864 1.00 77.31 669 ALA A N 1
ATOM 5347 C CA . ALA A 1 669 ? 18.018 11.839 -49.659 1.00 77.31 669 ALA A CA 1
ATOM 5348 C C . ALA A 1 669 ? 19.036 11.785 -48.500 1.00 77.31 669 ALA A C 1
ATOM 5350 O O . ALA A 1 669 ? 18.674 11.983 -47.341 1.00 77.31 669 ALA A O 1
ATOM 5351 N N . LEU A 1 670 ? 20.322 11.575 -48.813 1.00 82.94 670 LEU A N 1
ATOM 5352 C CA . LEU A 1 670 ? 21.406 11.563 -47.830 1.00 82.94 670 LEU A CA 1
ATOM 5353 C C . LEU A 1 670 ? 21.714 12.958 -47.262 1.00 82.94 670 LEU A C 1
ATOM 5355 O O . LEU A 1 670 ? 22.132 13.045 -46.110 1.00 82.94 670 LEU A O 1
ATOM 5359 N N . HIS A 1 671 ? 21.471 14.041 -48.010 1.00 83.56 671 HIS A N 1
ATOM 5360 C CA . HIS A 1 671 ? 21.634 15.408 -47.506 1.00 83.56 671 HIS A CA 1
ATOM 5361 C C . HIS A 1 671 ? 20.713 15.655 -46.310 1.00 83.56 671 HIS A C 1
ATOM 5363 O O . HIS A 1 671 ? 21.179 16.092 -45.258 1.00 83.56 671 HIS A O 1
ATOM 5369 N N . GLY A 1 672 ? 19.432 15.290 -46.438 1.00 79.50 672 GLY A N 1
ATOM 5370 C CA . GLY A 1 672 ? 18.472 15.347 -45.333 1.00 79.50 672 GLY A CA 1
ATOM 5371 C C . GLY A 1 672 ? 18.908 14.496 -44.136 1.00 79.50 672 GLY A C 1
ATOM 5372 O O . GLY A 1 672 ? 18.915 14.976 -43.007 1.00 79.50 672 GLY A O 1
ATOM 5373 N N . GLU A 1 673 ? 19.375 13.265 -44.373 1.00 81.56 673 GLU A N 1
ATOM 5374 C CA . GLU A 1 673 ? 19.829 12.370 -43.294 1.00 81.56 673 GLU A CA 1
ATOM 5375 C C . GLU A 1 673 ? 21.096 12.869 -42.571 1.00 81.56 673 GLU A C 1
ATOM 5377 O O . GLU A 1 673 ? 21.238 12.678 -41.360 1.00 81.56 673 GLU A O 1
ATOM 5382 N N . LEU A 1 674 ? 22.026 13.513 -43.283 1.00 85.81 674 LEU A N 1
ATOM 5383 C CA . LEU A 1 674 ? 23.227 14.109 -42.690 1.00 85.81 674 LEU A CA 1
ATOM 5384 C C . LEU A 1 674 ? 22.922 15.426 -41.963 1.00 85.81 674 LEU A C 1
ATOM 5386 O O . LEU A 1 674 ? 23.568 15.714 -40.953 1.00 85.81 674 LEU A O 1
ATOM 5390 N N . LEU A 1 675 ? 21.945 16.209 -42.433 1.00 82.56 675 LEU A N 1
ATOM 5391 C CA . LEU A 1 675 ? 21.426 17.369 -41.701 1.00 82.56 675 LEU A CA 1
ATOM 5392 C C . LEU A 1 675 ? 20.784 16.938 -40.378 1.00 82.56 675 LEU A C 1
ATOM 5394 O O . LEU A 1 675 ? 21.132 17.497 -39.338 1.00 82.56 675 LEU A O 1
ATOM 5398 N N . ASP A 1 676 ? 19.957 15.890 -40.395 1.00 79.19 676 ASP A N 1
ATOM 5399 C CA . ASP A 1 676 ? 19.384 15.298 -39.181 1.00 79.19 676 ASP A CA 1
ATOM 5400 C C . ASP A 1 676 ? 20.495 14.854 -38.210 1.00 79.19 676 ASP A C 1
ATOM 5402 O O . ASP A 1 676 ? 20.454 15.138 -37.009 1.00 79.19 676 ASP A O 1
ATOM 5406 N N . ALA A 1 677 ? 21.548 14.206 -38.729 1.00 81.75 677 ALA A N 1
ATOM 5407 C CA . ALA A 1 677 ? 22.709 13.811 -37.932 1.00 81.75 677 ALA A CA 1
ATOM 5408 C C . ALA A 1 677 ? 23.478 15.008 -37.351 1.00 81.75 677 ALA A C 1
ATOM 5410 O O . ALA A 1 677 ? 24.001 14.933 -36.234 1.00 81.75 677 ALA A O 1
ATOM 5411 N N . MET A 1 678 ? 23.555 16.111 -38.096 1.00 82.06 678 MET A N 1
ATOM 5412 C CA . MET A 1 678 ? 24.219 17.342 -37.676 1.00 82.06 678 MET A CA 1
ATOM 5413 C C . MET A 1 678 ? 23.443 18.059 -36.579 1.00 82.06 678 MET A C 1
ATOM 5415 O O . MET A 1 678 ? 24.056 18.587 -35.649 1.00 82.06 678 MET A O 1
ATOM 5419 N N . ASP A 1 679 ? 22.120 18.047 -36.648 1.00 78.19 679 ASP A N 1
ATOM 5420 C CA . ASP A 1 679 ? 21.271 18.623 -35.612 1.00 78.19 679 ASP A CA 1
ATOM 5421 C C . ASP A 1 679 ? 21.307 17.798 -34.324 1.00 78.19 679 ASP A C 1
ATOM 5423 O O . ASP A 1 679 ? 21.321 18.368 -33.231 1.00 78.19 679 ASP A O 1
ATOM 5427 N N . LEU A 1 680 ? 21.434 16.475 -34.443 1.00 75.94 680 LEU A N 1
ATOM 5428 C CA . LEU A 1 680 ? 21.593 15.570 -33.309 1.00 75.94 680 LEU A CA 1
ATOM 5429 C C . LEU A 1 680 ? 22.979 15.686 -32.645 1.00 75.94 680 LEU A C 1
ATOM 5431 O O . LEU A 1 680 ? 23.050 16.006 -31.460 1.00 75.94 680 LEU A O 1
ATOM 5435 N N . TYR A 1 681 ? 24.075 15.445 -33.374 1.00 78.44 681 TYR A N 1
ATOM 5436 C CA . TYR A 1 681 ? 25.420 15.343 -32.781 1.00 78.44 681 TYR A CA 1
ATOM 5437 C C . TYR A 1 681 ? 26.211 16.657 -32.776 1.00 78.44 681 TYR A C 1
ATOM 5439 O O . TYR A 1 681 ? 27.148 16.814 -31.991 1.00 78.44 681 TYR A O 1
ATOM 5447 N N . GLY A 1 682 ? 25.869 17.591 -33.664 1.00 71.50 682 GLY A N 1
ATOM 5448 C CA . GLY A 1 682 ? 26.645 18.803 -33.932 1.00 71.50 682 GLY A CA 1
ATOM 5449 C C . GLY A 1 682 ? 26.171 20.060 -33.199 1.00 71.50 682 GLY A C 1
ATOM 5450 O O . GLY A 1 682 ? 26.730 21.134 -33.445 1.00 71.50 682 GLY A O 1
ATOM 5451 N N . ARG A 1 683 ? 25.157 19.972 -32.323 1.00 71.06 683 ARG A N 1
ATOM 5452 C CA . ARG A 1 683 ? 24.589 21.120 -31.590 1.00 71.06 683 ARG A CA 1
ATOM 5453 C C . ARG A 1 683 ? 24.420 20.853 -30.085 1.00 71.06 683 ARG A C 1
ATOM 5455 O O . ARG A 1 683 ? 24.233 19.727 -29.633 1.00 71.06 683 ARG A O 1
ATOM 5462 N N . GLY A 1 684 ? 24.439 21.932 -29.297 1.00 67.25 684 GLY A N 1
ATOM 5463 C CA . GLY A 1 684 ? 24.003 21.940 -27.894 1.00 67.25 684 GLY A CA 1
ATOM 5464 C C . GLY A 1 684 ? 24.863 21.117 -26.924 1.00 67.25 684 GLY A C 1
ATOM 5465 O O . GLY A 1 684 ? 26.081 21.025 -27.061 1.00 67.25 684 GLY A O 1
ATOM 5466 N N . ALA A 1 685 ? 24.213 20.528 -25.910 1.00 62.78 685 ALA A N 1
ATOM 5467 C CA . ALA A 1 685 ? 24.861 19.817 -24.800 1.00 62.78 685 ALA A CA 1
ATOM 5468 C C . ALA A 1 685 ? 25.626 18.542 -25.213 1.00 62.78 685 ALA A C 1
ATOM 5470 O O . ALA A 1 685 ? 26.409 18.012 -24.419 1.00 62.78 685 ALA A O 1
ATOM 5471 N N . GLN A 1 686 ? 25.423 18.045 -26.438 1.00 68.44 686 GLN A N 1
ATOM 5472 C CA . GLN A 1 686 ? 26.118 16.859 -26.939 1.00 68.44 686 GLN A CA 1
ATOM 5473 C C . GLN A 1 686 ? 27.567 17.137 -27.354 1.00 68.44 686 GLN A C 1
ATOM 5475 O O . GLN A 1 686 ? 28.394 16.217 -27.281 1.00 68.44 686 GLN A O 1
ATOM 5480 N N . LEU A 1 687 ? 27.883 18.382 -27.730 1.00 79.81 687 LEU A N 1
ATOM 5481 C CA . LEU A 1 687 ? 29.228 18.786 -28.126 1.00 79.81 687 LEU A CA 1
ATOM 5482 C C . LEU A 1 687 ? 30.213 18.626 -26.967 1.00 79.81 687 LEU A C 1
ATOM 5484 O O . LEU A 1 687 ? 29.921 18.940 -25.803 1.00 79.81 687 LEU A O 1
ATOM 5488 N N . LEU A 1 688 ? 31.392 18.122 -27.311 1.00 84.56 688 LEU A N 1
ATOM 5489 C CA . LEU A 1 688 ? 32.525 18.029 -26.409 1.00 84.56 688 LEU A CA 1
ATOM 5490 C C . LEU A 1 688 ? 33.414 19.270 -26.584 1.00 84.56 688 LEU A C 1
ATOM 5492 O O . LEU A 1 688 ? 33.474 19.835 -27.675 1.00 84.56 688 LEU A O 1
ATOM 5496 N N . PRO A 1 689 ? 34.099 19.727 -25.522 1.00 86.19 689 PRO A N 1
ATOM 5497 C CA . PRO A 1 689 ? 35.058 20.818 -25.630 1.00 86.19 689 PRO A CA 1
ATOM 5498 C C . PRO A 1 689 ? 36.099 20.558 -26.725 1.00 86.19 689 PRO A C 1
ATOM 5500 O O . PRO A 1 689 ? 36.724 19.499 -26.754 1.00 86.19 689 PRO A O 1
ATOM 5503 N N . THR A 1 690 ? 36.361 21.557 -27.569 1.00 85.38 690 THR A N 1
ATOM 5504 C CA . THR A 1 690 ? 37.401 21.490 -28.615 1.00 85.38 690 THR A CA 1
ATOM 5505 C C . THR A 1 690 ? 38.797 21.240 -28.034 1.00 85.38 690 THR A C 1
ATOM 5507 O O . THR A 1 690 ? 39.643 20.613 -28.670 1.00 85.38 690 THR A O 1
ATOM 5510 N N . ALA A 1 691 ? 39.018 21.656 -26.781 1.00 88.75 691 ALA A N 1
ATOM 5511 C CA . ALA A 1 691 ? 40.230 21.373 -26.020 1.00 88.75 691 ALA A CA 1
ATOM 5512 C C . ALA A 1 691 ? 40.507 19.867 -25.854 1.00 88.75 691 ALA A C 1
ATOM 5514 O O . ALA A 1 691 ? 41.670 19.488 -25.749 1.00 88.75 691 ALA A O 1
ATOM 5515 N N . PHE A 1 692 ? 39.477 19.010 -25.862 1.00 92.75 692 PHE A N 1
ATOM 5516 C CA . PHE A 1 692 ? 39.655 17.558 -25.766 1.00 92.75 692 PHE A CA 1
ATOM 5517 C C . PHE A 1 692 ? 40.312 17.004 -27.028 1.00 92.75 692 PHE A C 1
ATOM 5519 O O . PHE A 1 692 ? 41.266 16.244 -26.924 1.00 92.75 692 PHE A O 1
ATOM 5526 N N . MET A 1 693 ? 39.863 17.436 -28.212 1.00 90.00 693 MET A N 1
ATOM 5527 C CA . MET A 1 693 ? 40.466 17.016 -29.480 1.00 90.00 693 MET A CA 1
ATOM 5528 C C . MET A 1 693 ? 41.919 17.476 -29.585 1.00 90.00 693 MET A C 1
ATOM 5530 O O . MET A 1 693 ? 42.768 16.711 -30.032 1.00 90.00 693 MET A O 1
ATOM 5534 N N . LYS A 1 694 ? 42.214 18.711 -29.152 1.00 90.56 694 LYS A N 1
ATOM 5535 C CA . LYS A 1 694 ? 43.597 19.194 -29.095 1.00 90.56 694 LYS A CA 1
ATOM 5536 C C . LYS A 1 694 ? 44.435 18.313 -28.165 1.00 90.56 694 LYS A C 1
ATOM 5538 O O . LYS A 1 694 ? 45.473 17.833 -28.579 1.00 90.56 694 LYS A O 1
ATOM 5543 N N . ALA A 1 695 ? 43.953 18.034 -26.956 1.00 91.38 695 ALA A N 1
ATOM 5544 C CA . ALA A 1 695 ? 44.684 17.207 -26.000 1.00 91.38 695 ALA A CA 1
ATOM 5545 C C . ALA A 1 695 ? 44.936 15.769 -26.491 1.00 91.38 695 ALA A C 1
ATOM 5547 O O . ALA A 1 695 ? 46.004 15.235 -26.223 1.00 91.38 695 ALA A O 1
ATOM 5548 N N . ILE A 1 696 ? 43.986 15.169 -27.220 1.00 93.00 696 ILE A N 1
ATOM 5549 C CA . ILE A 1 696 ? 44.164 13.853 -27.856 1.00 93.00 696 ILE A CA 1
ATOM 5550 C C . ILE A 1 696 ? 45.313 13.902 -28.868 1.00 93.00 696 ILE A C 1
ATOM 5552 O O . ILE A 1 696 ? 46.239 13.111 -28.754 1.00 93.00 696 ILE A O 1
ATOM 5556 N N . ARG A 1 697 ? 45.296 14.869 -29.798 1.00 92.81 697 ARG A N 1
ATOM 5557 C CA . ARG A 1 697 ? 46.341 15.000 -30.830 1.00 92.81 697 ARG A CA 1
ATOM 5558 C C . ARG A 1 697 ? 47.726 15.194 -30.228 1.00 92.81 697 ARG A C 1
ATOM 5560 O O . ARG A 1 697 ? 48.643 14.497 -30.611 1.00 92.81 697 ARG A O 1
ATOM 5567 N N . GLU A 1 698 ? 47.852 16.091 -29.256 1.00 92.44 698 GLU A N 1
ATOM 5568 C CA . GLU A 1 698 ? 49.152 16.423 -28.659 1.00 92.44 698 GLU A CA 1
ATOM 5569 C C . GLU A 1 698 ? 49.746 15.227 -27.886 1.00 92.44 698 GLU A C 1
ATOM 5571 O O . GLU A 1 698 ? 50.956 15.027 -27.892 1.00 92.44 698 GLU A O 1
ATOM 5576 N N . MET A 1 699 ? 48.910 14.394 -27.246 1.00 92.44 699 MET A N 1
ATOM 5577 C CA . MET A 1 699 ? 49.378 13.160 -26.592 1.00 92.44 699 MET A CA 1
ATOM 5578 C C . MET A 1 699 ? 49.722 12.057 -27.601 1.00 92.44 699 MET A C 1
ATOM 5580 O O . MET A 1 699 ? 50.741 11.387 -27.426 1.00 92.44 699 MET A O 1
ATOM 5584 N N . ASP A 1 700 ? 48.911 11.897 -28.652 1.00 90.94 700 ASP A N 1
ATOM 5585 C CA . ASP A 1 700 ? 49.169 10.954 -29.747 1.00 90.94 700 ASP A CA 1
ATOM 5586 C C . ASP A 1 700 ? 50.471 11.310 -30.491 1.00 90.94 700 ASP A C 1
ATOM 5588 O O . ASP A 1 700 ? 51.303 10.433 -30.731 1.00 90.94 700 ASP A O 1
ATOM 5592 N N . ASP A 1 701 ? 50.688 12.597 -30.792 1.00 89.94 701 ASP A N 1
ATOM 5593 C CA . ASP A 1 701 ? 51.898 13.124 -31.438 1.00 89.94 701 ASP A CA 1
ATOM 5594 C C . ASP A 1 701 ? 53.138 12.874 -30.566 1.00 89.94 701 ASP A C 1
ATOM 5596 O O . ASP A 1 701 ? 54.178 12.440 -31.064 1.00 89.94 701 ASP A O 1
ATOM 5600 N N . ALA A 1 702 ? 53.004 13.045 -29.248 1.00 88.25 702 ALA A N 1
ATOM 5601 C CA . ALA A 1 702 ? 54.044 12.733 -28.269 1.00 88.25 702 ALA A CA 1
ATOM 5602 C C . ALA A 1 702 ? 54.222 11.223 -27.994 1.00 88.25 702 ALA A C 1
ATOM 5604 O O . ALA A 1 702 ? 55.083 10.836 -27.194 1.00 88.25 702 ALA A O 1
ATOM 5605 N N . ARG A 1 703 ? 53.405 10.367 -28.629 1.00 90.06 703 ARG A N 1
ATOM 5606 C CA . ARG A 1 703 ? 53.341 8.904 -28.450 1.00 90.06 703 ARG A CA 1
ATOM 5607 C C . ARG A 1 703 ? 53.117 8.450 -27.007 1.00 90.06 703 ARG A C 1
ATOM 5609 O O . ARG A 1 703 ? 53.608 7.400 -26.583 1.00 90.06 703 ARG A O 1
ATOM 5616 N N . ILE A 1 704 ? 52.365 9.230 -26.239 1.00 89.94 704 ILE A N 1
ATOM 5617 C CA . ILE A 1 704 ? 51.904 8.838 -24.908 1.00 89.94 704 ILE A CA 1
ATOM 5618 C C . ILE A 1 704 ? 50.542 8.157 -25.075 1.00 89.94 704 ILE A C 1
ATOM 5620 O O . ILE A 1 704 ? 49.618 8.815 -25.550 1.00 89.94 704 ILE A O 1
ATOM 5624 N N . PRO A 1 705 ? 50.366 6.886 -24.657 1.00 92.12 705 PRO A N 1
ATOM 5625 C CA . PRO A 1 705 ? 49.080 6.216 -24.757 1.00 92.12 705 PRO A CA 1
ATOM 5626 C C . PRO A 1 705 ? 47.988 7.000 -24.029 1.00 92.12 705 PRO A C 1
ATOM 5628 O O . PRO A 1 705 ? 48.139 7.375 -22.858 1.00 92.12 705 PRO A O 1
ATOM 5631 N N . LEU A 1 706 ? 46.865 7.220 -24.704 1.00 93.44 706 LEU A N 1
ATOM 5632 C CA . LEU A 1 706 ? 45.724 7.970 -24.183 1.00 93.44 706 LEU A CA 1
ATOM 5633 C C . LEU A 1 706 ? 45.162 7.339 -22.898 1.00 93.44 706 LEU A C 1
ATOM 5635 O O . LEU A 1 706 ? 44.731 8.051 -21.991 1.00 93.44 706 LEU A O 1
ATOM 5639 N N . ALA A 1 707 ? 45.194 6.011 -22.787 1.00 92.94 707 ALA A N 1
ATOM 5640 C CA . ALA A 1 707 ? 44.778 5.231 -21.630 1.00 92.94 707 ALA A CA 1
ATOM 5641 C C . ALA A 1 707 ? 45.721 5.458 -20.446 1.00 92.94 707 ALA A C 1
ATOM 5643 O O . ALA A 1 707 ? 45.247 5.591 -19.320 1.00 92.94 707 ALA A O 1
ATOM 5644 N N . ALA A 1 708 ? 47.030 5.585 -20.684 1.00 92.06 708 ALA A N 1
ATOM 5645 C CA . ALA A 1 708 ? 47.985 5.947 -19.639 1.00 92.06 708 ALA A CA 1
ATOM 5646 C C . ALA A 1 708 ? 47.743 7.387 -19.161 1.00 92.06 708 ALA A C 1
ATOM 5648 O O . ALA A 1 708 ? 47.624 7.631 -17.960 1.00 92.06 708 ALA A O 1
ATOM 5649 N N . ALA A 1 709 ? 47.574 8.332 -20.095 1.00 92.31 709 ALA A N 1
ATOM 5650 C CA . ALA A 1 709 ? 47.247 9.723 -19.778 1.00 92.31 709 ALA A CA 1
ATOM 5651 C C . ALA A 1 709 ? 45.913 9.852 -19.016 1.00 92.31 709 ALA A C 1
ATOM 5653 O O . ALA A 1 709 ? 45.783 10.698 -18.125 1.00 92.31 709 ALA A O 1
ATOM 5654 N N . ARG A 1 710 ? 44.931 8.997 -19.334 1.00 93.19 710 ARG A N 1
ATOM 5655 C CA . ARG A 1 710 ? 43.604 8.980 -18.709 1.00 93.19 710 ARG A CA 1
ATOM 5656 C C . ARG A 1 710 ? 43.563 8.254 -17.371 1.00 93.19 710 ARG A C 1
ATOM 5658 O O . ARG A 1 710 ? 42.932 8.787 -16.481 1.00 93.19 710 ARG A O 1
ATOM 5665 N N . TYR A 1 711 ? 44.141 7.066 -17.221 1.00 93.50 711 TYR A N 1
ATOM 5666 C CA . TYR A 1 711 ? 43.953 6.222 -16.029 1.00 93.50 711 TYR A CA 1
ATOM 5667 C C . TYR A 1 711 ? 45.123 6.272 -15.041 1.00 93.50 711 TYR A C 1
ATOM 5669 O O . TYR A 1 711 ? 44.910 6.022 -13.861 1.00 93.50 711 TYR A O 1
ATOM 5677 N N . ALA A 1 712 ? 46.319 6.663 -15.491 1.00 91.19 712 ALA A N 1
ATOM 5678 C CA . ALA A 1 712 ? 47.517 6.854 -14.668 1.00 91.19 712 ALA A CA 1
ATOM 5679 C C . ALA A 1 712 ? 47.978 8.327 -14.679 1.00 91.19 712 ALA A C 1
ATOM 5681 O O . ALA A 1 712 ? 49.175 8.634 -14.686 1.00 91.19 712 ALA A O 1
ATOM 5682 N N . THR A 1 713 ? 47.018 9.260 -14.705 1.00 89.75 713 THR A N 1
ATOM 5683 C CA . THR A 1 713 ? 47.262 10.689 -14.953 1.00 89.75 713 THR A CA 1
ATOM 5684 C C . THR A 1 713 ? 48.277 11.316 -13.999 1.00 89.75 713 THR A C 1
ATOM 5686 O O . THR A 1 713 ? 49.072 12.146 -14.426 1.00 89.75 713 THR A O 1
ATOM 5689 N N . ASP A 1 714 ? 48.278 10.940 -12.720 1.00 89.69 714 ASP A N 1
ATOM 5690 C CA . ASP A 1 714 ? 49.193 11.512 -11.723 1.00 89.69 714 ASP A CA 1
ATOM 5691 C C . ASP A 1 714 ? 50.644 11.112 -11.998 1.00 89.69 714 ASP A C 1
ATOM 5693 O O . ASP A 1 714 ? 51.539 11.959 -11.990 1.00 89.69 714 ASP A O 1
ATOM 5697 N N . THR A 1 715 ? 50.869 9.846 -12.348 1.00 89.88 715 THR A N 1
ATOM 5698 C CA . THR A 1 715 ? 52.194 9.336 -12.711 1.00 89.88 715 THR A CA 1
ATOM 5699 C C . THR A 1 715 ? 52.705 9.979 -14.001 1.00 89.88 715 THR A C 1
ATOM 5701 O O . THR A 1 715 ? 53.865 10.397 -14.066 1.00 89.88 715 THR A O 1
ATOM 5704 N N . VAL A 1 716 ? 51.834 10.129 -15.007 1.00 90.25 716 VAL A N 1
ATOM 5705 C CA . VAL A 1 716 ? 52.154 10.846 -16.253 1.00 90.25 716 VAL A CA 1
ATOM 5706 C C . VAL A 1 716 ? 52.436 12.325 -15.970 1.00 90.25 716 VAL A C 1
ATOM 5708 O O . VAL A 1 716 ? 53.387 12.877 -16.513 1.00 90.25 716 VAL A O 1
ATOM 5711 N N . GLN A 1 717 ? 51.694 12.969 -15.064 1.00 91.25 717 GLN A N 1
ATOM 5712 C CA . GLN A 1 717 ? 51.959 14.352 -14.661 1.00 91.25 717 GLN A CA 1
ATOM 5713 C C . GLN A 1 717 ? 53.345 14.492 -14.020 1.00 91.25 717 GLN A C 1
ATOM 5715 O O . GLN A 1 717 ? 54.105 15.383 -14.398 1.00 91.25 717 GLN A O 1
ATOM 5720 N N . SER A 1 718 ? 53.692 13.630 -13.059 1.00 88.62 718 SER A N 1
ATOM 5721 C CA . SER A 1 718 ? 55.016 13.643 -12.425 1.00 88.62 718 SER A CA 1
ATOM 5722 C C . SER A 1 718 ? 56.135 13.396 -13.433 1.00 88.62 718 SER A C 1
ATOM 5724 O O . SER A 1 718 ? 57.201 13.998 -13.329 1.00 88.62 718 SER A O 1
ATOM 5726 N N . PHE A 1 719 ? 55.896 12.529 -14.417 1.00 89.50 719 PHE A N 1
ATOM 5727 C CA . PHE A 1 719 ? 56.824 12.293 -15.514 1.00 89.50 719 PHE A CA 1
ATOM 5728 C C . PHE A 1 719 ? 57.015 13.534 -16.397 1.00 89.50 719 PHE A C 1
ATOM 5730 O O . PHE A 1 719 ? 58.151 13.950 -16.596 1.00 89.50 719 PHE A O 1
ATOM 5737 N N . LEU A 1 720 ? 55.932 14.154 -16.870 1.00 89.38 720 LEU A N 1
ATOM 5738 C CA . LEU A 1 720 ? 56.012 15.330 -17.739 1.00 89.38 720 LEU A CA 1
ATOM 5739 C C . LEU A 1 720 ? 56.608 16.555 -17.023 1.00 89.38 720 LEU A C 1
ATOM 5741 O O . LEU A 1 720 ? 57.272 17.381 -17.645 1.00 89.38 720 LEU A O 1
ATOM 5745 N N . LEU A 1 721 ? 56.405 16.668 -15.703 1.00 88.06 721 LEU A N 1
ATOM 5746 C CA . LEU A 1 721 ? 57.105 17.651 -14.867 1.00 88.06 721 LEU A CA 1
ATOM 5747 C C . LEU A 1 721 ? 58.608 17.369 -14.812 1.00 88.06 721 LEU A C 1
ATOM 5749 O O . LEU A 1 721 ? 59.404 18.295 -14.905 1.00 88.06 721 LEU A O 1
ATOM 5753 N N . PHE A 1 722 ? 58.998 16.100 -14.685 1.00 85.19 722 PHE A N 1
ATOM 5754 C CA . PHE A 1 722 ? 60.401 15.693 -14.668 1.00 85.19 722 PHE A CA 1
ATOM 5755 C C . PHE A 1 722 ? 61.100 15.915 -16.020 1.00 85.19 722 PHE A C 1
ATOM 5757 O O . PHE A 1 722 ? 62.257 16.324 -16.042 1.00 85.19 722 PHE A O 1
ATOM 5764 N N . SER A 1 723 ? 60.412 15.689 -17.142 1.00 83.38 723 SER A N 1
ATOM 5765 C CA . SER A 1 723 ? 60.943 15.946 -18.489 1.00 83.38 723 SER A CA 1
ATOM 5766 C C . SER A 1 723 ? 60.872 17.419 -18.918 1.00 83.38 723 SER A C 1
ATOM 5768 O O . SER A 1 723 ? 61.301 17.737 -20.023 1.00 83.38 723 SER A O 1
ATOM 5770 N N . ASN A 1 724 ? 60.343 18.320 -18.076 1.00 82.62 724 ASN A N 1
ATOM 5771 C CA . ASN A 1 724 ? 60.069 19.729 -18.395 1.00 82.62 724 ASN A CA 1
ATOM 5772 C C . ASN A 1 724 ? 59.147 19.948 -19.619 1.00 82.62 724 ASN A C 1
ATOM 5774 O O . ASN A 1 724 ? 59.171 21.013 -20.239 1.00 82.62 724 ASN A O 1
ATOM 5778 N N . SER A 1 725 ? 58.278 18.985 -19.940 1.00 85.81 725 SER A N 1
ATOM 5779 C CA . SER A 1 725 ? 57.315 19.061 -21.053 1.00 85.81 725 SER A CA 1
ATOM 5780 C C . SER A 1 725 ? 56.064 19.862 -20.656 1.00 85.81 725 SER A C 1
ATOM 5782 O O . SER A 1 725 ? 54.968 19.327 -20.456 1.00 85.81 725 SER A O 1
ATOM 5784 N N . THR A 1 726 ? 56.245 21.170 -20.448 1.00 84.44 726 THR A N 1
ATOM 5785 C CA . THR A 1 726 ? 55.187 22.093 -19.978 1.00 84.44 726 THR A CA 1
ATOM 5786 C C . THR A 1 726 ? 54.022 22.256 -20.961 1.00 84.44 726 THR A C 1
ATOM 5788 O O . THR A 1 726 ? 52.876 22.451 -20.546 1.00 84.44 726 THR A O 1
ATOM 5791 N N . ASP A 1 727 ? 54.307 22.103 -22.248 1.00 86.75 727 ASP A N 1
ATOM 5792 C CA . ASP A 1 727 ? 53.384 22.067 -23.379 1.00 86.75 727 ASP A CA 1
ATOM 5793 C C . ASP A 1 727 ? 52.427 20.865 -23.339 1.00 86.75 727 ASP A C 1
ATOM 5795 O O . ASP A 1 727 ? 51.230 21.033 -23.573 1.00 86.75 727 ASP A O 1
ATOM 5799 N N . LEU A 1 728 ? 52.899 19.678 -22.955 1.00 88.50 728 LEU A N 1
ATOM 5800 C CA . LEU A 1 728 ? 52.047 18.494 -22.776 1.00 88.50 728 LEU A CA 1
ATOM 5801 C C . LEU A 1 728 ? 51.272 18.540 -21.449 1.00 88.50 728 LEU A C 1
ATOM 5803 O O . LEU A 1 728 ? 50.105 18.135 -21.375 1.00 88.50 728 LEU A O 1
ATOM 5807 N N . LEU A 1 729 ? 51.874 19.101 -20.393 1.00 88.38 729 LEU A N 1
ATOM 5808 C CA . LEU A 1 729 ? 51.243 19.234 -19.072 1.00 88.38 729 LEU A CA 1
ATOM 5809 C C . LEU A 1 729 ? 49.932 20.032 -19.098 1.00 88.38 729 LEU A C 1
ATOM 5811 O O . LEU A 1 729 ? 48.978 19.675 -18.398 1.00 88.38 729 LEU A O 1
ATOM 5815 N N . GLN A 1 730 ? 49.849 21.102 -19.897 1.00 88.81 730 GLN A N 1
ATOM 5816 C CA . GLN A 1 730 ? 48.607 21.879 -20.039 1.00 88.81 730 GLN A CA 1
ATOM 5817 C C . GLN A 1 730 ? 47.464 21.051 -20.654 1.00 88.81 730 GLN A C 1
ATOM 5819 O O . GLN A 1 730 ? 46.299 21.255 -20.297 1.00 88.81 730 GLN A O 1
ATOM 5824 N N . HIS A 1 731 ? 47.782 20.091 -21.529 1.00 90.88 731 HIS A N 1
ATOM 5825 C CA . HIS A 1 731 ? 46.809 19.225 -22.195 1.00 90.88 731 HIS A CA 1
ATOM 5826 C C . HIS A 1 731 ? 46.336 18.079 -21.300 1.00 90.88 731 HIS A C 1
ATOM 5828 O O . HIS A 1 731 ? 45.155 17.725 -21.338 1.00 90.88 731 HIS A O 1
ATOM 5834 N N . LEU A 1 732 ? 47.195 17.586 -20.403 1.00 89.88 732 LEU A N 1
ATOM 5835 C CA . LEU A 1 732 ? 46.864 16.512 -19.463 1.00 89.88 732 LEU A CA 1
ATOM 5836 C C . LEU A 1 732 ? 45.649 16.836 -18.572 1.00 89.88 732 LEU A C 1
ATOM 5838 O O . LEU A 1 732 ? 44.866 15.953 -18.227 1.00 89.88 732 LEU A O 1
ATOM 5842 N N . ARG A 1 733 ? 45.419 18.118 -18.250 1.00 89.25 733 ARG A N 1
ATOM 5843 C CA . ARG A 1 733 ? 44.243 18.555 -17.471 1.00 89.25 733 ARG A CA 1
ATOM 5844 C C . ARG A 1 733 ? 42.914 18.145 -18.112 1.00 89.25 733 ARG A C 1
ATOM 5846 O O . ARG A 1 733 ? 41.958 17.865 -17.392 1.00 89.25 733 ARG A O 1
ATOM 5853 N N . GLN A 1 734 ? 42.851 18.078 -19.443 1.00 91.50 734 GLN A N 1
ATOM 5854 C CA . GLN A 1 734 ? 41.640 17.681 -20.168 1.00 91.50 734 GLN A CA 1
ATOM 5855 C C . GLN A 1 734 ? 41.289 16.207 -19.920 1.00 91.50 734 GLN A C 1
ATOM 5857 O O . GLN A 1 734 ? 40.116 15.873 -19.763 1.00 91.50 734 GLN A O 1
ATOM 5862 N N . PHE A 1 735 ? 42.302 15.349 -19.767 1.00 91.19 735 PHE A N 1
ATOM 5863 C CA . PHE A 1 735 ? 42.144 13.926 -19.457 1.00 91.19 735 PHE A CA 1
ATOM 5864 C C . PHE A 1 735 ? 41.659 13.662 -18.033 1.00 91.19 735 PHE A C 1
ATOM 5866 O O . PHE A 1 735 ? 41.310 12.530 -17.731 1.00 91.19 735 PHE A O 1
ATOM 5873 N N . ARG A 1 736 ? 41.568 14.670 -17.155 1.00 88.69 736 ARG A N 1
ATOM 5874 C CA . ARG A 1 736 ? 40.911 14.535 -15.841 1.00 88.69 736 ARG A CA 1
ATOM 5875 C C . ARG A 1 736 ? 39.424 14.875 -15.873 1.00 88.69 736 ARG A C 1
ATOM 5877 O O . ARG A 1 736 ? 38.706 14.580 -14.919 1.00 88.69 736 ARG A O 1
ATOM 5884 N N . ALA A 1 737 ? 38.939 15.490 -16.953 1.00 87.94 737 ALA A N 1
ATOM 5885 C CA . ALA A 1 737 ? 37.559 15.945 -17.028 1.00 87.94 737 ALA A CA 1
ATOM 5886 C C . ALA A 1 737 ? 36.578 14.762 -16.974 1.00 87.94 737 ALA A C 1
ATOM 5888 O O . ALA A 1 737 ? 36.762 13.736 -17.635 1.00 87.94 737 ALA A O 1
ATOM 5889 N N . THR A 1 738 ? 35.489 14.913 -16.222 1.00 82.50 738 THR A N 1
ATOM 5890 C CA . THR A 1 738 ? 34.445 13.881 -16.088 1.00 82.50 738 THR A CA 1
ATOM 5891 C C . THR A 1 738 ? 33.753 13.576 -17.416 1.00 82.50 738 THR A C 1
ATOM 5893 O O . THR A 1 738 ? 33.413 12.430 -17.677 1.00 82.50 738 THR A O 1
ATOM 5896 N N . ARG A 1 739 ? 33.597 14.588 -18.283 1.00 82.44 739 ARG A N 1
ATOM 5897 C CA . ARG A 1 739 ? 32.995 14.467 -19.623 1.00 82.44 739 ARG A CA 1
ATOM 5898 C C . ARG A 1 739 ? 33.963 13.985 -20.710 1.00 82.44 739 ARG A C 1
ATOM 5900 O O . ARG A 1 739 ? 33.539 13.873 -21.859 1.00 82.44 739 ARG A O 1
ATOM 5907 N N . PHE A 1 740 ? 35.241 13.771 -20.391 1.00 89.00 740 PHE A N 1
ATOM 5908 C CA . PHE A 1 740 ? 36.202 13.270 -21.373 1.00 89.00 740 PHE A CA 1
ATOM 5909 C C . PHE A 1 740 ? 35.779 11.866 -21.846 1.00 89.00 740 PHE A C 1
ATOM 5911 O O . PHE A 1 740 ? 35.327 11.079 -21.005 1.00 89.00 740 PHE A O 1
ATOM 5918 N N . PRO A 1 741 ? 35.890 11.552 -23.152 1.00 85.69 741 PRO A N 1
ATOM 5919 C CA . PRO A 1 741 ? 35.585 10.225 -23.675 1.00 85.69 741 PRO A CA 1
ATOM 5920 C C . PRO A 1 741 ? 36.259 9.097 -22.892 1.00 85.69 741 PRO A C 1
ATOM 5922 O O . PRO A 1 741 ? 37.375 9.241 -22.400 1.00 85.69 741 PRO A O 1
ATOM 5925 N N . GLU A 1 742 ? 35.586 7.956 -22.782 1.00 86.25 742 GLU A N 1
ATOM 5926 C CA . GLU A 1 742 ? 36.233 6.759 -22.255 1.00 86.25 742 GLU A CA 1
ATOM 5927 C C . GLU A 1 742 ? 37.284 6.274 -23.259 1.00 86.25 742 GLU A C 1
ATOM 5929 O O . GLU A 1 742 ? 37.025 6.245 -24.462 1.00 86.25 742 GLU A O 1
ATOM 5934 N N . VAL A 1 743 ? 38.471 5.928 -22.763 1.00 90.88 743 VAL A N 1
ATOM 5935 C CA . VAL A 1 743 ? 39.563 5.403 -23.584 1.00 90.88 743 VAL A CA 1
ATOM 5936 C C . VAL A 1 743 ? 39.658 3.912 -23.318 1.00 90.88 743 VAL A C 1
ATOM 5938 O O . VAL A 1 743 ? 39.756 3.493 -22.171 1.00 90.88 743 VAL A O 1
ATOM 5941 N N . CYS A 1 744 ? 39.622 3.092 -24.359 1.00 92.69 744 CYS A N 1
ATOM 5942 C CA . CYS A 1 744 ? 39.762 1.655 -24.203 1.00 92.69 744 CYS A CA 1
ATOM 5943 C C . CYS A 1 744 ? 41.121 1.306 -23.580 1.00 92.69 744 CYS A C 1
ATOM 5945 O O . CYS A 1 744 ? 42.162 1.540 -24.191 1.00 92.69 744 CYS A O 1
ATOM 5947 N N . ILE A 1 745 ? 41.114 0.662 -22.412 1.00 92.62 745 ILE A N 1
ATOM 5948 C CA . ILE A 1 745 ? 42.348 0.273 -21.709 1.00 92.62 745 ILE A CA 1
ATOM 5949 C C . ILE A 1 745 ? 43.185 -0.761 -22.490 1.00 92.62 745 ILE A C 1
ATOM 5951 O O . ILE A 1 745 ? 44.400 -0.820 -22.346 1.00 92.62 745 ILE A O 1
ATOM 5955 N N . PHE A 1 746 ? 42.550 -1.558 -23.356 1.00 92.88 746 PHE A N 1
ATOM 5956 C CA . PHE A 1 746 ? 43.196 -2.676 -24.056 1.00 92.88 746 PHE A CA 1
ATOM 5957 C C . PHE A 1 746 ? 43.821 -2.309 -25.410 1.00 92.88 746 PHE A C 1
ATOM 5959 O O . PHE A 1 746 ? 44.684 -3.029 -25.927 1.00 92.88 746 PHE A O 1
ATOM 5966 N N . CYS A 1 747 ? 43.337 -1.244 -26.053 1.00 91.94 747 CYS A N 1
ATOM 5967 C CA . CYS A 1 747 ? 43.781 -0.855 -27.395 1.00 91.94 747 CYS A CA 1
ATOM 5968 C C . CYS A 1 747 ? 43.938 0.655 -27.590 1.00 91.94 747 CYS A C 1
ATOM 5970 O O . CYS A 1 747 ? 44.105 1.086 -28.727 1.00 91.94 747 CYS A O 1
ATOM 5972 N N . ASP A 1 748 ? 43.846 1.435 -26.514 1.00 91.19 748 ASP A N 1
ATOM 5973 C CA . ASP A 1 748 ? 44.101 2.877 -26.486 1.00 91.19 748 ASP A CA 1
ATOM 5974 C C . ASP A 1 748 ? 43.143 3.746 -27.322 1.00 91.19 748 ASP A C 1
ATOM 5976 O O . ASP A 1 748 ? 43.366 4.930 -27.544 1.00 91.19 748 ASP A O 1
ATOM 5980 N N . SER A 1 749 ? 42.031 3.175 -2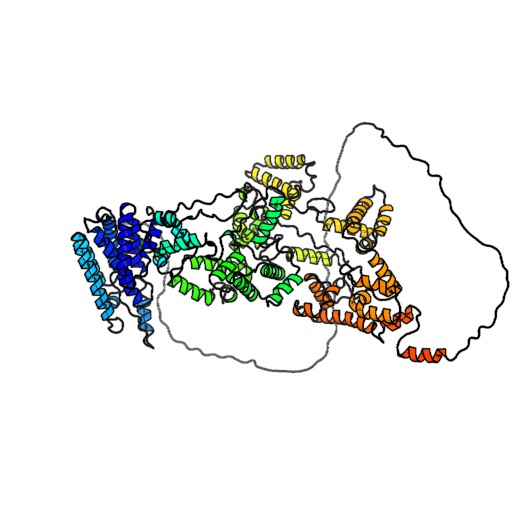7.793 1.00 89.00 749 SER A N 1
ATOM 5981 C CA . SER A 1 749 ? 41.080 3.884 -28.652 1.00 89.00 749 SER A CA 1
ATOM 5982 C C . SER A 1 749 ? 39.998 4.595 -27.844 1.00 89.00 749 SER A C 1
ATOM 5984 O O . SER A 1 749 ? 39.350 3.976 -27.007 1.00 89.00 749 SER A O 1
ATOM 5986 N N . TYR A 1 750 ? 39.710 5.858 -28.161 1.00 89.19 750 TYR A N 1
ATOM 5987 C CA . TYR A 1 750 ? 38.554 6.595 -27.624 1.00 89.19 750 TYR A CA 1
ATOM 5988 C C . TYR A 1 750 ? 37.261 6.390 -28.437 1.00 89.19 750 TYR A C 1
ATOM 5990 O O . TYR A 1 750 ? 36.236 7.015 -28.162 1.00 89.19 750 TYR A O 1
ATOM 5998 N N . HIS A 1 751 ? 37.292 5.555 -29.481 1.00 84.25 751 HIS A N 1
ATOM 5999 C CA . HIS A 1 751 ? 36.143 5.368 -30.370 1.00 84.25 751 HIS A CA 1
ATOM 6000 C C . HIS A 1 751 ? 35.157 4.297 -29.908 1.00 84.25 751 HIS A C 1
ATOM 6002 O O . HIS A 1 751 ? 34.019 4.277 -30.373 1.00 84.25 751 HIS A O 1
ATOM 6008 N N . HIS A 1 752 ? 35.598 3.388 -29.048 1.00 82.12 752 HIS A N 1
ATOM 6009 C CA . HIS A 1 752 ? 34.761 2.351 -28.469 1.00 82.12 752 HIS A CA 1
ATOM 6010 C C . HIS A 1 752 ? 35.106 2.195 -26.995 1.00 82.12 752 HIS A C 1
ATOM 6012 O O . HIS A 1 752 ? 36.128 2.687 -26.517 1.00 82.12 752 HIS A O 1
ATOM 6018 N N . ARG A 1 753 ? 34.240 1.501 -26.266 1.00 82.62 753 ARG A N 1
ATOM 6019 C CA . ARG A 1 753 ? 34.424 1.294 -24.834 1.00 82.62 753 ARG A CA 1
ATOM 6020 C C . ARG A 1 753 ? 35.338 0.101 -24.570 1.00 82.62 753 ARG A C 1
ATOM 6022 O O . ARG A 1 753 ? 35.522 -0.752 -25.441 1.00 82.62 753 ARG A O 1
ATOM 6029 N N . SER A 1 754 ? 35.899 0.031 -23.365 1.00 88.50 754 SER A N 1
ATOM 6030 C CA . SER A 1 754 ? 36.809 -1.051 -22.971 1.00 88.50 754 SER A CA 1
ATOM 6031 C C . SER A 1 754 ? 36.155 -2.435 -23.074 1.00 88.50 754 SER A C 1
ATOM 6033 O O . SER A 1 754 ? 36.782 -3.352 -23.597 1.00 88.50 754 SER A O 1
ATOM 6035 N N . GLU A 1 755 ? 34.890 -2.593 -22.669 1.00 85.06 755 GLU A N 1
ATOM 6036 C CA . GLU A 1 755 ? 34.207 -3.899 -22.736 1.00 85.06 755 GLU A CA 1
ATOM 6037 C C . GLU A 1 755 ? 33.837 -4.355 -24.159 1.00 85.06 755 GLU A C 1
ATOM 6039 O O . GLU A 1 755 ? 33.668 -5.554 -24.403 1.00 85.06 755 GLU A O 1
ATOM 6044 N N . ASP A 1 756 ? 33.755 -3.406 -25.099 1.00 81.75 756 ASP A N 1
ATOM 6045 C CA . ASP A 1 756 ? 33.472 -3.651 -26.519 1.00 81.75 756 ASP A CA 1
ATOM 6046 C C . ASP A 1 756 ? 34.741 -4.088 -27.272 1.00 81.75 756 ASP A C 1
ATOM 6048 O O . ASP A 1 756 ? 34.693 -4.460 -28.445 1.00 81.75 756 ASP A O 1
ATOM 6052 N N . CYS A 1 757 ? 35.905 -4.024 -26.619 1.00 87.62 757 CYS A N 1
ATOM 6053 C CA . CYS A 1 757 ? 37.163 -4.377 -27.247 1.00 87.62 757 CYS A CA 1
ATOM 6054 C C . CYS A 1 757 ? 37.248 -5.885 -27.493 1.00 87.62 757 CYS A C 1
ATOM 6056 O O . CYS A 1 757 ? 37.025 -6.702 -26.598 1.00 87.62 757 CYS A O 1
ATOM 6058 N N . THR A 1 758 ? 37.698 -6.260 -28.687 1.00 85.38 758 THR A N 1
ATOM 6059 C CA . THR A 1 758 ? 37.984 -7.657 -29.043 1.00 85.38 758 THR A CA 1
ATOM 6060 C C . THR A 1 758 ? 39.111 -8.271 -28.209 1.00 85.38 758 THR A C 1
ATOM 6062 O O . THR A 1 758 ? 39.197 -9.490 -28.107 1.00 85.38 758 THR A O 1
ATOM 6065 N N . ARG A 1 759 ? 39.963 -7.441 -27.592 1.00 88.62 759 ARG A N 1
ATOM 6066 C CA . ARG A 1 759 ? 41.033 -7.872 -26.677 1.00 88.62 759 ARG A CA 1
ATOM 6067 C C . ARG A 1 759 ? 40.554 -8.113 -25.242 1.00 88.62 759 ARG A C 1
ATOM 6069 O O . ARG A 1 759 ? 41.300 -8.700 -24.468 1.00 88.62 759 ARG A O 1
ATOM 6076 N N . CYS A 1 760 ? 39.350 -7.658 -24.890 1.00 89.06 760 CYS A N 1
ATOM 6077 C CA . CYS A 1 760 ? 38.790 -7.797 -23.549 1.00 89.06 760 CYS A CA 1
ATOM 6078 C C . CYS A 1 760 ? 38.328 -9.244 -23.311 1.00 89.06 760 CYS A C 1
ATOM 6080 O O . CYS A 1 760 ? 37.538 -9.792 -24.093 1.00 89.06 760 CYS A O 1
ATOM 6082 N N . ARG A 1 761 ? 38.822 -9.870 -22.238 1.00 90.19 761 ARG A N 1
ATOM 6083 C CA . ARG A 1 761 ? 38.412 -11.221 -21.821 1.00 90.19 761 ARG A CA 1
ATOM 6084 C C . ARG A 1 761 ? 37.000 -11.205 -21.241 1.00 90.19 761 ARG A C 1
ATOM 6086 O O . ARG A 1 761 ? 36.469 -10.155 -20.904 1.00 90.19 761 ARG A O 1
ATOM 6093 N N . GLU A 1 762 ? 36.387 -12.375 -21.111 1.00 87.56 762 GLU A N 1
ATOM 6094 C CA . GLU A 1 762 ? 35.012 -12.492 -20.612 1.00 87.56 762 GLU A CA 1
ATOM 6095 C C . GLU A 1 762 ? 34.848 -11.973 -19.175 1.00 87.56 762 GLU A C 1
ATOM 6097 O O . GLU A 1 762 ? 33.977 -11.140 -18.943 1.00 87.56 762 GLU A O 1
ATOM 6102 N N . ASP A 1 763 ? 35.736 -12.353 -18.249 1.00 90.81 763 ASP A N 1
ATOM 6103 C CA . ASP A 1 763 ? 35.698 -11.864 -16.859 1.00 90.81 763 ASP A CA 1
ATOM 6104 C C . ASP A 1 763 ? 35.905 -10.339 -16.771 1.00 90.81 763 ASP A C 1
ATOM 6106 O O . ASP A 1 763 ? 35.221 -9.645 -16.020 1.00 90.81 763 ASP A O 1
ATOM 6110 N N . GLU A 1 764 ? 36.840 -9.797 -17.558 1.00 92.62 764 GLU A N 1
ATOM 6111 C CA . GLU A 1 764 ? 37.115 -8.353 -17.639 1.00 92.62 764 GLU A CA 1
ATOM 6112 C C . GLU A 1 764 ? 35.914 -7.594 -18.209 1.00 92.62 764 GLU A C 1
ATOM 6114 O O . GLU A 1 764 ? 35.542 -6.533 -17.705 1.00 92.62 764 GLU A O 1
ATOM 6119 N N . ARG A 1 765 ? 35.286 -8.160 -19.247 1.00 89.44 765 ARG A N 1
ATOM 6120 C CA . ARG A 1 765 ? 34.067 -7.635 -19.858 1.00 89.44 765 ARG A CA 1
ATOM 6121 C C . ARG A 1 765 ? 32.935 -7.626 -18.842 1.00 89.44 765 ARG A C 1
ATOM 6123 O O . ARG A 1 765 ? 32.267 -6.604 -18.724 1.00 89.44 765 ARG A O 1
ATOM 6130 N N . GLY A 1 766 ? 32.753 -8.717 -18.098 1.00 87.62 766 GLY A N 1
ATOM 6131 C CA . GLY A 1 766 ? 31.759 -8.831 -17.034 1.00 87.62 766 GLY A CA 1
ATOM 6132 C C . GLY A 1 766 ? 31.920 -7.740 -15.978 1.00 87.62 766 GLY A C 1
ATOM 6133 O O . GLY A 1 766 ? 30.966 -7.014 -15.703 1.00 87.62 766 GLY A O 1
ATOM 6134 N N . TYR A 1 767 ? 33.144 -7.535 -15.481 1.00 92.81 767 TYR A N 1
ATOM 6135 C CA . TYR A 1 767 ? 33.456 -6.473 -14.520 1.00 92.81 767 TYR A CA 1
ATOM 6136 C C . TYR A 1 767 ? 33.186 -5.061 -15.068 1.00 92.81 767 TYR A C 1
ATOM 6138 O O . TYR A 1 767 ? 32.543 -4.240 -14.414 1.00 92.81 767 TYR A O 1
ATOM 6146 N N . LEU A 1 768 ? 33.653 -4.757 -16.283 1.00 90.50 768 LEU A N 1
ATOM 6147 C CA . LEU A 1 768 ? 33.458 -3.439 -16.898 1.00 90.50 768 LEU A CA 1
ATOM 6148 C C . LEU A 1 768 ? 31.976 -3.153 -17.183 1.00 90.50 768 LEU A C 1
ATOM 6150 O O . LEU A 1 768 ? 31.498 -2.041 -16.941 1.00 90.50 768 LEU A O 1
ATOM 6154 N N . GLN A 1 769 ? 31.231 -4.166 -17.633 1.00 86.50 769 GLN A N 1
ATOM 6155 C CA . GLN A 1 769 ? 29.783 -4.080 -17.799 1.00 86.50 769 GLN A CA 1
ATOM 6156 C C . GLN A 1 769 ? 29.074 -3.896 -16.453 1.00 86.50 769 GLN A C 1
ATOM 6158 O O . GLN A 1 769 ? 28.113 -3.131 -16.378 1.00 86.50 769 GLN A O 1
ATOM 6163 N N . GLU A 1 770 ? 29.542 -4.542 -15.383 1.00 85.31 770 GLU A N 1
ATOM 6164 C CA . GLU A 1 770 ? 29.022 -4.354 -14.028 1.00 85.31 770 GLU A CA 1
ATOM 6165 C C . GLU A 1 770 ? 29.250 -2.920 -13.529 1.00 85.31 770 GLU A C 1
ATOM 6167 O O . GLU A 1 770 ? 28.287 -2.256 -13.139 1.00 85.31 770 GLU A O 1
ATOM 6172 N N . LEU A 1 771 ? 30.473 -2.384 -13.638 1.00 88.00 771 LEU A N 1
ATOM 6173 C CA . LEU A 1 771 ? 30.757 -0.979 -13.321 1.00 88.00 771 LEU A CA 1
ATOM 6174 C C . LEU A 1 771 ? 29.803 -0.048 -14.071 1.00 88.00 771 LEU A C 1
ATOM 6176 O O . LEU A 1 771 ? 29.173 0.825 -13.466 1.00 88.00 771 LEU A O 1
ATOM 6180 N N . ARG A 1 772 ? 29.613 -0.276 -15.373 1.00 81.88 772 ARG A N 1
ATOM 6181 C CA . ARG A 1 772 ? 28.706 0.545 -16.173 1.00 81.88 772 ARG A CA 1
ATOM 6182 C C . ARG A 1 772 ? 27.249 0.408 -15.747 1.00 81.88 772 ARG A C 1
ATOM 6184 O O . ARG A 1 772 ? 26.546 1.418 -15.722 1.00 81.88 772 ARG A O 1
ATOM 6191 N N . ARG A 1 773 ? 26.789 -0.790 -15.374 1.00 74.31 773 ARG A N 1
ATOM 6192 C CA . ARG A 1 773 ? 25.441 -0.997 -14.809 1.00 74.31 773 ARG A CA 1
ATOM 6193 C C . ARG A 1 773 ? 25.233 -0.170 -13.545 1.00 74.31 773 ARG A C 1
ATOM 6195 O O . ARG A 1 773 ? 24.151 0.378 -13.359 1.00 74.31 773 ARG A O 1
ATOM 6202 N N . THR A 1 774 ? 26.271 0.002 -12.725 1.00 80.12 774 THR A N 1
ATOM 6203 C CA . THR A 1 774 ? 26.203 0.890 -11.552 1.00 80.12 774 THR A CA 1
ATOM 6204 C C . THR A 1 774 ? 26.235 2.388 -11.904 1.00 80.12 774 THR A C 1
ATOM 6206 O O . THR A 1 774 ? 26.017 3.236 -11.040 1.00 80.12 774 THR A O 1
ATOM 6209 N N . GLY A 1 775 ? 26.458 2.745 -13.173 1.00 76.94 775 GLY A N 1
ATOM 6210 C CA . GLY A 1 775 ? 26.628 4.125 -13.630 1.00 76.94 775 GLY A CA 1
ATOM 6211 C C . GLY A 1 775 ? 28.049 4.662 -13.444 1.00 76.94 775 GLY A C 1
ATOM 6212 O O . GLY A 1 775 ? 28.265 5.869 -13.556 1.00 76.94 775 GLY A O 1
ATOM 6213 N N . LEU A 1 776 ? 29.017 3.786 -13.159 1.00 85.81 776 LEU A N 1
ATOM 6214 C CA . LEU A 1 776 ? 30.428 4.130 -13.050 1.00 85.81 776 LEU A CA 1
ATOM 6215 C C . LEU A 1 776 ? 31.149 3.881 -14.376 1.00 85.81 776 LEU A C 1
ATOM 6217 O O . LEU A 1 776 ? 30.967 2.869 -15.044 1.00 85.81 776 LEU A O 1
ATOM 6221 N N . THR A 1 777 ? 32.020 4.815 -14.730 1.00 85.50 777 THR A N 1
ATOM 6222 C CA . THR A 1 777 ? 33.105 4.579 -15.690 1.00 85.50 777 THR A CA 1
ATOM 6223 C C . THR A 1 777 ? 34.321 4.025 -14.955 1.00 85.50 777 THR A C 1
ATOM 6225 O O . THR A 1 777 ? 34.483 4.275 -13.753 1.00 85.50 777 THR A O 1
ATOM 6228 N N . LEU A 1 778 ? 35.230 3.364 -15.677 1.00 90.12 778 LEU A N 1
ATOM 6229 C CA . LEU A 1 778 ? 36.503 2.929 -15.096 1.00 90.12 778 LEU A CA 1
ATOM 6230 C C . LEU A 1 778 ? 37.260 4.103 -14.450 1.00 90.12 778 LEU A C 1
ATOM 6232 O O . LEU A 1 778 ? 37.768 3.981 -13.341 1.00 90.12 778 LEU A O 1
ATOM 6236 N N . TRP A 1 779 ? 37.248 5.276 -15.092 1.00 89.31 779 TRP A N 1
ATOM 6237 C CA . TRP A 1 779 ? 37.877 6.488 -14.557 1.00 89.31 779 TRP A CA 1
ATOM 6238 C C . TRP A 1 779 ? 37.281 6.912 -13.211 1.00 89.31 779 TRP A C 1
ATOM 6240 O O . TRP A 1 779 ? 38.003 7.111 -12.239 1.00 89.31 779 TRP A O 1
ATOM 6250 N N . THR A 1 780 ? 35.952 7.017 -13.133 1.00 88.62 780 THR A N 1
ATOM 6251 C CA . THR A 1 780 ? 35.277 7.397 -11.884 1.00 88.62 780 THR A CA 1
ATOM 6252 C C . THR A 1 780 ? 35.506 6.385 -10.773 1.00 88.62 780 THR A C 1
ATOM 6254 O O . THR A 1 780 ? 35.606 6.796 -9.623 1.00 88.62 780 THR A O 1
ATOM 6257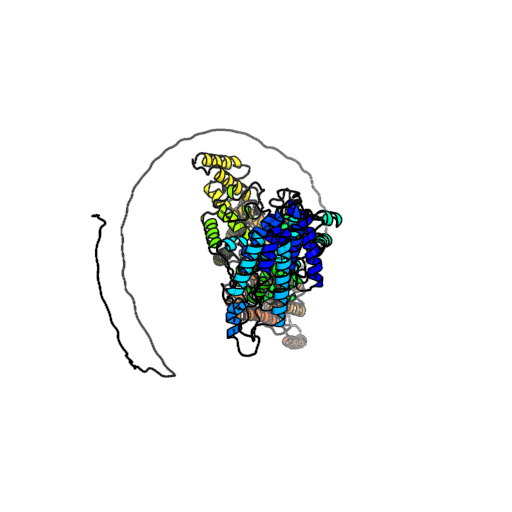 N N . TYR A 1 781 ? 35.598 5.095 -11.110 1.00 91.31 781 TYR A N 1
ATOM 6258 C CA . TYR A 1 781 ? 35.907 4.041 -10.152 1.00 91.31 781 TYR A CA 1
ATOM 6259 C C . TYR A 1 781 ? 37.322 4.209 -9.577 1.00 91.31 781 TYR A C 1
ATOM 6261 O O . TYR A 1 781 ? 37.477 4.253 -8.359 1.00 91.31 781 TYR A O 1
ATOM 6269 N N . LEU A 1 782 ? 38.330 4.402 -10.434 1.00 90.50 782 LEU A N 1
ATOM 6270 C CA . LEU A 1 782 ? 39.730 4.556 -10.017 1.00 90.50 782 LEU A CA 1
ATOM 6271 C C . LEU A 1 782 ? 39.955 5.760 -9.090 1.00 90.50 782 LEU A C 1
ATOM 6273 O O . LEU A 1 782 ? 40.730 5.653 -8.145 1.00 90.50 782 LEU A O 1
ATOM 6277 N N . LEU A 1 783 ? 39.233 6.871 -9.291 1.00 87.88 783 LEU A N 1
ATOM 6278 C CA . LEU A 1 783 ? 39.327 8.053 -8.420 1.00 87.88 783 LEU A CA 1
ATOM 6279 C C . LEU A 1 783 ? 38.950 7.776 -6.953 1.00 87.88 783 LEU A C 1
ATOM 6281 O O . LEU A 1 783 ? 39.411 8.485 -6.060 1.00 87.88 783 LEU A O 1
ATOM 6285 N N . HIS A 1 784 ? 38.100 6.776 -6.694 1.00 87.31 784 HIS A N 1
ATOM 6286 C CA . HIS A 1 784 ? 37.625 6.438 -5.349 1.00 87.31 784 HIS A CA 1
ATOM 6287 C C . HIS A 1 784 ? 37.564 4.917 -5.126 1.00 87.31 784 HIS A C 1
ATOM 6289 O O . HIS A 1 784 ? 36.569 4.410 -4.601 1.00 87.31 784 HIS A O 1
ATOM 6295 N N . ARG A 1 785 ? 38.627 4.199 -5.521 1.00 88.19 785 ARG A N 1
ATOM 6296 C CA . ARG A 1 785 ? 38.728 2.727 -5.476 1.00 88.19 785 ARG A CA 1
ATOM 6297 C C . ARG A 1 785 ? 38.280 2.141 -4.135 1.00 88.19 785 ARG A C 1
ATOM 6299 O O . ARG A 1 785 ? 37.320 1.380 -4.104 1.00 88.19 785 ARG A O 1
ATOM 6306 N N . ASP A 1 786 ? 38.901 2.556 -3.031 1.00 87.50 786 ASP A N 1
ATOM 6307 C CA . ASP A 1 786 ? 38.626 1.990 -1.699 1.00 87.50 786 ASP A CA 1
ATOM 6308 C C . ASP A 1 786 ? 37.179 2.218 -1.244 1.00 87.50 786 ASP A C 1
ATOM 6310 O O . ASP A 1 786 ? 36.570 1.359 -0.607 1.00 87.50 786 ASP A O 1
ATOM 6314 N N . ALA A 1 787 ? 36.606 3.373 -1.596 1.00 86.81 787 ALA A N 1
ATOM 6315 C CA . ALA A 1 787 ? 35.225 3.690 -1.265 1.00 86.81 787 ALA A CA 1
ATOM 6316 C C . ALA A 1 787 ? 34.252 2.821 -2.070 1.00 86.81 787 ALA A C 1
ATOM 6318 O O . ALA A 1 787 ? 33.292 2.300 -1.508 1.00 86.81 787 ALA A O 1
ATOM 6319 N N . TYR A 1 788 ? 34.484 2.639 -3.373 1.00 89.81 788 TYR A N 1
ATOM 6320 C CA . TYR A 1 788 ? 33.617 1.795 -4.195 1.00 89.81 788 TYR A CA 1
ATOM 6321 C C . TYR A 1 788 ? 33.774 0.314 -3.891 1.00 89.81 788 TYR A C 1
ATOM 6323 O O . TYR A 1 788 ? 32.771 -0.384 -3.900 1.00 89.81 788 TYR A O 1
ATOM 6331 N N . ASP A 1 789 ? 34.966 -0.152 -3.537 1.00 87.94 789 ASP A N 1
ATOM 6332 C CA . ASP A 1 789 ? 35.195 -1.548 -3.162 1.00 87.94 789 ASP A CA 1
ATOM 6333 C C . ASP A 1 789 ? 34.412 -1.958 -1.911 1.00 87.94 789 ASP A C 1
ATOM 6335 O O . ASP A 1 789 ? 33.938 -3.088 -1.815 1.00 87.94 789 ASP A O 1
ATOM 6339 N N . GLN A 1 790 ? 34.227 -1.031 -0.969 1.00 86.56 790 GLN A N 1
ATOM 6340 C CA . GLN A 1 790 ? 33.393 -1.256 0.214 1.00 86.56 790 GLN A CA 1
ATOM 6341 C C . GLN A 1 790 ? 31.891 -1.186 -0.095 1.00 86.56 790 GLN A C 1
ATOM 6343 O O . GLN A 1 790 ? 31.096 -1.862 0.558 1.00 86.56 790 GLN A O 1
ATOM 6348 N N . LEU A 1 791 ? 31.495 -0.347 -1.057 1.00 86.44 791 LEU A N 1
ATOM 6349 C CA . LEU A 1 791 ? 30.092 -0.095 -1.400 1.00 86.44 791 LEU A CA 1
ATOM 6350 C C . LEU A 1 791 ? 29.523 -1.102 -2.409 1.00 86.44 791 LEU A C 1
ATOM 6352 O O . LEU A 1 791 ? 28.338 -1.422 -2.344 1.00 86.44 791 LEU A O 1
ATOM 6356 N N . LEU A 1 792 ? 30.343 -1.549 -3.359 1.00 87.19 792 LEU A N 1
ATOM 6357 C CA . LEU A 1 792 ? 29.967 -2.283 -4.566 1.00 87.19 792 LEU A CA 1
ATOM 6358 C C . LEU A 1 792 ? 30.824 -3.557 -4.676 1.00 87.19 792 LEU A C 1
ATOM 6360 O O . LEU A 1 792 ? 31.832 -3.562 -5.387 1.00 87.19 792 LEU A O 1
ATOM 6364 N N . PRO A 1 793 ? 30.462 -4.639 -3.964 1.00 84.88 793 PRO A N 1
ATOM 6365 C CA . PRO A 1 793 ? 31.098 -5.932 -4.182 1.00 84.88 793 PRO A CA 1
ATOM 6366 C C . PRO A 1 793 ? 30.817 -6.396 -5.615 1.00 84.88 793 PRO A C 1
ATOM 6368 O O . PRO A 1 793 ? 29.696 -6.248 -6.093 1.00 84.88 793 PRO A O 1
ATOM 6371 N N . THR A 1 794 ? 31.838 -6.935 -6.282 1.00 86.31 794 THR A N 1
ATOM 6372 C CA . THR A 1 794 ? 31.754 -7.427 -7.664 1.00 86.31 794 THR A CA 1
ATOM 6373 C C . THR A 1 794 ? 31.719 -8.947 -7.690 1.00 86.31 794 THR A C 1
ATOM 6375 O O . THR A 1 794 ? 32.479 -9.600 -6.969 1.00 86.31 794 THR A O 1
ATOM 6378 N N . ASP A 1 795 ? 30.894 -9.502 -8.573 1.00 85.75 795 ASP A N 1
ATOM 6379 C CA . ASP A 1 795 ? 30.888 -10.940 -8.862 1.00 85.75 795 ASP A CA 1
ATOM 6380 C C . ASP A 1 795 ? 32.098 -11.357 -9.732 1.00 85.75 795 ASP A C 1
ATOM 6382 O O . ASP A 1 795 ? 32.480 -12.527 -9.769 1.00 85.75 795 ASP A O 1
ATOM 6386 N N . TYR A 1 796 ? 32.761 -10.399 -10.394 1.00 90.62 796 TYR A N 1
ATOM 6387 C CA . TYR A 1 796 ? 33.868 -10.615 -11.335 1.00 90.62 796 TYR A CA 1
ATOM 6388 C C . TYR A 1 796 ? 35.233 -10.264 -10.725 1.00 90.62 796 TYR A C 1
ATOM 6390 O O . TYR A 1 796 ? 36.002 -9.479 -11.287 1.00 90.62 796 TYR A O 1
ATOM 6398 N N . ALA A 1 797 ? 35.574 -10.868 -9.581 1.00 90.88 797 ALA A N 1
ATOM 6399 C CA . ALA A 1 797 ? 36.820 -10.577 -8.857 1.00 90.88 797 ALA A CA 1
ATOM 6400 C C . ALA A 1 797 ? 38.085 -10.699 -9.736 1.00 90.88 797 ALA A C 1
ATOM 6402 O O . ALA A 1 797 ? 38.919 -9.795 -9.747 1.00 90.88 797 ALA A O 1
ATOM 6403 N N . ARG A 1 798 ? 38.187 -11.759 -10.553 1.00 92.62 798 ARG A N 1
ATOM 6404 C CA . ARG A 1 798 ? 39.316 -11.963 -11.487 1.00 92.62 798 ARG A CA 1
ATOM 6405 C C . ARG A 1 798 ? 39.379 -10.901 -12.584 1.00 92.62 798 ARG A C 1
ATOM 6407 O O . ARG A 1 798 ? 40.459 -10.435 -12.939 1.00 92.62 798 ARG A O 1
ATOM 6414 N N . GLY A 1 799 ? 38.220 -10.519 -13.122 1.00 93.12 799 GLY A N 1
ATOM 6415 C CA . GLY A 1 799 ? 38.111 -9.468 -14.132 1.00 93.12 799 GLY A CA 1
ATOM 6416 C C . GLY A 1 799 ? 38.570 -8.120 -13.588 1.00 93.12 799 GLY A C 1
ATOM 6417 O O . GLY A 1 799 ? 39.357 -7.427 -14.232 1.00 93.12 799 GLY A O 1
ATOM 6418 N N . LYS A 1 800 ? 38.148 -7.791 -12.362 1.00 93.75 800 LYS A N 1
ATOM 6419 C CA . LYS A 1 800 ? 38.595 -6.607 -11.628 1.00 93.75 800 LYS A CA 1
ATOM 6420 C C . LYS A 1 800 ? 40.107 -6.601 -11.413 1.00 93.75 800 LYS A C 1
ATOM 6422 O O . LYS A 1 800 ? 40.747 -5.602 -11.728 1.00 93.75 800 LYS A O 1
ATOM 6427 N N . GLU A 1 801 ? 40.674 -7.692 -10.899 1.00 93.69 801 GLU A N 1
ATOM 6428 C CA . GLU A 1 801 ? 42.121 -7.821 -10.678 1.00 93.69 801 GLU A CA 1
ATOM 6429 C C . GLU A 1 801 ? 42.912 -7.610 -11.975 1.00 93.69 801 GLU A C 1
ATOM 6431 O O . GLU A 1 801 ? 43.872 -6.845 -11.983 1.00 93.69 801 GLU A O 1
ATOM 6436 N N . SER A 1 802 ? 42.472 -8.214 -13.085 1.00 94.12 802 SER A N 1
ATOM 6437 C CA . SER A 1 802 ? 43.128 -8.062 -14.392 1.00 94.12 802 SER A CA 1
ATOM 6438 C C . SER A 1 802 ? 43.071 -6.622 -14.919 1.00 94.12 802 SER A C 1
ATOM 6440 O O . SER A 1 802 ? 44.088 -6.063 -15.330 1.00 94.12 802 SER A O 1
ATOM 6442 N N . VAL A 1 803 ? 41.896 -5.979 -14.868 1.00 93.81 803 VAL A N 1
ATOM 6443 C CA . VAL A 1 803 ? 41.736 -4.579 -15.302 1.00 93.81 803 VAL A CA 1
ATOM 6444 C C . VAL A 1 803 ? 42.583 -3.636 -14.447 1.00 93.81 803 VAL A C 1
ATOM 6446 O O . VAL A 1 803 ? 43.219 -2.731 -14.983 1.00 93.81 803 VAL A O 1
ATOM 6449 N N . LEU A 1 804 ? 42.625 -3.848 -13.131 1.00 93.31 804 LEU A N 1
ATOM 6450 C CA . LEU A 1 804 ? 43.454 -3.057 -12.224 1.00 93.31 804 LEU A CA 1
ATOM 6451 C C . LEU A 1 804 ? 44.948 -3.275 -12.471 1.00 93.31 804 LEU A C 1
ATOM 6453 O O . LEU A 1 804 ? 45.689 -2.297 -12.508 1.00 93.31 804 LEU A O 1
ATOM 6457 N N . ALA A 1 805 ? 45.377 -4.510 -12.733 1.00 93.12 805 ALA A N 1
ATOM 6458 C CA . ALA A 1 805 ? 46.763 -4.812 -13.080 1.00 93.12 805 ALA A CA 1
ATOM 6459 C C . ALA A 1 805 ? 47.213 -4.086 -14.362 1.00 93.12 805 ALA A C 1
ATOM 6461 O O . ALA A 1 805 ? 48.347 -3.618 -14.431 1.00 93.12 805 ALA A O 1
ATOM 6462 N N . LEU A 1 806 ? 46.329 -3.924 -15.356 1.00 92.38 806 LEU A N 1
ATOM 6463 C CA . LEU A 1 806 ? 46.619 -3.125 -16.556 1.00 92.38 806 LEU A CA 1
ATOM 6464 C C . LEU A 1 806 ? 46.796 -1.632 -16.239 1.00 92.38 806 LEU A C 1
ATOM 6466 O O . LEU A 1 806 ? 47.673 -0.980 -16.804 1.00 92.38 806 LEU A O 1
ATOM 6470 N N . VAL A 1 807 ? 45.995 -1.078 -15.324 1.00 91.75 807 VAL A N 1
ATOM 6471 C CA . VAL A 1 807 ? 46.164 0.314 -14.868 1.00 91.75 807 VAL A CA 1
ATOM 6472 C C . VAL A 1 807 ? 47.481 0.476 -14.104 1.00 91.75 807 VAL A C 1
ATOM 6474 O O . VAL A 1 807 ? 48.246 1.402 -14.372 1.00 91.75 807 VAL A O 1
ATOM 6477 N N . GLU A 1 808 ? 47.783 -0.457 -13.202 1.00 92.62 808 GLU A N 1
ATOM 6478 C CA . GLU A 1 808 ? 49.028 -0.490 -12.427 1.00 92.62 808 GLU A CA 1
ATOM 6479 C C . GLU A 1 808 ? 50.262 -0.679 -13.331 1.00 92.62 808 GLU A C 1
ATOM 6481 O O . GLU A 1 808 ? 51.337 -0.137 -13.049 1.00 92.62 808 GLU A O 1
ATOM 6486 N N . GLN A 1 809 ? 50.117 -1.371 -14.466 1.00 92.12 809 GLN A N 1
ATOM 6487 C CA . GLN A 1 809 ? 51.156 -1.459 -15.490 1.00 92.12 809 GLN A CA 1
ATOM 6488 C C . GLN A 1 809 ? 51.460 -0.085 -16.102 1.00 92.12 809 GLN A C 1
ATOM 6490 O O . GLN A 1 809 ? 52.633 0.274 -16.198 1.00 92.12 809 GLN A O 1
ATOM 6495 N N . PHE A 1 810 ? 50.447 0.723 -16.438 1.00 91.25 810 PHE A N 1
ATOM 6496 C CA . PHE A 1 810 ? 50.681 2.092 -16.917 1.00 91.25 810 PHE A CA 1
ATOM 6497 C C . PHE A 1 810 ? 51.384 2.956 -15.869 1.00 91.25 810 PHE A C 1
ATOM 6499 O O . PHE A 1 810 ? 52.291 3.719 -16.204 1.00 91.25 810 PHE A O 1
ATOM 6506 N N . GLU A 1 811 ? 51.024 2.828 -14.591 1.00 90.38 811 GLU A N 1
ATOM 6507 C CA . GLU A 1 811 ? 51.766 3.510 -13.529 1.00 90.38 811 GLU A CA 1
ATOM 6508 C C . GLU A 1 811 ? 53.225 3.048 -13.470 1.00 90.38 811 GLU A C 1
ATOM 6510 O O . GLU A 1 811 ? 54.133 3.865 -13.338 1.00 90.38 811 GLU A O 1
ATOM 6515 N N . THR A 1 812 ? 53.476 1.748 -13.596 1.00 90.50 812 THR A N 1
ATOM 6516 C CA . THR A 1 812 ? 54.832 1.191 -13.563 1.00 90.50 812 THR A CA 1
ATOM 6517 C C . THR A 1 812 ? 55.662 1.666 -14.759 1.00 90.50 812 THR A C 1
ATOM 6519 O O . THR A 1 812 ? 56.804 2.093 -14.581 1.00 90.50 812 THR A O 1
ATOM 6522 N N . ASP A 1 813 ? 55.080 1.696 -15.958 1.00 89.75 813 ASP A N 1
ATOM 6523 C CA . ASP A 1 813 ? 55.745 2.129 -17.190 1.00 89.75 813 ASP A CA 1
ATOM 6524 C C . ASP A 1 813 ? 56.151 3.611 -17.160 1.00 89.75 813 ASP A C 1
ATOM 6526 O O . ASP A 1 813 ? 57.161 3.988 -17.762 1.00 89.75 813 ASP A O 1
ATOM 6530 N N . TYR A 1 814 ? 55.407 4.448 -16.430 1.00 88.81 814 TYR A N 1
ATOM 6531 C CA . TYR A 1 814 ? 55.676 5.882 -16.287 1.00 88.81 814 TYR A CA 1
ATOM 6532 C C . TYR A 1 814 ? 56.288 6.282 -14.934 1.00 88.81 814 TYR A C 1
ATOM 6534 O O . TYR A 1 814 ? 56.533 7.473 -14.702 1.00 88.81 814 TYR A O 1
ATOM 6542 N N . ARG A 1 815 ? 56.604 5.334 -14.044 1.00 86.69 815 ARG A N 1
ATOM 6543 C CA . ARG A 1 815 ? 57.433 5.571 -12.846 1.00 86.69 815 ARG A CA 1
ATOM 6544 C C . ARG A 1 815 ? 58.919 5.735 -13.218 1.00 86.69 815 ARG A C 1
ATOM 6546 O O . ARG A 1 815 ? 59.316 5.426 -14.343 1.00 86.69 815 ARG A O 1
ATOM 6553 N N . PRO A 1 816 ? 59.773 6.269 -12.321 1.00 81.19 816 PRO A N 1
ATOM 6554 C CA . PRO A 1 816 ? 61.214 6.350 -12.570 1.00 81.19 816 PRO A CA 1
ATOM 6555 C C . PRO A 1 816 ? 61.805 4.976 -12.925 1.00 81.19 816 PRO A C 1
ATOM 6557 O O . PRO A 1 816 ? 61.634 4.025 -12.171 1.00 81.19 816 PRO A O 1
ATOM 6560 N N . GLY A 1 817 ? 62.486 4.879 -14.072 1.00 81.62 817 GLY A N 1
ATOM 6561 C CA . GLY A 1 817 ? 63.017 3.613 -14.604 1.00 81.62 817 GLY A CA 1
ATOM 6562 C C . GLY A 1 817 ? 62.013 2.761 -15.396 1.00 81.62 817 GLY A C 1
ATOM 6563 O O . GLY A 1 817 ? 62.374 1.681 -15.854 1.00 81.62 817 GLY A O 1
ATOM 6564 N N . GLY A 1 818 ? 60.775 3.228 -15.570 1.00 86.94 818 GLY A N 1
ATOM 6565 C CA . GLY A 1 818 ? 59.752 2.541 -16.352 1.00 86.94 818 GLY A CA 1
ATOM 6566 C C . GLY A 1 818 ? 59.990 2.606 -17.865 1.00 86.94 818 GLY A C 1
ATOM 6567 O O . GLY A 1 818 ? 60.572 3.558 -18.394 1.00 86.94 818 GLY A O 1
ATOM 6568 N N . VAL A 1 819 ? 59.499 1.589 -18.577 1.00 85.94 819 VAL A N 1
ATOM 6569 C CA . VAL A 1 819 ? 59.704 1.413 -20.026 1.00 85.94 819 VAL A CA 1
ATOM 6570 C C . VAL A 1 819 ? 59.034 2.522 -20.846 1.00 85.94 819 VAL A C 1
ATOM 6572 O O . VAL A 1 819 ? 59.561 2.921 -21.886 1.00 85.94 819 VAL A O 1
ATOM 6575 N N . GLY A 1 820 ? 57.900 3.053 -20.380 1.00 83.88 820 GLY A N 1
ATOM 6576 C CA . GLY A 1 820 ? 57.181 4.155 -21.024 1.00 83.88 820 GLY A CA 1
ATOM 6577 C C . GLY A 1 820 ? 57.998 5.446 -21.063 1.00 83.88 820 GLY A C 1
ATOM 6578 O O . GLY A 1 820 ? 58.037 6.110 -22.098 1.00 83.88 820 GLY A O 1
ATOM 6579 N N . ARG A 1 821 ? 58.741 5.758 -19.990 1.00 85.69 821 ARG A N 1
ATOM 6580 C CA . ARG A 1 821 ? 59.662 6.910 -19.970 1.00 85.69 821 ARG A CA 1
ATOM 6581 C C . ARG A 1 821 ? 60.791 6.748 -20.980 1.00 85.69 821 ARG A C 1
ATOM 6583 O O . ARG A 1 821 ? 61.028 7.652 -21.774 1.00 85.69 821 ARG A O 1
ATOM 6590 N N . SER A 1 822 ? 61.464 5.596 -20.974 1.00 84.75 822 SER A N 1
ATOM 6591 C CA . SER A 1 822 ? 62.565 5.323 -21.906 1.00 84.75 822 SER A CA 1
ATOM 6592 C C . SER A 1 822 ? 62.105 5.376 -23.363 1.00 84.75 822 SER A C 1
ATOM 6594 O O . SER A 1 822 ? 62.817 5.905 -24.213 1.00 84.75 822 SER A O 1
ATOM 6596 N N . ARG A 1 823 ? 60.895 4.878 -23.659 1.00 85.06 823 ARG A N 1
ATOM 6597 C CA . ARG A 1 823 ? 60.287 5.003 -24.991 1.00 85.06 823 ARG A CA 1
ATOM 6598 C C . ARG A 1 823 ? 59.985 6.448 -25.354 1.00 85.06 823 ARG A C 1
ATOM 6600 O O . ARG A 1 823 ? 60.309 6.835 -26.462 1.00 85.06 823 ARG A O 1
ATOM 6607 N N . PHE A 1 824 ? 59.437 7.247 -24.441 1.00 86.31 824 PHE A N 1
ATOM 6608 C CA . PHE A 1 824 ? 59.170 8.661 -24.711 1.00 86.31 824 PHE A CA 1
ATOM 6609 C C . PHE A 1 824 ? 60.442 9.431 -25.077 1.00 86.31 824 PHE A C 1
ATOM 6611 O O . PHE A 1 824 ? 60.439 10.152 -26.071 1.00 86.31 824 PHE A O 1
ATOM 6618 N N . PHE A 1 825 ? 61.528 9.263 -24.310 1.00 85.88 825 PHE A N 1
ATOM 6619 C CA . PHE A 1 825 ? 62.800 9.925 -24.617 1.00 85.88 825 PHE A CA 1
ATOM 6620 C C . PHE A 1 825 ? 63.351 9.471 -25.971 1.00 85.88 825 PHE A C 1
ATOM 6622 O O . PHE A 1 825 ? 63.742 10.301 -26.784 1.00 85.88 825 PHE A O 1
ATOM 6629 N N . LYS A 1 826 ? 63.303 8.162 -26.241 1.00 84.69 826 LYS A N 1
ATOM 6630 C CA . LYS A 1 826 ? 63.752 7.586 -27.511 1.00 84.69 826 LYS A CA 1
ATOM 6631 C C . LYS A 1 826 ? 62.925 8.053 -28.713 1.00 84.69 826 LYS A C 1
ATOM 6633 O O . LYS A 1 826 ? 63.492 8.297 -29.766 1.00 84.69 826 LYS A O 1
ATOM 6638 N N . ASP A 1 827 ? 61.608 8.131 -28.572 1.00 85.94 827 ASP A N 1
ATOM 6639 C CA . ASP A 1 827 ? 60.694 8.405 -29.682 1.00 85.94 827 ASP A CA 1
ATOM 6640 C C . ASP A 1 827 ? 60.570 9.898 -30.009 1.00 85.94 827 ASP A C 1
ATOM 6642 O O . ASP A 1 827 ? 60.190 10.237 -31.127 1.00 85.94 827 ASP A O 1
ATOM 6646 N N . ASN A 1 828 ? 60.889 10.773 -29.051 1.00 83.69 828 ASN A N 1
ATOM 6647 C CA . ASN A 1 828 ? 60.900 12.228 -29.222 1.00 83.69 828 ASN A CA 1
ATOM 6648 C C . ASN A 1 828 ? 62.329 12.795 -29.356 1.00 83.69 828 ASN A C 1
ATOM 6650 O O . ASN A 1 828 ? 62.514 14.004 -29.235 1.00 83.69 828 ASN A O 1
ATOM 6654 N N . ASP A 1 829 ? 63.337 11.935 -29.557 1.00 80.50 829 ASP A N 1
ATOM 6655 C CA . ASP A 1 829 ? 64.758 12.300 -29.684 1.00 80.50 829 ASP A CA 1
ATOM 6656 C C . ASP A 1 829 ? 65.286 13.184 -28.532 1.00 80.50 829 ASP A C 1
ATOM 6658 O O . ASP A 1 829 ? 66.134 14.062 -28.709 1.00 80.50 829 ASP A O 1
ATOM 6662 N N . LEU A 1 830 ? 64.785 12.950 -27.317 1.00 78.81 830 LEU A N 1
ATOM 6663 C CA . LEU A 1 830 ? 65.185 13.673 -26.113 1.00 78.81 830 LEU A CA 1
ATOM 6664 C C . LEU A 1 830 ? 66.311 12.921 -25.379 1.00 78.81 830 LEU A C 1
ATOM 6666 O O . LEU A 1 830 ? 66.293 11.689 -25.318 1.00 78.81 830 LEU A O 1
ATOM 6670 N N . PRO A 1 831 ? 67.279 13.628 -24.764 1.00 72.25 831 PRO A N 1
ATOM 6671 C CA . PRO A 1 831 ? 68.325 12.988 -23.975 1.00 72.25 831 PRO A CA 1
ATOM 6672 C C . PRO A 1 831 ? 67.704 12.213 -22.808 1.00 72.25 831 PRO A C 1
ATOM 6674 O O . PRO A 1 831 ? 66.877 12.753 -22.072 1.00 72.25 831 PRO A O 1
ATOM 6677 N N . ASP A 1 832 ? 68.097 10.947 -22.641 1.00 61.88 832 ASP A N 1
ATOM 6678 C CA . ASP A 1 832 ? 67.567 10.089 -21.581 1.00 61.88 832 ASP A CA 1
ATOM 6679 C C . ASP A 1 832 ? 67.920 10.689 -20.210 1.00 61.88 832 ASP A C 1
ATOM 6681 O O . ASP A 1 832 ? 69.082 10.754 -19.809 1.00 61.88 832 ASP A O 1
ATOM 6685 N N . MET A 1 833 ? 66.902 11.183 -19.505 1.00 59.59 833 MET A N 1
ATOM 6686 C CA . MET A 1 833 ? 67.045 11.814 -18.190 1.00 59.59 833 MET A CA 1
ATOM 6687 C C . MET A 1 833 ? 66.992 10.791 -17.046 1.00 59.59 833 MET A C 1
ATOM 6689 O O . MET A 1 833 ? 66.869 11.175 -15.883 1.00 59.59 833 MET A O 1
ATOM 6693 N N . THR A 1 834 ? 67.035 9.483 -17.317 1.00 58.69 834 THR A N 1
ATOM 6694 C CA . THR A 1 834 ? 67.058 8.483 -16.240 1.00 58.69 834 THR A CA 1
ATOM 6695 C C . THR A 1 834 ? 68.271 8.684 -15.310 1.00 58.69 834 THR A C 1
ATOM 6697 O O . THR A 1 834 ? 69.347 9.077 -15.766 1.00 58.69 834 THR A O 1
ATOM 6700 N N . PRO A 1 835 ? 68.148 8.408 -13.993 1.00 54.22 835 PRO A N 1
ATOM 6701 C CA . PRO A 1 835 ? 69.215 8.678 -13.020 1.00 54.22 835 PRO A CA 1
ATOM 6702 C C . PRO A 1 835 ? 70.572 8.055 -13.387 1.00 54.22 835 PRO A C 1
ATOM 6704 O O . PRO A 1 835 ? 71.614 8.627 -13.082 1.00 54.22 835 PRO A O 1
ATOM 6707 N N . GLY A 1 836 ? 70.569 6.909 -14.079 1.00 52.09 836 GLY A N 1
ATOM 6708 C CA . GLY A 1 836 ? 71.791 6.271 -14.577 1.00 52.09 836 GLY A CA 1
ATOM 6709 C C . GLY A 1 836 ? 72.468 7.033 -15.724 1.00 52.09 836 GLY A C 1
ATOM 6710 O O . GLY A 1 836 ? 73.693 7.039 -15.809 1.00 52.09 836 GLY A O 1
ATOM 6711 N N . ALA A 1 837 ? 71.697 7.723 -16.567 1.00 48.59 837 ALA A N 1
ATOM 6712 C CA . ALA A 1 837 ? 72.196 8.482 -17.710 1.00 48.59 837 ALA A CA 1
ATOM 6713 C C . ALA A 1 837 ? 72.654 9.903 -17.336 1.00 48.59 837 ALA A C 1
ATOM 6715 O O . ALA A 1 837 ? 73.601 10.406 -17.934 1.00 48.59 837 ALA A O 1
ATOM 6716 N N . MET A 1 838 ? 72.087 10.534 -16.296 1.00 47.53 838 MET A N 1
ATOM 6717 C CA . MET A 1 838 ? 72.616 11.815 -15.790 1.00 47.53 838 MET A CA 1
ATOM 6718 C C . MET A 1 838 ? 74.051 11.686 -15.262 1.00 47.53 838 MET A C 1
ATOM 6720 O O . MET A 1 838 ? 74.864 12.591 -15.464 1.00 47.53 838 MET A O 1
ATOM 6724 N N . ILE A 1 839 ? 74.397 10.545 -14.656 1.00 46.91 839 ILE A N 1
ATOM 6725 C CA . ILE A 1 839 ? 75.781 10.268 -14.253 1.00 46.91 839 ILE A CA 1
ATOM 6726 C C . ILE A 1 839 ? 76.679 10.190 -15.498 1.00 46.91 839 ILE A C 1
ATOM 6728 O O . ILE A 1 839 ? 77.771 10.742 -15.485 1.00 46.91 839 ILE A O 1
ATOM 6732 N N . ALA A 1 840 ? 76.213 9.612 -16.608 1.00 46.97 840 ALA A N 1
ATOM 6733 C CA . ALA A 1 840 ? 76.988 9.553 -17.850 1.00 46.97 840 ALA A CA 1
ATOM 6734 C C . ALA A 1 840 ? 77.104 10.919 -18.563 1.00 46.97 840 ALA A C 1
ATOM 6736 O O . ALA A 1 840 ? 78.193 11.300 -18.989 1.00 46.97 840 ALA A O 1
ATOM 6737 N N . ASN A 1 841 ? 76.020 11.698 -18.640 1.00 44.72 841 ASN A N 1
ATOM 6738 C CA . ASN A 1 841 ? 76.000 12.980 -19.360 1.00 44.72 841 ASN A CA 1
ATOM 6739 C C . ASN A 1 841 ? 76.794 14.088 -18.653 1.00 44.72 841 ASN A C 1
ATOM 6741 O O . ASN A 1 841 ? 77.350 14.964 -19.320 1.00 44.72 841 ASN A O 1
ATOM 6745 N N . THR A 1 842 ? 76.910 14.036 -17.322 1.00 43.66 842 THR A N 1
ATOM 6746 C CA . THR A 1 842 ? 77.761 14.984 -16.576 1.00 43.66 842 THR A CA 1
ATOM 6747 C C . THR A 1 842 ? 79.251 14.705 -16.809 1.00 43.66 842 THR A C 1
ATOM 6749 O O . THR A 1 842 ? 80.061 15.625 -16.797 1.00 43.66 842 THR A O 1
ATOM 6752 N N . TYR A 1 843 ? 79.620 13.449 -17.085 1.00 34.03 843 TYR A N 1
ATOM 6753 C CA . TYR A 1 843 ? 80.995 13.088 -17.440 1.00 34.03 843 TYR A CA 1
ATOM 6754 C C . TYR A 1 843 ? 81.316 13.355 -18.919 1.00 34.03 843 TYR A C 1
ATOM 6756 O O . TYR A 1 843 ? 82.421 13.798 -19.220 1.00 34.03 843 TYR A O 1
ATOM 6764 N N . ALA A 1 844 ? 80.358 13.166 -19.833 1.00 41.88 844 ALA A N 1
ATOM 6765 C CA . ALA A 1 844 ? 80.574 13.387 -21.268 1.00 41.88 844 ALA A CA 1
ATOM 6766 C C . ALA A 1 844 ? 80.714 14.875 -21.650 1.00 41.88 844 ALA A C 1
ATOM 6768 O O . ALA A 1 844 ? 81.410 15.210 -22.602 1.00 41.88 844 ALA A O 1
ATOM 6769 N N . SER A 1 845 ? 80.108 15.792 -20.891 1.00 38.62 845 SER A N 1
ATOM 6770 C CA . SER A 1 845 ? 80.156 17.235 -21.184 1.00 38.62 845 SER A CA 1
ATOM 6771 C C . SER A 1 845 ? 81.470 17.928 -20.781 1.00 38.62 845 SER A C 1
ATOM 6773 O O . SER A 1 845 ? 81.687 19.079 -21.156 1.00 38.62 845 SER A O 1
ATOM 6775 N N . ILE A 1 846 ? 82.377 17.243 -20.072 1.00 38.66 846 ILE A N 1
ATOM 6776 C CA . ILE A 1 846 ? 83.695 17.786 -19.682 1.00 38.66 846 ILE A CA 1
ATOM 6777 C C . ILE A 1 846 ? 84.765 17.502 -20.749 1.00 38.66 846 ILE A C 1
ATOM 6779 O O . ILE A 1 846 ? 85.782 18.191 -20.816 1.00 38.66 846 ILE A O 1
ATOM 6783 N N . THR A 1 847 ? 84.541 16.528 -21.628 1.00 36.81 847 THR A N 1
ATOM 6784 C CA . THR A 1 847 ? 85.544 16.082 -22.594 1.00 36.81 847 THR A CA 1
ATOM 6785 C C . THR A 1 847 ? 84.910 15.875 -23.956 1.00 36.81 847 THR A C 1
ATOM 6787 O O . THR A 1 847 ? 84.543 14.759 -24.280 1.00 36.81 847 THR A O 1
ATOM 6790 N N . GLU A 1 848 ? 84.784 16.942 -24.742 1.00 32.47 848 GLU A N 1
ATOM 6791 C CA . GLU A 1 848 ? 85.150 16.936 -26.166 1.00 32.47 848 GLU A CA 1
ATOM 6792 C C . GLU A 1 848 ? 84.874 18.306 -26.792 1.00 32.47 848 GLU A C 1
ATOM 6794 O O . GLU A 1 848 ? 83.743 18.737 -27.009 1.00 32.47 848 GLU A O 1
ATOM 6799 N N . ALA A 1 849 ? 85.971 19.016 -27.053 1.00 30.66 849 ALA A N 1
ATOM 6800 C CA . ALA A 1 849 ? 85.995 20.226 -27.852 1.00 30.66 849 ALA A CA 1
ATOM 6801 C C . ALA A 1 849 ? 85.667 19.895 -29.325 1.00 30.66 849 ALA A C 1
ATOM 6803 O O . ALA A 1 849 ? 86.123 18.870 -29.838 1.00 30.66 849 ALA A O 1
ATOM 6804 N N . PRO A 1 850 ? 84.917 20.759 -30.029 1.00 31.44 850 PRO A N 1
ATOM 6805 C CA . PRO A 1 850 ? 84.391 20.456 -31.351 1.00 31.44 850 PRO A CA 1
ATOM 6806 C C . PRO A 1 850 ? 85.424 20.713 -32.455 1.00 31.44 850 PRO A C 1
ATOM 6808 O O . PRO A 1 850 ? 86.024 21.785 -32.535 1.00 31.44 850 PRO A O 1
ATOM 6811 N N . ILE A 1 851 ? 85.554 19.750 -33.369 1.00 26.66 851 ILE A N 1
ATOM 6812 C CA . ILE A 1 851 ? 86.200 19.923 -34.674 1.00 26.66 851 ILE A CA 1
ATOM 6813 C C . ILE A 1 851 ? 85.096 19.958 -35.743 1.00 26.66 851 ILE A C 1
ATOM 6815 O O . ILE A 1 851 ? 84.584 18.902 -36.107 1.00 26.66 851 ILE A O 1
ATOM 6819 N N . PRO A 1 852 ? 84.748 21.123 -36.316 1.00 30.78 852 PRO A N 1
ATOM 6820 C CA . PRO A 1 852 ? 84.121 21.175 -37.626 1.00 30.78 852 PRO A CA 1
ATOM 6821 C C . PRO A 1 852 ? 85.085 21.828 -38.615 1.00 30.78 852 PRO A C 1
ATOM 6823 O O . PRO A 1 852 ? 85.382 23.020 -38.556 1.00 30.78 852 PRO A O 1
ATOM 6826 N N . THR A 1 853 ? 85.587 21.009 -39.535 1.00 25.95 853 THR A N 1
ATOM 6827 C CA . THR A 1 853 ? 86.475 21.434 -40.615 1.00 25.95 853 THR A CA 1
ATOM 6828 C C . THR A 1 853 ? 85.682 21.529 -41.920 1.00 25.95 853 THR A C 1
ATOM 6830 O O . THR A 1 853 ? 85.087 20.549 -42.353 1.00 25.95 853 THR A O 1
ATOM 6833 N N . GLN A 1 854 ? 85.776 22.710 -42.541 1.00 28.47 854 GLN A N 1
ATOM 6834 C CA . GLN A 1 854 ? 85.687 23.006 -43.982 1.00 28.47 854 GLN A CA 1
ATOM 6835 C C . GLN A 1 854 ? 84.313 23.134 -44.668 1.00 28.47 854 GLN A C 1
ATOM 6837 O O . GLN A 1 854 ? 83.817 22.262 -45.369 1.00 28.47 854 GLN A O 1
ATOM 6842 N N . THR A 1 855 ? 83.763 24.341 -44.535 1.00 23.83 855 THR A N 1
ATOM 6843 C CA . THR A 1 855 ? 83.698 25.411 -45.558 1.00 23.83 855 THR A CA 1
ATOM 6844 C C . THR A 1 855 ? 84.089 25.118 -47.023 1.00 23.83 855 THR A C 1
ATOM 6846 O O . THR A 1 855 ? 85.251 24.849 -47.324 1.00 23.83 855 THR A O 1
ATOM 6849 N N . ARG A 1 856 ? 83.158 25.433 -47.942 1.00 27.70 856 ARG A N 1
ATOM 6850 C CA . ARG A 1 856 ? 83.356 26.224 -49.186 1.00 27.70 856 ARG A CA 1
ATOM 6851 C C . ARG A 1 856 ? 81.958 26.708 -49.645 1.00 27.70 856 ARG A C 1
ATOM 6853 O O . ARG A 1 856 ? 81.119 25.861 -49.907 1.00 27.70 856 ARG A O 1
ATOM 6860 N N . ALA A 1 857 ? 81.513 27.964 -49.528 1.00 26.19 857 ALA A N 1
ATOM 6861 C CA . ALA A 1 857 ? 82.002 29.303 -49.912 1.00 26.19 857 ALA A CA 1
ATOM 6862 C C . ALA A 1 857 ? 81.489 29.782 -51.290 1.00 26.19 857 ALA A C 1
ATOM 6864 O O . ALA A 1 857 ? 81.921 29.245 -52.308 1.00 26.19 857 ALA A O 1
ATOM 6865 N N . ALA A 1 858 ? 80.621 30.813 -51.255 1.00 29.62 858 ALA A N 1
ATOM 6866 C CA . ALA A 1 858 ? 80.505 32.020 -52.115 1.00 29.62 858 ALA A CA 1
ATOM 6867 C C . ALA A 1 858 ? 79.012 32.450 -52.210 1.00 29.62 858 ALA A C 1
ATOM 6869 O O . ALA A 1 858 ? 78.229 31.733 -52.820 1.00 29.62 858 ALA A O 1
ATOM 6870 N N . ALA A 1 859 ? 78.516 33.420 -51.418 1.00 25.92 859 ALA A N 1
ATOM 6871 C CA . ALA A 1 859 ? 78.612 34.899 -51.557 1.00 25.92 859 ALA A CA 1
ATOM 6872 C C . ALA A 1 859 ? 77.732 35.443 -52.716 1.00 25.92 859 ALA A C 1
ATOM 6874 O O . ALA A 1 859 ? 77.721 34.834 -53.776 1.00 25.92 859 ALA A O 1
ATOM 6875 N N . ALA A 1 860 ? 76.973 36.545 -52.639 1.00 28.38 860 ALA A N 1
ATOM 6876 C CA . ALA A 1 860 ? 76.873 37.686 -51.715 1.00 28.38 860 ALA A CA 1
ATOM 6877 C C . ALA A 1 860 ? 75.407 38.229 -51.774 1.00 28.38 860 ALA A C 1
ATOM 6879 O O . ALA A 1 860 ? 74.734 38.015 -52.778 1.00 28.38 860 ALA A O 1
ATOM 6880 N N . GLU A 1 861 ? 74.786 38.682 -50.673 1.00 23.42 861 GLU A N 1
ATOM 6881 C CA . GLU A 1 861 ? 74.669 40.104 -50.250 1.00 23.42 861 GLU A CA 1
ATOM 6882 C C . GLU A 1 861 ? 74.032 41.025 -51.311 1.00 23.42 861 GLU A C 1
ATOM 6884 O O . GLU A 1 861 ? 74.382 40.952 -52.476 1.00 23.42 861 GLU A O 1
ATOM 6889 N N . THR A 1 862 ? 73.163 41.997 -51.049 1.00 24.31 862 THR A N 1
ATOM 6890 C CA . THR A 1 862 ? 72.499 42.601 -49.885 1.00 24.31 862 THR A CA 1
ATOM 6891 C C . THR A 1 862 ? 71.516 43.618 -50.499 1.00 24.31 862 THR A C 1
ATOM 6893 O O . THR A 1 862 ? 71.795 44.165 -51.561 1.00 24.31 862 THR A O 1
ATOM 6896 N N . SER A 1 863 ? 70.394 43.920 -49.840 1.00 26.55 863 SER A N 1
ATOM 6897 C CA . SER A 1 863 ? 70.085 45.278 -49.348 1.00 26.55 863 SER A CA 1
ATOM 6898 C C . SER A 1 863 ? 68.581 45.525 -49.177 1.00 26.55 863 SER A C 1
ATOM 6900 O O . SER A 1 863 ? 67.804 45.380 -50.117 1.00 26.55 863 SER A O 1
ATOM 6902 N N . THR A 1 864 ? 68.272 45.991 -47.962 1.00 27.95 864 THR A N 1
ATOM 6903 C CA . THR A 1 864 ? 67.161 46.853 -47.512 1.00 27.95 864 THR A CA 1
ATOM 6904 C C . THR A 1 864 ? 65.738 46.293 -47.571 1.00 27.95 864 THR A C 1
ATOM 6906 O O . THR A 1 864 ? 65.215 46.014 -48.639 1.00 27.95 864 THR A O 1
ATOM 6909 N N . ALA A 1 865 ? 65.089 46.021 -46.430 1.00 24.34 865 ALA A N 1
ATOM 6910 C CA . ALA A 1 865 ? 64.584 47.001 -45.446 1.00 24.34 865 ALA A CA 1
ATOM 6911 C C . ALA A 1 865 ? 63.535 47.924 -46.086 1.00 24.34 865 ALA A C 1
ATOM 6913 O O . ALA A 1 865 ? 63.783 48.481 -47.143 1.00 24.34 865 ALA A O 1
ATOM 6914 N N . ALA A 1 866 ? 62.379 48.210 -45.514 1.00 24.48 866 ALA A N 1
ATOM 6915 C CA . ALA A 1 866 ? 61.678 47.795 -44.312 1.00 24.48 866 ALA A CA 1
ATOM 6916 C C . ALA A 1 866 ? 60.298 48.482 -44.406 1.00 24.48 866 ALA A C 1
ATOM 6918 O O . ALA A 1 866 ? 60.155 49.448 -45.157 1.00 24.48 866 ALA A O 1
ATOM 6919 N N . THR A 1 867 ? 59.365 48.058 -43.548 1.00 23.39 867 THR A N 1
ATOM 6920 C CA . THR A 1 867 ? 58.243 48.860 -43.008 1.00 23.39 867 THR A CA 1
ATOM 6921 C C . THR A 1 867 ? 57.133 49.259 -43.995 1.00 23.39 867 THR A C 1
ATOM 6923 O O . THR A 1 867 ? 57.360 49.927 -44.991 1.00 23.39 867 THR A O 1
ATOM 6926 N N . GLU A 1 868 ? 55.930 48.688 -43.825 1.00 21.33 868 GLU A N 1
ATOM 6927 C CA . GLU A 1 868 ? 54.821 49.296 -43.047 1.00 21.33 868 GLU A CA 1
ATOM 6928 C C . GLU A 1 868 ? 54.293 50.561 -43.752 1.00 21.33 868 GLU A C 1
ATOM 6930 O O . GLU A 1 868 ? 55.051 51.466 -44.044 1.00 21.33 868 GLU A O 1
ATOM 6935 N N . THR A 1 869 ? 53.013 50.771 -44.038 1.00 24.58 869 THR A N 1
ATOM 6936 C CA . THR A 1 869 ? 51.792 50.365 -43.345 1.00 24.58 869 THR A CA 1
ATOM 6937 C C . THR A 1 869 ? 50.587 50.709 -44.233 1.00 24.58 869 THR A C 1
ATOM 6939 O O . THR A 1 869 ? 50.603 51.680 -44.979 1.00 24.58 869 THR A O 1
ATOM 6942 N N . ALA A 1 870 ? 49.556 49.870 -44.129 1.00 22.98 870 ALA A N 1
ATOM 6943 C CA . ALA A 1 870 ? 48.133 50.199 -43.986 1.00 22.98 870 ALA A CA 1
ATOM 6944 C C . ALA A 1 870 ? 47.572 51.509 -44.584 1.00 22.98 870 ALA A C 1
ATOM 6946 O O . ALA A 1 870 ? 47.913 52.603 -44.150 1.00 22.98 870 ALA A O 1
ATOM 6947 N N . THR A 1 871 ? 46.552 51.372 -45.437 1.00 24.53 871 THR A N 1
ATOM 6948 C CA . THR A 1 871 ? 45.139 51.792 -45.227 1.00 24.53 871 THR A CA 1
ATOM 6949 C C . THR A 1 871 ? 44.430 51.704 -46.587 1.00 24.53 871 THR A C 1
ATOM 6951 O O . THR A 1 871 ? 44.906 52.241 -47.575 1.00 24.53 871 THR A O 1
ATOM 6954 N N . ALA A 1 872 ? 43.501 50.770 -46.789 1.00 22.83 872 ALA A N 1
ATOM 6955 C CA . ALA A 1 872 ? 42.132 50.713 -46.274 1.00 22.83 872 ALA A CA 1
ATOM 6956 C C . ALA A 1 872 ? 41.154 51.599 -47.066 1.00 22.83 872 ALA A C 1
ATOM 6958 O O . ALA A 1 872 ? 41.430 52.750 -47.371 1.00 22.83 872 ALA A O 1
ATOM 6959 N N . GLU A 1 873 ? 39.990 50.992 -47.301 1.00 22.08 873 GLU A N 1
ATOM 6960 C CA . GLU A 1 873 ? 38.701 51.601 -47.637 1.00 22.08 873 GLU A CA 1
ATOM 6961 C C . GLU A 1 873 ? 38.395 51.876 -49.113 1.00 22.08 873 GLU A C 1
ATOM 6963 O O . GLU A 1 873 ? 38.622 52.939 -49.677 1.00 22.08 873 GLU A O 1
ATOM 6968 N N . THR A 1 874 ? 37.678 50.917 -49.697 1.00 27.39 874 THR A N 1
ATOM 6969 C CA . THR A 1 874 ? 36.470 51.229 -50.469 1.00 27.39 874 THR A CA 1
ATOM 6970 C C . THR A 1 874 ? 35.387 50.221 -50.085 1.00 27.39 874 THR A C 1
ATOM 6972 O O . THR A 1 874 ? 35.342 49.093 -50.566 1.00 27.39 874 THR A O 1
ATOM 6975 N N . VAL A 1 875 ? 34.542 50.638 -49.141 1.00 21.64 875 VAL A N 1
ATOM 6976 C CA . VAL A 1 875 ? 33.244 50.035 -48.830 1.00 21.64 875 VAL A CA 1
ATOM 6977 C C . VAL A 1 875 ? 32.185 50.939 -49.456 1.00 21.64 875 VAL A C 1
ATOM 6979 O O . VAL A 1 875 ? 32.075 52.108 -49.101 1.00 21.64 875 VAL A O 1
ATOM 6982 N N . GLY A 1 876 ? 31.404 50.384 -50.378 1.00 24.12 876 GLY A N 1
ATOM 6983 C CA . GLY A 1 876 ? 30.150 50.938 -50.887 1.00 24.12 876 GLY A CA 1
ATOM 6984 C C . GLY A 1 876 ? 29.273 49.750 -51.270 1.00 24.12 876 GLY A C 1
ATOM 6985 O O . GLY A 1 876 ? 29.656 48.962 -52.126 1.00 24.12 876 GLY A O 1
ATOM 6986 N N . ALA A 1 877 ? 28.286 49.430 -50.431 1.00 23.09 877 ALA A N 1
ATOM 6987 C CA . ALA A 1 877 ? 26.877 49.787 -50.634 1.00 23.09 877 ALA A CA 1
ATOM 6988 C C . ALA A 1 877 ? 26.219 48.854 -51.675 1.00 23.09 877 ALA A C 1
ATOM 6990 O O . ALA A 1 877 ? 26.525 48.916 -52.856 1.00 23.09 877 ALA A O 1
ATOM 6991 N N . ALA A 1 878 ? 25.509 47.810 -51.242 1.00 21.61 878 ALA A N 1
ATOM 6992 C CA . ALA A 1 878 ? 24.120 47.836 -50.759 1.00 21.61 878 ALA A CA 1
ATOM 6993 C C . ALA A 1 878 ? 23.085 47.937 -51.895 1.00 21.61 878 ALA A C 1
ATOM 6995 O O . ALA A 1 878 ? 23.085 48.904 -52.648 1.00 21.61 878 ALA A O 1
ATOM 6996 N N . GLY A 1 879 ? 22.140 46.988 -51.905 1.00 20.19 879 GLY A N 1
ATOM 6997 C CA . GLY A 1 879 ? 20.772 47.220 -52.386 1.00 20.19 879 GLY A CA 1
ATOM 6998 C C . GLY A 1 879 ? 20.273 46.317 -53.520 1.00 20.19 879 GLY A C 1
ATOM 6999 O O . GLY A 1 879 ? 20.921 46.207 -54.554 1.00 20.19 879 GLY A O 1
ATOM 7000 N N . GLY A 1 880 ? 19.071 45.755 -53.321 1.00 23.88 880 GLY A N 1
ATOM 7001 C CA . GLY A 1 880 ? 18.235 45.070 -54.324 1.00 23.88 880 GLY A CA 1
ATOM 7002 C C . GLY A 1 880 ? 18.172 43.560 -54.088 1.00 23.88 880 GLY A C 1
ATOM 7003 O O . GLY A 1 880 ? 19.042 42.842 -54.558 1.00 23.88 880 GLY A O 1
ATOM 7004 N N . GLU A 1 881 ? 17.303 42.981 -53.257 1.00 20.83 881 GLU A N 1
ATOM 7005 C CA . GLU A 1 881 ? 15.839 43.108 -53.133 1.00 20.83 881 GLU A CA 1
ATOM 7006 C C . GLU A 1 881 ? 15.029 42.689 -54.381 1.00 20.83 881 GLU A C 1
ATOM 7008 O O . GLU A 1 881 ? 14.991 43.392 -55.383 1.00 20.83 881 GLU A O 1
ATOM 7013 N N . ALA A 1 882 ? 14.296 41.581 -54.183 1.00 21.98 882 ALA A N 1
ATOM 7014 C CA . ALA A 1 882 ? 12.875 41.381 -54.495 1.00 21.98 882 ALA A CA 1
ATOM 7015 C C . ALA A 1 882 ? 12.413 40.683 -55.798 1.00 21.98 882 ALA A C 1
ATOM 7017 O O . ALA A 1 882 ? 12.814 41.007 -56.909 1.00 21.98 882 ALA A O 1
ATOM 7018 N N . ALA A 1 883 ? 11.407 39.825 -55.548 1.00 22.78 883 ALA A N 1
ATOM 7019 C CA . ALA A 1 883 ? 10.288 39.363 -56.384 1.00 22.78 883 ALA A CA 1
ATOM 7020 C C . ALA A 1 883 ? 10.581 38.289 -57.453 1.00 22.78 883 ALA A C 1
ATOM 7022 O O . ALA A 1 883 ? 11.367 38.494 -58.366 1.00 22.78 883 ALA A O 1
ATOM 7023 N N . LEU A 1 884 ? 10.074 37.053 -57.321 1.00 22.94 884 LEU A N 1
ATOM 7024 C CA . LEU A 1 884 ? 8.665 36.603 -57.421 1.00 22.94 884 LEU A CA 1
ATOM 7025 C C . LEU A 1 884 ? 8.002 36.955 -58.763 1.00 22.94 884 LEU A C 1
ATOM 7027 O O . LEU A 1 884 ? 7.553 38.075 -58.958 1.00 22.94 884 LEU A O 1
ATOM 7031 N N . ASN A 1 885 ? 7.884 35.932 -59.611 1.00 25.41 885 ASN A N 1
ATOM 7032 C CA . ASN A 1 885 ? 6.854 35.674 -60.625 1.00 25.41 885 ASN A CA 1
ATOM 7033 C C . ASN A 1 885 ? 6.837 34.134 -60.769 1.00 25.41 885 ASN A C 1
ATOM 7035 O O . ASN A 1 885 ? 7.909 33.538 -60.794 1.00 25.41 885 ASN A O 1
ATOM 7039 N N . GLY A 1 886 ? 5.734 33.389 -60.781 1.00 20.28 886 GLY A N 1
ATOM 7040 C CA . GLY A 1 886 ? 4.342 33.728 -61.059 1.00 20.28 886 GLY A CA 1
ATOM 7041 C C . GLY A 1 886 ? 3.858 32.860 -62.229 1.00 20.28 886 GLY A C 1
ATOM 7042 O O . GLY A 1 886 ? 4.488 32.912 -63.279 1.00 20.28 886 GLY A O 1
ATOM 7043 N N . GLY A 1 887 ? 2.758 32.116 -62.026 1.00 20.00 887 GLY A N 1
ATOM 7044 C CA . GLY A 1 887 ? 1.970 31.421 -63.068 1.00 20.00 887 GLY A CA 1
ATOM 7045 C C . GLY A 1 887 ? 2.611 30.140 -63.614 1.00 20.00 887 GLY A C 1
ATOM 7046 O O . GLY A 1 887 ? 3.824 30.016 -63.604 1.00 20.00 887 GLY A O 1
ATOM 7047 N N . GLU A 1 888 ? 1.914 29.113 -64.088 1.00 25.22 888 GLU A N 1
ATOM 7048 C CA . GLU A 1 888 ? 0.530 28.925 -64.546 1.00 25.22 888 GLU A CA 1
ATOM 7049 C C . GLU A 1 888 ? 0.391 27.396 -64.777 1.00 25.22 888 GLU A C 1
ATOM 7051 O O . GLU A 1 888 ? 1.366 26.731 -65.121 1.00 25.22 888 GLU A O 1
ATOM 7056 N N . GLU A 1 889 ? -0.674 26.774 -64.273 1.00 22.73 889 GLU A N 1
ATOM 7057 C CA . GLU A 1 889 ? -1.767 26.181 -65.070 1.00 22.73 889 GLU A CA 1
ATOM 7058 C C . GLU A 1 889 ? -1.486 24.812 -65.740 1.00 22.73 889 GLU A C 1
ATOM 7060 O O . GLU A 1 889 ? -0.652 24.645 -66.621 1.00 22.73 889 GLU A O 1
ATOM 7065 N N . ASP A 1 890 ? -2.331 23.863 -65.322 1.00 24.28 890 ASP A N 1
ATOM 7066 C CA . ASP A 1 890 ? -3.188 23.039 -66.178 1.00 24.28 890 ASP A CA 1
ATOM 7067 C C . ASP A 1 890 ? -2.784 21.661 -66.746 1.00 24.28 890 ASP A C 1
ATOM 7069 O O . ASP A 1 890 ? -1.932 21.490 -67.610 1.00 24.28 890 ASP A O 1
ATOM 7073 N N . THR A 1 891 ? -3.682 20.717 -66.402 1.00 24.58 891 THR A N 1
ATOM 7074 C CA . THR A 1 891 ? -4.331 19.693 -67.258 1.00 24.58 891 THR A CA 1
ATOM 7075 C C . THR A 1 891 ? -3.551 18.414 -67.607 1.00 24.58 891 THR A C 1
ATOM 7077 O O . THR A 1 891 ? -2.486 18.448 -68.198 1.00 24.58 891 THR A O 1
ATOM 7080 N N . LEU A 1 892 ? -3.951 17.233 -67.101 1.00 23.69 892 LEU A N 1
ATOM 7081 C CA . LEU A 1 892 ? -5.063 16.315 -67.467 1.00 23.69 892 LEU A CA 1
ATOM 7082 C C . LEU A 1 892 ? -4.616 15.165 -68.398 1.00 23.69 892 LEU A C 1
ATOM 7084 O O . LEU A 1 892 ? -4.001 15.392 -69.431 1.00 23.69 892 LEU A O 1
ATOM 7088 N N . GLY A 1 893 ? -5.073 13.945 -68.069 1.00 24.80 893 GLY A N 1
ATOM 7089 C CA . GLY A 1 893 ? -5.079 12.743 -68.930 1.00 24.80 893 GLY A CA 1
ATOM 7090 C C . GLY A 1 893 ? -4.209 11.616 -68.358 1.00 24.80 893 GLY A C 1
ATOM 7091 O O . GLY A 1 893 ? -2.995 11.706 -68.426 1.00 24.80 893 GLY A O 1
ATOM 7092 N N . ARG A 1 894 ? -4.701 10.611 -67.616 1.00 20.84 894 ARG A N 1
ATOM 7093 C CA . ARG A 1 894 ? -5.778 9.612 -67.829 1.00 20.84 894 ARG A CA 1
ATOM 7094 C C . ARG A 1 894 ? -5.457 8.580 -68.926 1.00 20.84 894 ARG A C 1
ATOM 7096 O O . ARG A 1 894 ? -5.158 8.964 -70.048 1.00 20.84 894 ARG A O 1
ATOM 7103 N N . VAL A 1 895 ? -5.760 7.319 -68.570 1.00 24.75 895 VAL A N 1
ATOM 7104 C CA . VAL A 1 895 ? -5.977 6.099 -69.385 1.00 24.75 895 VAL A CA 1
ATOM 7105 C C . VAL A 1 895 ? -4.729 5.224 -69.533 1.00 24.75 895 VAL A C 1
ATOM 7107 O O . VAL A 1 895 ? -3.674 5.753 -69.846 1.00 24.75 895 VAL A O 1
ATOM 7110 N N . SER A 1 896 ? -4.724 3.893 -69.435 1.00 21.67 896 SER A N 1
ATOM 7111 C CA . SER A 1 896 ? -5.512 2.773 -68.866 1.00 21.67 896 SER A CA 1
ATOM 7112 C C . SER A 1 896 ? -4.820 1.508 -69.431 1.00 21.67 896 SER A C 1
ATOM 7114 O O . SER A 1 896 ? -4.081 1.622 -70.406 1.00 21.67 896 SER A O 1
ATOM 7116 N N . ASP A 1 897 ? -5.165 0.333 -68.893 1.00 24.64 897 ASP A N 1
ATOM 7117 C CA . ASP A 1 897 ? -5.036 -1.002 -69.518 1.00 24.64 897 ASP A CA 1
ATOM 7118 C C . ASP A 1 897 ? -3.642 -1.660 -69.480 1.00 24.64 897 ASP A C 1
ATOM 7120 O O . ASP A 1 897 ? -2.622 -1.002 -69.636 1.00 24.64 897 ASP A O 1
ATOM 7124 N N . SER A 1 898 ? -3.470 -2.975 -69.322 1.00 22.48 898 SER A N 1
ATOM 7125 C CA . SER A 1 898 ? -4.296 -4.129 -68.921 1.00 22.48 898 SER A CA 1
ATOM 7126 C C . SER A 1 898 ? -3.396 -5.379 -69.048 1.00 22.48 898 SER A C 1
ATOM 7128 O O . SER A 1 898 ? -2.433 -5.345 -69.812 1.00 22.48 898 SER A O 1
ATOM 7130 N N . SER A 1 899 ? -3.793 -6.489 -68.403 1.00 24.89 899 SER A N 1
ATOM 7131 C CA . SER A 1 899 ? -3.558 -7.911 -68.785 1.00 24.89 899 SER A CA 1
ATOM 7132 C C . SER A 1 899 ? -2.108 -8.440 -68.828 1.00 24.89 899 SER A C 1
ATOM 7134 O O . SER A 1 899 ? -1.291 -7.986 -69.617 1.00 24.89 899 SER A O 1
ATOM 7136 N N . ASP A 1 900 ? -1.717 -9.338 -67.918 1.00 23.59 900 ASP A N 1
ATOM 7137 C CA . ASP A 1 900 ? -1.962 -10.805 -67.897 1.00 23.59 900 ASP A CA 1
ATOM 7138 C C . ASP A 1 900 ? -1.062 -11.613 -68.845 1.00 23.59 900 ASP A C 1
ATOM 7140 O O . ASP A 1 900 ? -1.238 -11.577 -70.057 1.00 23.59 900 ASP A O 1
ATOM 7144 N N . ASP A 1 901 ? -0.162 -12.407 -68.255 1.00 29.50 901 ASP A N 1
ATOM 7145 C CA . ASP A 1 901 ? 0.393 -13.680 -68.750 1.00 29.50 901 ASP A CA 1
ATOM 7146 C C . ASP A 1 901 ? 1.433 -14.167 -67.708 1.00 29.50 901 ASP A C 1
ATOM 7148 O O . ASP A 1 901 ? 2.163 -13.356 -67.149 1.00 29.50 901 ASP A O 1
ATOM 7152 N N . LYS A 1 902 ? 1.668 -15.440 -67.377 1.00 25.55 902 LYS A N 1
ATOM 7153 C CA . LYS A 1 902 ? 1.006 -16.742 -67.547 1.00 25.55 902 LYS A CA 1
ATOM 7154 C C . LYS A 1 902 ? 1.966 -17.787 -66.926 1.00 25.55 902 LYS A C 1
ATOM 7156 O O . LYS A 1 902 ? 3.174 -17.616 -67.022 1.00 25.55 902 LYS A O 1
ATOM 7161 N N . HIS A 1 903 ? 1.406 -18.887 -66.408 1.00 26.44 903 HIS A N 1
ATOM 7162 C CA . HIS A 1 903 ? 2.004 -20.226 -66.170 1.00 26.44 903 HIS A CA 1
ATOM 7163 C C . HIS A 1 903 ? 3.174 -20.382 -65.169 1.00 26.44 903 HIS A C 1
ATOM 7165 O O . HIS A 1 903 ? 4.215 -19.761 -65.295 1.00 26.44 903 HIS A O 1
ATOM 7171 N N . GLN A 1 904 ? 3.047 -21.136 -64.066 1.00 22.83 904 GLN A N 1
ATOM 7172 C CA . GLN A 1 904 ? 2.721 -22.565 -63.832 1.00 22.83 904 GLN A CA 1
ATOM 7173 C C . GLN A 1 904 ? 3.925 -23.529 -63.813 1.00 22.83 904 GLN A C 1
ATOM 7175 O O . GLN A 1 904 ? 4.574 -23.772 -64.825 1.00 22.83 904 GLN A O 1
ATOM 7180 N N . SER A 1 905 ? 3.986 -24.241 -62.678 1.00 24.80 905 SER A N 1
ATOM 7181 C CA . SER A 1 905 ? 4.487 -25.609 -62.456 1.00 24.80 905 SER A CA 1
ATOM 7182 C C . SER A 1 905 ? 6.002 -25.812 -62.349 1.00 24.80 905 SER A C 1
ATOM 7184 O O . SER A 1 905 ? 6.772 -25.098 -62.970 1.00 24.80 905 SER A O 1
ATOM 7186 N N . ALA A 1 906 ? 6.531 -26.830 -61.675 1.00 22.72 906 ALA A N 1
ATOM 7187 C CA . ALA A 1 906 ? 6.158 -27.670 -60.532 1.00 22.72 906 ALA A CA 1
ATOM 7188 C C . ALA A 1 906 ? 7.266 -28.743 -60.453 1.00 22.72 906 ALA A C 1
ATOM 7190 O O . ALA A 1 906 ? 7.665 -29.263 -61.487 1.00 22.72 906 ALA A O 1
ATOM 7191 N N . LEU A 1 907 ? 7.653 -29.118 -59.228 1.00 23.42 907 LEU A N 1
ATOM 7192 C CA . LEU A 1 907 ? 8.096 -30.464 -58.810 1.00 23.42 907 LEU A CA 1
ATOM 7193 C C . LEU A 1 907 ? 9.365 -31.105 -59.419 1.00 23.42 907 LEU A C 1
ATOM 7195 O O . LEU A 1 907 ? 9.384 -31.498 -60.578 1.00 23.42 907 LEU A O 1
ATOM 7199 N N . ALA A 1 908 ? 10.344 -31.377 -58.541 1.00 25.92 908 ALA A N 1
ATOM 7200 C CA . ALA A 1 908 ? 10.947 -32.701 -58.244 1.00 25.92 908 ALA A CA 1
ATOM 7201 C C . ALA A 1 908 ? 12.292 -32.488 -57.507 1.00 25.92 908 ALA A C 1
ATOM 7203 O O . ALA A 1 908 ? 13.216 -31.898 -58.050 1.00 25.92 908 ALA A O 1
ATOM 7204 N N . ASN A 1 909 ? 12.369 -32.726 -56.194 1.00 22.62 909 ASN A N 1
ATOM 7205 C CA . ASN A 1 909 ? 12.824 -33.972 -55.552 1.00 22.62 909 ASN A CA 1
ATOM 7206 C C . ASN A 1 909 ? 14.153 -34.545 -56.077 1.00 22.62 909 ASN A C 1
ATOM 7208 O O . ASN A 1 909 ? 14.181 -35.186 -57.121 1.00 22.62 909 ASN A O 1
ATOM 7212 N N . CYS A 1 910 ? 15.201 -34.454 -55.251 1.00 24.23 910 CYS A N 1
ATOM 7213 C CA . CYS A 1 910 ? 16.258 -35.462 -55.191 1.00 24.23 910 CYS A CA 1
ATOM 7214 C C . CYS A 1 910 ? 16.825 -35.534 -53.764 1.00 24.23 910 CYS A C 1
ATOM 7216 O O . CYS A 1 910 ? 17.165 -34.516 -53.163 1.00 24.23 910 CYS A O 1
ATOM 7218 N N . ALA A 1 911 ? 16.850 -36.749 -53.224 1.00 22.22 911 ALA A N 1
ATOM 7219 C CA . ALA A 1 911 ? 17.192 -37.103 -51.856 1.00 22.22 911 ALA A CA 1
ATOM 7220 C C . ALA A 1 911 ? 18.587 -37.757 -51.765 1.00 22.22 911 ALA A C 1
ATOM 7222 O O . ALA A 1 911 ? 19.013 -38.416 -52.706 1.00 22.22 911 ALA A O 1
ATOM 7223 N N . LEU A 1 912 ? 19.212 -37.584 -50.592 1.00 22.09 912 LEU A N 1
ATOM 7224 C CA . LEU A 1 912 ? 20.037 -38.517 -49.796 1.00 22.09 912 LEU A CA 1
ATOM 7225 C C . LEU A 1 912 ? 21.169 -39.356 -50.438 1.00 22.09 912 LEU A C 1
ATOM 7227 O O . LEU A 1 912 ? 20.929 -40.267 -51.224 1.00 22.09 912 LEU A O 1
ATOM 7231 N N . SER A 1 913 ? 22.390 -39.159 -49.918 1.00 25.36 913 SER A N 1
ATOM 7232 C CA . SER A 1 913 ? 23.495 -40.137 -49.734 1.00 25.36 913 SER A CA 1
ATOM 7233 C C . SER A 1 913 ? 24.452 -39.514 -48.684 1.00 25.36 913 SER A C 1
ATOM 7235 O O . SER A 1 913 ? 24.808 -38.351 -48.849 1.00 25.36 913 SER A O 1
ATOM 7237 N N . GLU A 1 914 ? 24.664 -40.002 -47.457 1.00 20.27 914 GLU A N 1
ATOM 7238 C CA . GLU A 1 914 ? 25.350 -41.206 -46.932 1.00 20.27 914 GLU A CA 1
ATOM 7239 C C . GLU A 1 914 ? 26.894 -41.278 -47.082 1.00 20.27 914 GLU A C 1
ATOM 7241 O O . GLU A 1 914 ? 27.438 -41.134 -48.169 1.00 20.27 914 GLU A O 1
ATOM 7246 N N . GLU A 1 915 ? 27.527 -41.574 -45.929 1.00 22.45 915 GLU A N 1
ATOM 7247 C CA . GLU A 1 915 ? 28.860 -42.161 -45.655 1.00 22.45 915 GLU A CA 1
ATOM 7248 C C . GLU A 1 915 ? 30.154 -41.312 -45.569 1.00 22.45 915 GLU A C 1
ATOM 7250 O O . GLU A 1 915 ? 30.538 -40.580 -46.476 1.00 22.45 915 GLU A O 1
ATOM 7255 N N . GLY A 1 916 ? 30.901 -41.521 -44.460 1.00 25.14 916 GLY A N 1
ATOM 7256 C CA . GLY A 1 916 ? 32.322 -41.150 -44.338 1.00 25.14 916 GLY A CA 1
ATOM 7257 C C . GLY A 1 916 ? 32.914 -40.984 -42.919 1.00 25.14 916 GLY A C 1
ATOM 7258 O O . GLY A 1 916 ? 33.271 -39.879 -42.525 1.00 25.14 916 GLY A O 1
ATOM 7259 N N . HIS A 1 917 ? 33.088 -42.069 -42.155 1.00 22.48 917 HIS A N 1
ATOM 7260 C CA . HIS A 1 917 ? 34.133 -42.233 -41.107 1.00 22.48 917 HIS A CA 1
ATOM 7261 C C . HIS A 1 917 ? 35.397 -42.840 -41.774 1.00 22.48 917 HIS A C 1
ATOM 7263 O O . HIS A 1 917 ? 35.190 -43.498 -42.795 1.00 22.48 917 HIS A O 1
ATOM 7269 N N . PRO A 1 918 ? 36.666 -42.753 -41.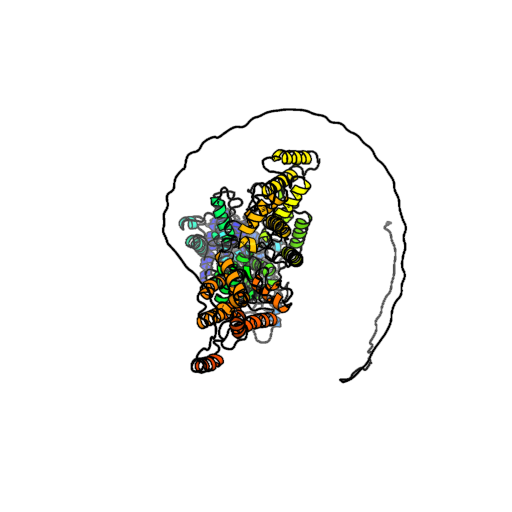265 1.00 31.95 918 PRO A N 1
ATOM 7270 C CA . PRO A 1 918 ? 37.024 -43.079 -39.867 1.00 31.95 918 PRO A CA 1
ATOM 7271 C C . PRO A 1 918 ? 38.368 -42.522 -39.269 1.00 31.95 918 PRO A C 1
ATOM 7273 O O . PRO A 1 918 ? 39.205 -41.933 -39.942 1.00 31.95 918 PRO A O 1
ATOM 7276 N N . GLN A 1 919 ? 38.628 -42.923 -38.007 1.00 23.73 919 GLN A N 1
ATOM 7277 C CA . GLN A 1 919 ? 39.903 -43.455 -37.452 1.00 23.73 919 GLN A CA 1
ATOM 7278 C C . GLN A 1 919 ? 40.943 -42.590 -36.678 1.00 23.73 919 GLN A C 1
ATOM 7280 O O . GLN A 1 919 ? 41.502 -41.632 -37.197 1.00 23.73 919 GLN A O 1
ATOM 7285 N N . LYS A 1 920 ? 41.369 -43.201 -35.537 1.00 26.72 920 LYS A N 1
ATOM 7286 C CA . LYS A 1 920 ? 42.668 -43.154 -34.786 1.00 26.72 920 LYS A CA 1
ATOM 7287 C C . LYS A 1 920 ? 42.806 -42.032 -33.727 1.00 26.72 920 LYS A C 1
ATOM 7289 O O . LYS A 1 920 ? 42.517 -40.894 -34.032 1.00 26.72 920 LYS A O 1
ATOM 7294 N N . LYS A 1 921 ? 43.279 -42.224 -32.477 1.00 28.55 921 LYS A N 1
ATOM 7295 C CA . LYS A 1 921 ? 44.084 -43.261 -31.773 1.00 28.55 921 LYS A CA 1
ATOM 7296 C C . LYS A 1 921 ? 44.020 -43.020 -30.229 1.00 28.55 921 LYS A C 1
ATOM 7298 O O . LYS A 1 921 ? 44.044 -41.873 -29.807 1.00 28.55 921 LYS A O 1
ATOM 7303 N N . ARG A 1 922 ? 44.023 -44.091 -29.413 1.00 24.66 922 ARG A N 1
ATOM 7304 C CA . ARG A 1 922 ? 44.479 -44.176 -27.982 1.00 24.66 922 ARG A CA 1
ATOM 7305 C C . ARG A 1 922 ? 46.037 -44.166 -27.921 1.00 24.66 922 ARG A C 1
ATOM 7307 O O . ARG A 1 922 ? 46.584 -44.388 -29.008 1.00 24.66 922 ARG A O 1
ATOM 7314 N N . PRO A 1 923 ? 46.789 -44.030 -26.779 1.00 32.09 923 PRO A N 1
ATOM 7315 C CA . PRO A 1 923 ? 46.518 -44.559 -25.408 1.00 32.09 923 PRO A CA 1
ATOM 7316 C C . PRO A 1 923 ? 47.140 -43.804 -24.172 1.00 32.09 923 PRO A C 1
ATOM 7318 O O . PRO A 1 923 ? 47.774 -42.769 -24.344 1.00 32.09 923 PRO A O 1
ATOM 7321 N N . ARG A 1 924 ? 47.043 -44.453 -22.979 1.00 27.06 924 ARG A N 1
ATOM 7322 C CA . ARG A 1 924 ? 47.759 -44.327 -21.658 1.00 27.06 924 ARG A CA 1
ATOM 7323 C C . ARG A 1 924 ? 46.939 -43.695 -20.507 1.00 27.06 924 ARG A C 1
ATOM 7325 O O . ARG A 1 924 ? 46.430 -42.602 -20.703 1.00 27.06 924 ARG A O 1
ATOM 7332 N N . SER A 1 925 ? 46.535 -44.433 -19.450 1.00 25.47 925 SER A N 1
ATOM 7333 C CA . SER A 1 925 ? 47.279 -45.025 -18.287 1.00 25.47 925 SER A CA 1
ATOM 7334 C C . SER A 1 925 ? 47.659 -43.920 -17.268 1.00 25.47 925 SER A C 1
ATOM 7336 O O . SER A 1 925 ? 48.056 -42.856 -17.721 1.00 25.47 925 SER A O 1
ATOM 7338 N N . ASP A 1 926 ? 47.501 -43.967 -15.935 1.00 26.52 926 ASP A N 1
ATOM 7339 C CA . ASP A 1 926 ? 47.357 -44.985 -14.874 1.00 26.52 926 ASP A CA 1
ATOM 7340 C C . ASP A 1 926 ? 46.790 -44.320 -13.579 1.00 26.52 926 ASP A C 1
ATOM 7342 O O . ASP A 1 926 ? 46.854 -43.096 -13.466 1.00 26.52 926 ASP A O 1
ATOM 7346 N N . GLY A 1 927 ? 46.347 -45.128 -12.595 1.00 24.78 927 GLY A N 1
ATOM 7347 C CA . GLY A 1 927 ? 46.354 -44.819 -11.139 1.00 24.78 927 GLY A CA 1
ATOM 7348 C C . GLY A 1 927 ? 45.001 -44.453 -10.501 1.00 24.78 927 GLY A C 1
ATOM 7349 O O . GLY A 1 927 ? 44.476 -43.382 -10.780 1.00 24.78 927 GLY A O 1
ATOM 7350 N N . ASP A 1 928 ? 44.325 -45.382 -9.803 1.00 27.00 928 ASP A N 1
ATOM 7351 C CA . ASP A 1 928 ? 44.351 -45.626 -8.329 1.00 27.00 928 ASP A CA 1
ATOM 7352 C C . ASP A 1 928 ? 43.390 -44.676 -7.568 1.00 27.00 928 ASP A C 1
ATOM 7354 O O . ASP A 1 928 ? 43.492 -43.468 -7.719 1.00 27.00 928 ASP A O 1
ATOM 7358 N N . GLY A 1 929 ? 42.418 -45.079 -6.739 1.00 24.88 929 GLY A N 1
ATOM 7359 C CA . GLY A 1 929 ? 42.015 -46.357 -6.146 1.00 24.88 929 GLY A CA 1
ATOM 7360 C C . GLY A 1 929 ? 40.704 -46.175 -5.338 1.00 24.88 929 GLY A C 1
ATOM 7361 O O . GLY A 1 929 ? 40.081 -45.120 -5.425 1.00 24.88 929 GLY A O 1
ATOM 7362 N N . GLU A 1 930 ? 40.343 -47.200 -4.549 1.00 33.50 930 GLU A N 1
ATOM 7363 C CA . GLU A 1 930 ? 39.193 -47.320 -3.608 1.00 33.50 930 GLU A CA 1
ATOM 7364 C C . GLU A 1 930 ? 37.843 -47.708 -4.267 1.00 33.50 930 GLU A C 1
ATOM 7366 O O . GLU A 1 930 ? 37.129 -46.865 -4.794 1.00 33.50 930 GLU A O 1
ATOM 7371 N N . GLN A 1 931 ? 37.456 -48.977 -4.476 1.00 27.52 931 GLN A N 1
ATOM 7372 C CA . GLN A 1 931 ? 37.381 -50.204 -3.650 1.00 27.52 931 GLN A CA 1
ATOM 7373 C C . GLN A 1 931 ? 36.072 -50.340 -2.840 1.00 27.52 931 GLN A C 1
ATOM 7375 O O . GLN A 1 931 ? 35.908 -49.653 -1.844 1.00 27.52 931 GLN A O 1
ATOM 7380 N N . ALA A 1 932 ? 35.250 -51.315 -3.282 1.00 28.31 932 ALA A N 1
ATOM 7381 C CA . ALA A 1 932 ? 34.287 -52.172 -2.552 1.00 28.31 932 ALA A CA 1
ATOM 7382 C C . ALA A 1 932 ? 33.120 -51.475 -1.796 1.00 28.31 932 ALA A C 1
ATOM 7384 O O . ALA A 1 932 ? 33.290 -50.436 -1.188 1.00 28.31 932 ALA A O 1
ATOM 7385 N N . ASP A 1 933 ? 31.862 -51.918 -1.822 1.00 33.44 933 ASP A N 1
ATOM 7386 C CA . ASP A 1 933 ? 31.337 -53.280 -1.741 1.00 33.44 933 ASP A CA 1
ATOM 7387 C C . ASP A 1 933 ? 30.031 -53.438 -2.539 1.00 33.44 933 ASP A C 1
ATOM 7389 O O . ASP A 1 933 ? 29.132 -52.594 -2.517 1.00 33.44 933 ASP A O 1
ATOM 7393 N N . ALA A 1 934 ? 29.927 -54.587 -3.195 1.00 26.33 934 ALA A N 1
ATOM 7394 C CA . ALA A 1 934 ? 28.689 -55.225 -3.597 1.00 26.33 934 ALA A CA 1
ATOM 7395 C C . ALA A 1 934 ? 28.543 -56.475 -2.724 1.00 26.33 934 ALA A C 1
ATOM 7397 O O . ALA A 1 934 ? 29.511 -57.218 -2.643 1.00 26.33 934 ALA A O 1
ATOM 7398 N N . ASP A 1 935 ? 27.379 -56.689 -2.098 1.00 30.81 935 ASP A N 1
ATOM 7399 C CA . ASP A 1 935 ? 26.789 -58.008 -1.783 1.00 30.81 935 ASP A CA 1
ATOM 7400 C C . ASP A 1 935 ? 25.507 -57.822 -0.940 1.00 30.81 935 ASP A C 1
ATOM 7402 O O . ASP A 1 935 ? 25.464 -57.030 -0.006 1.00 30.81 935 ASP A O 1
ATOM 7406 N N . ALA A 1 936 ? 24.357 -58.325 -1.409 1.00 30.42 936 ALA A N 1
ATOM 7407 C CA . ALA A 1 936 ? 23.743 -59.619 -1.044 1.00 30.42 936 ALA A CA 1
ATOM 7408 C C . ALA A 1 936 ? 22.638 -59.422 0.024 1.00 30.42 936 ALA A C 1
ATOM 7410 O O . ALA A 1 936 ? 22.884 -58.920 1.108 1.00 30.42 936 ALA A O 1
ATOM 7411 N N . ARG A 1 937 ? 21.354 -59.552 -0.343 1.00 26.73 937 ARG A N 1
ATOM 7412 C CA . ARG A 1 937 ? 20.515 -60.776 -0.364 1.00 26.73 937 ARG A CA 1
ATOM 7413 C C . ARG A 1 937 ? 20.074 -61.286 1.018 1.00 26.73 937 ARG A C 1
ATOM 7415 O O . ARG A 1 937 ? 20.885 -61.436 1.915 1.00 26.73 937 ARG A O 1
ATOM 7422 N N . ALA A 1 938 ? 18.808 -61.730 1.020 1.00 29.58 938 ALA A N 1
ATOM 7423 C CA . ALA A 1 938 ? 18.068 -62.480 2.045 1.00 29.58 938 ALA A CA 1
ATOM 7424 C C . ALA A 1 938 ? 17.619 -61.626 3.246 1.00 29.58 938 ALA A C 1
ATOM 7426 O O . ALA A 1 938 ? 18.414 -60.922 3.840 1.00 29.58 938 ALA A O 1
ATOM 7427 N N . GLY A 1 939 ? 16.348 -61.571 3.635 1.00 25.70 939 GLY A N 1
ATOM 7428 C CA . GLY A 1 939 ? 15.246 -62.507 3.447 1.00 25.70 939 GLY A CA 1
ATOM 7429 C C . GLY A 1 939 ? 14.768 -62.912 4.835 1.00 25.70 939 GLY A C 1
ATOM 7430 O O . GLY A 1 939 ? 15.578 -63.415 5.594 1.00 25.70 939 GLY A O 1
ATOM 7431 N N . GLU A 1 940 ? 13.494 -62.703 5.160 1.00 33.72 940 GLU A N 1
ATOM 7432 C CA . GLU A 1 940 ? 12.770 -63.607 6.057 1.00 33.72 940 GLU A CA 1
ATOM 7433 C C . GLU A 1 940 ? 11.266 -63.343 6.003 1.00 33.72 940 GLU A C 1
ATOM 7435 O O . GLU A 1 940 ? 10.769 -62.230 6.176 1.00 33.72 940 GLU A O 1
ATOM 7440 N N . GLU A 1 941 ? 10.562 -64.424 5.700 1.00 25.72 941 GLU A N 1
ATOM 7441 C CA . GLU A 1 941 ? 9.127 -64.589 5.764 1.00 25.72 941 GLU A CA 1
ATOM 7442 C C . GLU A 1 941 ? 8.689 -64.706 7.230 1.00 25.72 941 GLU A C 1
ATOM 7444 O O . GLU A 1 941 ? 9.293 -65.449 7.999 1.00 25.72 941 GLU A O 1
ATOM 7449 N N . ALA A 1 942 ? 7.559 -64.100 7.598 1.00 36.38 942 ALA A N 1
ATOM 7450 C CA . ALA A 1 942 ? 6.773 -64.573 8.736 1.00 36.38 942 ALA A CA 1
ATOM 7451 C C . ALA A 1 942 ? 5.278 -64.332 8.493 1.00 36.38 942 ALA A C 1
ATOM 7453 O O . ALA A 1 942 ? 4.742 -63.236 8.625 1.00 36.38 942 ALA A O 1
ATOM 7454 N N . ARG A 1 943 ? 4.629 -65.427 8.095 1.00 25.80 943 ARG A N 1
ATOM 7455 C CA . ARG A 1 943 ? 3.183 -65.680 8.056 1.00 25.80 943 ARG A CA 1
ATOM 7456 C C . ARG A 1 943 ? 2.525 -65.366 9.405 1.00 25.80 943 ARG A C 1
ATOM 7458 O O . ARG A 1 943 ? 3.149 -65.669 10.408 1.00 25.80 943 ARG A O 1
ATOM 7465 N N . VAL A 1 944 ? 1.237 -64.990 9.415 1.00 31.02 944 VAL A N 1
ATOM 7466 C CA . VAL A 1 944 ? 0.157 -65.639 10.207 1.00 31.02 944 VAL A CA 1
ATOM 7467 C C . VAL A 1 944 ? -1.234 -65.152 9.726 1.00 31.02 944 VAL A C 1
ATOM 7469 O O . VAL A 1 944 ? -1.557 -63.983 9.866 1.00 31.02 944 VAL A O 1
ATOM 7472 N N . ARG A 1 945 ? -2.003 -66.115 9.174 1.00 27.72 945 ARG A N 1
ATOM 7473 C CA . ARG A 1 945 ? -3.462 -66.426 9.272 1.00 27.72 945 ARG A CA 1
ATOM 7474 C C . ARG A 1 945 ? -4.513 -65.322 9.039 1.00 27.72 945 ARG A C 1
ATOM 7476 O O . ARG A 1 945 ? -4.504 -64.305 9.709 1.00 27.72 945 ARG A O 1
ATOM 7483 N N . GLN A 1 946 ? -5.371 -65.450 8.016 1.00 24.45 946 GLN A N 1
ATOM 7484 C CA . GLN A 1 946 ? -6.577 -66.315 7.889 1.00 24.45 946 GLN A CA 1
ATOM 7485 C C . GLN A 1 946 ? -7.742 -65.900 8.801 1.00 24.45 946 GLN A C 1
ATOM 7487 O O . GLN A 1 946 ? -7.656 -66.125 9.998 1.00 24.45 946 GLN A O 1
ATOM 7492 N N . ASP A 1 947 ? -8.799 -65.355 8.183 1.00 32.28 947 ASP A N 1
ATOM 7493 C CA . ASP A 1 947 ? -10.226 -65.737 8.295 1.00 32.28 947 ASP A CA 1
ATOM 7494 C C . ASP A 1 947 ? -10.997 -64.923 7.220 1.00 32.28 947 ASP A C 1
ATOM 7496 O O . ASP A 1 947 ? -10.810 -63.715 7.124 1.00 32.28 947 ASP A O 1
ATOM 7500 N N . THR A 1 948 ? -11.510 -65.533 6.136 1.00 27.20 948 THR A N 1
ATOM 7501 C CA . THR A 1 948 ? -12.898 -66.034 5.925 1.00 27.20 948 THR A CA 1
ATOM 7502 C C . THR A 1 948 ? -13.972 -64.974 6.274 1.00 27.20 948 THR A C 1
ATOM 7504 O O . THR A 1 948 ? -13.901 -64.367 7.329 1.00 27.20 948 THR A O 1
ATOM 7507 N N . ALA A 1 949 ? -14.972 -64.624 5.455 1.00 30.92 949 ALA A N 1
ATOM 7508 C CA . ALA A 1 949 ? -15.769 -65.414 4.522 1.00 30.92 949 ALA A CA 1
ATOM 7509 C C . ALA A 1 949 ? -16.609 -64.528 3.550 1.00 30.92 949 ALA A C 1
ATOM 7511 O O . ALA A 1 949 ? -16.766 -63.331 3.776 1.00 30.92 949 ALA A O 1
ATOM 7512 N N . GLU A 1 950 ? -17.187 -65.193 2.538 1.00 31.75 950 GLU A N 1
ATOM 7513 C CA . GLU A 1 950 ? -18.442 -64.882 1.808 1.00 31.75 950 GLU A CA 1
ATOM 7514 C C . GLU A 1 950 ? -18.446 -63.929 0.578 1.00 31.75 950 GLU A C 1
ATOM 7516 O O . GLU A 1 950 ? -18.659 -62.723 0.646 1.00 31.75 950 GLU A O 1
ATOM 7521 N N . GLU A 1 951 ? -18.288 -64.562 -0.594 1.00 22.91 951 GLU A N 1
ATOM 7522 C CA . GLU A 1 951 ? -18.953 -64.297 -1.892 1.00 22.91 951 GLU A CA 1
ATOM 7523 C C . GLU A 1 951 ? -20.507 -64.451 -1.816 1.00 22.91 951 GLU A C 1
ATOM 7525 O O . GLU A 1 951 ? -20.985 -65.007 -0.829 1.00 22.91 951 GLU A O 1
ATOM 7530 N N . PRO A 1 952 ? -21.312 -64.290 -2.903 1.00 43.78 952 PRO A N 1
ATOM 7531 C CA . PRO A 1 952 ? -21.467 -63.231 -3.927 1.00 43.78 952 PRO A CA 1
ATOM 7532 C C . PRO A 1 952 ? -23.011 -62.961 -4.129 1.00 43.78 952 PRO A C 1
ATOM 7534 O O . PRO A 1 952 ? -23.733 -63.049 -3.140 1.00 43.78 952 PRO A O 1
ATOM 7537 N N . PRO A 1 953 ? -23.648 -62.804 -5.325 1.00 46.03 953 PRO A N 1
ATOM 7538 C CA . PRO A 1 953 ? -23.364 -62.081 -6.574 1.00 46.03 953 PRO A CA 1
ATOM 7539 C C . PRO A 1 953 ? -24.535 -61.147 -7.048 1.00 46.03 953 PRO A C 1
ATOM 7541 O O . PRO A 1 953 ? -25.624 -61.105 -6.491 1.00 46.03 953 PRO A O 1
ATOM 7544 N N . THR A 1 954 ? -24.289 -60.437 -8.157 1.00 24.06 954 THR A N 1
ATOM 7545 C CA . THR A 1 954 ? -25.198 -60.002 -9.254 1.00 24.06 954 THR A CA 1
ATOM 7546 C C . THR A 1 954 ? -26.734 -60.166 -9.153 1.00 24.06 954 THR A C 1
ATOM 7548 O O . THR A 1 954 ? -27.223 -61.283 -9.019 1.00 24.06 954 THR A O 1
ATOM 7551 N N . ALA A 1 955 ? -27.471 -59.109 -9.544 1.00 25.69 955 ALA A N 1
ATOM 7552 C CA . ALA A 1 955 ? -28.308 -59.034 -10.768 1.00 25.69 955 ALA A CA 1
ATOM 7553 C C . ALA A 1 955 ? -29.660 -58.298 -10.600 1.00 25.69 955 ALA A C 1
ATOM 7555 O O . ALA A 1 955 ? -30.442 -58.615 -9.719 1.00 25.69 955 ALA A O 1
ATOM 7556 N N . ARG A 1 956 ? -29.938 -57.425 -11.587 1.00 25.41 956 ARG A N 1
ATOM 7557 C CA . ARG A 1 956 ? -31.220 -57.208 -12.306 1.00 25.41 956 ARG A CA 1
ATOM 7558 C C . ARG A 1 956 ? -32.459 -56.761 -11.503 1.00 25.41 956 ARG A C 1
ATOM 7560 O O . ARG A 1 956 ? -32.966 -57.480 -10.666 1.00 25.41 956 ARG A O 1
ATOM 7567 N N . VAL A 1 957 ? -32.924 -55.522 -11.701 1.00 23.84 957 VAL A N 1
ATOM 7568 C CA . VAL A 1 957 ? -33.831 -55.029 -12.774 1.00 23.84 957 VAL A CA 1
ATOM 7569 C C . VAL A 1 957 ? -35.316 -55.115 -12.384 1.00 23.84 957 VAL A C 1
ATOM 7571 O O . VAL A 1 957 ? -35.823 -56.169 -12.036 1.00 23.84 957 VAL A O 1
ATOM 7574 N N . HIS A 1 958 ? -35.968 -53.970 -12.598 1.00 24.02 958 HIS A N 1
ATOM 7575 C CA . HIS A 1 958 ? -37.394 -53.689 -12.767 1.00 24.02 958 HIS A CA 1
ATOM 7576 C C . HIS A 1 958 ? -38.357 -53.665 -11.571 1.00 24.02 958 HIS A C 1
ATOM 7578 O O . HIS A 1 958 ? -38.730 -54.658 -10.964 1.00 24.02 958 HIS A O 1
ATOM 7584 N N . VAL A 1 959 ? -38.838 -52.435 -11.380 1.00 24.47 959 VAL A N 1
ATOM 7585 C CA . VAL A 1 959 ? -40.207 -52.024 -11.064 1.00 24.47 959 VAL A CA 1
ATOM 7586 C C . VAL A 1 959 ? -41.252 -52.858 -11.819 1.00 24.47 959 VAL A C 1
ATOM 7588 O O . VAL A 1 959 ? -41.273 -52.798 -13.043 1.00 24.47 959 VAL A O 1
ATOM 7591 N N . GLU A 1 960 ? -42.129 -53.533 -11.073 1.00 24.55 960 GLU A N 1
ATOM 7592 C CA . GLU A 1 960 ? -43.586 -53.704 -11.276 1.00 24.55 960 GLU A CA 1
ATOM 7593 C C . GLU A 1 960 ? -44.128 -54.487 -10.057 1.00 24.55 960 GLU A C 1
ATOM 7595 O O . GLU A 1 960 ? -43.570 -55.506 -9.672 1.00 24.55 960 GLU A O 1
ATOM 7600 N N . LYS A 1 961 ? -44.955 -53.869 -9.204 1.00 23.11 961 LYS A N 1
ATOM 7601 C CA . LYS A 1 961 ? -46.424 -54.019 -9.144 1.00 23.11 961 LYS A CA 1
ATOM 7602 C C . LYS A 1 961 ? -46.921 -55.471 -9.119 1.00 23.11 961 LYS A C 1
ATOM 7604 O O . LYS A 1 961 ? -46.974 -56.098 -10.162 1.00 23.11 961 LYS A O 1
ATOM 7609 N N . GLU A 1 962 ? -47.424 -55.899 -7.959 1.00 22.69 962 GLU A N 1
ATOM 7610 C CA . GLU A 1 962 ? -48.761 -56.494 -7.773 1.00 22.69 962 GLU A CA 1
ATOM 7611 C C . GLU A 1 962 ? -49.044 -56.713 -6.269 1.00 22.69 962 GLU A C 1
ATOM 7613 O O . GLU A 1 962 ? -48.127 -57.028 -5.512 1.00 22.69 962 GLU A O 1
ATOM 7618 N N . ALA A 1 963 ? -50.323 -56.542 -5.897 1.00 30.02 963 ALA A N 1
ATOM 7619 C CA . ALA A 1 963 ? -50.944 -56.424 -4.561 1.00 30.02 963 ALA A CA 1
ATOM 7620 C C . ALA A 1 963 ? -50.896 -55.033 -3.901 1.00 30.02 963 ALA A C 1
ATOM 7622 O O . ALA A 1 963 ? -49.896 -54.686 -3.232 1.00 30.02 963 ALA A O 1
#

Radius of gyration: 44.71 Å; chains: 1; bounding box: 137×118×118 Å

Secondary structure (DSSP, 8-state):
---TTS-HHHHHHHHHHT-S---SHHHHHHHHHHHHHHHHHHTTT-HHHHHHHHHHHHHSS--S---HHHHHHHHHHHHHHHHHHHHHH-TTSGGGGSTHHHHHHHHHHHHHHHHS---------TT-HHHHHHHHT-SS--BHHHHTTSSTTSS-HHHHHHHHHHHHHHHHHHHHHS-HHHHHHHHHHHHHHHHHB----HHHHHHHPPPHHHHHHHTGGGSSS--HHHHHHHHHHTT----B---S-TTEE----BPPP-SHHHHHHH-TT--HHHHHHHHHHHHHT--BTTTTBSSS-GGGSTTT--EESS-SSHHHHHHHHHHHHHHS-SSSS----HHHHHHHHHHTT-PTTT-HHHHHHHHHHHHHTT---HHHHHHHHHHHTS---HHHHHHHHHHHHTT--HHHHTTT-SSTTSPPHHHHHHHHHHHHTT-HHHHHHHHHHHHHHIIIIII----HHHHHHHHHHHHHT---HHHHSS-S-TT--HHHH-SSHHHHHHHGGGGGGB-TTT--BSS-GGG-HHHHHHHHHHHHHTTTT--SS------HHHHHHHHHHHHTT-TT--TTTTHHHHHHHHHHHHHS-STTHHHHHHHHHHHHHHHTTTSS---TTT--SS--HHHHHHHHHHHHHHTT--HHHHHH-HHHHHHHHTTS-TT-HHHHHHHHHHHHHSSGGGPPPHHHHHHHHHHHHTT--HHHHHHSHHHHHHHHHHTT-HHHHHHHGGGG-TTSPP--TTT--SSS-GGG-TT--HHHHHHHHHHHHTT--HHHHHHTHHHHHHH---S-HHHHHHHHHHHHHHHHHHSTT-HHHHHHHHHTT----SHHHHHHHHHHTTS--------------------------------------------------------------------------------------------------------------------

pLDDT: mean 73.68, std 22.82, range [20.0, 97.06]

InterPro domains:
  IPR001878 Zinc finger, CCHC-type [SM00343] (514-530)
  IPR001878 Zinc finger, CCHC-type [SM00343] (618-634)
  IPR001878 Zinc finger, CCHC-type [SM00343] (743-759)